Protein 9JIN (pdb70)

B-factor: mean 49.06, std 15.95, range [10.11, 128.15]

Radius of gyration: 28.32 Å; Cα contacts (8 Å, |Δi|>4): 2173; chains: 6; bounding box: 81×56×61 Å

Foldseek 3Di:
DPDDPLEAEFFWKKKKKAAFKAKDCFDVVVPTHIKIKHFFMKIAGVVVGDIDTLLADQQQSGAYPRHHFDWDADPNWIKTKFFFDAEKWKAFPPDPQTFDFCVNVHPDHWIKMKTYPRHRTMMIIHGGHDQSVHRTRTMMMIMTTTHDGDD/DPDDPLEAEFFWKKKKKAAFWAKDCFDVVVPTHIKIKHFFMKIAGVVVGDIDTLLRDQQQSRAYPRHHFDWDADPNWIKTKFFFDAEKWKAFPPDPQTFDFCVNPHPDHWIKMKTYPRHRTMMIIHGGHDQSVHRTGTMMMIMGGTHDGDD/DWAKEKDAAEEDDQFDKDKIKIFTDDDQLQFWKKWKWWADPPDGIHTAWIARQNPTDIDGDPVCDVFWDKGADNVRSMIMIMGGRHHQSRWTWMKMFTFDQHTNPVPPVCPVPDGDTPDIYPTYTYGD/DEWPAAEEEDDFFAKDKTKFFDPWFQFFQKFKWWAAPPDDTHGAARTQFHGDPPHDPQWTWHDTTTMIMIMGRGRHVVRQTWMKMWGDRDDDIDIYNIYGYHD/DWAWEKDAAEEDDQFAKDKIKIFTDDDQLQFWKKWKWWADPPDGIHTFWIARQNPTDIDGDPVCDPFWDKGADNVRSMIMIMGGRHHQSRWTWMKMFIFDQHTNPVPPVCPVPDGDTPDIYPTYTYGD/DEKPAAEDEDDFFAKDKTKFFDPWWQFFQKFKWWAAPPDDTHTAARTQFHGDPPRDPQWTWHDTTGMIMIMGRGRHVVRQTWMKMWGDRDDDIDIHNIYGYHD

Organism: Hepatitis E virus (NCBI:txid1678143)

Sequence (764 aa):
PARPITNWRSGDVVWVTLPSAEYAQSQSAMGSHPAYWSEEATIINVATGQRAAVSSSIKWDQVTLNGKALHKETHSGLVYYQLPLMGKINFWQQGTTKAGYTYNYNTTDSDSLWVWWDGGSKAYLYISTYTTMLGAGPVNITGLGAVGPNPVPARPITNWRSGDVVWVTLPSSAEYAQSQSSAMGSHPAYWSEEATIINVATGQRAAVSSSIKWDQVTLNGKALHKETHSGLVYYQLPLMGKINFWQQGTTKAGYTYNYNTTDSDSLWVWWDGGSKAYLYISTYTTMLGAGPVNITGLGAVGPNPVQVQLVQSGAEVKKPGASVKVACKASGYNFIHYYLHWVRQAPGQGLEWMGIINPSVGRTTYAQKFQGRVTMTRDTSTSTVYMELSSLRSEDTAVYYCARDVGGMTYCGDECFPPRGWFDPWGQGTLVTVMPQVPVSLSASVGDRVTITCQASQDIGNYLTWSQQKPGKAPKLLIYDASNLQTGVPSRFSGSGSGTYFTLTISSLQPEDIATYYCQQYDNVPITFGGGTEVEIQVQLVQSGAEVKKPGASVKVACKASGYNFIHYYLHWVRQAPGQGLEWMGIINPSVGRTTYAQKFQGRVTMTRDTSTSTVYMELSSLRSEDTAVYYCARDVGGMTYCGDECFPPRGWFDPWGQGTLVTVMPQVPVSLSASVGDRVTITCQASQDIGNYLTWSQQKPGKAPKLLIYDASNLQTGVPSRFSGSGSGTYFTLTISSLQPEDIATYYCQQYDNVPITFGGGTEVEI

Structure (mmCIF, N/CA/C/O backbone):
data_9JIN
#
_entry.id   9JIN
#
_cell.length_a   1.00
_cell.length_b   1.00
_cell.length_c   1.00
_cell.angle_alpha   90.00
_cell.angle_beta   90.00
_cell.angle_gamma   90.00
#
_symmetry.space_group_name_H-M   'P 1'
#
loop_
_entity.id
_entity.type
_entity.pdbx_description
1 polymer 'Pro-secreted protein ORF2'
2 polymer 'H4 Fab heavy chain'
3 polymer 'H4 Fab light chain'
#
loop_
_atom_site.group_PDB
_atom_site.id
_atom_site.type_symbol
_atom_site.label_atom_id
_atom_site.label_alt_id
_atom_site.label_comp_id
_atom_site.label_asym_id
_atom_site.label_entity_id
_atom_site.label_seq_id
_atom_site.pdbx_PDB_ins_code
_atom_site.Cartn_x
_atom_site.Cartn_y
_atom_site.Cartn_z
_atom_site.occupancy
_atom_site.B_iso_or_equiv
_atom_site.auth_seq_id
_atom_site.auth_comp_id
_atom_site.auth_asym_id
_atom_site.auth_atom_id
_atom_site.pdbx_PDB_model_num
ATOM 1 N N . PRO A 1 1 ? 124.634 122.911 122.886 1.00 63.64 447 PRO A N 1
ATOM 2 C CA . PRO A 1 1 ? 123.721 122.178 122.006 1.00 63.75 447 PRO A CA 1
ATOM 3 C C . PRO A 1 1 ? 122.299 122.718 122.064 1.00 63.33 447 PRO A C 1
ATOM 4 O O . PRO A 1 1 ? 121.566 122.423 123.004 1.00 63.95 447 PRO A O 1
ATOM 8 N N . ALA A 1 2 ? 121.918 123.501 121.058 1.00 68.73 448 ALA A N 1
ATOM 9 C CA . ALA A 1 2 ? 120.596 124.111 121.033 1.00 70.15 448 ALA A CA 1
ATOM 10 C C . ALA A 1 2 ? 119.729 123.475 119.956 1.00 69.92 448 ALA A C 1
ATOM 11 O O . ALA A 1 2 ? 118.636 122.975 120.242 1.00 68.85 448 ALA A O 1
ATOM 13 N N . ARG A 1 3 ? 120.207 123.489 118.723 1.00 44.89 449 ARG A N 1
ATOM 14 C CA . ARG A 1 3 ? 119.488 122.825 117.646 1.00 40.80 449 ARG A CA 1
ATOM 15 C C . ARG A 1 3 ? 120.329 121.681 117.104 1.00 43.25 449 ARG A C 1
ATOM 16 O O . ARG A 1 3 ? 121.527 121.867 116.860 1.00 44.72 449 ARG A O 1
ATOM 24 N N . PRO A 1 4 ? 119.753 120.496 116.920 1.00 40.43 450 PRO A N 1
ATOM 25 C CA . PRO A 1 4 ? 120.531 119.371 116.402 1.00 38.55 450 PRO A CA 1
ATOM 26 C C . PRO A 1 4 ? 121.016 119.631 114.984 1.00 39.89 450 PRO A C 1
ATOM 27 O O . PRO A 1 4 ? 120.448 120.430 114.238 1.00 40.23 450 PRO A O 1
ATOM 31 N N . ILE A 1 5 ? 122.105 118.947 114.624 1.00 47.25 451 ILE A N 1
ATOM 32 C CA . ILE A 1 5 ? 122.615 119.017 113.258 1.00 46.58 451 ILE A CA 1
ATOM 33 C C . ILE A 1 5 ? 121.570 118.509 112.274 1.00 47.21 451 ILE A C 1
ATOM 34 O O . ILE A 1 5 ? 121.544 118.924 111.110 1.00 49.62 451 ILE A O 1
ATOM 39 N N . THR A 1 6 ? 120.687 117.616 112.724 1.00 44.44 452 THR A N 1
ATOM 40 C CA . THR A 1 6 ? 119.596 117.139 111.884 1.00 43.37 452 THR A CA 1
ATOM 41 C C . THR A 1 6 ? 118.587 118.243 111.586 1.00 40.79 452 THR A C 1
ATOM 42 O O . THR A 1 6 ? 118.046 118.305 110.478 1.00 39.14 452 THR A O 1
ATOM 46 N N . ASN A 1 7 ? 118.326 119.120 112.549 1.00 42.16 453 ASN A N 1
ATOM 47 C CA . ASN A 1 7 ? 117.443 120.257 112.331 1.00 42.09 453 ASN A CA 1
ATOM 48 C C . ASN A 1 7 ? 118.180 121.320 111.528 1.00 44.73 453 ASN A C 1
ATOM 49 O O . ASN A 1 7 ? 119.306 121.694 111.873 1.00 48.41 453 ASN A O 1
ATOM 54 N N . TRP A 1 8 ? 117.553 121.807 110.461 1.00 36.50 454 TRP A N 1
ATOM 55 C CA . TRP A 1 8 ? 118.124 122.854 109.632 1.00 33.45 454 TRP A CA 1
ATOM 56 C C . TRP A 1 8 ? 117.149 124.012 109.510 1.00 33.08 454 TRP A C 1
ATOM 57 O O . TRP A 1 8 ? 115.931 123.820 109.496 1.00 35.94 454 TRP A O 1
ATOM 68 N N . ARG A 1 9 ? 117.696 125.222 109.424 1.00 29.32 455 ARG A N 1
ATOM 69 C CA . ARG A 1 9 ? 116.891 126.413 109.222 1.00 30.84 455 ARG A CA 1
ATOM 70 C C . ARG A 1 9 ? 117.562 127.300 108.187 1.00 30.86 455 ARG A C 1
ATOM 71 O O . ARG A 1 9 ? 118.767 127.213 107.953 1.00 34.05 455 ARG A O 1
ATOM 79 N N . SER A 1 10 ? 116.752 128.149 107.558 1.00 30.02 456 SER A N 1
ATOM 80 C CA . SER A 1 10 ? 117.255 129.069 106.547 1.00 24.73 456 SER A CA 1
ATOM 81 C C . SER A 1 10 ? 118.274 130.019 107.156 1.00 25.53 456 SER A C 1
ATOM 82 O O . SER A 1 10 ? 118.034 130.617 108.207 1.00 32.71 456 SER A O 1
ATOM 85 N N . GLY A 1 11 ? 119.410 130.167 106.484 1.00 27.66 457 GLY A N 1
ATOM 86 C CA . GLY A 1 11 ? 120.498 130.979 106.976 1.00 30.27 457 GLY A CA 1
ATOM 87 C C . GLY A 1 11 ? 121.627 130.206 107.619 1.00 30.23 457 GLY A C 1
ATOM 88 O O . GLY A 1 11 ? 122.657 130.806 107.945 1.00 35.35 457 GLY A O 1
ATOM 89 N N . ASP A 1 12 ? 121.466 128.902 107.819 1.00 31.61 458 ASP A N 1
ATOM 90 C CA . ASP A 1 12 ? 122.546 128.092 108.356 1.00 33.54 458 ASP A CA 1
ATOM 91 C C . ASP A 1 12 ? 123.684 127.991 107.352 1.00 38.85 458 ASP A C 1
ATOM 92 O O . ASP A 1 12 ? 123.469 127.933 106.141 1.00 37.12 458 ASP A O 1
ATOM 97 N N . VAL A 1 13 ? 124.908 127.959 107.870 1.00 42.06 459 VAL A N 1
ATOM 98 C CA . VAL A 1 13 ? 126.116 127.847 107.061 1.00 37.42 459 VAL A CA 1
ATOM 99 C C . VAL A 1 13 ? 126.694 126.457 107.274 1.00 37.92 459 VAL A C 1
ATOM 100 O O . VAL A 1 13 ? 126.861 126.018 108.418 1.00 40.54 459 VAL A O 1
ATOM 104 N N . VAL A 1 14 ? 126.991 125.763 106.180 1.00 36.62 460 VAL A N 1
ATOM 105 C CA . VAL A 1 14 ? 127.400 124.365 106.217 1.00 35.95 460 VAL A CA 1
ATOM 106 C C . VAL A 1 14 ? 128.769 124.228 105.565 1.00 38.06 460 VAL A C 1
ATOM 107 O O . VAL A 1 14 ? 129.011 124.784 104.488 1.00 38.70 460 VAL A O 1
ATOM 111 N N . TRP A 1 15 ? 129.666 123.504 106.232 1.00 37.13 461 TRP A N 1
ATOM 112 C CA . TRP A 1 15 ? 131.018 123.240 105.754 1.00 34.70 461 TRP A CA 1
ATOM 113 C C . TRP A 1 15 ? 131.128 121.748 105.464 1.00 39.02 461 TRP A C 1
ATOM 114 O O . TRP A 1 15 ? 131.223 120.938 106.392 1.00 43.33 461 TRP A O 1
ATOM 125 N N . VAL A 1 16 ? 131.117 121.381 104.184 1.00 43.97 462 VAL A N 1
ATOM 126 C CA . VAL A 1 16 ? 131.131 119.979 103.783 1.00 44.65 462 VAL A CA 1
ATOM 127 C C . VAL A 1 16 ? 132.532 119.604 103.325 1.00 45.52 462 VAL A C 1
ATOM 128 O O . VAL A 1 16 ? 133.293 120.437 102.820 1.00 46.85 462 VAL A O 1
ATOM 132 N N . THR A 1 17 ? 132.882 118.338 103.535 1.00 62.14 463 THR A N 1
ATOM 133 C CA . THR A 1 17 ? 134.128 117.766 103.047 1.00 65.12 463 THR A CA 1
ATOM 134 C C . THR A 1 17 ? 133.814 116.475 102.312 1.00 66.59 463 THR A C 1
ATOM 135 O O . THR A 1 17 ? 132.963 115.699 102.750 1.00 67.99 463 THR A O 1
ATOM 139 N N . LEU A 1 18 ? 134.379 116.293 101.127 1.00 61.13 464 LEU A N 1
ATOM 140 C CA . LEU A 1 18 ? 134.097 115.081 100.311 1.00 60.36 464 LEU A CA 1
ATOM 141 C C . LEU A 1 18 ? 135.447 114.387 100.110 1.00 62.48 464 LEU A C 1
ATOM 142 O O . LEU A 1 18 ? 136.046 114.553 99.027 1.00 62.08 464 LEU A O 1
ATOM 147 N N . PRO A 1 19 ? 135.944 113.577 101.071 1.00 76.43 465 PRO A N 1
ATOM 148 C CA . PRO A 1 19 ? 137.241 112.972 100.894 1.00 75.66 465 PRO A CA 1
ATOM 149 C C . PRO A 1 19 ? 137.244 111.950 99.769 1.00 76.61 465 PRO A C 1
ATOM 150 O O . PRO A 1 19 ? 136.147 111.400 99.495 1.00 77.05 465 PRO A O 1
ATOM 154 N N . SER A 1 20 ? 138.404 111.597 99.134 1.00 30.00 466 SER A N 1
ATOM 155 C CA . SER A 1 20 ? 138.586 110.669 97.973 1.00 30.00 466 SER A CA 1
ATOM 156 C C . SER A 1 20 ? 137.339 110.713 97.097 1.00 30.00 466 SER A C 1
ATOM 157 O O . SER A 1 20 ? 136.660 109.711 96.925 1.00 30.00 466 SER A O 1
ATOM 160 N N . ALA A 1 21 ? 137.050 111.885 96.553 1.00 66.28 467 ALA A N 1
ATOM 161 C CA . ALA A 1 21 ? 135.821 112.071 95.768 1.00 64.56 467 ALA A CA 1
ATOM 162 C C . ALA A 1 21 ? 135.982 111.491 94.382 1.00 63.04 467 ALA A C 1
ATOM 163 O O . ALA A 1 21 ? 137.049 111.500 93.804 1.00 65.93 467 ALA A O 1
ATOM 165 N N . GLU A 1 22 ? 134.909 110.976 93.871 1.00 54.79 468 GLU A N 1
ATOM 166 C CA . GLU A 1 22 ? 134.889 110.486 92.503 1.00 54.94 468 GLU A CA 1
ATOM 167 C C . GLU A 1 22 ? 134.040 111.414 91.645 1.00 54.76 468 GLU A C 1
ATOM 168 O O . GLU A 1 22 ? 133.349 112.302 92.146 1.00 56.95 468 GLU A O 1
ATOM 174 N N . TYR A 1 23 ? 134.084 111.194 90.336 1.00 47.83 469 TYR A N 1
ATOM 175 C CA . TYR A 1 23 ? 133.331 112.003 89.388 1.00 45.95 469 TYR A CA 1
ATOM 176 C C . TYR A 1 23 ? 132.262 111.143 88.730 1.00 46.02 469 TYR A C 1
ATOM 177 O O . TYR A 1 23 ? 132.566 110.087 88.167 1.00 46.10 469 TYR A O 1
ATOM 186 N N . ALA A 1 24 ? 131.015 111.600 88.807 1.00 43.47 470 ALA A N 1
ATOM 187 C CA . ALA A 1 24 ? 129.882 110.959 88.158 1.00 40.14 470 ALA A CA 1
ATOM 188 C C . ALA A 1 24 ? 129.483 111.780 86.942 1.00 43.26 470 ALA A C 1
ATOM 189 O O . ALA A 1 24 ? 129.222 112.981 87.060 1.00 43.94 470 ALA A O 1
ATOM 191 N N . GLN A 1 25 ? 129.441 111.132 85.777 1.00 69.64 471 GLN A N 1
ATOM 192 C CA . GLN A 1 25 ? 129.177 111.852 84.536 1.00 69.95 471 GLN A CA 1
ATOM 193 C C . GLN A 1 25 ? 127.771 112.434 84.515 1.00 67.05 471 GLN A C 1
ATOM 194 O O . GLN A 1 25 ? 127.564 113.554 84.039 1.00 69.63 471 GLN A O 1
ATOM 200 N N . SER A 1 26 ? 126.793 111.688 85.014 1.00 45.98 472 SER A N 1
ATOM 201 C CA . SER A 1 26 ? 125.410 112.137 85.029 1.00 47.17 472 SER A CA 1
ATOM 202 C C . SER A 1 26 ? 124.813 111.822 86.386 1.00 49.23 472 SER A C 1
ATOM 203 O O . SER A 1 26 ? 124.962 110.703 86.883 1.00 52.93 472 SER A O 1
ATOM 206 N N . GLN A 1 27 ? 124.148 112.803 86.988 1.00 60.90 473 GLN A N 1
ATOM 207 C CA . GLN A 1 27 ? 123.474 112.614 88.266 1.00 62.62 473 GLN A CA 1
ATOM 208 C C . GLN A 1 27 ? 121.982 112.826 88.065 1.00 59.89 473 GLN A C 1
ATOM 209 O O . GLN A 1 27 ? 121.558 113.886 87.595 1.00 61.58 473 GLN A O 1
ATOM 215 N N . SER A 1 28 ? 121.162 111.904 88.383 1.00 56.58 474 SER A N 1
ATOM 216 C CA . SER A 1 28 ? 119.741 111.991 88.176 1.00 57.19 474 SER A CA 1
ATOM 217 C C . SER A 1 28 ? 119.135 112.985 89.118 1.00 57.85 474 SER A C 1
ATOM 218 O O . SER A 1 28 ? 118.145 113.526 88.770 1.00 58.99 474 SER A O 1
ATOM 221 N N . ALA A 1 29 ? 119.553 113.041 90.337 1.00 57.13 475 ALA A N 1
ATOM 222 C CA . ALA A 1 29 ? 118.899 113.938 91.283 1.00 56.30 475 ALA A CA 1
ATOM 223 C C . ALA A 1 29 ? 118.945 115.394 90.841 1.00 56.77 475 ALA A C 1
ATOM 224 O O . ALA A 1 29 ? 118.094 116.183 91.261 1.00 56.90 475 ALA A O 1
ATOM 226 N N . MET A 1 30 ? 119.909 115.768 89.999 1.00 62.75 476 MET A N 1
ATOM 227 C CA . MET A 1 30 ? 120.027 117.131 89.499 1.00 62.53 476 MET A CA 1
ATOM 228 C C . MET A 1 30 ? 119.651 117.244 88.027 1.00 62.53 476 MET A C 1
ATOM 229 O O . MET A 1 30 ? 120.071 118.190 87.357 1.00 63.39 476 MET A O 1
ATOM 234 N N . GLY A 1 31 ? 118.859 116.308 87.514 1.00 59.23 477 GLY A N 1
ATOM 235 C CA . GLY A 1 31 ? 118.457 116.345 86.122 1.00 58.15 477 GLY A CA 1
ATOM 236 C C . GLY A 1 31 ? 119.560 116.021 85.136 1.00 55.49 477 GLY A C 1
ATOM 237 O O . GLY A 1 31 ? 119.724 116.714 84.128 1.00 56.27 477 GLY A O 1
ATOM 238 N N . SER A 1 32 ? 120.327 114.971 85.425 1.00 52.01 478 SER A N 1
ATOM 239 C CA . SER A 1 32 ? 121.328 114.430 84.507 1.00 52.77 478 SER A CA 1
ATOM 240 C C . SER A 1 32 ? 122.413 115.457 84.180 1.00 51.16 478 SER A C 1
ATOM 241 O O . SER A 1 32 ? 122.601 115.865 83.034 1.00 53.97 478 SER A O 1
ATOM 244 N N . HIS A 1 33 ? 123.132 115.870 85.218 1.00 48.94 479 HIS A N 1
ATOM 245 C CA . HIS A 1 33 ? 124.308 116.707 85.062 1.00 48.97 479 HIS A CA 1
ATOM 246 C C . HIS A 1 33 ? 125.418 116.206 85.973 1.00 51.11 479 HIS A C 1
ATOM 247 O O . HIS A 1 33 ? 125.142 115.581 87.001 1.00 52.44 479 HIS A O 1
ATOM 254 N N . PRO A 1 34 ? 126.681 116.451 85.615 1.00 46.32 480 PRO A N 1
ATOM 255 C CA . PRO A 1 34 ? 127.790 115.843 86.362 1.00 44.80 480 PRO A CA 1
ATOM 256 C C . PRO A 1 34 ? 127.840 116.304 87.810 1.00 46.09 480 PRO A C 1
ATOM 257 O O . PRO A 1 34 ? 127.410 117.406 88.155 1.00 47.12 480 PRO A O 1
ATOM 261 N N . ALA A 1 35 ? 128.370 115.430 88.662 1.00 39.10 481 ALA A N 1
ATOM 262 C CA . ALA A 1 35 ? 128.476 115.711 90.083 1.00 34.98 481 ALA A CA 1
ATOM 263 C C . ALA A 1 35 ? 129.725 115.043 90.633 1.00 37.01 481 ALA A C 1
ATOM 264 O O . ALA A 1 35 ? 130.292 114.137 90.021 1.00 39.09 481 ALA A O 1
ATOM 266 N N . TYR A 1 36 ? 130.153 115.519 91.797 1.00 40.46 482 TYR A N 1
ATOM 267 C CA . TYR A 1 36 ? 131.214 114.897 92.574 1.00 38.88 482 TYR A CA 1
ATOM 268 C C . TYR A 1 36 ? 130.604 114.261 93.813 1.00 40.01 482 TYR A C 1
ATOM 269 O O . TYR A 1 36 ? 129.668 114.809 94.402 1.00 40.54 482 TYR A O 1
ATOM 278 N N . TRP A 1 37 ? 131.129 113.107 94.210 1.00 40.14 483 TRP A N 1
ATOM 279 C CA . TRP A 1 37 ? 130.562 112.376 95.331 1.00 37.66 483 TRP A CA 1
ATOM 280 C C . TRP A 1 37 ? 131.653 111.697 96.138 1.00 43.03 483 TRP A C 1
ATOM 281 O O . TRP A 1 37 ? 132.654 111.236 95.585 1.00 46.13 483 TRP A O 1
ATOM 292 N N . SER A 1 38 ? 131.444 111.635 97.450 1.00 61.50 484 SER A N 1
ATOM 293 C CA . SER A 1 38 ? 132.305 110.902 98.365 1.00 63.50 484 SER A CA 1
ATOM 294 C C . SER A 1 38 ? 131.438 110.097 99.318 1.00 64.84 484 SER A C 1
ATOM 295 O O . SER A 1 38 ? 130.376 110.559 99.742 1.00 64.88 484 SER A O 1
ATOM 298 N N . GLU A 1 39 ? 131.896 108.896 99.657 1.00 82.60 485 GLU A N 1
ATOM 299 C CA . GLU A 1 39 ? 131.154 108.013 100.545 1.00 83.59 485 GLU A CA 1
ATOM 300 C C . GLU A 1 39 ? 131.507 108.207 102.013 1.00 83.56 485 GLU A C 1
ATOM 301 O O . GLU A 1 39 ? 130.954 107.507 102.866 1.00 84.05 485 GLU A O 1
ATOM 307 N N . GLU A 1 40 ? 132.406 109.133 102.329 1.00 81.74 486 GLU A N 1
ATOM 308 C CA . GLU A 1 40 ? 132.827 109.398 103.696 1.00 81.70 486 GLU A CA 1
ATOM 309 C C . GLU A 1 40 ? 132.748 110.885 103.998 1.00 81.55 486 GLU A C 1
ATOM 310 O O . GLU A 1 40 ? 133.597 111.444 104.696 1.00 82.91 486 GLU A O 1
ATOM 316 N N . ALA A 1 41 ? 131.723 111.547 103.474 1.00 58.58 487 ALA A N 1
ATOM 317 C CA . ALA A 1 41 ? 131.603 112.988 103.619 1.00 57.14 487 ALA A CA 1
ATOM 318 C C . ALA A 1 41 ? 131.204 113.366 105.042 1.00 55.66 487 ALA A C 1
ATOM 319 O O . ALA A 1 41 ? 130.664 112.560 105.804 1.00 55.77 487 ALA A O 1
ATOM 321 N N . THR A 1 42 ? 131.480 114.619 105.396 1.00 51.53 488 THR A N 1
ATOM 322 C CA . THR A 1 42 ? 131.167 115.163 106.710 1.00 51.56 488 THR A CA 1
ATOM 323 C C . THR A 1 42 ? 130.488 116.515 106.549 1.00 50.01 488 THR A C 1
ATOM 324 O O . THR A 1 42 ? 130.914 117.338 105.734 1.00 48.10 488 THR A O 1
ATOM 328 N N . ILE A 1 43 ? 129.433 116.739 107.328 1.00 36.57 489 ILE A N 1
ATOM 329 C CA . ILE A 1 43 ? 128.682 117.990 107.322 1.00 35.97 489 ILE A CA 1
ATOM 330 C C . ILE A 1 43 ? 128.979 118.724 108.620 1.00 31.85 489 ILE A C 1
ATOM 331 O O . ILE A 1 43 ? 128.796 118.171 109.709 1.00 35.53 489 ILE A O 1
ATOM 336 N N . ILE A 1 44 ? 129.430 119.970 108.507 1.00 39.05 490 ILE A N 1
ATOM 337 C CA . ILE A 1 44 ? 129.822 120.781 109.652 1.00 43.78 490 ILE A CA 1
ATOM 338 C C . ILE A 1 44 ? 128.968 122.039 109.664 1.00 41.60 490 ILE A C 1
ATOM 339 O O . ILE A 1 44 ? 128.845 122.719 108.640 1.00 43.58 490 ILE A O 1
ATOM 344 N N . ASN A 1 45 ? 128.376 122.341 110.814 1.00 40.58 491 ASN A N 1
ATOM 345 C CA . ASN A 1 45 ? 127.666 123.599 111.011 1.00 44.13 491 ASN A CA 1
ATOM 346 C C . ASN A 1 45 ? 128.672 124.606 111.555 1.00 42.97 491 ASN A C 1
ATOM 347 O O . ASN A 1 45 ? 129.112 124.493 112.701 1.00 44.83 491 ASN A O 1
ATOM 352 N N . VAL A 1 46 ? 129.046 125.582 110.725 1.00 31.77 492 VAL A N 1
ATOM 353 C CA . VAL A 1 46 ? 130.153 126.472 111.068 1.00 31.48 492 VAL A CA 1
ATOM 354 C C . VAL A 1 46 ? 129.816 127.319 112.287 1.00 32.26 492 VAL A C 1
ATOM 355 O O . VAL A 1 46 ? 130.643 127.491 113.191 1.00 32.56 492 VAL A O 1
ATOM 359 N N . ALA A 1 47 ? 128.603 127.866 112.331 1.00 36.16 493 ALA A N 1
ATOM 360 C CA . ALA A 1 47 ? 128.258 128.804 113.392 1.00 34.34 493 ALA A CA 1
ATOM 361 C C . ALA A 1 47 ? 128.120 128.107 114.740 1.00 38.66 493 ALA A C 1
ATOM 362 O O . ALA A 1 47 ? 128.576 128.631 115.762 1.00 42.09 493 ALA A O 1
ATOM 364 N N . THR A 1 48 ? 127.497 126.927 114.768 1.00 48.05 494 THR A N 1
ATOM 365 C CA . THR A 1 48 ? 127.312 126.201 116.019 1.00 44.58 494 THR A CA 1
ATOM 366 C C . THR A 1 48 ? 128.408 125.185 116.295 1.00 40.52 494 THR A C 1
ATOM 367 O O . THR A 1 48 ? 128.543 124.740 117.438 1.00 42.76 494 THR A O 1
ATOM 371 N N . GLY A 1 49 ? 129.186 124.802 115.286 1.00 36.67 495 GLY A N 1
ATOM 372 C CA . GLY A 1 49 ? 130.304 123.907 115.482 1.00 39.62 495 GLY A CA 1
ATOM 373 C C . GLY A 1 49 ? 129.975 122.433 115.445 1.00 42.67 495 GLY A C 1
ATOM 374 O O . GLY A 1 49 ? 130.899 121.612 115.470 1.00 47.37 495 GLY A O 1
ATOM 375 N N . GLN A 1 50 ? 128.702 122.064 115.382 1.00 51.31 496 GLN A N 1
ATOM 376 C CA . GLN A 1 50 ? 128.337 120.657 115.365 1.00 53.21 496 GLN A CA 1
ATOM 377 C C . GLN A 1 50 ? 128.731 120.016 114.041 1.00 50.33 496 GLN A C 1
ATOM 378 O O . GLN A 1 50 ? 128.781 120.670 112.998 1.00 54.52 496 GLN A O 1
ATOM 384 N N . ARG A 1 51 ? 129.016 118.720 114.089 1.00 42.09 497 ARG A N 1
ATOM 385 C CA . ARG A 1 51 ? 129.392 117.998 112.887 1.00 43.44 497 ARG A CA 1
ATOM 386 C C . ARG A 1 51 ? 128.799 116.604 112.934 1.00 45.08 497 ARG A C 1
ATOM 387 O O . ARG A 1 51 ? 128.432 116.098 113.996 1.00 47.97 497 ARG A O 1
ATOM 395 N N . ALA A 1 52 ? 128.709 115.987 111.761 1.00 40.03 498 ALA A N 1
ATOM 396 C CA . ALA A 1 52 ? 128.233 114.617 111.661 1.00 41.11 498 ALA A CA 1
ATOM 397 C C . ALA A 1 52 ? 128.734 114.018 110.359 1.00 37.62 498 ALA A C 1
ATOM 398 O O . ALA A 1 52 ? 128.796 114.705 109.338 1.00 37.91 498 ALA A O 1
ATOM 400 N N . ALA A 1 53 ? 129.098 112.740 110.408 1.00 43.82 499 ALA A N 1
ATOM 401 C CA . ALA A 1 53 ? 129.412 112.008 109.192 1.00 43.82 499 ALA A CA 1
ATOM 402 C C . ALA A 1 53 ? 128.131 111.755 108.413 1.00 45.55 499 ALA A C 1
ATOM 403 O O . ALA A 1 53 ? 127.130 111.313 108.982 1.00 46.92 499 ALA A O 1
ATOM 405 N N . VAL A 1 54 ? 128.169 112.024 107.106 1.00 48.80 500 VAL A N 1
ATOM 406 C CA . VAL A 1 54 ? 126.962 111.947 106.288 1.00 45.85 500 VAL A CA 1
ATOM 407 C C . VAL A 1 54 ? 126.370 110.546 106.342 1.00 47.65 500 VAL A C 1
ATOM 408 O O . VAL A 1 54 ? 125.145 110.373 106.372 1.00 51.48 500 VAL A O 1
ATOM 412 N N . SER A 1 55 ? 127.225 109.525 106.379 1.00 53.12 501 SER A N 1
ATOM 413 C CA . SER A 1 55 ? 126.758 108.147 106.458 1.00 55.29 501 SER A CA 1
ATOM 414 C C . SER A 1 55 ? 126.117 107.806 107.797 1.00 56.15 501 SER A C 1
ATOM 415 O O . SER A 1 55 ? 125.499 106.743 107.911 1.00 59.23 501 SER A O 1
ATOM 418 N N A SER A 1 56 ? 126.244 108.671 108.803 0.60 48.81 502 SER A N 1
ATOM 419 N N B SER A 1 56 ? 126.245 108.668 108.805 0.40 48.87 502 SER A N 1
ATOM 420 C CA A SER A 1 56 ? 125.717 108.413 110.136 0.60 47.15 502 SER A CA 1
ATOM 421 C CA B SER A 1 56 ? 125.710 108.402 110.133 0.40 47.15 502 SER A CA 1
ATOM 422 C C A SER A 1 56 ? 124.379 109.091 110.399 0.60 45.55 502 SER A C 1
ATOM 423 C C B SER A 1 56 ? 124.382 109.096 110.401 0.40 45.47 502 SER A C 1
ATOM 424 O O A SER A 1 56 ? 123.889 109.035 111.529 0.60 46.10 502 SER A O 1
ATOM 425 O O B SER A 1 56 ? 123.901 109.056 111.535 0.40 46.05 502 SER A O 1
ATOM 430 N N . ILE A 1 57 ? 123.779 109.727 109.400 1.00 41.83 503 ILE A N 1
ATOM 431 C CA . ILE A 1 57 ? 122.517 110.435 109.567 1.00 40.61 503 ILE A CA 1
ATOM 432 C C . ILE A 1 57 ? 121.394 109.596 108.984 1.00 38.39 503 ILE A C 1
ATOM 433 O O . ILE A 1 57 ? 121.501 109.093 107.860 1.00 45.15 503 ILE A O 1
ATOM 438 N N . LYS A 1 58 ? 120.325 109.432 109.755 1.00 41.14 504 LYS A N 1
ATOM 439 C CA . LYS A 1 58 ? 119.074 108.891 109.238 1.00 42.64 504 LYS A CA 1
ATOM 440 C C . LYS A 1 58 ? 118.371 110.024 108.507 1.00 38.72 504 LYS A C 1
ATOM 441 O O . LYS A 1 58 ? 117.761 110.896 109.126 1.00 41.12 504 LYS A O 1
ATOM 447 N N . TRP A 1 59 ? 118.462 110.017 107.179 1.00 29.09 505 TRP A N 1
ATOM 448 C CA . TRP A 1 59 ? 118.069 111.175 106.389 1.00 28.64 505 TRP A CA 1
ATOM 449 C C . TRP A 1 59 ? 116.564 111.344 106.273 1.00 30.44 505 TRP A C 1
ATOM 450 O O . TRP A 1 59 ? 116.103 112.443 105.953 1.00 34.94 505 TRP A O 1
ATOM 461 N N . ASP A 1 60 ? 115.788 110.295 106.528 1.00 39.21 506 ASP A N 1
ATOM 462 C CA . ASP A 1 60 ? 114.345 110.464 106.583 1.00 39.06 506 ASP A CA 1
ATOM 463 C C . ASP A 1 60 ? 113.903 111.243 107.812 1.00 40.51 506 ASP A C 1
ATOM 464 O O . ASP A 1 60 ? 112.751 111.688 107.863 1.00 43.24 506 ASP A O 1
ATOM 469 N N . GLN A 1 61 ? 114.787 111.421 108.793 1.00 39.83 507 GLN A N 1
ATOM 470 C CA . GLN A 1 61 ? 114.488 112.158 110.010 1.00 38.60 507 GLN A CA 1
ATOM 471 C C . GLN A 1 61 ? 114.958 113.604 109.962 1.00 39.78 507 GLN A C 1
ATOM 472 O O . GLN A 1 61 ? 114.787 114.329 110.945 1.00 41.93 507 GLN A O 1
ATOM 478 N N . VAL A 1 62 ? 115.537 114.038 108.857 1.00 37.36 508 VAL A N 1
ATOM 479 C CA . VAL A 1 62 ? 116.093 115.379 108.739 1.00 35.26 508 VAL A CA 1
ATOM 480 C C . VAL A 1 62 ? 114.990 116.341 108.334 1.00 31.83 508 VAL A C 1
ATOM 481 O O . VAL A 1 62 ? 114.171 116.041 107.461 1.00 36.40 508 VAL A O 1
ATOM 485 N N . THR A 1 63 ? 114.968 117.504 108.973 1.00 36.84 509 THR A N 1
ATOM 486 C CA . THR A 1 63 ? 113.964 118.521 108.721 1.00 39.55 509 THR A CA 1
ATOM 487 C C . THR A 1 63 ? 114.635 119.840 108.366 1.00 41.92 509 THR A C 1
ATOM 488 O O . THR A 1 63 ? 115.753 120.124 108.801 1.00 43.92 509 THR A O 1
ATOM 492 N N . LEU A 1 64 ? 113.938 120.640 107.563 1.00 38.90 510 LEU A N 1
ATOM 493 C CA . LEU A 1 64 ? 114.390 121.974 107.191 1.00 36.84 510 LEU A CA 1
ATOM 494 C C . LEU A 1 64 ? 113.228 122.938 107.365 1.00 36.78 510 LEU A C 1
ATOM 495 O O . LEU A 1 64 ? 112.184 122.773 106.727 1.00 39.77 510 LEU A O 1
ATOM 500 N N . ASN A 1 65 ? 113.418 123.945 108.216 1.00 39.05 511 ASN A N 1
ATOM 501 C CA . ASN A 1 65 ? 112.368 124.905 108.554 1.00 41.23 511 ASN A CA 1
ATOM 502 C C . ASN A 1 65 ? 111.119 124.202 109.082 1.00 43.31 511 ASN A C 1
ATOM 503 O O . ASN A 1 65 ? 109.989 124.583 108.774 1.00 42.37 511 ASN A O 1
ATOM 508 N N . GLY A 1 66 ? 111.329 123.166 109.889 1.00 54.17 512 GLY A N 1
ATOM 509 C CA . GLY A 1 66 ? 110.252 122.455 110.536 1.00 53.36 512 GLY A CA 1
ATOM 510 C C . GLY A 1 66 ? 109.588 121.380 109.709 1.00 51.65 512 GLY A C 1
ATOM 511 O O . GLY A 1 66 ? 108.687 120.703 110.220 1.00 55.48 512 GLY A O 1
ATOM 512 N N . LYS A 1 67 ? 109.999 121.187 108.461 1.00 43.40 513 LYS A N 1
ATOM 513 C CA . LYS A 1 67 ? 109.371 120.216 107.581 1.00 43.50 513 LYS A CA 1
ATOM 514 C C . LYS A 1 67 ? 110.424 119.272 107.029 1.00 43.50 513 LYS A C 1
ATOM 515 O O . LYS A 1 67 ? 111.602 119.621 106.935 1.00 45.27 513 LYS A O 1
ATOM 521 N N . ALA A 1 68 ? 109.983 118.074 106.659 1.00 45.19 514 ALA A N 1
ATOM 522 C CA . ALA A 1 68 ? 110.890 117.070 106.124 1.00 45.35 514 ALA A CA 1
ATOM 523 C C . ALA A 1 68 ? 111.459 117.516 104.783 1.00 47.24 514 ALA A C 1
ATOM 524 O O . ALA A 1 68 ? 110.865 118.323 104.066 1.00 51.28 514 ALA A O 1
ATOM 526 N N . LEU A 1 69 ? 112.629 116.979 104.452 1.00 49.27 515 LEU A N 1
ATOM 527 C CA . LEU A 1 69 ? 113.315 117.361 103.231 1.00 49.85 515 LEU A CA 1
ATOM 528 C C . LEU A 1 69 ? 112.542 116.893 102.004 1.00 52.90 515 LEU A C 1
ATOM 529 O O . LEU A 1 69 ? 111.675 116.019 102.074 1.00 54.02 515 LEU A O 1
ATOM 534 N N . HIS A 1 70 ? 112.869 117.497 100.867 1.00 80.60 516 HIS A N 1
ATOM 535 C CA . HIS A 1 70 ? 112.329 117.060 99.589 1.00 80.90 516 HIS A CA 1
ATOM 536 C C . HIS A 1 70 ? 113.156 115.897 99.061 1.00 80.40 516 HIS A C 1
ATOM 537 O O . HIS A 1 70 ? 114.364 116.033 98.848 1.00 79.80 516 HIS A O 1
ATOM 544 N N . LYS A 1 71 ? 112.508 114.756 98.847 1.00 78.60 517 LYS A N 1
ATOM 545 C CA . LYS A 1 71 ? 113.189 113.548 98.408 1.00 78.69 517 LYS A CA 1
ATOM 546 C C . LYS A 1 71 ? 112.629 113.078 97.073 1.00 79.97 517 LYS A C 1
ATOM 547 O O . LYS A 1 71 ? 111.434 113.216 96.796 1.00 80.26 517 LYS A O 1
ATOM 553 N N . GLU A 1 72 ? 113.514 112.527 96.245 1.00 93.41 518 GLU A N 1
ATOM 554 C CA . GLU A 1 72 ? 113.159 112.011 94.933 1.00 93.66 518 GLU A CA 1
ATOM 555 C C . GLU A 1 72 ? 113.739 110.615 94.764 1.00 92.58 518 GLU A C 1
ATOM 556 O O . GLU A 1 72 ? 114.832 110.319 95.250 1.00 93.16 518 GLU A O 1
ATOM 562 N N . THR A 1 73 ? 112.997 109.760 94.068 1.00 84.32 519 THR A N 1
ATOM 563 C CA . THR A 1 73 ? 113.422 108.394 93.791 1.00 84.00 519 THR A CA 1
ATOM 564 C C . THR A 1 73 ? 113.729 108.267 92.306 1.00 86.18 519 THR A C 1
ATOM 565 O O . THR A 1 73 ? 112.854 108.500 91.465 1.00 86.15 519 THR A O 1
ATOM 569 N N . HIS A 1 74 ? 114.968 107.894 91.989 1.00 84.14 520 HIS A N 1
ATOM 570 C CA . HIS A 1 74 ? 115.420 107.734 90.611 1.00 81.90 520 HIS A CA 1
ATOM 571 C C . HIS A 1 74 ? 115.995 106.334 90.455 1.00 81.95 520 HIS A C 1
ATOM 572 O O . HIS A 1 74 ? 117.070 106.041 90.987 1.00 82.55 520 HIS A O 1
ATOM 579 N N . SER A 1 75 ? 115.279 105.478 89.725 1.00 90.47 521 SER A N 1
ATOM 580 C CA . SER A 1 75 ? 115.711 104.106 89.460 1.00 91.50 521 SER A CA 1
ATOM 581 C C . SER A 1 75 ? 115.971 103.340 90.755 1.00 92.39 521 SER A C 1
ATOM 582 O O . SER A 1 75 ? 116.946 102.596 90.873 1.00 93.23 521 SER A O 1
ATOM 585 N N . GLY A 1 76 ? 115.094 103.528 91.738 1.00 84.30 522 GLY A N 1
ATOM 586 C CA . GLY A 1 76 ? 115.185 102.803 92.986 1.00 84.45 522 GLY A CA 1
ATOM 587 C C . GLY A 1 76 ? 116.158 103.366 93.998 1.00 83.48 522 GLY A C 1
ATOM 588 O O . GLY A 1 76 ? 116.348 102.752 95.055 1.00 83.20 522 GLY A O 1
ATOM 589 N N . LEU A 1 77 ? 116.781 104.504 93.714 1.00 76.85 523 LEU A N 1
ATOM 590 C CA . LEU A 1 77 ? 117.699 105.157 94.637 1.00 76.14 523 LEU A CA 1
ATOM 591 C C . LEU A 1 77 ? 117.037 106.411 95.186 1.00 75.97 523 LEU A C 1
ATOM 592 O O . LEU A 1 77 ? 116.493 107.214 94.422 1.00 77.07 523 LEU A O 1
ATOM 597 N N . VAL A 1 78 ? 117.083 106.574 96.503 1.00 67.91 524 VAL A N 1
ATOM 598 C CA . VAL A 1 78 ? 116.439 107.698 97.171 1.00 68.94 524 VAL A CA 1
ATOM 599 C C . VAL A 1 78 ? 117.462 108.807 97.365 1.00 66.71 524 VAL A C 1
ATOM 600 O O . VAL A 1 78 ? 118.562 108.568 97.874 1.00 65.61 524 VAL A O 1
ATOM 604 N N . TYR A 1 79 ? 117.100 110.020 96.957 1.00 61.10 525 TYR A N 1
ATOM 605 C CA . TYR A 1 79 ? 117.972 111.181 97.062 1.00 59.36 525 TYR A CA 1
ATOM 606 C C . TYR A 1 79 ? 117.283 112.264 97.876 1.00 59.83 525 TYR A C 1
ATOM 607 O O . TYR A 1 79 ? 116.139 112.627 97.588 1.00 61.87 525 TYR A O 1
ATOM 616 N N . TYR A 1 80 ? 117.984 112.777 98.883 1.00 53.63 526 TYR A N 1
ATOM 617 C CA . TYR A 1 80 ? 117.482 113.836 99.746 1.00 50.79 526 TYR A CA 1
ATOM 618 C C . TYR A 1 80 ? 118.150 115.153 99.379 1.00 50.35 526 TYR A C 1
ATOM 619 O O . TYR A 1 80 ? 119.347 115.189 99.088 1.00 55.63 526 TYR A O 1
ATOM 628 N N . GLN A 1 81 ? 117.379 116.233 99.398 1.00 38.75 527 GLN A N 1
ATOM 629 C CA . GLN A 1 81 ? 117.850 117.532 98.942 1.00 38.53 527 GLN A CA 1
ATOM 630 C C . GLN A 1 81 ? 117.942 118.513 100.099 1.00 37.89 527 GLN A C 1
ATOM 631 O O . GLN A 1 81 ? 117.030 118.602 100.924 1.00 45.76 527 GLN A O 1
ATOM 637 N N . LEU A 1 82 ? 119.047 119.254 100.150 1.00 29.64 528 LEU A N 1
ATOM 638 C CA . LEU A 1 82 ? 119.237 120.344 101.106 1.00 30.92 528 LEU A CA 1
ATOM 639 C C . LEU A 1 82 ? 119.430 121.623 100.306 1.00 31.02 528 LEU A C 1
ATOM 640 O O . LEU A 1 82 ? 120.556 121.951 99.903 1.00 34.96 528 LEU A O 1
ATOM 645 N N . PRO A 1 83 ? 118.364 122.371 100.047 1.00 26.52 529 PRO A N 1
ATOM 646 C CA . PRO A 1 83 ? 118.495 123.577 99.228 1.00 30.12 529 PRO A CA 1
ATOM 647 C C . PRO A 1 83 ? 119.361 124.629 99.900 1.00 31.67 529 PRO A C 1
ATOM 648 O O . PRO A 1 83 ? 119.458 124.705 101.127 1.00 31.78 529 PRO A O 1
ATOM 652 N N . LEU A 1 84 ? 120.010 125.437 99.066 1.00 29.34 530 LEU A N 1
ATOM 653 C CA . LEU A 1 84 ? 120.880 126.508 99.518 1.00 22.01 530 LEU A CA 1
ATOM 654 C C . LEU A 1 84 ? 120.486 127.802 98.828 1.00 26.68 530 LEU A C 1
ATOM 655 O O . LEU A 1 84 ? 120.043 127.796 97.678 1.00 35.00 530 LEU A O 1
ATOM 660 N N . MET A 1 85 ? 120.651 128.915 99.537 1.00 34.39 531 MET A N 1
ATOM 661 C CA . MET A 1 85 ? 120.444 130.237 98.956 1.00 33.78 531 MET A CA 1
ATOM 662 C C . MET A 1 85 ? 121.730 130.645 98.250 1.00 33.24 531 MET A C 1
ATOM 663 O O . MET A 1 85 ? 122.711 131.022 98.896 1.00 36.20 531 MET A O 1
ATOM 668 N N . GLY A 1 86 ? 121.728 130.561 96.930 1.00 37.27 532 GLY A N 1
ATOM 669 C CA . GLY A 1 86 ? 122.932 130.746 96.151 1.00 39.01 532 GLY A CA 1
ATOM 670 C C . GLY A 1 86 ? 123.523 129.428 95.693 1.00 43.40 532 GLY A C 1
ATOM 671 O O . GLY A 1 86 ? 122.956 128.347 95.871 1.00 43.28 532 GLY A O 1
ATOM 672 N N . LYS A 1 87 ? 124.701 129.536 95.088 1.00 59.09 533 LYS A N 1
ATOM 673 C CA . LYS A 1 87 ? 125.426 128.392 94.556 1.00 57.68 533 LYS A CA 1
ATOM 674 C C . LYS A 1 87 ? 126.324 127.775 95.621 1.00 56.10 533 LYS A C 1
ATOM 675 O O . LYS A 1 87 ? 126.732 128.436 96.578 1.00 56.58 533 LYS A O 1
ATOM 681 N N . ILE A 1 88 ? 126.626 126.494 95.451 1.00 48.21 534 ILE A N 1
ATOM 682 C CA . ILE A 1 88 ? 127.555 125.811 96.343 1.00 47.07 534 ILE A CA 1
ATOM 683 C C . ILE A 1 88 ? 128.976 126.123 95.896 1.00 47.97 534 ILE A C 1
ATOM 684 O O . ILE A 1 88 ? 129.323 125.958 94.721 1.00 51.07 534 ILE A O 1
ATOM 689 N N . ASN A 1 89 ? 129.798 126.590 96.829 1.00 43.47 535 ASN A N 1
ATOM 690 C CA . ASN A 1 89 ? 131.193 126.904 96.558 1.00 43.65 535 ASN A CA 1
ATOM 691 C C . ASN A 1 89 ? 132.065 125.772 97.076 1.00 42.07 535 ASN A C 1
ATOM 692 O O . ASN A 1 89 ? 132.017 125.443 98.263 1.00 43.50 535 ASN A O 1
ATOM 697 N N . PHE A 1 90 ? 132.861 125.185 96.190 1.00 46.42 536 PHE A N 1
ATOM 698 C CA . PHE A 1 90 ? 133.722 124.076 96.559 1.00 47.03 536 PHE A CA 1
ATOM 699 C C . PHE A 1 90 ? 135.079 124.254 95.901 1.00 47.13 536 PHE A C 1
ATOM 700 O O . PHE A 1 90 ? 135.219 124.950 94.894 1.00 49.18 536 PHE A O 1
ATOM 708 N N . TRP A 1 91 ? 136.083 123.616 96.494 1.00 40.30 537 TRP A N 1
ATOM 709 C CA . TRP A 1 91 ? 137.444 123.689 95.992 1.00 40.29 537 TRP A CA 1
ATOM 710 C C . TRP A 1 91 ? 138.191 122.440 96.427 1.00 37.59 537 TRP A C 1
ATOM 711 O O . TRP A 1 91 ? 137.785 121.742 97.356 1.00 36.70 537 TRP A O 1
ATOM 722 N N . GLN A 1 92 ? 139.289 122.160 95.734 1.00 54.55 538 GLN A N 1
ATOM 723 C CA . GLN A 1 92 ? 140.142 121.044 96.112 1.00 54.94 538 GLN A CA 1
ATOM 724 C C . GLN A 1 92 ? 140.768 121.301 97.475 1.00 57.29 538 GLN A C 1
ATOM 725 O O . GLN A 1 92 ? 141.176 122.422 97.789 1.00 58.29 538 GLN A O 1
ATOM 731 N N . GLN A 1 93 ? 140.841 120.252 98.289 1.00 64.35 539 GLN A N 1
ATOM 732 C CA . GLN A 1 93 ? 141.354 120.388 99.644 1.00 65.12 539 GLN A CA 1
ATOM 733 C C . GLN A 1 93 ? 142.844 120.701 99.627 1.00 65.68 539 GLN A C 1
ATOM 734 O O . GLN A 1 93 ? 143.621 120.050 98.923 1.00 64.79 539 GLN A O 1
ATOM 740 N N . GLY A 1 94 ? 143.239 121.707 100.403 1.00 69.52 540 GLY A N 1
ATOM 741 C CA . GLY A 1 94 ? 144.630 122.071 100.547 1.00 69.08 540 GLY A CA 1
ATOM 742 C C . GLY A 1 94 ? 145.194 122.917 99.431 1.00 70.48 540 GLY A C 1
ATOM 743 O O . GLY A 1 94 ? 146.360 123.321 99.513 1.00 70.67 540 GLY A O 1
ATOM 744 N N . THR A 1 95 ? 144.411 123.199 98.393 1.00 84.12 541 THR A N 1
ATOM 745 C CA . THR A 1 95 ? 144.854 123.988 97.253 1.00 84.02 541 THR A CA 1
ATOM 746 C C . THR A 1 95 ? 143.846 125.096 96.988 1.00 83.07 541 THR A C 1
ATOM 747 O O . THR A 1 95 ? 142.755 125.128 97.563 1.00 83.50 541 THR A O 1
ATOM 751 N N . THR A 1 96 ? 144.224 126.012 96.102 1.00 84.19 542 THR A N 1
ATOM 752 C CA . THR A 1 96 ? 143.332 127.066 95.644 1.00 86.21 542 THR A CA 1
ATOM 753 C C . THR A 1 96 ? 142.618 126.691 94.352 1.00 86.35 542 THR A C 1
ATOM 754 O O . THR A 1 96 ? 141.975 127.547 93.737 1.00 85.32 542 THR A O 1
ATOM 758 N N . LYS A 1 97 ? 142.719 125.433 93.933 1.00 79.45 543 LYS A N 1
ATOM 759 C CA . LYS A 1 97 ? 142.076 124.952 92.715 1.00 76.36 543 LYS A CA 1
ATOM 760 C C . LYS A 1 97 ? 140.583 124.844 92.983 1.00 74.70 543 LYS A C 1
ATOM 761 O O . LYS A 1 97 ? 140.106 123.848 93.526 1.00 76.12 543 LYS A O 1
ATOM 767 N N . ALA A 1 98 ? 139.840 125.873 92.601 1.00 56.32 544 ALA A N 1
ATOM 768 C CA . ALA A 1 98 ? 138.411 125.927 92.855 1.00 55.43 544 ALA A CA 1
ATOM 769 C C . ALA A 1 98 ? 137.633 125.316 91.700 1.00 54.31 544 ALA A C 1
ATOM 770 O O . ALA A 1 98 ? 138.111 125.251 90.567 1.00 56.94 544 ALA A O 1
ATOM 772 N N . GLY A 1 99 ? 136.417 124.863 92.005 1.00 51.83 545 GLY A N 1
ATOM 773 C CA . GLY A 1 99 ? 135.525 124.318 91.009 1.00 52.35 545 GLY A CA 1
ATOM 774 C C . GLY A 1 99 ? 134.320 125.213 90.768 1.00 50.80 545 GLY A C 1
ATOM 775 O O . GLY A 1 99 ? 134.134 126.248 91.399 1.00 53.13 545 GLY A O 1
ATOM 776 N N . TYR A 1 100 ? 133.492 124.785 89.819 1.00 50.39 546 TYR A N 1
ATOM 777 C CA . TYR A 1 100 ? 132.276 125.506 89.474 1.00 50.50 546 TYR A CA 1
ATOM 778 C C . TYR A 1 100 ? 131.160 124.508 89.213 1.00 46.29 546 TYR A C 1
ATOM 779 O O . TYR A 1 100 ? 131.401 123.344 88.891 1.00 47.20 546 TYR A O 1
ATOM 788 N N . THR A 1 101 ? 129.928 124.982 89.362 1.00 38.25 547 THR A N 1
ATOM 789 C CA . THR A 1 101 ? 128.760 124.129 89.254 1.00 38.35 547 THR A CA 1
ATOM 790 C C . THR A 1 101 ? 128.254 124.098 87.816 1.00 44.55 547 THR A C 1
ATOM 791 O O . THR A 1 101 ? 128.801 124.744 86.920 1.00 47.32 547 THR A O 1
ATOM 795 N N . TYR A 1 102 ? 127.190 123.325 87.593 1.00 49.39 548 TYR A N 1
ATOM 796 C CA . TYR A 1 102 ? 126.639 123.196 86.250 1.00 46.46 548 TYR A CA 1
ATOM 797 C C . TYR A 1 102 ? 125.931 124.472 85.817 1.00 42.68 548 TYR A C 1
ATOM 798 O O . TYR A 1 102 ? 125.984 124.848 84.642 1.00 46.24 548 TYR A O 1
ATOM 807 N N . ASN A 1 103 ? 125.256 125.143 86.742 1.00 47.27 549 ASN A N 1
ATOM 808 C CA . ASN A 1 103 ? 124.570 126.401 86.443 1.00 52.06 549 ASN A CA 1
ATOM 809 C C . ASN A 1 103 ? 125.453 127.608 86.750 1.00 51.23 549 ASN A C 1
ATOM 810 O O . ASN A 1 103 ? 125.072 128.513 87.487 1.00 53.46 549 ASN A O 1
ATOM 815 N N . TYR A 1 104 ? 126.653 127.620 86.172 1.00 52.61 550 TYR A N 1
ATOM 816 C CA . TYR A 1 104 ? 127.599 128.701 86.414 1.00 53.83 550 TYR A CA 1
ATOM 817 C C . TYR A 1 104 ? 127.129 130.036 85.850 1.00 55.88 550 TYR A C 1
ATOM 818 O O . TYR A 1 104 ? 127.505 131.081 86.384 1.00 57.83 550 TYR A O 1
ATOM 827 N N . ASN A 1 105 ? 126.330 130.027 84.787 1.00 59.21 551 ASN A N 1
ATOM 828 C CA . ASN A 1 105 ? 125.784 131.230 84.163 1.00 57.47 551 ASN A CA 1
ATOM 829 C C . ASN A 1 105 ? 124.289 131.322 84.380 1.00 59.06 551 ASN A C 1
ATOM 830 O O . ASN A 1 105 ? 123.535 131.746 83.503 1.00 62.72 551 ASN A O 1
ATOM 835 N N . THR A 1 106 ? 123.829 130.933 85.561 1.00 61.22 552 THR A N 1
ATOM 836 C CA . THR A 1 106 ? 122.393 130.922 85.784 1.00 61.95 552 THR A CA 1
ATOM 837 C C . THR A 1 106 ? 122.049 131.504 87.146 1.00 61.36 552 THR A C 1
ATOM 838 O O . THR A 1 106 ? 122.834 131.401 88.093 1.00 65.38 552 THR A O 1
ATOM 842 N N . THR A 1 107 ? 120.877 132.123 87.246 1.00 50.79 553 THR A N 1
ATOM 843 C CA . THR A 1 107 ? 120.360 132.636 88.503 1.00 50.40 553 THR A CA 1
ATOM 844 C C . THR A 1 107 ? 119.987 131.536 89.487 1.00 53.11 553 THR A C 1
ATOM 845 O O . THR A 1 107 ? 120.036 131.770 90.700 1.00 55.69 553 THR A O 1
ATOM 849 N N . ASP A 1 108 ? 119.679 130.334 89.000 1.00 74.09 554 ASP A N 1
ATOM 850 C CA . ASP A 1 108 ? 119.236 129.257 89.874 1.00 75.13 554 ASP A CA 1
ATOM 851 C C . ASP A 1 108 ? 120.258 128.965 90.963 1.00 75.94 554 ASP A C 1
ATOM 852 O O . ASP A 1 108 ? 121.463 128.898 90.712 1.00 76.92 554 ASP A O 1
ATOM 857 N N . SER A 1 109 ? 119.759 128.800 92.184 1.00 70.58 555 SER A N 1
ATOM 858 C CA . SER A 1 109 ? 120.590 128.464 93.326 1.00 68.52 555 SER A CA 1
ATOM 859 C C . SER A 1 109 ? 120.838 126.962 93.374 1.00 67.65 555 SER A C 1
ATOM 860 O O . SER A 1 109 ? 120.067 126.165 92.835 1.00 69.72 555 SER A O 1
ATOM 863 N N . ASP A 1 110 ? 121.925 126.580 94.029 1.00 46.45 556 ASP A N 1
ATOM 864 C CA . ASP A 1 110 ? 122.308 125.182 94.105 1.00 44.81 556 ASP A CA 1
ATOM 865 C C . ASP A 1 110 ? 121.713 124.523 95.344 1.00 45.50 556 ASP A C 1
ATOM 866 O O . ASP A 1 110 ? 121.179 125.180 96.238 1.00 49.29 556 ASP A O 1
ATOM 871 N N . SER A 1 111 ? 121.806 123.196 95.384 1.00 30.44 557 SER A N 1
ATOM 872 C CA . SER A 1 111 ? 121.263 122.424 96.491 1.00 24.32 557 SER A CA 1
ATOM 873 C C . SER A 1 111 ? 122.083 121.159 96.666 1.00 24.60 557 SER A C 1
ATOM 874 O O . SER A 1 111 ? 122.389 120.479 95.685 1.00 30.83 557 SER A O 1
ATOM 877 N N . LEU A 1 112 ? 122.428 120.852 97.910 1.00 23.23 558 LEU A N 1
ATOM 878 C CA . LEU A 1 112 ? 123.134 119.619 98.213 1.00 26.42 558 LEU A CA 1
ATOM 879 C C . LEU A 1 112 ? 122.206 118.421 98.050 1.00 29.72 558 LEU A C 1
ATOM 880 O O . LEU A 1 112 ? 120.997 118.511 98.266 1.00 35.50 558 LEU A O 1
ATOM 885 N N . TRP A 1 113 ? 122.784 117.288 97.661 1.00 27.75 559 TRP A N 1
ATOM 886 C CA . TRP A 1 113 ? 122.032 116.057 97.474 1.00 26.83 559 TRP A CA 1
ATOM 887 C C . TRP A 1 113 ? 122.734 114.912 98.184 1.00 28.35 559 TRP A C 1
ATOM 888 O O . TRP A 1 113 ? 123.957 114.785 98.111 1.00 34.25 559 TRP A O 1
ATOM 899 N N . VAL A 1 114 ? 121.955 114.075 98.863 1.00 33.32 560 VAL A N 1
ATOM 900 C CA . VAL A 1 114 ? 122.477 112.951 99.631 1.00 35.48 560 VAL A CA 1
ATOM 901 C C . VAL A 1 114 ? 121.766 111.681 99.189 1.00 36.67 560 VAL A C 1
ATOM 902 O O . VAL A 1 114 ? 120.535 111.656 99.101 1.00 43.73 560 VAL A O 1
ATOM 906 N N . TRP A 1 115 ? 122.536 110.636 98.910 1.00 32.70 561 TRP A N 1
ATOM 907 C CA . TRP A 1 115 ? 121.993 109.297 98.742 1.00 33.69 561 TRP A CA 1
ATOM 908 C C . TRP A 1 115 ? 122.177 108.518 100.034 1.00 37.85 561 TRP A C 1
ATOM 909 O O . TRP A 1 115 ? 123.232 108.590 100.665 1.00 42.88 561 TRP A O 1
ATOM 920 N N . TRP A 1 116 ? 121.146 107.779 100.424 1.00 45.29 562 TRP A N 1
ATOM 921 C CA . TRP A 1 116 ? 121.160 107.013 101.660 1.00 45.81 562 TRP A CA 1
ATOM 922 C C . TRP A 1 116 ? 120.431 105.701 101.428 1.00 50.04 562 TRP A C 1
ATOM 923 O O . TRP A 1 116 ? 119.358 105.680 100.820 1.00 53.31 562 TRP A O 1
ATOM 934 N N . ASP A 1 117 ? 121.015 104.608 101.909 1.00 59.80 563 ASP A N 1
ATOM 935 C CA . ASP A 1 117 ? 120.472 103.278 101.671 1.00 61.11 563 ASP A CA 1
ATOM 936 C C . ASP A 1 117 ? 119.540 102.804 102.777 1.00 62.27 563 ASP A C 1
ATOM 937 O O . ASP A 1 117 ? 119.093 101.653 102.737 1.00 64.69 563 ASP A O 1
ATOM 942 N N . GLY A 1 118 ? 119.236 103.654 103.754 1.00 52.86 564 GLY A N 1
ATOM 943 C CA . GLY A 1 118 ? 118.455 103.253 104.899 1.00 47.93 564 GLY A CA 1
ATOM 944 C C . GLY A 1 118 ? 119.261 102.665 106.032 1.00 49.51 564 GLY A C 1
ATOM 945 O O . GLY A 1 118 ? 118.691 102.374 107.091 1.00 52.86 564 GLY A O 1
ATOM 946 N N . GLY A 1 119 ? 120.565 102.483 105.849 1.00 52.07 565 GLY A N 1
ATOM 947 C CA . GLY A 1 119 ? 121.409 101.922 106.883 1.00 54.62 565 GLY A CA 1
ATOM 948 C C . GLY A 1 119 ? 122.496 102.870 107.342 1.00 55.40 565 GLY A C 1
ATOM 949 O O . GLY A 1 119 ? 122.207 103.918 107.926 1.00 53.34 565 GLY A O 1
ATOM 950 N N . SER A 1 120 ? 123.757 102.513 107.083 1.00 94.88 566 SER A N 1
ATOM 951 C CA . SER A 1 120 ? 124.895 103.316 107.517 1.00 96.19 566 SER A CA 1
ATOM 952 C C . SER A 1 120 ? 125.811 103.696 106.357 1.00 96.40 566 SER A C 1
ATOM 953 O O . SER A 1 120 ? 126.979 104.028 106.583 1.00 96.18 566 SER A O 1
ATOM 956 N N . LYS A 1 121 ? 125.313 103.652 105.124 1.00 88.81 567 LYS A N 1
ATOM 957 C CA . LYS A 1 121 ? 126.075 104.048 103.947 1.00 87.66 567 LYS A CA 1
ATOM 958 C C . LYS A 1 121 ? 125.372 105.214 103.272 1.00 85.78 567 LYS A C 1
ATOM 959 O O . LYS A 1 121 ? 124.171 105.142 102.997 1.00 85.53 567 LYS A O 1
ATOM 965 N N . ALA A 1 122 ? 126.118 106.283 103.004 1.00 64.29 568 ALA A N 1
ATOM 966 C CA . ALA A 1 122 ? 125.533 107.460 102.385 1.00 61.09 568 ALA A CA 1
ATOM 967 C C . ALA A 1 122 ? 126.594 108.215 101.603 1.00 62.31 568 ALA A C 1
ATOM 968 O O . ALA A 1 122 ? 127.770 108.230 101.975 1.00 65.12 568 ALA A O 1
ATOM 970 N N . TYR A 1 123 ? 126.160 108.841 100.514 1.00 52.68 569 TYR A N 1
ATOM 971 C CA . TYR A 1 123 ? 126.998 109.682 99.676 1.00 49.13 569 TYR A CA 1
ATOM 972 C C . TYR A 1 123 ? 126.529 111.127 99.779 1.00 48.33 569 TYR A C 1
ATOM 973 O O . TYR A 1 123 ? 125.423 111.411 100.243 1.00 52.07 569 TYR A O 1
ATOM 982 N N . LEU A 1 124 ? 127.384 112.042 99.340 1.00 37.25 570 LEU A N 1
ATOM 983 C CA . LEU A 1 124 ? 127.039 113.452 99.233 1.00 36.79 570 LEU A CA 1
ATOM 984 C C . LEU A 1 124 ? 127.420 113.940 97.845 1.00 43.57 570 LEU A C 1
ATOM 985 O O . LEU A 1 124 ? 128.551 113.727 97.399 1.00 46.93 570 LEU A O 1
ATOM 990 N N . TYR A 1 125 ? 126.481 114.595 97.166 1.00 40.73 571 TYR A N 1
ATOM 991 C CA . TYR A 1 125 ? 126.658 115.021 95.785 1.00 37.75 571 TYR A CA 1
ATOM 992 C C . TYR A 1 125 ? 126.603 116.538 95.684 1.00 40.96 571 TYR A C 1
ATOM 993 O O . TYR A 1 125 ? 125.787 117.185 96.346 1.00 42.36 571 TYR A O 1
ATOM 1002 N N . ILE A 1 126 ? 127.480 117.101 94.856 1.00 54.58 572 ILE A N 1
ATOM 1003 C CA . ILE A 1 126 ? 127.514 118.533 94.585 1.00 56.49 572 ILE A CA 1
ATOM 1004 C C . ILE A 1 126 ? 127.516 118.741 93.078 1.00 58.06 572 ILE A C 1
ATOM 1005 O O . ILE A 1 126 ? 128.159 117.988 92.339 1.00 57.31 572 ILE A O 1
ATOM 1010 N N . SER A 1 127 ? 126.794 119.761 92.624 1.00 59.03 573 SER A N 1
ATOM 1011 C CA . SER A 1 127 ? 126.704 120.039 91.198 1.00 56.05 573 SER A CA 1
ATOM 1012 C C . SER A 1 127 ? 128.046 120.503 90.648 1.00 55.65 573 SER A C 1
ATOM 1013 O O . SER A 1 127 ? 128.732 121.331 91.251 1.00 58.21 573 SER A O 1
ATOM 1016 N N . THR A 1 128 ? 128.417 119.963 89.490 1.00 43.91 574 THR A N 1
ATOM 1017 C CA . THR A 1 128 ? 129.640 120.349 88.805 1.00 41.99 574 THR A CA 1
ATOM 1018 C C . THR A 1 128 ? 129.396 120.302 87.306 1.00 43.60 574 THR A C 1
ATOM 1019 O O . THR A 1 128 ? 128.391 119.768 86.832 1.00 43.09 574 THR A O 1
ATOM 1023 N N . TYR A 1 129 ? 130.329 120.882 86.557 1.00 53.68 575 TYR A N 1
ATOM 1024 C CA . TYR A 1 129 ? 130.252 120.924 85.104 1.00 51.74 575 TYR A CA 1
ATOM 1025 C C . TYR A 1 129 ? 131.135 119.886 84.428 1.00 51.84 575 TYR A C 1
ATOM 1026 O O . TYR A 1 129 ? 130.711 119.266 83.449 1.00 52.77 575 TYR A O 1
ATOM 1035 N N . THR A 1 130 ? 132.345 119.672 84.929 1.00 47.43 576 THR A N 1
ATOM 1036 C CA . THR A 1 130 ? 133.296 118.781 84.282 1.00 45.98 576 THR A CA 1
ATOM 1037 C C . THR A 1 130 ? 134.343 118.362 85.309 1.00 44.65 576 THR A C 1
ATOM 1038 O O . THR A 1 130 ? 134.192 118.603 86.510 1.00 41.89 576 THR A O 1
ATOM 1042 N N . THR A 1 131 ? 135.408 117.721 84.828 1.00 52.78 577 THR A N 1
ATOM 1043 C CA . THR A 1 131 ? 136.522 117.313 85.673 1.00 52.78 577 THR A CA 1
ATOM 1044 C C . THR A 1 131 ? 137.487 118.470 85.881 1.00 54.14 577 THR A C 1
ATOM 1045 O O . THR A 1 131 ? 138.688 118.3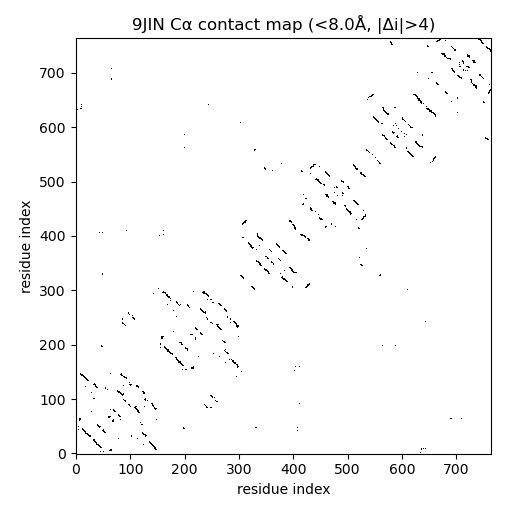33 85.628 1.00 56.17 577 THR A O 1
ATOM 1049 N N . MET A 1 132 ? 136.977 119.614 86.338 1.00 63.52 578 MET A N 1
ATOM 1050 C CA . MET A 1 132 ? 137.825 120.781 86.539 1.00 63.75 578 MET A CA 1
ATOM 1051 C C . MET A 1 132 ? 138.837 120.578 87.657 1.00 66.49 578 MET A C 1
ATOM 1052 O O . MET A 1 132 ? 139.834 121.304 87.712 1.00 67.96 578 MET A O 1
ATOM 1057 N N . LEU A 1 133 ? 138.606 119.612 88.545 1.00 61.01 579 LEU A N 1
ATOM 1058 C CA . LEU A 1 133 ? 139.538 119.281 89.613 1.00 56.69 579 LEU A CA 1
ATOM 1059 C C . LEU A 1 133 ? 140.113 117.882 89.465 1.00 56.59 579 LEU A C 1
ATOM 1060 O O . LEU A 1 133 ? 140.857 117.432 90.341 1.00 60.33 579 LEU A O 1
ATOM 1065 N N . GLY A 1 134 ? 139.789 117.186 88.387 1.00 42.41 580 GLY A N 1
ATOM 1066 C CA . GLY A 1 134 ? 140.293 115.853 88.138 1.00 41.42 580 GLY A CA 1
ATOM 1067 C C . GLY A 1 134 ? 139.183 114.818 88.133 1.00 41.45 580 GLY A C 1
ATOM 1068 O O . GLY A 1 134 ? 138.029 115.087 88.463 1.00 45.36 580 GLY A O 1
ATOM 1069 N N . ALA A 1 135 ? 139.566 113.606 87.740 1.00 50.64 581 ALA A N 1
ATOM 1070 C CA . ALA A 1 135 ? 138.635 112.490 87.651 1.00 50.99 581 ALA A CA 1
ATOM 1071 C C . ALA A 1 135 ? 138.439 111.763 88.973 1.00 51.88 581 ALA A C 1
ATOM 1072 O O . ALA A 1 135 ? 137.509 110.958 89.085 1.00 52.91 581 ALA A O 1
ATOM 1074 N N . GLY A 1 136 ? 139.278 112.025 89.969 1.00 57.15 582 GLY A N 1
ATOM 1075 C CA . GLY A 1 136 ? 139.180 111.354 91.240 1.00 56.62 582 GLY A CA 1
ATOM 1076 C C . GLY A 1 136 ? 140.170 110.215 91.363 1.00 56.75 582 GLY A C 1
ATOM 1077 O O . GLY A 1 136 ? 140.673 109.689 90.367 1.00 58.33 582 GLY A O 1
ATOM 1078 N N . PRO A 1 137 ? 140.477 109.813 92.601 1.00 48.74 583 PRO A N 1
ATOM 1079 C CA . PRO A 1 137 ? 139.994 110.380 93.865 1.00 48.79 583 PRO A CA 1
ATOM 1080 C C . PRO A 1 137 ? 140.701 111.682 94.214 1.00 48.23 583 PRO A C 1
ATOM 1081 O O . PRO A 1 137 ? 141.890 111.838 93.970 1.00 48.78 583 PRO A O 1
ATOM 1085 N N . VAL A 1 138 ? 139.978 112.639 94.786 1.00 57.69 584 VAL A N 1
ATOM 1086 C CA . VAL A 1 138 ? 140.548 113.926 95.164 1.00 57.38 584 VAL A CA 1
ATOM 1087 C C . VAL A 1 138 ? 139.736 114.481 96.325 1.00 62.17 584 VAL A C 1
ATOM 1088 O O . VAL A 1 138 ? 138.506 114.375 96.347 1.00 61.63 584 VAL A O 1
ATOM 1092 N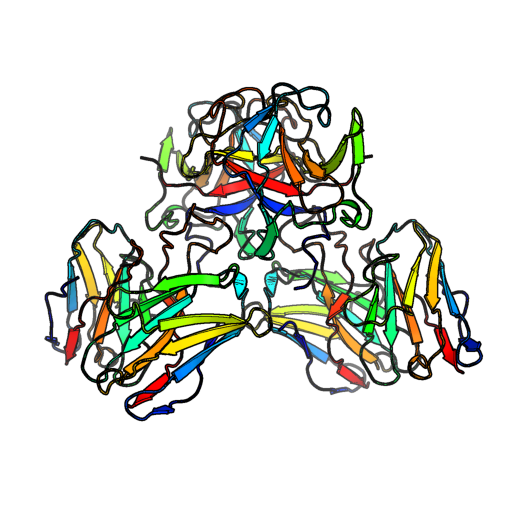 N . ASN A 1 139 ? 140.429 115.062 97.299 1.00 68.93 585 ASN A N 1
ATOM 1093 C CA . ASN A 1 139 ? 139.768 115.657 98.450 1.00 67.12 585 ASN A CA 1
ATOM 1094 C C . ASN A 1 139 ? 139.295 117.061 98.102 1.00 65.61 585 ASN A C 1
ATOM 1095 O O . ASN A 1 139 ? 140.069 117.873 97.587 1.00 65.02 585 ASN A O 1
ATOM 1100 N N . ILE A 1 140 ? 138.020 117.344 98.376 1.00 58.19 586 ILE A N 1
ATOM 1101 C CA . ILE A 1 140 ? 137.436 118.650 98.102 1.00 58.25 586 ILE A CA 1
ATOM 1102 C C . ILE A 1 140 ? 136.653 119.121 99.320 1.00 56.14 586 ILE A C 1
ATOM 1103 O O . ILE A 1 140 ? 136.218 118.329 100.156 1.00 55.72 586 ILE A O 1
ATOM 1108 N N . THR A 1 141 ? 136.476 120.440 99.403 1.00 49.40 587 THR A N 1
ATOM 1109 C CA . THR A 1 141 ? 135.787 121.090 100.511 1.00 47.35 587 THR A CA 1
ATOM 1110 C C . THR A 1 141 ? 134.769 122.076 99.964 1.00 47.16 587 THR A C 1
ATOM 1111 O O . THR A 1 141 ? 135.106 122.906 99.116 1.00 46.79 587 THR A O 1
ATOM 1115 N N . GLY A 1 142 ? 133.539 122.001 100.462 1.00 40.13 588 GLY A N 1
ATOM 1116 C CA . GLY A 1 142 ? 132.463 122.851 99.993 1.00 37.32 588 GLY A CA 1
ATOM 1117 C C . GLY A 1 142 ? 131.903 123.724 101.099 1.00 38.97 588 GLY A C 1
ATOM 1118 O O . GLY A 1 142 ? 131.925 123.356 102.273 1.00 40.06 588 GLY A O 1
ATOM 1119 N N . LEU A 1 143 ? 131.398 124.893 100.710 1.00 38.85 589 LEU A N 1
ATOM 1120 C CA . LEU A 1 143 ? 130.824 125.851 101.642 1.00 34.72 589 LEU A CA 1
ATOM 1121 C C . LEU A 1 143 ? 129.536 126.412 101.057 1.00 34.55 589 LEU A C 1
ATOM 1122 O O . LEU A 1 143 ? 129.478 126.740 99.870 1.00 36.10 589 LEU A O 1
ATOM 1127 N N . GLY A 1 144 ? 128.507 126.525 101.891 1.00 31.88 590 GLY A N 1
ATOM 1128 C CA . GLY A 1 144 ? 127.227 127.028 101.427 1.00 30.38 590 GLY A CA 1
ATOM 1129 C C . GLY A 1 144 ? 126.348 127.441 102.584 1.00 29.43 590 GLY A C 1
ATOM 1130 O O . GLY A 1 144 ? 126.655 127.191 103.751 1.00 32.07 590 GLY A O 1
ATOM 1131 N N . ALA A 1 145 ? 125.237 128.085 102.240 1.00 24.94 591 ALA A N 1
ATOM 1132 C CA . ALA A 1 145 ? 124.276 128.585 103.212 1.00 26.79 591 ALA A CA 1
ATOM 1133 C C . ALA A 1 145 ? 122.910 127.991 102.917 1.00 24.45 591 ALA A C 1
ATOM 1134 O O . ALA A 1 145 ? 122.443 128.046 101.778 1.00 27.95 591 ALA A O 1
ATOM 1136 N N . VAL A 1 146 ? 122.264 127.448 103.950 1.00 26.25 592 VAL A N 1
ATOM 1137 C CA . VAL A 1 146 ? 121.015 126.719 103.765 1.00 24.78 592 VAL A CA 1
ATOM 1138 C C . VAL A 1 146 ? 119.897 127.681 103.392 1.00 21.42 592 VAL A C 1
ATOM 1139 O O . VAL A 1 146 ? 119.765 128.765 103.972 1.00 18.10 592 VAL A O 1
ATOM 1143 N N . GLY A 1 147 ? 119.084 127.284 102.416 1.00 26.51 593 GLY A N 1
ATOM 1144 C CA . GLY A 1 147 ? 118.021 128.118 101.913 1.00 25.86 593 GLY A CA 1
ATOM 1145 C C . GLY A 1 147 ? 116.643 127.533 102.140 1.00 26.98 593 GLY A C 1
ATOM 1146 O O . GLY A 1 147 ? 116.488 126.451 102.711 1.00 29.32 593 GLY A O 1
ATOM 1147 N N . PRO A 1 148 ? 115.613 128.245 101.692 1.00 38.61 594 PRO A N 1
ATOM 1148 C CA . PRO A 1 148 ? 114.237 127.814 101.961 1.00 40.09 594 PRO A CA 1
ATOM 1149 C C . PRO A 1 148 ? 113.872 126.542 101.213 1.00 44.87 594 PRO A C 1
ATOM 1150 O O . PRO A 1 148 ? 114.501 126.153 100.227 1.00 47.97 594 PRO A O 1
ATOM 1154 N N . ASN A 1 149 ? 112.821 125.896 101.707 1.00 66.62 595 ASN A N 1
ATOM 1155 C CA . ASN A 1 149 ? 112.366 124.639 101.143 1.00 69.31 595 ASN A CA 1
ATOM 1156 C C . ASN A 1 149 ? 111.854 124.842 99.717 1.00 73.20 595 ASN A C 1
ATOM 1157 O O . ASN A 1 149 ? 111.369 125.923 99.370 1.00 72.54 595 ASN A O 1
ATOM 1162 N N . PRO A 1 150 ? 111.956 123.818 98.870 1.00 103.41 596 PRO A N 1
ATOM 1163 C CA . PRO A 1 150 ? 111.422 123.938 97.510 1.00 104.26 596 PRO A CA 1
ATOM 1164 C C . PRO A 1 150 ? 109.907 124.061 97.517 1.00 105.36 596 PRO A C 1
ATOM 1165 O O . PRO A 1 150 ? 109.217 123.521 98.384 1.00 104.36 596 PRO A O 1
ATOM 1169 N N . VAL A 1 151 ? 109.393 124.786 96.528 1.00 126.96 597 VAL A N 1
ATOM 1170 C CA . VAL A 1 151 ? 107.958 125.008 96.411 1.00 127.86 597 VAL A CA 1
ATOM 1171 C C . VAL A 1 151 ? 107.349 124.023 95.420 1.00 127.72 597 VAL A C 1
ATOM 1172 O O . VAL A 1 151 ? 106.527 123.185 95.790 1.00 127.60 597 VAL A O 1
ATOM 1176 N N . PRO B 1 1 ? 135.416 137.235 122.866 1.00 54.18 447 PRO B N 1
ATOM 1177 C CA . PRO B 1 1 ? 136.323 137.889 121.920 1.00 55.66 447 PRO B CA 1
ATOM 1178 C C . PRO B 1 1 ? 137.746 137.359 122.017 1.00 55.50 447 PRO B C 1
ATOM 1179 O O . PRO B 1 1 ? 138.453 137.659 122.975 1.00 55.59 447 PRO B O 1
ATOM 1183 N N . ALA B 1 2 ? 138.157 136.577 121.022 1.00 66.15 448 ALA B N 1
ATOM 1184 C CA . ALA B 1 2 ? 139.484 135.979 121.025 1.00 67.57 448 ALA B CA 1
ATOM 1185 C C . ALA B 1 2 ? 140.362 136.609 119.954 1.00 67.62 448 ALA B C 1
ATOM 1186 O O . ALA B 1 2 ? 141.440 137.135 120.250 1.00 66.35 448 ALA B O 1
ATOM 1188 N N . ARG B 1 3 ? 139.909 136.561 118.715 1.00 48.59 449 ARG B N 1
ATOM 1189 C CA . ARG B 1 3 ? 140.616 137.217 117.627 1.00 44.75 449 ARG B CA 1
ATOM 1190 C C . ARG B 1 3 ? 139.766 138.355 117.088 1.00 47.46 449 ARG B C 1
ATOM 1191 O O . ARG B 1 3 ? 138.572 138.157 116.834 1.00 47.78 449 ARG B O 1
ATOM 1199 N N . PRO B 1 4 ? 140.327 139.549 116.920 1.00 42.88 450 PRO B N 1
ATOM 1200 C CA . PRO B 1 4 ? 139.538 140.667 116.401 1.00 39.69 450 PRO B CA 1
ATOM 1201 C C . PRO B 1 4 ? 139.058 140.398 114.984 1.00 40.71 450 PRO B C 1
ATOM 1202 O O . PRO B 1 4 ? 139.642 139.613 114.236 1.00 41.25 450 PRO B O 1
ATOM 1206 N N . ILE B 1 5 ? 137.955 141.060 114.626 1.00 48.78 451 ILE B N 1
ATOM 1207 C CA . ILE B 1 5 ? 137.442 140.976 113.262 1.00 48.20 451 ILE B CA 1
ATOM 1208 C C . ILE B 1 5 ? 138.479 141.489 112.273 1.00 48.67 451 ILE B C 1
ATOM 1209 O O . ILE B 1 5 ? 138.501 141.076 111.108 1.00 50.29 451 ILE B O 1
ATOM 1214 N N . THR B 1 6 ? 139.360 142.385 112.721 1.00 47.83 452 THR B N 1
ATOM 1215 C CA . THR B 1 6 ? 140.441 142.877 111.876 1.00 46.99 452 THR B CA 1
ATOM 1216 C C . THR B 1 6 ? 141.472 141.790 111.588 1.00 42.83 452 THR B C 1
ATOM 1217 O O . THR B 1 6 ? 142.037 141.748 110.491 1.00 41.67 452 THR B O 1
ATOM 1221 N N . ASN B 1 7 ? 141.722 140.901 112.544 1.00 41.53 453 ASN B N 1
ATOM 1222 C CA . ASN B 1 7 ? 142.651 139.798 112.337 1.00 41.56 453 ASN B CA 1
ATOM 1223 C C . ASN B 1 7 ? 141.948 138.682 111.578 1.00 44.62 453 ASN B C 1
ATOM 1224 O O . ASN B 1 7 ? 140.900 138.194 112.014 1.00 48.13 453 ASN B O 1
ATOM 1229 N N . TRP B 1 8 ? 142.521 138.271 110.450 1.00 38.49 454 TRP B N 1
ATOM 1230 C CA . TRP B 1 8 ? 141.942 137.229 109.620 1.00 35.81 454 TRP B CA 1
ATOM 1231 C C . TRP B 1 8 ? 142.896 136.052 109.506 1.00 35.67 454 TRP B C 1
ATOM 1232 O O . TRP B 1 8 ? 144.118 136.216 109.537 1.00 37.97 454 TRP B O 1
ATOM 1243 N N . ARG B 1 9 ? 142.321 134.861 109.369 1.00 33.35 455 ARG B N 1
ATOM 1244 C CA . ARG B 1 9 ? 143.095 133.641 109.227 1.00 33.21 455 ARG B CA 1
ATOM 1245 C C . ARG B 1 9 ? 142.453 132.758 108.169 1.00 34.10 455 ARG B C 1
ATOM 1246 O O . ARG B 1 9 ? 141.264 132.874 107.873 1.00 36.99 455 ARG B O 1
ATOM 1254 N N . SER B 1 10 ? 143.268 131.877 107.591 1.00 31.15 456 SER B N 1
ATOM 1255 C CA . SER B 1 10 ? 142.787 130.958 106.567 1.00 24.04 456 SER B CA 1
ATOM 1256 C C . SER B 1 10 ? 141.745 130.016 107.147 1.00 24.37 456 SER B C 1
ATOM 1257 O O . SER B 1 10 ? 141.961 129.398 108.192 1.00 32.65 456 SER B O 1
ATOM 1260 N N . GLY B 1 11 ? 140.618 129.894 106.458 1.00 30.21 457 GLY B N 1
ATOM 1261 C CA . GLY B 1 11 ? 139.515 129.086 106.922 1.00 33.27 457 GLY B CA 1
ATOM 1262 C C . GLY B 1 11 ? 138.390 129.859 107.572 1.00 33.28 457 GLY B C 1
ATOM 1263 O O . GLY B 1 11 ? 137.356 129.261 107.890 1.00 38.96 457 GLY B O 1
ATOM 1264 N N . ASP B 1 12 ? 138.559 131.159 107.787 1.00 32.36 458 ASP B N 1
ATOM 1265 C CA . ASP B 1 12 ? 137.485 131.972 108.333 1.00 34.50 458 ASP B CA 1
ATOM 1266 C C . ASP B 1 12 ? 136.343 132.084 107.334 1.00 39.35 458 ASP B C 1
ATOM 1267 O O . ASP B 1 12 ? 136.554 132.184 106.125 1.00 37.35 458 ASP B O 1
ATOM 1272 N N . VAL B 1 13 ? 135.120 132.078 107.854 1.00 44.43 459 VAL B N 1
ATOM 1273 C CA . VAL B 1 13 ? 133.910 132.196 107.050 1.00 39.68 459 VAL B CA 1
ATOM 1274 C C . VAL B 1 13 ? 133.346 133.592 107.256 1.00 39.81 459 VAL B C 1
ATOM 1275 O O . VAL B 1 13 ? 133.181 134.039 108.397 1.00 42.85 459 VAL B O 1
ATOM 1279 N N . VAL B 1 14 ? 133.057 134.284 106.157 1.00 38.57 460 VAL B N 1
ATOM 1280 C CA . VAL B 1 14 ? 132.641 135.680 106.193 1.00 38.30 460 VAL B CA 1
ATOM 1281 C C . VAL B 1 14 ? 131.286 135.812 105.509 1.00 40.67 460 VAL B C 1
ATOM 1282 O O . VAL B 1 14 ? 131.080 135.279 104.413 1.00 41.44 460 VAL B O 1
ATOM 1286 N N . TRP B 1 15 ? 130.365 136.511 106.168 1.00 37.87 461 TRP B N 1
ATOM 1287 C CA . TRP B 1 15 ? 129.015 136.765 105.677 1.00 34.26 461 TRP B CA 1
ATOM 1288 C C . TRP B 1 15 ? 128.891 138.259 105.405 1.00 40.04 461 TRP B C 1
ATOM 1289 O O . TRP B 1 15 ? 128.738 139.051 106.340 1.00 43.86 461 TRP B O 1
ATOM 1300 N N . VAL B 1 16 ? 128.956 138.649 104.134 1.00 44.44 462 VAL B N 1
ATOM 1301 C CA . VAL B 1 16 ? 128.933 140.058 103.759 1.00 44.52 462 VAL B CA 1
ATOM 1302 C C . VAL B 1 16 ? 127.524 140.436 103.330 1.00 45.46 462 VAL B C 1
ATOM 1303 O O . VAL B 1 16 ? 126.739 139.598 102.874 1.00 46.91 462 VAL B O 1
ATOM 1307 N N . THR B 1 17 ? 127.199 141.714 103.503 1.00 62.94 463 THR B N 1
ATOM 1308 C CA . THR B 1 17 ? 125.931 142.276 103.065 1.00 66.10 463 THR B CA 1
ATOM 1309 C C . THR B 1 17 ? 126.206 143.587 102.347 1.00 67.14 463 THR B C 1
ATOM 1310 O O . THR B 1 17 ? 126.997 144.404 102.823 1.00 68.12 463 THR B O 1
ATOM 1314 N N . LEU B 1 18 ? 125.560 143.785 101.198 1.00 61.29 464 LEU B N 1
ATOM 1315 C CA . LEU B 1 18 ? 125.755 144.975 100.369 1.00 60.02 464 LEU B CA 1
ATOM 1316 C C . LEU B 1 18 ? 124.402 145.612 100.085 1.00 61.74 464 LEU B C 1
ATOM 1317 O O . LEU B 1 18 ? 123.845 145.452 98.991 1.00 62.52 464 LEU B O 1
ATOM 1322 N N . PRO B 1 19 ? 123.838 146.332 101.053 1.00 72.84 465 PRO B N 1
ATOM 1323 C CA . PRO B 1 19 ? 122.551 146.995 100.817 1.00 72.17 465 PRO B CA 1
ATOM 1324 C C . PRO B 1 19 ? 122.673 148.080 99.758 1.00 73.09 465 PRO B C 1
ATOM 1325 O O . PRO B 1 19 ? 123.693 148.766 99.664 1.00 73.69 465 PRO B O 1
ATOM 1329 N N A SER B 1 20 ? 121.609 148.232 98.966 0.03 63.27 466 SER B N 1
ATOM 1330 N N B SER B 1 20 ? 121.609 148.235 98.967 0.97 63.15 466 SER B N 1
ATOM 1331 C CA A SER B 1 20 ? 121.533 149.260 97.928 0.03 62.29 466 SER B CA 1
ATOM 1332 C CA B SER B 1 20 ? 121.535 149.262 97.926 0.97 61.85 466 SER B CA 1
ATOM 1333 C C A SER B 1 20 ? 122.735 149.191 96.990 0.03 62.51 466 SER B C 1
ATOM 1334 C C B SER B 1 20 ? 122.737 149.191 96.988 0.97 62.78 466 SER B C 1
ATOM 1335 O O A SER B 1 20 ? 123.337 150.208 96.638 0.03 62.05 466 SER B O 1
ATOM 1336 O O B SER B 1 20 ? 123.340 150.207 96.637 0.97 61.89 466 SER B O 1
ATOM 1341 N N . ALA B 1 21 ? 123.089 147.975 96.582 1.00 61.63 467 ALA B N 1
ATOM 1342 C CA . ALA B 1 21 ? 124.269 147.773 95.752 1.00 59.29 467 ALA B CA 1
ATOM 1343 C C . ALA B 1 21 ? 124.077 148.359 94.359 1.00 58.09 467 ALA B C 1
ATOM 1344 O O . ALA B 1 21 ? 123.014 148.226 93.749 1.00 60.67 467 ALA B O 1
ATOM 1346 N N . GLU B 1 22 ? 125.120 149.007 93.858 1.00 52.86 468 GLU B N 1
ATOM 1347 C CA . GLU B 1 22 ? 125.161 149.515 92.497 1.00 53.62 468 GLU B CA 1
ATOM 1348 C C . GLU B 1 22 ? 126.015 148.596 91.635 1.00 53.53 468 GLU B C 1
ATOM 1349 O O . GLU B 1 22 ? 126.689 147.692 92.129 1.00 55.48 468 GLU B O 1
ATOM 1355 N N . TYR B 1 23 ? 125.992 148.844 90.331 1.00 49.11 469 TYR B N 1
ATOM 1356 C CA . TYR B 1 23 ? 126.746 148.047 89.374 1.00 47.38 469 TYR B CA 1
ATOM 1357 C C . TYR B 1 23 ? 127.815 148.911 88.722 1.00 47.07 469 TYR B C 1
ATOM 1358 O O . TYR B 1 23 ? 127.510 149.966 88.159 1.00 47.60 469 TYR B O 1
ATOM 1367 N N . ALA B 1 24 ? 129.062 148.458 88.802 1.00 45.01 470 ALA B N 1
ATOM 1368 C CA . ALA B 1 24 ? 130.193 149.101 88.149 1.00 42.37 470 ALA B CA 1
ATOM 1369 C C . ALA B 1 24 ? 130.592 148.275 86.938 1.00 44.45 470 ALA B C 1
ATOM 1370 O O . ALA B 1 24 ? 130.865 147.078 87.063 1.00 46.89 470 ALA B O 1
ATOM 1372 N N . GLN B 1 25 ? 130.622 148.915 85.768 1.00 68.06 471 GLN B N 1
ATOM 1373 C CA . GLN B 1 25 ? 130.876 148.185 84.530 1.00 69.03 471 GLN B CA 1
ATOM 1374 C C . GLN B 1 25 ? 132.281 147.603 84.503 1.00 65.94 471 GLN B C 1
ATOM 1375 O O . GLN B 1 25 ? 132.484 146.480 84.031 1.00 68.83 471 GLN B O 1
ATOM 1381 N N . SER B 1 26 ? 133.263 148.350 84.990 1.00 48.32 472 SER B N 1
ATOM 1382 C CA . SER B 1 26 ? 134.642 147.893 85.008 1.00 49.98 472 SER B CA 1
ATOM 1383 C C . SER B 1 26 ? 135.247 148.228 86.357 1.00 52.70 472 SER B C 1
ATOM 1384 O O . SER B 1 26 ? 135.130 149.364 86.823 1.00 54.92 472 SER B O 1
ATOM 1387 N N . GLN B 1 27 ? 135.883 147.245 86.987 1.00 64.51 473 GLN B N 1
ATOM 1388 C CA . GLN B 1 27 ? 136.558 147.451 88.262 1.00 66.21 473 GLN B CA 1
ATOM 1389 C C . GLN B 1 27 ? 138.048 147.220 88.066 1.00 64.08 473 GLN B C 1
ATOM 1390 O O . GLN B 1 27 ? 138.459 146.152 87.603 1.00 65.33 473 GLN B O 1
ATOM 1396 N N A SER B 1 28 ? 138.855 148.216 88.430 0.06 65.28 474 SER B N 1
ATOM 1397 N N B SER B 1 28 ? 138.850 148.223 88.425 0.94 65.04 474 SER B N 1
ATOM 1398 C CA A SER B 1 28 ? 140.288 148.132 88.179 0.06 66.21 474 SER B CA 1
ATOM 1399 C CA B SER B 1 28 ? 140.288 148.150 88.198 0.94 66.07 474 SER B CA 1
ATOM 1400 C C A SER B 1 28 ? 140.984 147.178 89.140 0.06 66.82 474 SER B C 1
ATOM 1401 C C B SER B 1 28 ? 140.950 147.137 89.120 0.94 66.79 474 SER B C 1
ATOM 1402 O O A SER B 1 28 ? 142.018 146.601 88.790 0.06 67.78 474 SER B O 1
ATOM 1403 O O B SER B 1 28 ? 141.924 146.483 88.732 0.94 68.16 474 SER B O 1
ATOM 1408 N N . ALA B 1 29 ? 140.446 147.000 90.348 1.00 63.61 475 ALA B N 1
ATOM 1409 C CA . ALA B 1 29 ? 141.077 146.107 91.313 1.00 62.52 475 ALA B CA 1
ATOM 1410 C C . ALA B 1 29 ? 141.043 144.650 90.873 1.00 63.12 475 ALA B C 1
ATOM 1411 O O . ALA B 1 29 ? 141.887 143.864 91.314 1.00 63.56 475 ALA B O 1
ATOM 1413 N N . MET B 1 30 ? 140.099 144.272 90.011 1.00 71.00 476 MET B N 1
ATOM 1414 C CA . MET B 1 30 ? 139.994 142.908 89.512 1.00 71.34 476 MET B CA 1
ATOM 1415 C C . MET B 1 30 ? 140.376 142.797 88.040 1.00 71.05 476 MET B C 1
ATOM 1416 O O . MET B 1 30 ? 139.956 141.853 87.367 1.00 71.31 476 MET B O 1
ATOM 1421 N N . GLY B 1 31 ? 141.172 143.731 87.531 1.00 69.79 477 GLY B N 1
ATOM 1422 C CA . GLY B 1 31 ? 141.580 143.692 86.141 1.00 69.57 477 GLY B CA 1
ATOM 1423 C C . GLY B 1 31 ? 140.480 144.018 85.150 1.00 66.78 477 GLY B C 1
ATOM 1424 O O . GLY B 1 31 ? 140.319 143.325 84.143 1.00 67.31 477 GLY B O 1
ATOM 1425 N N . SER B 1 32 ? 139.716 145.072 85.435 1.00 59.91 478 SER B N 1
ATOM 1426 C CA . SER B 1 32 ? 138.721 145.618 84.513 1.00 60.26 478 SER B CA 1
ATOM 1427 C C . SER B 1 32 ? 137.627 144.598 84.189 1.00 59.05 478 SER B C 1
ATOM 1428 O O . SER B 1 32 ? 137.434 144.192 83.042 1.00 61.31 478 SER B O 1
ATOM 1431 N N . HIS B 1 33 ? 136.907 144.190 85.227 1.00 56.69 479 HIS B N 1
ATOM 1432 C CA . HIS B 1 33 ? 135.730 143.354 85.072 1.00 56.57 479 HIS B CA 1
ATOM 1433 C C . HIS B 1 33 ? 134.624 143.848 85.993 1.00 58.05 479 HIS B C 1
ATOM 1434 O O . HIS B 1 33 ? 134.904 144.454 87.031 1.00 58.52 479 HIS B O 1
ATOM 1441 N N . PRO B 1 34 ? 133.359 143.616 85.632 1.00 51.08 480 PRO B N 1
ATOM 1442 C CA . PRO B 1 34 ? 132.254 144.231 86.378 1.00 50.12 480 PRO B CA 1
ATOM 1443 C C . PRO B 1 34 ? 132.194 143.764 87.824 1.00 52.00 480 PRO B C 1
ATOM 1444 O O . PRO B 1 34 ? 132.603 142.652 88.164 1.00 52.39 480 PRO B O 1
ATOM 1448 N N . ALA B 1 35 ? 131.675 144.641 88.680 1.00 44.89 481 ALA B N 1
ATOM 1449 C CA . ALA B 1 35 ? 131.563 144.353 90.100 1.00 39.91 481 ALA B CA 1
ATOM 1450 C C . ALA B 1 35 ? 130.318 145.024 90.654 1.00 41.04 481 ALA B C 1
ATOM 1451 O O . ALA B 1 35 ? 129.783 145.969 90.071 1.00 43.30 481 ALA B O 1
ATOM 1453 N N . TYR B 1 36 ? 129.859 144.511 91.790 1.00 40.30 482 TYR B N 1
ATOM 1454 C CA . TYR B 1 36 ? 128.800 145.125 92.575 1.00 39.13 482 TYR B CA 1
ATOM 1455 C C . TYR B 1 36 ? 129.413 145.747 93.820 1.00 39.53 482 TYR B C 1
ATOM 1456 O O . TYR B 1 36 ? 130.310 145.164 94.435 1.00 39.41 482 TYR B O 1
ATOM 1465 N N . TRP B 1 37 ? 128.934 146.930 94.191 1.00 38.47 483 TRP B N 1
ATOM 1466 C CA . TRP B 1 37 ? 129.499 147.643 95.325 1.00 35.24 483 TRP B CA 1
ATOM 1467 C C . TRP B 1 37 ? 128.407 148.312 96.139 1.00 40.90 483 TRP B C 1
ATOM 1468 O O . TRP B 1 37 ? 127.391 148.750 95.595 1.00 43.83 483 TRP B O 1
ATOM 1479 N N . SER B 1 38 ? 128.632 148.386 97.448 1.00 60.56 484 SER B N 1
ATOM 1480 C CA . SER B 1 38 ? 127.778 149.122 98.367 1.00 62.32 484 SER B CA 1
ATOM 1481 C C . SER B 1 38 ? 128.654 149.927 99.312 1.00 63.99 484 SER B C 1
ATOM 1482 O O . SER B 1 38 ? 129.709 149.455 99.743 1.00 64.12 484 SER B O 1
ATOM 1485 N N . GLU B 1 39 ? 128.212 151.138 99.636 1.00 78.33 485 GLU B N 1
ATOM 1486 C CA . GLU B 1 39 ? 128.960 152.013 100.526 1.00 79.18 485 GLU B CA 1
ATOM 1487 C C . GLU B 1 39 ? 128.586 151.832 101.990 1.00 78.98 485 GLU B C 1
ATOM 1488 O O . GLU B 1 39 ? 129.133 152.534 102.846 1.00 79.36 485 GLU B O 1
ATOM 1494 N N . GLU B 1 40 ? 127.678 150.914 102.298 1.00 79.01 486 GLU B N 1
ATOM 1495 C CA . GLU B 1 40 ? 127.251 150.644 103.662 1.00 78.93 486 GLU B CA 1
ATOM 1496 C C . GLU B 1 40 ? 127.335 149.156 103.959 1.00 79.17 486 GLU B C 1
ATOM 1497 O O . GLU B 1 40 ? 126.499 148.595 104.672 1.00 80.51 486 GLU B O 1
ATOM 1503 N N . ALA B 1 41 ? 128.350 148.494 103.414 1.00 61.01 487 ALA B N 1
ATOM 1504 C CA . ALA B 1 41 ? 128.481 147.055 103.566 1.00 59.86 487 ALA B CA 1
ATOM 1505 C C . ALA B 1 41 ? 128.908 146.692 104.985 1.00 58.16 487 ALA B C 1
ATOM 1506 O O . ALA B 1 41 ? 129.507 147.490 105.708 1.00 57.96 487 ALA B O 1
ATOM 1508 N N . THR B 1 42 ? 128.586 145.462 105.380 1.00 55.17 488 THR B N 1
ATOM 1509 C CA . THR B 1 42 ? 128.909 144.951 106.704 1.00 55.88 488 THR B CA 1
ATOM 1510 C C . THR B 1 42 ? 129.508 143.558 106.572 1.00 54.76 488 THR B C 1
ATOM 1511 O O . THR B 1 42 ? 129.040 142.747 105.768 1.00 52.62 488 THR B O 1
ATOM 1515 N N . ILE B 1 43 ? 130.547 143.288 107.361 1.00 39.25 489 ILE B N 1
ATOM 1516 C CA . ILE B 1 43 ? 131.271 142.020 107.339 1.00 38.12 489 ILE B CA 1
ATOM 1517 C C . ILE B 1 43 ? 130.948 141.261 108.618 1.00 34.28 489 ILE B C 1
ATOM 1518 O O . ILE B 1 43 ? 131.108 141.798 109.720 1.00 36.48 489 ILE B O 1
ATOM 1523 N N . ILE B 1 44 ? 130.513 140.010 108.479 1.00 43.35 490 ILE B N 1
ATOM 1524 C CA . ILE B 1 44 ? 130.126 139.173 109.611 1.00 45.90 490 ILE B CA 1
ATOM 1525 C C . ILE B 1 44 ? 131.081 137.990 109.648 1.00 43.41 490 ILE B C 1
ATOM 1526 O O . ILE B 1 44 ? 131.346 137.371 108.612 1.00 46.39 490 ILE B O 1
ATOM 1531 N N . ASN B 1 45 ? 131.608 137.684 110.829 1.00 43.46 491 ASN B N 1
ATOM 1532 C CA . ASN B 1 45 ? 132.328 136.435 111.047 1.00 46.96 491 ASN B CA 1
ATOM 1533 C C . ASN B 1 45 ? 131.320 135.418 111.573 1.00 45.89 491 ASN B C 1
ATOM 1534 O O . ASN B 1 45 ? 130.868 135.521 112.715 1.00 47.42 491 ASN B O 1
ATOM 1539 N N . VAL B 1 46 ? 130.956 134.446 110.733 1.00 33.72 492 VAL B N 1
ATOM 1540 C CA . VAL B 1 46 ? 129.862 133.539 111.075 1.00 33.32 492 VAL B CA 1
ATOM 1541 C C . VAL B 1 46 ? 130.220 132.689 112.288 1.00 33.57 492 VAL B C 1
ATOM 1542 O O . VAL B 1 46 ? 129.395 132.484 113.186 1.00 33.77 492 VAL B O 1
ATOM 1546 N N . ALA B 1 47 ? 131.448 132.179 112.330 1.00 36.21 493 ALA B N 1
ATOM 1547 C CA . ALA B 1 47 ? 131.825 131.254 113.392 1.00 34.27 493 ALA B CA 1
ATOM 1548 C C . ALA B 1 47 ? 131.919 131.952 114.743 1.00 39.24 493 ALA B C 1
ATOM 1549 O O . ALA B 1 47 ? 131.437 131.423 115.751 1.00 42.03 493 ALA B O 1
ATOM 1551 N N . THR B 1 48 ? 132.532 133.136 114.790 1.00 49.01 494 THR B N 1
ATOM 1552 C CA . THR B 1 48 ? 132.690 133.856 116.048 1.00 44.39 494 THR B CA 1
ATOM 1553 C C . THR B 1 48 ? 131.568 134.844 116.321 1.00 40.16 494 THR B C 1
ATOM 1554 O O . THR B 1 48 ? 131.404 135.267 117.469 1.00 43.46 494 THR B O 1
ATOM 1558 N N . GLY B 1 49 ? 130.800 135.224 115.305 1.00 38.13 495 GLY B N 1
ATOM 1559 C CA . GLY B 1 49 ? 129.677 136.115 115.490 1.00 41.33 495 GLY B CA 1
ATOM 1560 C C . GLY B 1 49 ? 130.007 137.588 115.471 1.00 44.51 495 GLY B C 1
ATOM 1561 O O . GLY B 1 49 ? 129.084 138.410 115.497 1.00 48.16 495 GLY B O 1
ATOM 1562 N N . GLN B 1 50 ? 131.282 137.956 115.426 1.00 56.86 496 GLN B N 1
ATOM 1563 C CA . GLN B 1 50 ? 131.655 139.361 115.426 1.00 58.57 496 GLN B CA 1
ATOM 1564 C C . GLN B 1 50 ? 131.280 140.015 114.103 1.00 55.63 496 GLN B C 1
ATOM 1565 O O . GLN B 1 50 ? 131.175 139.357 113.067 1.00 59.15 496 GLN B O 1
ATOM 1571 N N . ARG B 1 51 ? 131.070 141.326 114.147 1.00 42.77 497 ARG B N 1
ATOM 1572 C CA . ARG B 1 51 ? 130.699 142.057 112.948 1.00 42.50 497 ARG B CA 1
ATOM 1573 C C . ARG B 1 51 ? 131.306 143.445 112.989 1.00 44.46 497 ARG B C 1
ATOM 1574 O O . ARG B 1 51 ? 131.634 143.971 114.055 1.00 48.02 497 ARG B O 1
ATOM 1582 N N . ALA B 1 52 ? 131.443 144.039 111.807 1.00 41.22 498 ALA B N 1
ATOM 1583 C CA . ALA B 1 52 ? 131.941 145.400 111.691 1.00 42.54 498 ALA B CA 1
ATOM 1584 C C . ALA B 1 52 ? 131.467 145.987 110.374 1.00 39.84 498 ALA B C 1
ATOM 1585 O O . ALA B 1 52 ? 131.392 145.282 109.366 1.00 39.76 498 ALA B O 1
ATOM 1587 N N . ALA B 1 53 ? 131.136 147.275 110.396 1.00 44.87 499 ALA B N 1
ATOM 1588 C CA . ALA B 1 53 ? 130.847 147.996 109.166 1.00 44.82 499 ALA B CA 1
ATOM 1589 C C . ALA B 1 53 ? 132.129 148.176 108.365 1.00 45.46 499 ALA B C 1
ATOM 1590 O O . ALA B 1 53 ? 133.190 148.455 108.929 1.00 46.70 499 ALA B O 1
ATOM 1592 N N . VAL B 1 54 ? 132.031 148.010 107.046 1.00 46.84 500 VAL B N 1
ATOM 1593 C CA . VAL B 1 54 ? 133.206 148.158 106.194 1.00 44.70 500 VAL B CA 1
ATOM 1594 C C . VAL B 1 54 ? 133.740 149.582 106.272 1.00 47.09 500 VAL B C 1
ATOM 1595 O O . VAL B 1 54 ? 134.956 149.804 106.313 1.00 50.39 500 VAL B O 1
ATOM 1599 N N . SER B 1 55 ? 132.841 150.568 106.312 1.00 50.77 501 SER B N 1
ATOM 1600 C CA . SER B 1 55 ? 133.250 151.963 106.419 1.00 50.46 501 SER B CA 1
ATOM 1601 C C . SER B 1 55 ? 133.829 152.312 107.783 1.00 51.52 501 SER B C 1
ATOM 1602 O O . SER B 1 55 ? 134.430 153.382 107.923 1.00 53.92 501 SER B O 1
ATOM 1605 N N A SER B 1 56 ? 133.665 151.447 108.782 0.53 47.26 502 SER B N 1
ATOM 1606 N N B SER B 1 56 ? 133.664 151.450 108.784 0.47 47.31 502 SER B N 1
ATOM 1607 C CA A SER B 1 56 ? 134.174 151.685 110.125 0.53 46.15 502 SER B CA 1
ATOM 1608 C CA B SER B 1 56 ? 134.181 151.697 110.123 0.47 46.15 502 SER B CA 1
ATOM 1609 C C A SER B 1 56 ? 135.514 151.012 110.385 0.53 44.72 502 SER B C 1
ATOM 1610 C C B SER B 1 56 ? 135.517 151.017 110.385 0.47 44.64 502 SER B C 1
ATOM 1611 O O A SER B 1 56 ? 136.007 151.066 111.514 0.53 45.01 502 SER B O 1
ATOM 1612 O O B SER B 1 56 ? 136.010 151.070 111.513 0.47 44.96 502 SER B O 1
ATOM 1617 N N . ILE B 1 57 ? 136.112 150.385 109.380 1.00 44.11 503 ILE B N 1
ATOM 1618 C CA . ILE B 1 57 ? 137.358 149.649 109.541 1.00 42.84 503 ILE B CA 1
ATOM 1619 C C . ILE B 1 57 ? 138.490 150.462 108.941 1.00 41.38 503 ILE B C 1
ATOM 1620 O O . ILE B 1 57 ? 138.389 150.939 107.805 1.00 47.38 503 ILE B O 1
ATOM 1625 N N . LYS B 1 58 ? 139.560 150.635 109.706 1.00 46.34 504 LYS B N 1
ATOM 1626 C CA . LYS B 1 58 ? 140.792 151.213 109.183 1.00 47.87 504 LYS B CA 1
ATOM 1627 C C . LYS B 1 58 ? 141.558 150.089 108.504 1.00 44.36 504 LYS B C 1
ATOM 1628 O O . LYS B 1 58 ? 142.172 149.249 109.163 1.00 46.51 504 LYS B O 1
ATOM 1634 N N . TRP B 1 59 ? 141.517 150.072 107.172 1.00 33.21 505 TRP B N 1
ATOM 1635 C CA . TRP B 1 59 ? 141.917 148.898 106.409 1.00 32.20 505 TRP B CA 1
ATOM 1636 C C . TRP B 1 59 ? 143.423 148.730 106.299 1.00 32.51 505 TRP B C 1
ATOM 1637 O O . TRP B 1 59 ? 143.883 147.644 105.937 1.00 37.52 505 TRP B O 1
ATOM 1648 N N . ASP B 1 60 ? 144.201 149.764 106.602 1.00 41.26 506 ASP B N 1
ATOM 1649 C CA . ASP B 1 60 ? 145.646 149.604 106.601 1.00 42.98 506 ASP B CA 1
ATOM 1650 C C . ASP B 1 60 ? 146.145 148.801 107.793 1.00 43.91 506 ASP B C 1
ATOM 1651 O O . ASP B 1 60 ? 147.304 148.373 107.785 1.00 45.78 506 ASP B O 1
ATOM 1656 N N . GLN B 1 61 ? 145.309 148.586 108.808 1.00 44.90 507 GLN B N 1
ATOM 1657 C CA . GLN B 1 61 ? 145.676 147.793 109.972 1.00 44.85 507 GLN B CA 1
ATOM 1658 C C . GLN B 1 61 ? 145.146 146.369 109.920 1.00 46.02 507 GLN B C 1
ATOM 1659 O O . GLN B 1 61 ? 145.338 145.617 110.879 1.00 47.15 507 GLN B O 1
ATOM 1665 N N . VAL B 1 62 ? 144.493 145.983 108.843 1.00 43.14 508 VAL B N 1
ATOM 1666 C CA . VAL B 1 62 ? 143.923 144.649 108.711 1.00 40.02 508 VAL B CA 1
ATOM 1667 C C . VAL B 1 62 ? 145.011 143.681 108.280 1.00 36.70 508 VAL B C 1
ATOM 1668 O O . VAL B 1 62 ? 145.803 143.972 107.379 1.00 40.56 508 VAL B O 1
ATOM 1672 N N . THR B 1 63 ? 145.055 142.526 108.932 1.00 38.16 509 THR B N 1
ATOM 1673 C CA . THR B 1 63 ? 146.061 141.513 108.665 1.00 39.84 509 THR B CA 1
ATOM 1674 C C . THR B 1 63 ? 145.396 140.186 108.334 1.00 42.27 509 THR B C 1
ATOM 1675 O O . THR B 1 63 ? 144.288 139.895 108.793 1.00 43.54 509 THR B O 1
ATOM 1679 N N . LEU B 1 64 ? 146.085 139.385 107.525 1.00 39.27 510 LEU B N 1
ATOM 1680 C CA . LEU B 1 64 ? 145.634 138.049 107.164 1.00 37.67 510 LEU B CA 1
ATOM 1681 C C . LEU B 1 64 ? 146.785 137.079 107.372 1.00 38.44 510 LEU B C 1
ATOM 1682 O O . LEU B 1 64 ? 147.846 137.237 106.761 1.00 42.15 510 LEU B O 1
ATOM 1687 N N . ASN B 1 65 ? 146.569 136.077 108.222 1.00 40.28 511 ASN B N 1
ATOM 1688 C CA . ASN B 1 65 ? 147.597 135.098 108.571 1.00 43.10 511 ASN B CA 1
ATOM 1689 C C . ASN B 1 65 ? 148.857 135.776 109.103 1.00 45.83 511 ASN B C 1
ATOM 1690 O O . ASN B 1 65 ? 149.981 135.374 108.796 1.00 45.81 511 ASN B O 1
ATOM 1695 N N . GLY B 1 66 ? 148.666 136.814 109.911 1.00 56.11 512 GLY B N 1
ATOM 1696 C CA . GLY B 1 66 ? 149.762 137.501 110.553 1.00 55.34 512 GLY B CA 1
ATOM 1697 C C . GLY B 1 66 ? 150.427 138.581 109.733 1.00 54.02 512 GLY B C 1
ATOM 1698 O O . GLY B 1 66 ? 151.331 139.251 110.245 1.00 57.10 512 GLY B O 1
ATOM 1699 N N . LYS B 1 67 ? 150.011 138.785 108.488 1.00 47.84 513 LYS B N 1
ATOM 1700 C CA . LYS B 1 67 ? 150.645 139.754 107.610 1.00 48.30 513 LYS B CA 1
ATOM 1701 C C . LYS B 1 67 ? 149.597 140.693 107.040 1.00 48.10 513 LYS B C 1
ATOM 1702 O O . LYS B 1 67 ? 148.422 140.341 106.929 1.00 49.22 513 LYS B O 1
ATOM 1708 N N . ALA B 1 68 ? 150.042 141.889 106.668 1.00 49.17 514 ALA B N 1
ATOM 1709 C CA . ALA B 1 68 ? 149.144 142.900 106.134 1.00 48.97 514 ALA B CA 1
ATOM 1710 C C . ALA B 1 68 ? 148.572 142.466 104.790 1.00 50.56 514 ALA B C 1
ATOM 1711 O O . ALA B 1 68 ? 149.159 141.656 104.069 1.00 53.38 514 ALA B O 1
ATOM 1713 N N . LEU B 1 69 ? 147.409 143.018 104.460 1.00 54.04 515 LEU B N 1
ATOM 1714 C CA . LEU B 1 69 ? 146.721 142.662 103.233 1.00 54.91 515 LEU B CA 1
ATOM 1715 C C . LEU B 1 69 ? 147.501 143.142 102.015 1.00 57.37 515 LEU B C 1
ATOM 1716 O O . LEU B 1 69 ? 148.359 144.023 102.097 1.00 57.99 515 LEU B O 1
ATOM 1721 N N . HIS B 1 70 ? 147.190 142.541 100.871 1.00 82.07 516 HIS B N 1
ATOM 1722 C CA . HIS B 1 70 ? 147.737 142.994 99.601 1.00 82.58 516 HIS B CA 1
ATOM 1723 C C . HIS B 1 70 ? 146.902 144.152 99.076 1.00 81.95 516 HIS B C 1
ATOM 1724 O O . HIS B 1 70 ? 145.684 144.027 98.923 1.00 81.82 516 HIS B O 1
ATOM 1731 N N . LYS B 1 71 ? 147.554 145.277 98.799 1.00 76.90 517 LYS B N 1
ATOM 1732 C CA . LYS B 1 71 ? 146.869 146.474 98.342 1.00 76.52 517 LYS B CA 1
ATOM 1733 C C . LYS B 1 71 ? 147.420 146.923 96.996 1.00 77.81 517 LYS B C 1
ATOM 1734 O O . LYS B 1 71 ? 148.613 146.780 96.712 1.00 78.22 517 LYS B O 1
ATOM 1740 N N . GLU B 1 72 ? 146.529 147.459 96.166 1.00 86.53 518 GLU B N 1
ATOM 1741 C CA . GLU B 1 72 ? 146.873 147.963 94.846 1.00 86.85 518 GLU B CA 1
ATOM 1742 C C . GLU B 1 72 ? 146.301 149.362 94.677 1.00 86.83 518 GLU B C 1
ATOM 1743 O O . GLU B 1 72 ? 145.195 149.655 95.135 1.00 87.64 518 GLU B O 1
ATOM 1749 N N . THR B 1 73 ? 147.064 150.224 94.013 1.00 89.40 519 THR B N 1
ATOM 1750 C CA . THR B 1 73 ? 146.653 151.596 93.746 1.00 89.35 519 THR B CA 1
ATOM 1751 C C . THR B 1 73 ? 146.325 151.731 92.266 1.00 91.72 519 THR B C 1
ATOM 1752 O O . THR B 1 73 ? 147.185 151.488 91.412 1.00 91.77 519 THR B O 1
ATOM 1756 N N . HIS B 1 74 ? 145.087 152.119 91.969 1.00 92.80 520 HIS B N 1
ATOM 1757 C CA . HIS B 1 74 ? 144.614 152.279 90.597 1.00 91.11 520 HIS B CA 1
ATOM 1758 C C . HIS B 1 74 ? 144.054 153.685 90.442 1.00 91.06 520 HIS B C 1
ATOM 1759 O O . HIS B 1 74 ? 142.985 153.992 90.982 1.00 91.58 520 HIS B O 1
ATOM 1766 N N . SER B 1 75 ? 144.773 154.532 89.704 1.00 99.17 521 SER B N 1
ATOM 1767 C CA . SER B 1 75 ? 144.341 155.900 89.414 1.00 100.18 521 SER B CA 1
ATOM 1768 C C . SER B 1 75 ? 144.069 156.689 90.693 1.00 100.79 521 SER B C 1
ATOM 1769 O O . SER B 1 75 ? 143.099 157.443 90.784 1.00 101.65 521 SER B O 1
ATOM 1772 N N . GLY B 1 76 ? 144.933 156.515 91.690 1.00 89.28 522 GLY B N 1
ATOM 1773 C CA . GLY B 1 76 ? 144.824 157.258 92.927 1.00 89.51 522 GLY B CA 1
ATOM 1774 C C . GLY B 1 76 ? 143.853 156.700 93.942 1.00 88.52 522 GLY B C 1
ATOM 1775 O O . GLY B 1 76 ? 143.646 157.332 94.986 1.00 87.99 522 GLY B O 1
ATOM 1776 N N . LEU B 1 77 ? 143.248 155.547 93.678 1.00 77.94 523 LEU B N 1
ATOM 1777 C CA . LEU B 1 77 ? 142.349 154.891 94.617 1.00 76.70 523 LEU B CA 1
ATOM 1778 C C . LEU B 1 77 ? 143.028 153.643 95.160 1.00 76.39 523 LEU B C 1
ATOM 1779 O O . LEU B 1 77 ? 143.583 152.851 94.391 1.00 77.59 523 LEU B O 1
ATOM 1784 N N . VAL B 1 78 ? 142.986 153.472 96.476 1.00 62.35 524 VAL B N 1
ATOM 1785 C CA . VAL B 1 78 ? 143.636 152.346 97.134 1.00 62.24 524 VAL B CA 1
ATOM 1786 C C . VAL B 1 78 ? 142.615 151.238 97.334 1.00 59.48 524 VAL B C 1
ATOM 1787 O O . VAL B 1 78 ? 141.527 151.472 97.871 1.00 58.70 524 VAL B O 1
ATOM 1791 N N . TYR B 1 79 ? 142.964 150.029 96.901 1.00 54.99 525 TYR B N 1
ATOM 1792 C CA . TYR B 1 79 ? 142.090 148.871 97.010 1.00 53.87 525 TYR B CA 1
ATOM 1793 C C . TYR B 1 79 ? 142.777 147.791 97.829 1.00 53.87 525 TYR B C 1
ATOM 1794 O O . TYR B 1 79 ? 143.918 147.421 97.539 1.00 57.04 525 TYR B O 1
ATOM 1803 N N . TYR B 1 80 ? 142.077 147.291 98.843 1.00 48.47 526 TYR B N 1
ATOM 1804 C CA . TYR B 1 80 ? 142.582 146.246 99.721 1.00 46.99 526 TYR B CA 1
ATOM 1805 C C . TYR B 1 80 ? 141.946 144.915 99.349 1.00 46.76 526 TYR B C 1
ATOM 1806 O O . TYR B 1 80 ? 140.758 144.855 99.026 1.00 52.85 526 TYR B O 1
ATOM 1815 N N . GLN B 1 81 ? 142.737 143.851 99.402 1.00 41.28 527 GLN B N 1
ATOM 1816 C CA . GLN B 1 81 ? 142.316 142.543 98.923 1.00 41.39 527 GLN B CA 1
ATOM 1817 C C . GLN B 1 81 ? 142.202 141.554 100.073 1.00 41.14 527 GLN B C 1
ATOM 1818 O O . GLN B 1 81 ? 143.099 141.461 100.915 1.00 48.54 527 GLN B O 1
ATOM 1824 N N . LEU B 1 82 ? 141.097 140.810 100.098 1.00 30.70 528 LEU B N 1
ATOM 1825 C CA . LEU B 1 82 ? 140.880 139.731 101.060 1.00 33.22 528 LEU B CA 1
ATOM 1826 C C . LEU B 1 82 ? 140.670 138.446 100.272 1.00 33.68 528 LEU B C 1
ATOM 1827 O O . LEU B 1 82 ? 139.539 138.128 99.875 1.00 38.03 528 LEU B O 1
ATOM 1832 N N . PRO B 1 83 ? 141.727 137.683 100.017 1.00 30.52 529 PRO B N 1
ATOM 1833 C CA . PRO B 1 83 ? 141.583 136.481 99.195 1.00 32.46 529 PRO B CA 1
ATOM 1834 C C . PRO B 1 83 ? 140.718 135.431 99.870 1.00 34.25 529 PRO B C 1
ATOM 1835 O O . PRO B 1 83 ? 140.610 135.368 101.096 1.00 32.79 529 PRO B O 1
ATOM 1839 N N . LEU B 1 84 ? 140.085 134.606 99.039 1.00 31.92 530 LEU B N 1
ATOM 1840 C CA . LEU B 1 84 ? 139.212 133.539 99.494 1.00 25.38 530 LEU B CA 1
ATOM 1841 C C . LEU B 1 84 ? 139.611 132.238 98.820 1.00 28.71 530 LEU B C 1
ATOM 1842 O O . LEU B 1 84 ? 140.098 132.234 97.688 1.00 37.25 530 LEU B O 1
ATOM 1847 N N . MET B 1 85 ? 139.401 131.129 99.524 1.00 34.23 531 MET B N 1
ATOM 1848 C CA . MET B 1 85 ? 139.614 129.801 98.957 1.00 34.43 531 MET B CA 1
ATOM 1849 C C . MET B 1 85 ? 138.327 129.373 98.265 1.00 34.83 531 MET B C 1
ATOM 1850 O O . MET B 1 85 ? 137.373 128.943 98.919 1.00 36.70 531 MET B O 1
ATOM 1855 N N . GLY B 1 86 ? 138.298 129.496 96.948 1.00 40.68 532 GLY B N 1
ATOM 1856 C CA . GLY B 1 86 ? 137.084 129.292 96.188 1.00 42.41 532 GLY B CA 1
ATOM 1857 C C . GLY B 1 86 ? 136.495 130.598 95.697 1.00 46.50 532 GLY B C 1
ATOM 1858 O O . GLY B 1 86 ? 137.087 131.676 95.808 1.00 45.70 532 GLY B O 1
ATOM 1859 N N . LYS B 1 87 ? 135.292 130.488 95.144 1.00 60.74 533 LYS B N 1
ATOM 1860 C CA . LYS B 1 87 ? 134.578 131.629 94.592 1.00 59.17 533 LYS B CA 1
ATOM 1861 C C . LYS B 1 87 ? 133.685 132.272 95.647 1.00 57.43 533 LYS B C 1
ATOM 1862 O O . LYS B 1 87 ? 133.261 131.628 96.608 1.00 57.25 533 LYS B O 1
ATOM 1868 N N . ILE B 1 88 ? 133.407 133.557 95.462 1.00 47.28 534 ILE B N 1
ATOM 1869 C CA . ILE B 1 88 ? 132.500 134.266 96.356 1.00 45.35 534 ILE B CA 1
ATOM 1870 C C . ILE B 1 88 ? 131.071 133.967 95.930 1.00 45.16 534 ILE B C 1
ATOM 1871 O O . ILE B 1 88 ? 130.707 134.140 94.761 1.00 48.02 534 ILE B O 1
ATOM 1876 N N . ASN B 1 89 ? 130.261 133.502 96.872 1.00 39.78 535 ASN B N 1
ATOM 1877 C CA . ASN B 1 89 ? 128.870 133.170 96.606 1.00 39.63 535 ASN B CA 1
ATOM 1878 C C . ASN B 1 89 ? 127.986 134.297 97.114 1.00 37.35 535 ASN B C 1
ATOM 1879 O O . ASN B 1 89 ? 128.019 134.627 98.302 1.00 38.94 535 ASN B O 1
ATOM 1884 N N . PHE B 1 90 ? 127.194 134.877 96.219 1.00 39.76 536 PHE B N 1
ATOM 1885 C CA . PHE B 1 90 ? 126.333 135.988 96.580 1.00 41.34 536 PHE B CA 1
ATOM 1886 C C . PHE B 1 90 ? 124.978 135.809 95.919 1.00 41.35 536 PHE B C 1
ATOM 1887 O O . PHE B 1 90 ? 124.843 135.130 94.899 1.00 43.77 536 PHE B O 1
ATOM 1895 N N . TRP B 1 91 ? 123.969 136.429 96.523 1.00 36.51 537 TRP B N 1
ATOM 1896 C CA . TRP B 1 91 ? 122.608 136.354 96.025 1.00 37.72 537 TRP B CA 1
ATOM 1897 C C . TRP B 1 91 ? 121.864 137.608 96.450 1.00 35.68 537 TRP B C 1
ATOM 1898 O O . TRP B 1 91 ? 122.264 138.303 97.384 1.00 34.59 537 TRP B O 1
ATOM 1909 N N . GLN B 1 92 ? 120.777 137.896 95.742 1.00 51.60 538 GLN B N 1
ATOM 1910 C CA . GLN B 1 92 ? 119.918 139.008 96.119 1.00 51.57 538 GLN B CA 1
ATOM 1911 C C . GLN B 1 92 ? 119.288 138.742 97.479 1.00 54.31 538 GLN B C 1
ATOM 1912 O O . GLN B 1 92 ? 118.889 137.616 97.788 1.00 56.42 538 GLN B O 1
ATOM 1918 N N . GLN B 1 93 ? 119.204 139.786 98.296 1.00 62.08 539 GLN B N 1
ATOM 1919 C CA . GLN B 1 93 ? 118.697 139.641 99.653 1.00 63.12 539 GLN B CA 1
ATOM 1920 C C . GLN B 1 93 ? 117.210 139.308 99.640 1.00 63.77 539 GLN B C 1
ATOM 1921 O O . GLN B 1 93 ? 116.420 139.959 98.950 1.00 63.00 539 GLN B O 1
ATOM 1927 N N . GLY B 1 94 ? 116.833 138.286 100.403 1.00 68.92 540 GLY B N 1
ATOM 1928 C CA . GLY B 1 94 ? 115.447 137.904 100.548 1.00 68.60 540 GLY B CA 1
ATOM 1929 C C . GLY B 1 94 ? 114.890 137.064 99.424 1.00 70.68 540 GLY B C 1
ATOM 1930 O O . GLY B 1 94 ? 113.727 136.650 99.502 1.00 71.46 540 GLY B O 1
ATOM 1931 N N . THR B 1 95 ? 115.675 136.797 98.384 1.00 78.49 541 THR B N 1
ATOM 1932 C CA . THR B 1 95 ? 115.239 136.020 97.235 1.00 77.32 541 THR B CA 1
ATOM 1933 C C . THR B 1 95 ? 116.251 134.920 96.958 1.00 76.32 541 THR B C 1
ATOM 1934 O O . THR B 1 95 ? 117.375 134.933 97.466 1.00 77.14 541 THR B O 1
ATOM 1938 N N . THR B 1 96 ? 115.841 133.959 96.137 1.00 77.23 542 THR B N 1
ATOM 1939 C CA . THR B 1 96 ? 116.727 132.905 95.666 1.00 79.22 542 THR B CA 1
ATOM 1940 C C . THR B 1 96 ? 117.422 133.282 94.364 1.00 79.38 542 THR B C 1
ATOM 1941 O O . THR B 1 96 ? 118.061 132.429 93.742 1.00 78.49 542 THR B O 1
ATOM 1945 N N . LYS B 1 97 ? 117.306 134.538 93.944 1.00 69.26 543 LYS B N 1
ATOM 1946 C CA . LYS B 1 97 ? 117.943 135.029 92.727 1.00 65.27 543 LYS B CA 1
ATOM 1947 C C . LYS B 1 97 ? 119.434 135.158 92.996 1.00 63.68 543 LYS B C 1
ATOM 1948 O O . LYS B 1 97 ? 119.890 136.141 93.580 1.00 65.21 543 LYS B O 1
ATOM 1954 N N . ALA B 1 98 ? 120.199 134.163 92.570 1.00 47.60 544 ALA B N 1
ATOM 1955 C CA . ALA B 1 98 ? 121.627 134.124 92.832 1.00 46.72 544 ALA B CA 1
ATOM 1956 C C . ALA B 1 98 ? 122.407 134.748 91.685 1.00 44.67 544 ALA B C 1
ATOM 1957 O O . ALA B 1 98 ? 121.929 134.829 90.553 1.00 48.71 544 ALA B O 1
ATOM 1959 N N . GLY B 1 99 ? 123.624 135.193 91.995 1.00 40.86 545 GLY B N 1
ATOM 1960 C CA . GLY B 1 99 ? 124.522 135.738 91.004 1.00 42.26 545 GLY B CA 1
ATOM 1961 C C . GLY B 1 99 ? 125.727 134.842 90.768 1.00 39.94 545 GLY B C 1
ATOM 1962 O O . GLY B 1 99 ? 125.913 133.811 91.405 1.00 43.36 545 GLY B O 1
ATOM 1963 N N . TYR B 1 100 ? 126.557 135.264 89.818 1.00 42.79 546 TYR B N 1
ATOM 1964 C CA . TYR B 1 100 ? 127.768 134.534 89.477 1.00 43.33 546 TYR B CA 1
ATOM 1965 C C . TYR B 1 100 ? 128.886 135.523 89.190 1.00 39.16 546 TYR B C 1
ATOM 1966 O O . TYR B 1 100 ? 128.648 136.689 88.873 1.00 40.46 546 TYR B O 1
ATOM 1975 N N . THR B 1 101 ? 130.117 135.039 89.313 1.00 36.56 547 THR B N 1
ATOM 1976 C CA . THR B 1 101 ? 131.290 135.887 89.215 1.00 38.24 547 THR B CA 1
ATOM 1977 C C . THR B 1 101 ? 131.818 135.911 87.784 1.00 45.38 547 THR B C 1
ATOM 1978 O O . THR B 1 101 ? 131.303 135.238 86.889 1.00 47.69 547 THR B O 1
ATOM 1982 N N . TYR B 1 102 ? 132.865 136.711 87.567 1.00 53.49 548 TYR B N 1
ATOM 1983 C CA . TYR B 1 102 ? 133.444 136.832 86.234 1.00 50.92 548 TYR B CA 1
ATOM 1984 C C . TYR B 1 102 ? 134.137 135.546 85.810 1.00 48.92 548 TYR B C 1
ATOM 1985 O O . TYR B 1 102 ? 134.086 135.167 84.636 1.00 52.21 548 TYR B O 1
ATOM 1994 N N . ASN B 1 103 ? 134.807 134.873 86.738 1.00 54.51 549 ASN B N 1
ATOM 1995 C CA . ASN B 1 103 ? 135.475 133.607 86.440 1.00 58.32 549 ASN B CA 1
ATOM 1996 C C . ASN B 1 103 ? 134.579 132.415 86.759 1.00 56.36 549 ASN B C 1
ATOM 1997 O O . ASN B 1 103 ? 134.934 131.526 87.528 1.00 58.39 549 ASN B O 1
ATOM 2002 N N . TYR B 1 104 ? 133.395 132.400 86.150 1.00 51.97 550 TYR B N 1
ATOM 2003 C CA . TYR B 1 104 ? 132.434 131.331 86.381 1.00 53.73 550 TYR B CA 1
ATOM 2004 C C . TYR B 1 104 ? 132.892 129.990 85.821 1.00 56.32 550 TYR B C 1
ATOM 2005 O O . TYR B 1 104 ? 132.491 128.949 86.346 1.00 57.28 550 TYR B O 1
ATOM 2014 N N . ASN B 1 105 ? 133.713 129.988 84.774 1.00 65.28 551 ASN B N 1
ATOM 2015 C CA . ASN B 1 105 ? 134.257 128.777 84.164 1.00 63.82 551 ASN B CA 1
ATOM 2016 C C . ASN B 1 105 ? 135.755 128.697 84.368 1.00 65.54 551 ASN B C 1
ATOM 2017 O O . ASN B 1 105 ? 136.506 128.293 83.478 1.00 69.42 551 ASN B O 1
ATOM 2022 N N . THR B 1 106 ? 136.221 129.072 85.552 1.00 65.69 552 THR B N 1
ATOM 2023 C CA . THR B 1 106 ? 137.660 129.101 85.762 1.00 66.82 552 THR B CA 1
ATOM 2024 C C . THR B 1 106 ? 138.023 128.545 87.132 1.00 66.10 552 THR B C 1
ATOM 2025 O O . THR B 1 106 ? 137.238 128.641 88.080 1.00 69.63 552 THR B O 1
ATOM 2029 N N . THR B 1 107 ? 139.210 127.956 87.237 1.00 56.95 553 THR B N 1
ATOM 2030 C CA . THR B 1 107 ? 139.742 127.467 88.497 1.00 56.66 553 THR B CA 1
ATOM 2031 C C . THR B 1 107 ? 140.070 128.582 89.482 1.00 59.66 553 THR B C 1
ATOM 2032 O O . THR B 1 107 ? 139.999 128.353 90.695 1.00 61.87 553 THR B O 1
ATOM 2036 N N . ASP B 1 108 ? 140.364 129.787 88.994 1.00 76.16 554 ASP B N 1
ATOM 2037 C CA . ASP B 1 108 ? 140.798 130.869 89.868 1.00 76.35 554 ASP B CA 1
ATOM 2038 C C . ASP B 1 108 ? 139.784 131.137 90.971 1.00 76.56 554 ASP B C 1
ATOM 2039 O O . ASP B 1 108 ? 138.578 131.225 90.727 1.00 77.27 554 ASP B O 1
ATOM 2044 N N . SER B 1 109 ? 140.290 131.257 92.194 1.00 68.89 555 SER B N 1
ATOM 2045 C CA . SER B 1 109 ? 139.465 131.572 93.347 1.00 67.84 555 SER B CA 1
ATOM 2046 C C . SER B 1 109 ? 139.204 133.070 93.416 1.00 66.85 555 SER B C 1
ATOM 2047 O O . SER B 1 109 ? 140.025 133.887 92.992 1.00 67.06 555 SER B O 1
ATOM 2050 N N . ASP B 1 110 ? 138.050 133.426 93.961 1.00 53.25 556 ASP B N 1
ATOM 2051 C CA . ASP B 1 110 ? 137.646 134.819 94.026 1.00 51.40 556 ASP B CA 1
ATOM 2052 C C . ASP B 1 110 ? 138.242 135.498 95.254 1.00 52.57 556 ASP B C 1
ATOM 2053 O O . ASP B 1 110 ? 138.854 134.866 96.116 1.00 55.55 556 ASP B O 1
ATOM 2058 N N . SER B 1 111 ? 138.057 136.814 95.322 1.00 35.82 557 SER B N 1
ATOM 2059 C CA . SER B 1 111 ? 138.652 137.614 96.382 1.00 27.83 557 SER B CA 1
ATOM 2060 C C . SER B 1 111 ? 137.841 138.881 96.588 1.00 29.06 557 SER B C 1
ATOM 2061 O O . SER B 1 111 ? 137.499 139.563 95.620 1.00 34.12 557 SER B O 1
ATOM 2064 N N . LEU B 1 112 ? 137.547 139.190 97.846 1.00 24.18 558 LEU B N 1
ATOM 2065 C CA . LEU B 1 112 ? 136.862 140.428 98.180 1.00 24.55 558 LEU B CA 1
ATOM 2066 C C . LEU B 1 112 ? 137.805 141.617 98.037 1.00 28.02 558 LEU B C 1
ATOM 2067 O O . LEU B 1 112 ? 139.009 141.515 98.275 1.00 34.69 558 LEU B O 1
ATOM 2072 N N . TRP B 1 113 ? 137.245 142.756 97.641 1.00 27.61 559 TRP B N 1
ATOM 2073 C CA . TRP B 1 113 ? 138.009 143.982 97.462 1.00 25.71 559 TRP B CA 1
ATOM 2074 C C . TRP B 1 113 ? 137.313 145.131 98.171 1.00 27.52 559 TRP B C 1
ATOM 2075 O O . TRP B 1 113 ? 136.088 145.251 98.117 1.00 32.62 559 TRP B O 1
ATOM 2086 N N . VAL B 1 114 ? 138.098 145.982 98.827 1.00 32.02 560 VAL B N 1
ATOM 2087 C CA . VAL B 1 114 ? 137.578 147.105 99.598 1.00 32.55 560 VAL B CA 1
ATOM 2088 C C . VAL B 1 114 ? 138.299 148.373 99.165 1.00 33.03 560 VAL B C 1
ATOM 2089 O O . VAL B 1 114 ? 139.530 148.389 99.073 1.00 40.93 560 VAL B O 1
ATOM 2093 N N . TRP B 1 115 ? 137.537 149.426 98.890 1.00 30.88 561 TRP B N 1
ATOM 2094 C CA . TRP B 1 115 ? 138.087 150.763 98.736 1.00 32.71 561 TRP B CA 1
ATOM 2095 C C . TRP B 1 115 ? 137.893 151.538 100.029 1.00 37.72 561 TRP B C 1
ATOM 2096 O O . TRP B 1 115 ? 136.840 151.449 100.662 1.00 43.27 561 TRP B O 1
ATOM 2107 N N . TRP B 1 116 ? 138.913 152.294 100.418 1.00 42.07 562 TRP B N 1
ATOM 2108 C CA . TRP B 1 116 ? 138.893 153.051 101.660 1.00 41.19 562 TRP B CA 1
ATOM 2109 C C . TRP B 1 116 ? 139.606 154.374 101.440 1.00 44.77 562 TRP B C 1
ATOM 2110 O O . TRP B 1 116 ? 140.682 154.412 100.838 1.00 48.72 562 TRP B O 1
ATOM 2121 N N . ASP B 1 117 ? 139.005 155.456 101.925 1.00 51.64 563 ASP B N 1
ATOM 2122 C CA . ASP B 1 117 ? 139.533 156.796 101.706 1.00 52.15 563 ASP B CA 1
ATOM 2123 C C . ASP B 1 117 ? 140.433 157.279 102.834 1.00 52.29 563 ASP B C 1
ATOM 2124 O O . ASP B 1 117 ? 140.863 158.436 102.809 1.00 56.25 563 ASP B O 1
ATOM 2129 N N . GLY B 1 118 ? 140.726 156.432 103.815 1.00 39.21 564 GLY B N 1
ATOM 2130 C CA . GLY B 1 118 ? 141.487 156.835 104.972 1.00 32.63 564 GLY B CA 1
ATOM 2131 C C . GLY B 1 118 ? 140.657 157.389 106.105 1.00 34.80 564 GLY B C 1
ATOM 2132 O O . GLY B 1 118 ? 141.201 157.632 107.188 1.00 39.30 564 GLY B O 1
ATOM 2133 N N . GLY B 1 119 ? 139.361 157.589 105.896 1.00 36.54 565 GLY B N 1
ATOM 2134 C CA . GLY B 1 119 ? 138.501 158.142 106.919 1.00 39.05 565 GLY B CA 1
ATOM 2135 C C . GLY B 1 119 ? 137.383 157.210 107.330 1.00 38.96 565 GLY B C 1
ATOM 2136 O O . GLY B 1 119 ? 137.635 156.142 107.892 1.00 38.33 565 GLY B O 1
ATOM 2137 N N . SER B 1 120 ? 136.138 157.603 107.050 1.00 70.39 566 SER B N 1
ATOM 2138 C CA . SER B 1 120 ? 134.973 156.826 107.460 1.00 72.33 566 SER B CA 1
ATOM 2139 C C . SER B 1 120 ? 134.094 156.431 106.278 1.00 73.13 566 SER B C 1
ATOM 2140 O O . SER B 1 120 ? 132.915 156.122 106.470 1.00 73.15 566 SER B O 1
ATOM 2143 N N . LYS B 1 121 ? 134.636 156.437 105.063 1.00 70.73 567 LYS B N 1
ATOM 2144 C CA . LYS B 1 121 ? 133.912 156.015 103.872 1.00 68.85 567 LYS B CA 1
ATOM 2145 C C . LYS B 1 121 ? 134.638 154.839 103.240 1.00 67.96 567 LYS B C 1
ATOM 2146 O O . LYS B 1 121 ? 135.846 154.911 102.998 1.00 68.06 567 LYS B O 1
ATOM 2152 N N . ALA B 1 122 ? 133.905 153.761 102.973 1.00 56.77 568 ALA B N 1
ATOM 2153 C CA . ALA B 1 122 ? 134.504 152.584 102.369 1.00 53.77 568 ALA B CA 1
ATOM 2154 C C . ALA B 1 122 ? 133.453 151.814 101.588 1.00 56.10 568 ALA B C 1
ATOM 2155 O O . ALA B 1 122 ? 132.278 151.780 101.962 1.00 59.15 568 ALA B O 1
ATOM 2157 N N . TYR B 1 123 ? 133.894 151.195 100.498 1.00 47.84 569 TYR B N 1
ATOM 2158 C CA . TYR B 1 123 ? 133.063 150.353 99.654 1.00 43.26 569 TYR B CA 1
ATOM 2159 C C . TYR B 1 123 ? 133.534 148.910 99.761 1.00 43.16 569 TYR B C 1
ATOM 2160 O O . TYR B 1 123 ? 134.642 148.629 100.222 1.00 48.28 569 TYR B O 1
ATOM 2169 N N . LEU B 1 124 ? 132.678 147.991 99.331 1.00 34.24 570 LEU B N 1
ATOM 2170 C CA . LEU B 1 124 ? 133.024 146.581 99.229 1.00 34.31 570 LEU B CA 1
ATOM 2171 C C . LEU B 1 124 ? 132.627 146.083 97.848 1.00 42.71 570 LEU B C 1
ATOM 2172 O O . LEU B 1 124 ? 131.493 146.298 97.411 1.00 46.64 570 LEU B O 1
ATOM 2177 N N . TYR B 1 125 ? 133.557 145.419 97.166 1.00 36.83 571 TYR B N 1
ATOM 2178 C CA . TYR B 1 125 ? 133.370 144.996 95.785 1.00 31.91 571 TYR B CA 1
ATOM 2179 C C . TYR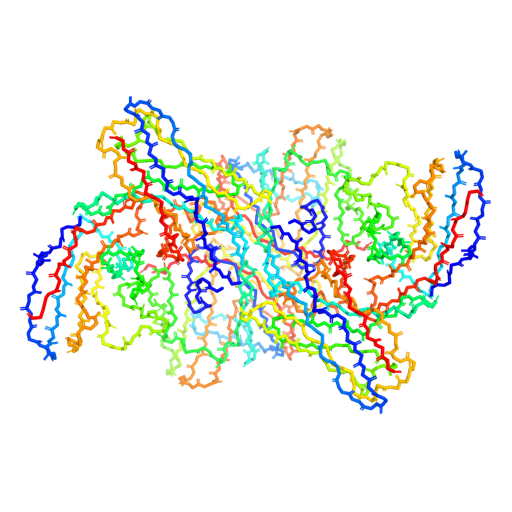 B 1 125 ? 133.405 143.478 95.678 1.00 36.14 571 TYR B C 1
ATOM 2180 O O . TYR B 1 125 ? 134.210 142.816 96.339 1.00 38.46 571 TYR B O 1
ATOM 2189 N N . ILE B 1 126 ? 132.525 142.932 94.840 1.00 46.16 572 ILE B N 1
ATOM 2190 C CA . ILE B 1 126 ? 132.455 141.501 94.574 1.00 46.18 572 ILE B CA 1
ATOM 2191 C C . ILE B 1 126 ? 132.467 141.287 93.069 1.00 49.78 572 ILE B C 1
ATOM 2192 O O . ILE B 1 126 ? 131.850 142.051 92.319 1.00 49.69 572 ILE B O 1
ATOM 2197 N N . SER B 1 127 ? 133.171 140.249 92.626 1.00 58.65 573 SER B N 1
ATOM 2198 C CA . SER B 1 127 ? 133.279 139.975 91.201 1.00 55.68 573 SER B CA 1
ATOM 2199 C C . SER B 1 127 ? 131.944 139.511 90.635 1.00 54.80 573 SER B C 1
ATOM 2200 O O . SER B 1 127 ? 131.276 138.645 91.203 1.00 57.19 573 SER B O 1
ATOM 2203 N N . THR B 1 128 ? 131.559 140.094 89.503 1.00 45.50 574 THR B N 1
ATOM 2204 C CA . THR B 1 128 ? 130.335 139.724 88.812 1.00 44.22 574 THR B CA 1
ATOM 2205 C C . THR B 1 128 ? 130.588 139.757 87.314 1.00 46.56 574 THR B C 1
ATOM 2206 O O . THR B 1 128 ? 131.580 140.315 86.839 1.00 45.76 574 THR B O 1
ATOM 2210 N N . TYR B 1 129 ? 129.681 139.134 86.566 1.00 53.28 575 TYR B N 1
ATOM 2211 C CA . TYR B 1 129 ? 129.764 139.090 85.113 1.00 50.03 575 TYR B CA 1
ATOM 2212 C C . TYR B 1 129 ? 128.877 140.120 84.433 1.00 49.18 575 TYR B C 1
ATOM 2213 O O . TYR B 1 129 ? 129.299 140.742 83.455 1.00 50.61 575 TYR B O 1
ATOM 2222 N N . THR B 1 130 ? 127.663 140.324 84.929 1.00 44.15 576 THR B N 1
ATOM 2223 C CA . THR B 1 130 ? 126.711 141.217 84.285 1.00 43.35 576 THR B CA 1
ATOM 2224 C C . THR B 1 130 ? 125.689 141.663 85.325 1.00 42.60 576 THR B C 1
ATOM 2225 O O . THR B 1 130 ? 125.872 141.457 86.529 1.00 39.22 576 THR B O 1
ATOM 2229 N N . THR B 1 131 ? 124.609 142.283 84.853 1.00 51.31 577 THR B N 1
ATOM 2230 C CA . THR B 1 131 ? 123.513 142.704 85.714 1.00 50.43 577 THR B CA 1
ATOM 2231 C C . THR B 1 131 ? 122.537 141.558 85.927 1.00 52.56 577 THR B C 1
ATOM 2232 O O . THR B 1 131 ? 121.335 141.709 85.691 1.00 55.73 577 THR B O 1
ATOM 2236 N N . MET B 1 132 ? 123.042 140.406 86.370 1.00 59.76 578 MET B N 1
ATOM 2237 C CA . MET B 1 132 ? 122.188 139.243 86.573 1.00 59.23 578 MET B CA 1
ATOM 2238 C C . MET B 1 132 ? 121.183 139.451 87.695 1.00 61.85 578 MET B C 1
ATOM 2239 O O . MET B 1 132 ? 120.167 138.750 87.737 1.00 63.35 578 MET B O 1
ATOM 2244 N N . LEU B 1 133 ? 121.441 140.392 88.602 1.00 54.81 579 LEU B N 1
ATOM 2245 C CA . LEU B 1 133 ? 120.516 140.734 89.672 1.00 49.67 579 LEU B CA 1
ATOM 2246 C C . LEU B 1 133 ? 119.949 142.136 89.516 1.00 49.70 579 LEU B C 1
ATOM 2247 O O . LEU B 1 133 ? 119.220 142.601 90.397 1.00 54.00 579 LEU B O 1
ATOM 2252 N N . GLY B 1 134 ? 120.266 142.817 88.427 1.00 37.60 580 GLY B N 1
ATOM 2253 C CA . GLY B 1 134 ? 119.775 144.154 88.171 1.00 37.87 580 GLY B CA 1
ATOM 2254 C C . GLY B 1 134 ? 120.898 145.175 88.145 1.00 37.57 580 GLY B C 1
ATOM 2255 O O . GLY B 1 134 ? 122.051 144.896 88.473 1.00 41.67 580 GLY B O 1
ATOM 2256 N N . ALA B 1 135 ? 120.530 146.386 87.736 1.00 48.41 581 ALA B N 1
ATOM 2257 C CA . ALA B 1 135 ? 121.475 147.488 87.638 1.00 49.42 581 ALA B CA 1
ATOM 2258 C C . ALA B 1 135 ? 121.669 148.231 88.951 1.00 50.97 581 ALA B C 1
ATOM 2259 O O . ALA B 1 135 ? 122.599 149.037 89.055 1.00 51.16 581 ALA B O 1
ATOM 2261 N N . GLY B 1 136 ? 120.827 147.980 89.948 1.00 59.15 582 GLY B N 1
ATOM 2262 C CA . GLY B 1 136 ? 120.922 148.662 91.214 1.00 57.73 582 GLY B CA 1
ATOM 2263 C C . GLY B 1 136 ? 119.917 149.787 91.331 1.00 58.28 582 GLY B C 1
ATOM 2264 O O . GLY B 1 136 ? 119.411 150.305 90.331 1.00 59.98 582 GLY B O 1
ATOM 2265 N N . PRO B 1 137 ? 119.601 150.189 92.566 1.00 52.20 583 PRO B N 1
ATOM 2266 C CA . PRO B 1 137 ? 120.078 149.628 93.834 1.00 52.43 583 PRO B CA 1
ATOM 2267 C C . PRO B 1 137 ? 119.371 148.328 94.184 1.00 51.28 583 PRO B C 1
ATOM 2268 O O . PRO B 1 137 ? 118.183 148.174 93.930 1.00 52.68 583 PRO B O 1
ATOM 2272 N N . VAL B 1 138 ? 120.084 147.371 94.768 1.00 55.77 584 VAL B N 1
ATOM 2273 C CA . VAL B 1 138 ? 119.502 146.088 95.145 1.00 56.02 584 VAL B CA 1
ATOM 2274 C C . VAL B 1 138 ? 120.299 145.529 96.314 1.00 60.38 584 VAL B C 1
ATOM 2275 O O . VAL B 1 138 ? 121.530 145.610 96.339 1.00 60.40 584 VAL B O 1
ATOM 2279 N N . ASN B 1 139 ? 119.591 144.973 97.292 1.00 66.27 585 ASN B N 1
ATOM 2280 C CA . ASN B 1 139 ? 120.239 144.375 98.450 1.00 64.07 585 ASN B CA 1
ATOM 2281 C C . ASN B 1 139 ? 120.732 142.980 98.096 1.00 63.26 585 ASN B C 1
ATOM 2282 O O . ASN B 1 139 ? 119.973 142.164 97.566 1.00 63.48 585 ASN B O 1
ATOM 2287 N N . ILE B 1 140 ? 122.007 142.707 98.382 1.00 55.53 586 ILE B N 1
ATOM 2288 C CA . ILE B 1 140 ? 122.600 141.404 98.114 1.00 55.33 586 ILE B CA 1
ATOM 2289 C C . ILE B 1 140 ? 123.349 140.922 99.349 1.00 53.49 586 ILE B C 1
ATOM 2290 O O . ILE B 1 140 ? 123.749 141.707 100.211 1.00 53.56 586 ILE B O 1
ATOM 2295 N N . THR B 1 141 ? 123.536 139.604 99.420 1.00 47.27 587 THR B N 1
ATOM 2296 C CA . THR B 1 141 ? 124.217 138.947 100.528 1.00 44.19 587 THR B CA 1
ATOM 2297 C C . THR B 1 141 ? 125.245 137.972 99.980 1.00 44.72 587 THR B C 1
ATOM 2298 O O . THR B 1 141 ? 124.919 137.145 99.125 1.00 45.05 587 THR B O 1
ATOM 2302 N N . GLY B 1 142 ? 126.473 138.052 100.486 1.00 42.02 588 GLY B N 1
ATOM 2303 C CA . GLY B 1 142 ? 127.558 137.215 100.014 1.00 39.93 588 GLY B CA 1
ATOM 2304 C C . GLY B 1 142 ? 128.128 136.348 101.119 1.00 40.80 588 GLY B C 1
ATOM 2305 O O . GLY B 1 142 ? 128.125 136.725 102.291 1.00 41.81 588 GLY B O 1
ATOM 2306 N N . LEU B 1 143 ? 128.621 135.173 100.733 1.00 38.93 589 LEU B N 1
ATOM 2307 C CA . LEU B 1 143 ? 129.200 134.218 101.666 1.00 34.40 589 LEU B CA 1
ATOM 2308 C C . LEU B 1 143 ? 130.477 133.642 101.072 1.00 33.36 589 LEU B C 1
ATOM 2309 O O . LEU B 1 143 ? 130.521 133.307 99.886 1.00 36.25 589 LEU B O 1
ATOM 2314 N N . GLY B 1 144 ? 131.513 133.526 101.898 1.00 26.86 590 GLY B N 1
ATOM 2315 C CA . GLY B 1 144 ? 132.782 133.009 101.423 1.00 25.14 590 GLY B CA 1
ATOM 2316 C C . GLY B 1 144 ? 133.680 132.623 102.575 1.00 26.33 590 GLY B C 1
ATOM 2317 O O . GLY B 1 144 ? 133.400 132.913 103.739 1.00 30.72 590 GLY B O 1
ATOM 2318 N N . ALA B 1 145 ? 134.776 131.954 102.228 1.00 26.13 591 ALA B N 1
ATOM 2319 C CA . ALA B 1 145 ? 135.750 131.469 103.195 1.00 26.37 591 ALA B CA 1
ATOM 2320 C C . ALA B 1 145 ? 137.105 132.082 102.889 1.00 24.25 591 ALA B C 1
ATOM 2321 O O . ALA B 1 145 ? 137.555 132.048 101.743 1.00 28.93 591 ALA B O 1
ATOM 2323 N N . VAL B 1 146 ? 137.758 132.621 103.918 1.00 25.77 592 VAL B N 1
ATOM 2324 C CA . VAL B 1 146 ? 139.010 133.341 103.722 1.00 25.80 592 VAL B CA 1
ATOM 2325 C C . VAL B 1 146 ? 140.122 132.365 103.365 1.00 20.46 592 VAL B C 1
ATOM 2326 O O . VAL B 1 146 ? 140.248 131.290 103.962 1.00 16.24 592 VAL B O 1
ATOM 2330 N N . GLY B 1 147 ? 140.934 132.738 102.379 1.00 25.24 593 GLY B N 1
ATOM 2331 C CA . GLY B 1 147 ? 141.993 131.890 101.893 1.00 25.32 593 GLY B CA 1
ATOM 2332 C C . GLY B 1 147 ? 143.374 132.466 102.124 1.00 25.58 593 GLY B C 1
ATOM 2333 O O . GLY B 1 147 ? 143.534 133.555 102.679 1.00 29.54 593 GLY B O 1
ATOM 2334 N N . PRO B 1 148 ? 144.401 131.738 101.694 1.00 36.43 594 PRO B N 1
ATOM 2335 C CA . PRO B 1 148 ? 145.779 132.162 101.964 1.00 37.80 594 PRO B CA 1
ATOM 2336 C C . PRO B 1 148 ? 146.150 133.431 101.213 1.00 42.53 594 PRO B C 1
ATOM 2337 O O . PRO B 1 148 ? 145.517 133.827 100.233 1.00 45.81 594 PRO B O 1
ATOM 2341 N N . ASN B 1 149 ? 147.212 134.065 101.699 1.00 65.88 595 ASN B N 1
ATOM 2342 C CA . ASN B 1 149 ? 147.668 135.326 101.141 1.00 68.59 595 ASN B CA 1
ATOM 2343 C C . ASN B 1 149 ? 148.174 135.134 99.712 1.00 72.65 595 ASN B C 1
ATOM 2344 O O . ASN B 1 149 ? 148.657 134.056 99.355 1.00 71.62 595 ASN B O 1
ATOM 2349 N N . PRO B 1 150 ? 148.070 136.164 98.874 1.00 109.09 596 PRO B N 1
ATOM 2350 C CA . PRO B 1 150 ? 148.601 136.056 97.511 1.00 110.08 596 PRO B CA 1
ATOM 2351 C C . PRO B 1 150 ? 150.117 135.939 97.515 1.00 111.09 596 PRO B C 1
ATOM 2352 O O . PRO B 1 150 ? 150.806 136.476 98.385 1.00 110.22 596 PRO B O 1
ATOM 2356 N N . VAL B 1 151 ? 150.632 135.224 96.520 1.00 127.21 597 VAL B N 1
ATOM 2357 C CA . VAL B 1 151 ? 152.069 135.011 96.399 1.00 127.98 597 VAL B CA 1
ATOM 2358 C C . VAL B 1 151 ? 152.668 135.998 95.404 1.00 127.86 597 VAL B C 1
ATOM 2359 O O . VAL B 1 151 ? 153.508 136.823 95.763 1.00 127.74 597 VAL B O 1
ATOM 2363 N N . GLN C 2 1 ? 132.167 135.601 129.928 1.00 43.67 1 GLN C N 1
ATOM 2364 C CA . GLN C 2 1 ? 133.557 135.995 130.101 1.00 42.13 1 GLN C CA 1
ATOM 2365 C C . GLN C 2 1 ? 134.453 134.789 129.890 1.00 40.93 1 GLN C C 1
ATOM 2366 O O . GLN C 2 1 ? 134.243 133.739 130.492 1.00 42.60 1 GLN C O 1
ATOM 2372 N N . VAL C 2 2 ? 135.452 134.942 129.030 1.00 31.74 2 VAL C N 1
ATOM 2373 C CA . VAL C 2 2 ? 136.324 133.833 128.661 1.00 32.90 2 VAL C CA 1
ATOM 2374 C C . VAL C 2 2 ? 137.294 133.562 129.802 1.00 31.74 2 VAL C C 1
ATOM 2375 O O . VAL C 2 2 ? 138.040 134.453 130.221 1.00 29.83 2 VAL C O 1
ATOM 2379 N N . GLN C 2 3 ? 137.288 132.330 130.305 1.00 44.38 3 GLN C N 1
ATOM 2380 C CA . GLN C 2 3 ? 138.165 131.942 131.399 1.00 46.34 3 GLN C CA 1
ATOM 2381 C C . GLN C 2 3 ? 138.294 130.424 131.426 1.00 45.61 3 GLN C C 1
ATOM 2382 O O . GLN C 2 3 ? 137.339 129.706 131.122 1.00 37.92 3 GLN C O 1
ATOM 2388 N N . LEU C 2 4 ? 139.481 129.950 131.794 1.00 49.91 4 LEU C N 1
ATOM 2389 C CA . LEU C 2 4 ? 139.752 128.534 131.995 1.00 50.93 4 LEU C CA 1
ATOM 2390 C C . LEU C 2 4 ? 140.210 128.323 133.429 1.00 50.79 4 LEU C C 1
ATOM 2391 O O . LEU C 2 4 ? 141.163 128.967 133.878 1.00 51.10 4 LEU C O 1
ATOM 2396 N N . VAL C 2 5 ? 139.537 127.425 134.144 1.00 42.60 5 VAL C N 1
ATOM 2397 C CA . VAL C 2 5 ? 139.855 127.125 135.533 1.00 40.91 5 VAL C CA 1
ATOM 2398 C C . VAL C 2 5 ? 140.346 125.688 135.623 1.00 38.68 5 VAL C C 1
ATOM 2399 O O . VAL C 2 5 ? 139.756 124.780 135.028 1.00 40.33 5 VAL C O 1
ATOM 2403 N N . GLN C 2 6 ? 141.436 125.488 136.353 1.00 22.91 6 GLN C N 1
ATOM 2404 C CA . GLN C 2 6 ? 142.061 124.184 136.489 1.00 21.41 6 GLN C CA 1
ATOM 2405 C C . GLN C 2 6 ? 141.815 123.611 137.877 1.00 24.67 6 GLN C C 1
ATOM 2406 O O . GLN C 2 6 ? 141.435 124.321 138.811 1.00 25.80 6 GLN C O 1
ATOM 2412 N N . SER C 2 7 ? 142.033 122.305 137.997 1.00 22.38 7 SER C N 1
ATOM 2413 C CA . SER C 2 7 ? 141.852 121.619 139.263 1.00 19.66 7 SER C CA 1
ATOM 2414 C C . SER C 2 7 ? 142.987 121.966 140.226 1.00 19.22 7 SER C C 1
ATOM 2415 O O . SER C 2 7 ? 143.995 122.570 139.856 1.00 23.87 7 SER C O 1
ATOM 2418 N N . GLY C 2 8 ? 142.810 121.572 141.482 1.00 26.75 8 GLY C N 1
ATOM 2419 C CA . GLY C 2 8 ? 143.752 121.930 142.521 1.00 29.58 8 GLY C CA 1
ATOM 2420 C C . GLY C 2 8 ? 145.044 121.142 142.454 1.00 29.02 8 GLY C C 1
ATOM 2421 O O . GLY C 2 8 ? 145.160 120.112 141.792 1.00 35.89 8 GLY C O 1
ATOM 2422 N N . ALA C 2 9 ? 146.039 121.650 143.176 1.00 21.85 9 ALA C N 1
ATOM 2423 C CA . ALA C 2 9 ? 147.363 121.051 143.186 1.00 16.44 9 ALA C CA 1
ATOM 2424 C C . ALA C 2 9 ? 147.333 119.682 143.851 1.00 25.15 9 ALA C C 1
ATOM 2425 O O . ALA C 2 9 ? 146.519 119.407 144.734 1.00 33.12 9 ALA C O 1
ATOM 2427 N N . GLU C 2 10 ? 148.241 118.814 143.412 1.00 44.93 10 GLU C N 1
ATOM 2428 C CA . GLU C 2 10 ? 148.284 117.439 143.887 1.00 46.77 10 GLU C CA 1
ATOM 2429 C C . GLU C 2 10 ? 149.718 117.046 144.205 1.00 45.69 10 GLU C C 1
ATOM 2430 O O . GLU C 2 10 ? 150.674 117.668 143.740 1.00 46.62 10 GLU C O 1
ATOM 2436 N N . VAL C 2 11 ? 149.852 116.005 145.019 1.00 34.35 11 VAL C N 1
ATOM 2437 C CA . VAL C 2 11 ? 151.133 115.381 145.312 1.00 33.05 11 VAL C CA 1
ATOM 2438 C C . VAL C 2 11 ? 150.986 113.887 145.069 1.00 37.50 11 VAL C C 1
ATOM 2439 O O . VAL C 2 11 ? 150.022 113.267 145.531 1.00 37.31 11 VAL C O 1
ATOM 2443 N N . LYS C 2 12 ? 151.932 113.311 144.335 1.00 41.88 12 LYS C N 1
ATOM 2444 C CA . LYS C 2 12 ? 151.882 111.905 143.972 1.00 36.49 12 LYS C CA 1
ATOM 2445 C C . LYS C 2 12 ? 153.218 111.245 144.278 1.00 37.82 12 LYS C C 1
ATOM 2446 O O . LYS C 2 12 ? 154.253 111.906 144.372 1.00 39.49 12 LYS C O 1
ATOM 2452 N N . LYS C 2 13 ? 153.179 109.928 144.451 1.00 34.55 13 LYS C N 1
ATOM 2453 C CA . LYS C 2 13 ? 154.366 109.119 144.667 1.00 30.54 13 LYS C CA 1
ATOM 2454 C C . LYS C 2 13 ? 154.962 108.686 143.336 1.00 31.92 13 LYS C C 1
ATOM 2455 O O . LYS C 2 13 ? 154.271 108.670 142.314 1.00 39.59 13 LYS C O 1
ATOM 2461 N N . PRO C 2 14 ? 156.260 108.344 143.303 1.00 19.27 14 PRO C N 1
ATOM 2462 C CA . PRO C 2 14 ? 156.877 107.929 142.037 1.00 21.32 14 PRO C CA 1
ATOM 2463 C C . PRO C 2 14 ? 156.196 106.717 141.420 1.00 30.14 14 PRO C C 1
ATOM 2464 O O . PRO C 2 14 ? 156.312 105.593 141.919 1.00 27.53 14 PRO C O 1
ATOM 2468 N N . GLY C 2 15 ? 155.489 106.951 140.321 1.00 29.07 15 GLY C N 1
ATOM 2469 C CA . GLY C 2 15 ? 154.693 105.936 139.668 1.00 19.22 15 GLY C CA 1
ATOM 2470 C C . GLY C 2 15 ? 153.246 106.101 140.069 1.00 21.76 15 GLY C C 1
ATOM 2471 O O . GLY C 2 15 ? 152.834 105.612 141.122 1.00 27.83 15 GLY C O 1
ATOM 2472 N N . ALA C 2 16 ? 152.463 106.767 139.228 1.00 31.95 16 ALA C N 1
ATOM 2473 C CA . ALA C 2 16 ? 151.066 107.074 139.509 1.00 36.62 16 ALA C CA 1
ATOM 2474 C C . ALA C 2 16 ? 150.520 107.850 138.319 1.00 34.31 16 ALA C C 1
ATOM 2475 O O . ALA C 2 16 ? 151.275 108.389 137.507 1.00 37.01 16 ALA C O 1
ATOM 2477 N N . SER C 2 17 ? 149.199 107.911 138.234 1.00 34.70 17 SER C N 1
ATOM 2478 C CA . SER C 2 17 ? 148.517 108.668 137.199 1.00 34.68 17 SER C CA 1
ATOM 2479 C C . SER C 2 17 ? 147.921 109.923 137.814 1.00 41.38 17 SER C C 1
ATOM 2480 O O . SER C 2 17 ? 147.179 109.843 138.798 1.00 43.70 17 SER C O 1
ATOM 2483 N N . VAL C 2 18 ? 148.251 111.076 137.239 1.00 43.90 18 VAL C N 1
ATOM 2484 C CA . VAL C 2 18 ? 147.685 112.355 137.651 1.00 42.94 18 VAL C CA 1
ATOM 2485 C C . VAL C 2 18 ? 146.778 112.847 136.530 1.00 42.41 18 VAL C C 1
ATOM 2486 O O . VAL C 2 18 ? 147.202 112.953 135.374 1.00 44.02 18 VAL C O 1
ATOM 2490 N N . LYS C 2 19 ? 145.520 113.115 136.871 1.00 31.83 19 LYS C N 1
ATOM 2491 C CA . LYS C 2 19 ? 144.540 113.620 135.922 1.00 27.02 19 LYS C CA 1
ATOM 2492 C C . LYS C 2 19 ? 144.210 115.060 136.282 1.00 34.73 19 LYS C C 1
ATOM 2493 O O . LYS C 2 19 ? 143.704 115.328 137.377 1.00 37.87 19 LYS C O 1
ATOM 2499 N N . VAL C 2 20 ? 144.493 115.988 135.354 1.00 37.29 20 VAL C N 1
ATOM 2500 C CA . VAL C 2 20 ? 144.277 117.414 135.563 1.00 25.57 20 VAL C CA 1
ATOM 2501 C C . VAL C 2 20 ? 143.236 117.894 134.567 1.00 27.20 20 VAL C C 1
ATOM 2502 O O . VAL C 2 20 ? 143.369 117.662 133.361 1.00 34.53 20 VAL C O 1
ATOM 2506 N N . ALA C 2 21 ? 142.210 118.565 135.068 1.00 22.23 21 ALA C N 1
ATOM 2507 C CA . ALA C 2 21 ? 141.115 119.055 134.252 1.00 25.37 21 ALA C CA 1
ATOM 2508 C C . ALA C 2 21 ? 141.220 120.565 134.070 1.00 30.83 21 ALA C C 1
ATOM 2509 O O . ALA C 2 21 ? 141.851 121.268 134.862 1.00 29.39 21 ALA C O 1
ATOM 2511 N N . CYS C 2 22 ? 140.589 121.057 133.005 1.00 39.24 22 CYS C N 1
ATOM 2512 C CA . CYS C 2 22 ? 140.569 122.485 132.691 1.00 39.61 22 CYS C CA 1
ATOM 2513 C C . CYS C 2 22 ? 139.176 122.824 132.172 1.00 41.97 22 CYS C C 1
ATOM 2514 O O . CYS C 2 22 ? 138.880 122.612 130.993 1.00 46.27 22 CYS C O 1
ATOM 2517 N N . LYS C 2 23 ? 138.327 123.340 133.053 1.00 35.26 23 LYS C N 1
ATOM 2518 C CA . LYS C 2 23 ? 136.979 123.716 132.662 1.00 33.80 23 LYS C CA 1
ATOM 2519 C C . LYS C 2 23 ? 137.008 124.956 131.781 1.00 39.44 23 LYS C C 1
ATOM 2520 O O . LYS C 2 23 ? 137.875 125.822 131.917 1.00 40.41 23 LYS C O 1
ATOM 2526 N N . ALA C 2 24 ? 136.046 125.034 130.866 1.00 39.64 24 ALA C N 1
ATOM 2527 C CA . ALA C 2 24 ? 135.939 126.138 129.926 1.00 37.66 24 ALA C CA 1
ATOM 2528 C C . ALA C 2 24 ? 134.572 126.791 130.047 1.00 36.22 24 ALA C C 1
ATOM 2529 O O . ALA C 2 24 ? 133.555 126.105 130.177 1.00 35.34 24 ALA C O 1
ATOM 2531 N N . SER C 2 25 ? 134.553 128.119 130.000 1.00 39.47 25 SER C N 1
ATOM 2532 C CA . SER C 2 25 ? 133.305 128.859 130.080 1.00 39.11 25 SER C CA 1
ATOM 2533 C C . SER C 2 25 ? 133.452 130.180 129.340 1.00 38.53 25 SER C C 1
ATOM 2534 O O . SER C 2 25 ? 134.544 130.747 129.260 1.00 35.92 25 SER C O 1
ATOM 2537 N N . GLY C 2 26 ? 132.334 130.660 128.797 1.00 42.34 26 GLY C N 1
ATOM 2538 C CA . GLY C 2 26 ? 132.276 131.950 128.148 1.00 40.46 26 GLY C CA 1
ATOM 2539 C C . GLY C 2 26 ? 132.323 131.935 126.637 1.00 41.81 26 GLY C C 1
ATOM 2540 O O . GLY C 2 26 ? 132.280 133.010 126.029 1.00 42.17 26 GLY C O 1
ATOM 2541 N N . TYR C 2 27 ? 132.402 130.766 126.011 1.00 42.96 27 TYR C N 1
ATOM 2542 C CA . TYR C 2 27 ? 132.533 130.680 124.561 1.00 37.85 27 TYR C CA 1
ATOM 2543 C C . TYR C 2 27 ? 132.142 129.276 124.119 1.00 38.63 27 TYR C C 1
ATOM 2544 O O . TYR C 2 27 ? 131.582 128.496 124.894 1.00 45.10 27 TYR C O 1
ATOM 2553 N N . ASN C 2 28 ? 132.438 128.958 122.861 1.00 43.85 28 ASN C N 1
ATOM 2554 C CA . ASN C 2 28 ? 132.165 127.642 122.292 1.00 46.11 28 ASN C CA 1
ATOM 2555 C C . ASN C 2 28 ? 133.344 126.725 122.586 1.00 45.30 28 ASN C C 1
ATOM 2556 O O . ASN C 2 28 ? 134.442 126.927 122.060 1.00 43.46 28 ASN C O 1
ATOM 2561 N N . PHE C 2 29 ? 133.113 125.709 123.418 1.00 44.36 29 PHE C N 1
ATOM 2562 C CA . PHE C 2 29 ? 134.189 124.794 123.781 1.00 43.88 29 PHE C CA 1
ATOM 2563 C C . PHE C 2 29 ? 134.711 124.039 122.565 1.00 47.66 29 PHE C C 1
ATOM 2564 O O . PHE C 2 29 ? 135.927 123.900 122.386 1.00 46.70 29 PHE C O 1
ATOM 2572 N N . ILE C 2 30 ? 133.805 123.556 121.708 1.00 58.00 30 ILE C N 1
ATOM 2573 C CA . ILE C 2 30 ? 134.198 122.719 120.576 1.00 55.75 30 ILE C CA 1
ATOM 2574 C C . ILE C 2 30 ? 134.829 123.499 119.438 1.00 53.94 30 ILE C C 1
ATOM 2575 O O . ILE C 2 30 ? 135.283 122.888 118.464 1.00 53.92 30 ILE C O 1
ATOM 2580 N N . HIS C 2 31 ? 134.873 124.827 119.528 1.00 38.59 31 HIS C N 1
ATOM 2581 C CA . HIS C 2 31 ? 135.400 125.644 118.444 1.00 28.27 31 HIS C CA 1
ATOM 2582 C C . HIS C 2 31 ? 136.902 125.847 118.513 1.00 24.72 31 HIS C C 1
ATOM 2583 O O . HIS C 2 31 ? 137.531 126.051 117.476 1.00 32.23 31 HIS C O 1
ATOM 2590 N N . TYR C 2 32 ? 137.503 125.790 119.694 1.00 25.27 32 TYR C N 1
ATOM 2591 C CA . TYR C 2 32 ? 138.891 126.189 119.871 1.00 27.03 32 TYR C CA 1
ATOM 2592 C C . TYR C 2 32 ? 139.738 125.010 120.318 1.00 21.19 32 TYR C C 1
ATOM 2593 O O . TYR C 2 32 ? 139.309 124.209 121.146 1.00 23.47 32 TYR C O 1
ATOM 2602 N N . TYR C 2 33 ? 140.950 124.923 119.776 1.00 40.81 33 TYR C N 1
ATOM 2603 C CA . TYR C 2 33 ? 141.926 123.950 120.239 1.00 41.83 33 TYR C CA 1
ATOM 2604 C C . TYR C 2 33 ? 142.451 124.335 121.618 1.00 42.26 33 TYR C C 1
ATOM 2605 O O . TYR C 2 33 ? 142.362 125.487 122.047 1.00 48.72 33 TYR C O 1
ATOM 2614 N N . LEU C 2 34 ? 143.015 123.352 122.313 1.00 24.76 34 LEU C N 1
ATOM 2615 C CA . LEU C 2 34 ? 143.592 123.578 123.628 1.00 19.75 34 LEU C CA 1
ATOM 2616 C C . LEU C 2 34 ? 144.944 122.892 123.707 1.00 19.18 34 LEU C C 1
ATOM 2617 O O . LEU C 2 34 ? 145.198 121.912 123.008 1.00 29.89 34 LEU C O 1
ATOM 2622 N N . HIS C 2 35 ? 145.813 123.421 124.562 1.00 19.81 35 HIS C N 1
ATOM 2623 C CA . HIS C 2 35 ? 147.163 122.904 124.727 1.00 23.51 35 HIS C CA 1
ATOM 2624 C C . HIS C 2 35 ? 147.433 122.631 126.197 1.00 24.31 35 HIS C C 1
ATOM 2625 O O . HIS C 2 35 ? 146.654 123.000 127.077 1.00 27.98 35 HIS C O 1
ATOM 2632 N N . TRP C 2 36 ? 148.562 121.976 126.452 1.00 31.53 36 TRP C N 1
ATOM 2633 C CA . TRP C 2 36 ? 149.046 121.747 127.805 1.00 29.74 36 TRP C CA 1
ATOM 2634 C C . TRP C 2 36 ? 150.529 122.073 127.846 1.00 31.33 36 TRP C C 1
ATOM 2635 O O . TRP C 2 36 ? 151.297 121.579 127.015 1.00 29.79 36 TRP C O 1
ATOM 2646 N N . VAL C 2 37 ? 150.923 122.918 128.797 1.00 32.04 37 VAL C N 1
ATOM 2647 C CA . VAL C 2 37 ? 152.300 123.378 128.939 1.00 30.81 37 VAL C CA 1
ATOM 2648 C C . VAL C 2 37 ? 152.749 123.127 130.369 1.00 30.19 37 VAL C C 1
ATOM 2649 O O . VAL C 2 37 ? 152.053 123.503 131.317 1.00 32.68 37 VAL C O 1
ATOM 2653 N N . ARG C 2 38 ? 153.908 122.498 130.523 1.00 29.27 38 ARG C N 1
ATOM 2654 C CA . ARG C 2 38 ? 154.475 122.205 131.830 1.00 27.44 38 ARG C CA 1
ATOM 2655 C C . ARG C 2 38 ? 155.471 123.293 132.217 1.00 27.33 38 ARG C C 1
ATOM 2656 O O . ARG C 2 38 ? 156.036 123.983 131.367 1.00 31.21 38 ARG C O 1
ATOM 2664 N N . GLN C 2 39 ? 155.679 123.449 133.524 1.00 24.55 39 GLN C N 1
ATOM 2665 C CA . GLN C 2 39 ? 156.548 124.504 134.053 1.00 23.76 39 GLN C CA 1
ATOM 2666 C C . GLN C 2 39 ? 157.257 123.952 135.286 1.00 22.43 39 GLN C C 1
ATOM 2667 O O . GLN C 2 39 ? 156.714 123.983 136.391 1.00 28.03 39 GLN C O 1
ATOM 2673 N N . ALA C 2 40 ? 158.471 123.451 135.091 1.00 30.90 40 ALA C N 1
ATOM 2674 C CA . ALA C 2 40 ? 159.292 123.060 136.224 1.00 34.41 40 ALA C CA 1
ATOM 2675 C C . ALA C 2 40 ? 159.632 124.299 137.052 1.00 41.78 40 ALA C C 1
ATOM 2676 O O . ALA C 2 40 ? 159.708 125.408 136.515 1.00 45.21 40 ALA C O 1
ATOM 2678 N N . PRO C 2 41 ? 159.828 124.143 138.366 1.00 53.34 41 PRO C N 1
ATOM 2679 C CA . PRO C 2 41 ? 160.004 125.327 139.222 1.00 51.42 41 PRO C CA 1
ATOM 2680 C C . PRO C 2 41 ? 161.181 126.199 138.832 1.00 54.55 41 PRO C C 1
ATOM 2681 O O . PRO C 2 41 ? 161.096 127.426 138.959 1.00 53.85 41 PRO C O 1
ATOM 2685 N N . GLY C 2 42 ? 162.273 125.609 138.357 1.00 76.98 42 GLY C N 1
ATOM 2686 C CA . GLY C 2 42 ? 163.433 126.386 137.967 1.00 78.46 42 GLY C CA 1
ATOM 2687 C C . GLY C 2 42 ? 163.566 126.582 136.471 1.00 78.58 42 GLY C C 1
ATOM 2688 O O . GLY C 2 42 ? 163.964 127.657 136.014 1.00 79.20 42 GLY C O 1
ATOM 2689 N N . GLN C 2 43 ? 163.229 125.555 135.698 1.00 80.45 43 GLN C N 1
ATOM 2690 C CA . GLN C 2 43 ? 163.409 125.588 134.254 1.00 81.95 43 GLN C CA 1
ATOM 2691 C C . GLN C 2 43 ? 162.273 126.377 133.600 1.00 81.17 43 GLN C C 1
ATOM 2692 O O . GLN C 2 43 ? 161.482 127.048 134.267 1.00 80.83 43 GLN C O 1
ATOM 2698 N N . GLY C 2 44 ? 162.187 126.306 132.270 1.00 36.06 44 GLY C N 1
ATOM 2699 C CA . GLY C 2 44 ? 161.238 127.087 131.509 1.00 31.59 44 GLY C CA 1
ATOM 2700 C C . GLY C 2 44 ? 160.000 126.302 131.113 1.00 35.06 44 GLY C C 1
ATOM 2701 O O . GLY C 2 44 ? 159.681 125.251 131.670 1.00 37.76 44 GLY C O 1
ATOM 2702 N N . LEU C 2 45 ? 159.294 126.841 130.120 1.00 32.51 45 LEU C N 1
ATOM 2703 C CA . LEU C 2 45 ? 158.036 126.264 129.663 1.00 25.04 45 LEU C CA 1
ATOM 2704 C C . LEU C 2 45 ? 158.278 125.142 128.662 1.00 27.03 45 LEU C C 1
ATOM 2705 O O . LEU C 2 45 ? 159.094 125.273 127.747 1.00 32.29 45 LEU C O 1
ATOM 2710 N N . GLU C 2 46 ? 157.552 124.038 128.835 1.00 37.57 46 GLU C N 1
ATOM 2711 C CA . GLU C 2 46 ? 157.662 122.868 127.967 1.00 33.47 46 GLU C CA 1
ATOM 2712 C C . GLU C 2 46 ? 156.277 122.504 127.451 1.00 35.69 46 GLU C C 1
ATOM 2713 O O . GLU C 2 46 ? 155.428 122.040 128.218 1.00 39.99 46 GLU C O 1
ATOM 2719 N N . TRP C 2 47 ? 156.055 122.712 126.157 1.00 34.68 47 TRP C N 1
ATOM 2720 C CA . TRP C 2 47 ? 154.794 122.341 125.532 1.00 33.58 47 TRP C CA 1
ATOM 2721 C C . TRP C 2 47 ? 154.664 120.825 125.472 1.00 39.58 47 TRP C C 1
ATOM 2722 O O . TRP C 2 47 ? 155.619 120.119 125.138 1.00 42.69 47 TRP C O 1
ATOM 2733 N N . MET C 2 48 ? 153.473 120.322 125.799 1.00 38.79 48 MET C N 1
ATOM 2734 C CA . MET C 2 48 ? 153.245 118.886 125.898 1.00 36.16 48 MET C CA 1
ATOM 2735 C C . MET C 2 48 ? 152.352 118.309 124.810 1.00 32.60 48 MET C C 1
ATOM 2736 O O . MET C 2 48 ? 152.589 117.179 124.384 1.00 34.19 48 MET C O 1
ATOM 2741 N N . GLY C 2 49 ? 151.337 119.032 124.355 1.00 31.34 49 GLY C N 1
ATOM 2742 C CA . GLY C 2 49 ? 150.488 118.500 123.306 1.00 30.39 49 GLY C CA 1
ATOM 2743 C C . GLY C 2 49 ? 149.326 119.422 123.018 1.00 28.65 49 GLY C C 1
ATOM 2744 O O . GLY C 2 49 ? 149.158 120.469 123.648 1.00 33.17 49 GLY C O 1
ATOM 2745 N N . ILE C 2 50 ? 148.516 119.005 122.045 1.00 25.35 50 ILE C N 1
ATOM 2746 C CA . ILE C 2 50 ? 147.351 119.752 121.594 1.00 20.48 50 ILE C CA 1
ATOM 2747 C C . ILE C 2 50 ? 146.178 118.789 121.496 1.00 17.77 50 ILE C C 1
ATOM 2748 O O . ILE C 2 50 ? 146.349 117.575 121.387 1.00 24.89 50 ILE C O 1
ATOM 2753 N N . ILE C 2 51 ? 144.973 119.343 121.554 1.00 21.03 51 ILE C N 1
ATOM 2754 C CA . ILE C 2 51 ? 143.749 118.551 121.537 1.00 24.63 51 ILE C CA 1
ATOM 2755 C C . ILE C 2 51 ? 142.700 119.279 120.706 1.00 28.88 51 ILE C C 1
ATOM 2756 O O . ILE C 2 51 ? 142.624 120.512 120.721 1.00 30.96 51 ILE C O 1
ATOM 2761 N N . ASN C 2 52 ? 141.901 118.512 119.962 1.00 32.38 52 ASN C N 1
ATOM 2762 C CA . ASN C 2 52 ? 140.740 119.042 119.268 1.00 31.81 52 ASN C CA 1
ATOM 2763 C C . ASN C 2 52 ? 139.498 118.713 120.081 1.00 34.20 52 ASN C C 1
ATOM 2764 O O . ASN C 2 52 ? 139.126 117.537 120.171 1.00 35.15 52 ASN C O 1
ATOM 2769 N N . PRO C 2 53 ? 138.828 119.697 120.687 1.00 44.11 53 PRO C N 1
ATOM 2770 C CA . PRO C 2 53 ? 137.649 119.394 121.511 1.00 46.78 53 PRO C CA 1
ATOM 2771 C C . PRO C 2 53 ? 136.402 119.037 120.722 1.00 49.42 53 PRO C C 1
ATOM 2772 O O . PRO C 2 53 ? 135.338 118.879 121.331 1.00 50.12 53 PRO C O 1
ATOM 2776 N N . SER C 2 54 ? 136.478 118.913 119.400 1.00 51.74 54 SER C N 1
ATOM 2777 C CA . SER C 2 54 ? 135.332 118.497 118.601 1.00 51.20 54 SER C CA 1
ATOM 2778 C C . SER C 2 54 ? 135.411 117.032 118.185 1.00 53.37 54 SER C C 1
ATOM 2779 O O . SER C 2 54 ? 134.406 116.319 118.241 1.00 53.99 54 SER C O 1
ATOM 2782 N N . VAL C 2 55 ? 136.587 116.565 117.773 1.00 48.08 55 VAL C N 1
ATOM 2783 C CA . VAL C 2 55 ? 136.760 115.177 117.369 1.00 44.78 55 VAL C CA 1
ATOM 2784 C C . VAL C 2 55 ? 137.642 114.387 118.326 1.00 43.49 55 VAL C C 1
ATOM 2785 O O . VAL C 2 55 ? 137.615 113.148 118.283 1.00 46.95 55 VAL C O 1
ATOM 2789 N N . GLY C 2 56 ? 138.415 115.045 119.181 1.00 34.60 56 GLY C N 1
ATOM 2790 C CA . GLY C 2 56 ? 139.242 114.352 120.139 1.00 31.60 56 GLY C CA 1
ATOM 2791 C C . GLY C 2 56 ? 140.637 114.013 119.674 1.00 31.69 56 GLY C C 1
ATOM 2792 O O . GLY C 2 56 ? 141.362 113.331 120.406 1.00 38.94 56 GLY C O 1
ATOM 2793 N N . ARG C 2 57 ? 141.037 114.456 118.489 1.00 43.05 57 ARG C N 1
ATOM 2794 C CA . ARG C 2 57 ? 142.372 114.162 117.995 1.00 44.52 57 ARG C CA 1
ATOM 2795 C C . ARG C 2 57 ? 143.426 114.827 118.873 1.00 46.15 57 ARG C C 1
ATOM 2796 O O . ARG C 2 57 ? 143.214 115.907 119.428 1.00 50.47 57 ARG C O 1
ATOM 2804 N N . THR C 2 58 ? 144.572 114.165 119.001 1.00 30.83 58 THR C N 1
ATOM 2805 C CA . THR C 2 58 ? 145.656 114.639 119.846 1.00 25.69 58 THR C CA 1
ATOM 2806 C C . THR C 2 58 ? 146.956 114.661 119.057 1.00 24.29 58 THR C C 1
ATOM 2807 O O . THR C 2 58 ? 147.088 114.014 118.017 1.00 35.20 58 THR C O 1
ATOM 2811 N N . THR C 2 59 ? 147.922 115.424 119.566 1.00 23.02 59 THR C N 1
ATOM 2812 C CA . THR C 2 59 ? 149.265 115.448 118.990 1.00 24.28 59 THR C CA 1
ATOM 2813 C C . THR C 2 59 ? 150.245 115.707 120.131 1.00 29.51 59 THR C C 1
ATOM 2814 O O . THR C 2 59 ? 150.390 116.847 120.578 1.00 36.30 59 THR C O 1
ATOM 2818 N N . TYR C 2 60 ? 150.916 114.656 120.581 1.00 25.85 60 TYR C N 1
ATOM 2819 C CA . TYR C 2 60 ? 151.771 114.714 121.755 1.00 22.92 60 TYR C CA 1
ATOM 2820 C C . TYR C 2 60 ? 153.220 114.972 121.364 1.00 20.98 60 TYR C C 1
ATOM 2821 O O . TYR C 2 60 ? 153.602 114.908 120.195 1.00 25.62 60 TYR C O 1
ATOM 2830 N N . ALA C 2 61 ? 154.030 115.262 122.374 1.00 30.49 61 ALA C N 1
ATOM 2831 C CA . ALA C 2 61 ? 155.441 115.551 122.190 1.00 34.09 61 ALA C CA 1
ATOM 2832 C C . ALA C 2 61 ? 156.264 114.271 122.261 1.00 39.33 61 ALA C C 1
ATOM 2833 O O . ALA C 2 61 ? 155.837 113.256 122.811 1.00 40.85 61 ALA C O 1
ATOM 2835 N N . GLN C 2 62 ? 157.466 114.336 121.686 1.00 79.33 62 GLN C N 1
ATOM 2836 C CA . GLN C 2 62 ? 158.330 113.161 121.630 1.00 80.35 62 GLN C CA 1
ATOM 2837 C C . GLN C 2 62 ? 158.763 112.720 123.021 1.00 80.10 62 GLN C C 1
ATOM 2838 O O . GLN C 2 62 ? 158.819 111.518 123.305 1.00 81.48 62 GLN C O 1
ATOM 2844 N N . LYS C 2 63 ? 159.088 113.673 123.896 1.00 68.56 63 LYS C N 1
ATOM 2845 C CA . LYS C 2 63 ? 159.456 113.327 125.264 1.00 68.74 63 LYS C CA 1
ATOM 2846 C C . LYS C 2 63 ? 158.296 112.654 125.987 1.00 68.96 63 LYS C C 1
ATOM 2847 O O . LYS C 2 63 ? 158.474 111.632 126.659 1.00 69.88 63 LYS C O 1
ATOM 2853 N N . PHE C 2 64 ? 157.099 113.216 125.855 1.00 51.53 64 PHE C N 1
ATOM 2854 C CA . PHE C 2 64 ? 155.891 112.694 126.495 1.00 46.96 64 PHE C CA 1
ATOM 2855 C C . PHE C 2 64 ? 155.118 111.781 125.553 1.00 47.65 64 PHE C C 1
ATOM 2856 O O . PHE C 2 64 ? 153.923 111.958 125.336 1.00 48.36 64 PHE C O 1
ATOM 2864 N N . GLN C 2 65 ? 155.795 110.783 124.986 1.00 64.50 65 GLN C N 1
ATOM 2865 C CA . GLN C 2 65 ? 155.165 109.971 123.951 1.00 65.42 65 GLN C CA 1
ATOM 2866 C C . GLN C 2 65 ? 154.346 108.835 124.550 1.00 63.89 65 GLN C C 1
ATOM 2867 O O . GLN C 2 65 ? 153.136 108.739 124.319 1.00 64.88 65 GLN C O 1
ATOM 2873 N N . GLY C 2 66 ? 154.985 107.966 125.321 1.00 56.17 66 GLY C N 1
ATOM 2874 C CA . GLY C 2 66 ? 154.295 106.833 125.895 1.00 57.30 66 GLY C CA 1
ATOM 2875 C C . GLY C 2 66 ? 153.656 107.070 127.245 1.00 60.38 66 GLY C C 1
ATOM 2876 O O . GLY C 2 66 ? 153.186 106.110 127.864 1.00 59.98 66 GLY C O 1
ATOM 2877 N N . ARG C 2 67 ? 153.614 108.316 127.725 1.00 51.76 67 ARG C N 1
ATOM 2878 C CA . ARG C 2 67 ? 153.188 108.602 129.086 1.00 45.85 67 ARG C CA 1
ATOM 2879 C C . ARG C 2 67 ? 152.020 109.570 129.197 1.00 44.18 67 ARG C C 1
ATOM 2880 O O . ARG C 2 67 ? 151.469 109.711 130.292 1.00 49.07 67 ARG C O 1
ATOM 2888 N N . VAL C 2 68 ? 151.622 110.232 128.115 1.00 37.25 68 VAL C N 1
ATOM 2889 C CA . VAL C 2 68 ? 150.623 111.293 128.165 1.00 36.10 68 VAL C CA 1
ATOM 2890 C C . VAL C 2 68 ? 149.431 110.900 127.306 1.00 34.58 68 VAL C C 1
ATOM 2891 O O . VAL C 2 68 ? 149.597 110.494 126.151 1.00 34.18 68 VAL C O 1
ATOM 2895 N N . THR C 2 69 ? 148.234 111.006 127.879 1.00 35.55 69 THR C N 1
ATOM 2896 C CA . THR C 2 69 ? 146.984 110.884 127.143 1.00 32.23 69 THR C CA 1
ATOM 2897 C C . THR C 2 69 ? 146.127 112.097 127.464 1.00 35.28 69 THR C C 1
ATOM 2898 O O . THR C 2 69 ? 146.051 112.513 128.624 1.00 40.63 69 THR C O 1
ATOM 2902 N N . MET C 2 70 ? 145.486 112.662 126.445 1.00 25.75 70 MET C N 1
ATOM 2903 C CA . MET C 2 70 ? 144.595 113.800 126.611 1.00 24.98 70 MET C CA 1
ATOM 2904 C C . MET C 2 70 ? 143.187 113.434 126.172 1.00 19.32 70 MET C C 1
ATOM 2905 O O . MET C 2 70 ? 142.998 112.764 125.154 1.00 23.44 70 MET C O 1
ATOM 2910 N N . THR C 2 71 ? 142.204 113.879 126.947 1.00 22.03 71 THR C N 1
ATOM 2911 C CA . THR C 2 71 ? 140.805 113.592 126.698 1.00 23.54 71 THR C CA 1
ATOM 2912 C C . THR C 2 71 ? 139.990 114.863 126.883 1.00 26.20 71 THR C C 1
ATOM 2913 O O . THR C 2 71 ? 140.465 115.861 127.428 1.00 29.60 71 THR C O 1
ATOM 2917 N N . ARG C 2 72 ? 138.742 114.809 126.430 1.00 31.09 72 ARG C N 1
ATOM 2918 C CA . ARG C 2 72 ? 137.836 115.944 126.478 1.00 30.07 72 ARG C CA 1
ATOM 2919 C C . ARG C 2 72 ? 136.479 115.462 126.959 1.00 33.13 72 ARG C C 1
ATOM 2920 O O . ARG C 2 72 ? 136.170 114.270 126.908 1.00 39.48 72 ARG C O 1
ATOM 2928 N N . ASP C 2 73 ? 135.671 116.399 127.443 1.00 36.55 73 ASP C N 1
ATOM 2929 C CA . ASP C 2 73 ? 134.274 116.117 127.751 1.00 38.53 73 ASP C CA 1
ATOM 2930 C C . ASP C 2 73 ? 133.468 117.293 127.222 1.00 42.52 73 ASP C C 1
ATOM 2931 O O . ASP C 2 73 ? 133.539 118.396 127.771 1.00 43.48 73 ASP C O 1
ATOM 2936 N N . THR C 2 74 ? 132.719 117.058 126.144 1.00 56.21 74 THR C N 1
ATOM 2937 C CA . THR C 2 74 ? 131.927 118.121 125.535 1.00 55.74 74 THR C CA 1
ATOM 2938 C C . THR C 2 74 ? 130.819 118.597 126.465 1.00 56.79 74 THR C C 1
ATOM 2939 O O . THR C 2 74 ? 130.519 119.794 126.518 1.00 59.29 74 THR C O 1
ATOM 2943 N N . SER C 2 75 ? 130.201 117.672 127.203 1.00 48.53 75 SER C N 1
ATOM 2944 C CA . SER C 2 75 ? 129.046 118.016 128.027 1.00 47.30 75 SER C CA 1
ATOM 2945 C C . SER C 2 75 ? 129.397 119.052 129.085 1.00 47.85 75 SER C C 1
ATOM 2946 O O . SER C 2 75 ? 128.635 119.998 129.312 1.00 47.66 75 SER C O 1
ATOM 2949 N N . THR C 2 76 ? 130.540 118.888 129.748 1.00 60.78 76 THR C N 1
ATOM 2950 C CA . THR C 2 76 ? 130.964 119.788 130.812 1.00 59.74 76 THR C CA 1
ATOM 2951 C C . THR C 2 76 ? 132.061 120.752 130.386 1.00 57.88 76 THR C C 1
ATOM 2952 O O . THR C 2 76 ? 132.572 121.490 131.234 1.00 57.87 76 THR C O 1
ATOM 2956 N N . SER C 2 77 ? 132.436 120.758 129.105 1.00 43.96 77 SER C N 1
ATOM 2957 C CA . SER C 2 77 ? 133.409 121.707 128.564 1.00 40.14 77 SER C CA 1
ATOM 2958 C C . SER C 2 77 ? 134.738 121.631 129.312 1.00 42.20 77 SER C C 1
ATOM 2959 O O . SER C 2 77 ? 135.280 122.638 129.768 1.00 43.58 77 SER C O 1
ATOM 2962 N N . THR C 2 78 ? 135.267 120.419 129.437 1.00 36.94 78 THR C N 1
ATOM 2963 C CA . THR C 2 78 ? 136.500 120.187 130.169 1.00 33.55 78 THR C CA 1
ATOM 2964 C C . THR C 2 78 ? 137.446 119.333 129.337 1.00 34.64 78 THR C C 1
ATOM 2965 O O . THR C 2 78 ? 137.019 118.454 128.587 1.00 39.36 78 THR C O 1
ATOM 2969 N N . VAL C 2 79 ? 138.738 119.608 129.477 1.00 33.63 79 VAL C N 1
ATOM 2970 C CA . VAL C 2 79 ? 139.793 118.852 128.817 1.00 33.73 79 VAL C CA 1
ATOM 2971 C C . VAL C 2 79 ? 140.703 118.279 129.896 1.00 37.33 79 VAL C C 1
ATOM 2972 O O . VAL C 2 79 ? 140.969 118.936 130.908 1.00 37.57 79 VAL C O 1
ATOM 2976 N N . TYR C 2 80 ? 141.155 117.044 129.696 1.00 34.31 80 TYR C N 1
ATOM 2977 C CA . TYR C 2 80 ? 141.871 116.301 130.720 1.00 32.14 80 TYR C CA 1
ATOM 2978 C C . TYR C 2 80 ? 143.268 115.930 130.241 1.00 38.09 80 TYR C C 1
ATOM 2979 O O . TYR C 2 80 ? 143.499 115.721 129.047 1.00 39.85 80 TYR C O 1
ATOM 2988 N N . MET C 2 81 ? 144.200 115.853 131.189 1.00 50.06 81 MET C N 1
ATOM 2989 C CA . MET C 2 81 ? 145.573 115.436 130.933 1.00 51.70 81 MET C CA 1
ATOM 2990 C C . MET C 2 81 ? 145.964 114.364 131.939 1.00 56.02 81 MET C C 1
ATOM 2991 O O . MET C 2 81 ? 145.645 114.478 133.124 1.00 57.12 81 MET C O 1
ATOM 2996 N N . GLU C 2 82 ? 146.670 113.333 131.473 1.00 61.85 82 GLU C N 1
ATOM 2997 C CA . GLU C 2 82 ? 147.106 112.242 132.335 1.00 57.82 82 GLU C CA 1
ATOM 2998 C C . GLU C 2 82 ? 148.579 111.941 132.098 1.00 61.12 82 GLU C C 1
ATOM 2999 O O . GLU C 2 82 ? 149.014 111.828 130.949 1.00 61.86 82 GLU C O 1
ATOM 3005 N N . LEU C 2 83 ? 149.339 111.811 133.187 1.00 50.01 83 LEU C N 1
ATOM 3006 C CA . LEU C 2 83 ? 150.755 111.459 133.156 1.00 46.45 83 LEU C CA 1
ATOM 3007 C C . LEU C 2 83 ? 150.957 110.156 133.917 1.00 47.44 83 LEU C C 1
ATOM 3008 O O . LEU C 2 83 ? 150.543 110.044 135.074 1.00 50.05 83 LEU C O 1
ATOM 3013 N N . SER C 2 84 ? 151.607 109.181 133.280 1.00 52.01 84 SER C N 1
ATOM 3014 C CA . SER C 2 84 ? 151.543 107.792 133.728 1.00 52.26 84 SER C CA 1
ATOM 3015 C C . SER C 2 84 ? 152.762 107.346 134.531 1.00 54.63 84 SER C C 1
ATOM 3016 O O . SER C 2 84 ? 152.619 106.892 135.669 1.00 56.91 84 SER C O 1
ATOM 3019 N N . SER C 2 85 ? 153.961 107.432 133.952 1.00 55.77 85 SER C N 1
ATOM 3020 C CA . SER C 2 85 ? 155.142 106.923 134.646 1.00 52.95 85 SER C CA 1
ATOM 3021 C C . SER C 2 85 ? 155.444 107.747 135.890 1.00 54.39 85 SER C C 1
ATOM 3022 O O . SER C 2 85 ? 155.714 107.194 136.960 1.00 56.81 85 SER C O 1
ATOM 3025 N N . LEU C 2 86 ? 155.418 109.074 135.760 1.00 50.55 86 LEU C N 1
ATOM 3026 C CA . LEU C 2 86 ? 155.438 110.001 136.892 1.00 46.25 86 LEU C CA 1
ATOM 3027 C C . LEU C 2 86 ? 156.674 109.811 137.773 1.00 46.63 86 LEU C C 1
ATOM 3028 O O . LEU C 2 86 ? 156.589 109.412 138.934 1.00 46.35 86 LEU C O 1
ATOM 3033 N N . ARG C 2 87 ? 157.834 110.101 137.195 1.00 65.51 87 ARG C N 1
ATOM 3034 C CA . ARG C 2 87 ? 159.065 110.138 137.966 1.00 65.45 87 ARG C CA 1
ATOM 3035 C C . ARG C 2 87 ? 159.181 111.477 138.692 1.00 65.99 87 ARG C C 1
ATOM 3036 O O . ARG C 2 87 ? 158.353 112.378 138.530 1.00 66.01 87 ARG C O 1
ATOM 3044 N N . SER C 2 88 ? 160.227 111.611 139.510 1.00 60.57 88 SER C N 1
ATOM 3045 C CA . SER C 2 88 ? 160.381 112.806 140.333 1.00 59.04 88 SER C CA 1
ATOM 3046 C C . SER C 2 88 ? 160.563 114.059 139.489 1.00 59.91 88 SER C C 1
ATOM 3047 O O . SER C 2 88 ? 160.177 115.153 139.913 1.00 60.36 88 SER C O 1
ATOM 3050 N N . GLU C 2 89 ? 161.142 113.924 138.297 1.00 61.73 89 GLU C N 1
ATOM 3051 C CA . GLU C 2 89 ? 161.334 115.072 137.425 1.00 59.18 89 GLU C CA 1
ATOM 3052 C C . GLU C 2 89 ? 160.025 115.637 136.900 1.00 58.90 89 GLU C C 1
ATOM 3053 O O . GLU C 2 89 ? 160.033 116.729 136.325 1.00 61.91 89 GLU C O 1
ATOM 3059 N N . ASP C 2 90 ? 158.913 114.932 137.072 1.00 50.28 90 ASP C N 1
ATOM 3060 C CA . ASP C 2 90 ? 157.609 115.442 136.655 1.00 46.50 90 ASP C CA 1
ATOM 3061 C C . ASP C 2 90 ? 156.975 116.292 137.747 1.00 45.26 90 ASP C C 1
ATOM 3062 O O . ASP C 2 90 ? 155.815 116.120 138.108 1.00 46.93 90 ASP C O 1
ATOM 3067 N N . THR C 2 91 ? 157.743 117.235 138.268 1.00 38.81 91 THR C N 1
ATOM 3068 C CA . THR C 2 91 ? 157.272 118.183 139.270 1.00 36.11 91 THR C CA 1
ATOM 3069 C C . THR C 2 91 ? 157.211 119.538 138.579 1.00 37.70 91 THR C C 1
ATOM 3070 O O . THR C 2 91 ? 158.239 120.185 138.366 1.00 36.96 91 THR C O 1
ATOM 3074 N N . ALA C 2 92 ? 156.004 119.957 138.221 1.00 30.78 92 ALA C N 1
ATOM 3075 C CA . ALA C 2 92 ? 155.842 121.136 137.392 1.00 24.08 92 ALA C CA 1
ATOM 3076 C C . ALA C 2 92 ? 154.433 121.676 137.559 1.00 26.79 92 ALA C C 1
ATOM 3077 O O . ALA C 2 92 ? 153.543 121.000 138.078 1.00 23.34 92 ALA C O 1
ATOM 3079 N N . VAL C 2 93 ? 154.248 122.911 137.110 1.00 37.21 93 VAL C N 1
ATOM 3080 C CA . VAL C 2 93 ? 152.929 123.525 137.031 1.00 35.16 93 VAL C CA 1
ATOM 3081 C C . VAL C 2 93 ? 152.391 123.283 135.628 1.00 31.32 93 VAL C C 1
ATOM 3082 O O . VAL C 2 93 ? 153.032 123.647 134.637 1.00 36.37 93 VAL C O 1
ATOM 3086 N N . TYR C 2 94 ? 151.222 122.668 135.543 1.00 22.88 94 TYR C N 1
ATOM 3087 C CA . TYR C 2 94 ? 150.639 122.273 134.271 1.00 23.44 94 TYR C CA 1
ATOM 3088 C C . TYR C 2 94 ? 149.563 123.271 133.881 1.00 21.09 94 TYR C C 1
ATOM 3089 O O . TYR C 2 94 ? 148.697 123.605 134.693 1.00 30.47 94 TYR C O 1
ATOM 3098 N N . TYR C 2 95 ? 149.623 123.746 132.644 1.00 18.10 95 TYR C N 1
ATOM 3099 C CA . TYR C 2 95 ? 148.796 124.849 132.188 1.00 24.76 95 TYR C CA 1
ATOM 3100 C C . TYR C 2 95 ? 147.911 124.407 131.036 1.00 25.08 95 TYR C C 1
ATOM 3101 O O . TYR C 2 95 ? 148.345 123.652 130.166 1.00 33.33 95 TYR C O 1
ATOM 3110 N N . CYS C 2 96 ? 146.675 124.887 131.032 1.00 48.31 96 CYS C N 1
ATOM 3111 C CA . CYS C 2 96 ? 145.781 124.773 129.887 1.00 49.94 96 CYS C CA 1
ATOM 3112 C C . CYS C 2 96 ? 145.625 126.159 129.271 1.00 57.09 96 CYS C C 1
ATOM 3113 O O . CYS C 2 96 ? 145.401 127.140 129.989 1.00 56.32 96 CYS C O 1
ATOM 3116 N N . ALA C 2 97 ? 145.784 126.247 127.950 1.00 57.54 97 ALA C N 1
ATOM 3117 C CA . ALA C 2 97 ? 145.697 127.510 127.230 1.00 51.84 97 ALA C CA 1
ATOM 3118 C C . ALA C 2 97 ? 144.884 127.324 125.959 1.00 52.41 97 ALA C C 1
ATOM 3119 O O . ALA C 2 97 ? 145.091 126.361 125.217 1.00 56.04 97 ALA C O 1
ATOM 3121 N N . ARG C 2 98 ? 143.964 128.252 125.706 1.00 44.56 98 ARG C N 1
ATOM 3122 C CA . ARG C 2 98 ? 143.096 128.178 124.538 1.00 43.82 98 ARG C CA 1
ATOM 3123 C C . ARG C 2 98 ? 143.837 128.680 123.308 1.00 48.10 98 ARG C C 1
ATOM 3124 O O . ARG C 2 98 ? 144.429 129.763 123.329 1.00 48.68 98 ARG C O 1
ATOM 3132 N N . ASP C 2 99 ? 143.800 127.890 122.239 1.00 72.14 99 ASP C N 1
ATOM 3133 C CA . ASP C 2 99 ? 144.420 128.255 120.975 1.00 72.39 99 ASP C CA 1
ATOM 3134 C C . ASP C 2 99 ? 143.398 128.932 120.074 1.00 71.99 99 ASP C C 1
ATOM 3135 O O . ASP C 2 99 ? 142.212 128.597 120.087 1.00 70.13 99 ASP C O 1
ATOM 3140 N N . VAL C 2 100 ? 143.876 129.891 119.285 1.00 72.11 100 VAL C N 1
ATOM 3141 C CA . VAL C 2 100 ? 143.007 130.689 118.428 1.00 72.46 100 VAL C CA 1
ATOM 3142 C C . VAL C 2 100 ? 143.433 130.532 116.972 1.00 71.97 100 VAL C C 1
ATOM 3143 O O . VAL C 2 100 ? 144.364 129.779 116.662 1.00 70.17 100 VAL C O 1
ATOM 3147 N N . GLY C 2 101 ? 142.749 131.237 116.074 1.00 66.82 101 GLY C N 1
ATOM 3148 C CA . GLY C 2 101 ? 143.057 131.209 114.657 1.00 66.44 101 GLY C CA 1
ATOM 3149 C C . GLY C 2 101 ? 142.343 130.127 113.875 1.00 67.98 101 GLY C C 1
ATOM 3150 O O . GLY C 2 101 ? 141.389 130.415 113.146 1.00 67.70 101 GLY C O 1
ATOM 3151 N N . GLY C 2 102 ? 142.782 128.878 114.018 1.00 55.88 102 GLY C N 1
ATOM 3152 C CA . GLY C 2 102 ? 142.118 127.761 113.371 1.00 50.74 102 GLY C CA 1
ATOM 3153 C C . GLY C 2 102 ? 141.107 127.158 114.322 1.00 52.75 102 GLY C C 1
ATOM 3154 O O . GLY C 2 102 ? 141.444 126.811 115.456 1.00 54.39 102 GLY C O 1
ATOM 3155 N N . MET C 2 103 ? 139.866 127.029 113.857 1.00 44.79 103 MET C N 1
ATOM 3156 C CA . MET C 2 103 ? 138.798 126.732 114.800 1.00 43.47 103 MET C CA 1
ATOM 3157 C C . MET C 2 103 ? 138.049 125.433 114.518 1.00 44.34 103 MET C C 1
ATOM 3158 O O . MET C 2 103 ? 136.815 125.404 114.554 1.00 46.24 103 MET C O 1
ATOM 3163 N N . THR C 2 104 ? 138.785 124.361 114.227 1.00 41.32 104 THR C N 1
ATOM 3164 C CA . THR C 2 104 ? 138.310 122.980 114.321 1.00 39.39 104 THR C CA 1
ATOM 3165 C C . THR C 2 104 ? 137.215 122.612 113.326 1.00 47.53 104 THR C C 1
ATOM 3166 O O . THR C 2 104 ? 136.818 121.445 113.258 1.00 48.81 104 THR C O 1
ATOM 3170 N N . TYR C 2 105 ? 136.715 123.572 112.548 1.00 48.55 105 TYR C N 1
ATOM 3171 C CA . TYR C 2 105 ? 135.745 123.244 111.513 1.00 41.07 105 TYR C CA 1
ATOM 3172 C C . TYR C 2 105 ? 136.348 123.259 110.119 1.00 44.19 105 TYR C C 1
ATOM 3173 O O . TYR C 2 105 ? 135.763 122.673 109.203 1.00 45.78 105 TYR C O 1
ATOM 3182 N N . CYS C 2 106 ? 137.494 123.918 109.939 1.00 62.65 106 CYS C N 1
ATOM 3183 C CA . CYS C 2 106 ? 138.230 123.789 108.689 1.00 62.42 106 CYS C CA 1
ATOM 3184 C C . CYS C 2 106 ? 138.763 122.376 108.527 1.00 62.70 106 CYS C C 1
ATOM 3185 O O . CYS C 2 106 ? 138.745 121.818 107.424 1.00 65.04 106 CYS C O 1
ATOM 3188 N N . GLY C 2 107 ? 139.243 121.787 109.612 1.00 44.94 107 GLY C N 1
ATOM 3189 C CA . GLY C 2 107 ? 139.846 120.469 109.552 1.00 46.61 107 GLY C CA 1
ATOM 3190 C C . GLY C 2 107 ? 141.338 120.572 109.333 1.00 47.80 107 GLY C C 1
ATOM 3191 O O . GLY C 2 107 ? 142.024 121.298 110.045 1.00 48.58 107 GLY C O 1
ATOM 3192 N N . ASP C 2 108 ? 141.840 119.838 108.340 1.00 76.79 108 ASP C N 1
ATOM 3193 C CA . ASP C 2 108 ? 143.261 119.887 108.030 1.00 77.19 108 ASP C CA 1
ATOM 3194 C C . ASP C 2 108 ? 143.639 121.136 107.250 1.00 77.47 108 ASP C C 1
ATOM 3195 O O . ASP C 2 108 ? 144.830 121.435 107.130 1.00 79.78 108 ASP C O 1
ATOM 3200 N N . GLU C 2 109 ? 142.660 121.870 106.719 1.00 78.71 109 GLU C N 1
ATOM 3201 C CA . GLU C 2 109 ? 142.977 123.065 105.948 1.00 80.27 109 GLU C CA 1
ATOM 3202 C C . GLU C 2 109 ? 143.538 124.182 106.810 1.00 80.15 109 GLU C C 1
ATOM 3203 O O . GLU C 2 109 ? 144.149 125.111 106.273 1.00 83.51 109 GLU C O 1
ATOM 3209 N N . CYS C 2 110 ? 143.341 124.127 108.121 1.00 75.28 110 CYS C N 1
ATOM 3210 C CA . CYS C 2 110 ? 143.978 125.075 109.024 1.00 76.78 110 CYS C CA 1
ATOM 3211 C C . CYS C 2 110 ? 144.498 124.346 110.260 1.00 76.28 110 CYS C C 1
ATOM 3212 O O . CYS C 2 110 ? 144.369 124.816 111.391 1.00 76.35 110 CYS C O 1
ATOM 3215 N N . PHE C 2 111 ? 145.126 123.188 110.053 1.00 58.95 111 PHE C N 1
ATOM 3216 C CA . PHE C 2 111 ? 145.742 122.541 111.202 1.00 57.99 111 PHE C CA 1
ATOM 3217 C C . PHE C 2 111 ? 147.260 122.442 111.072 1.00 57.64 111 PHE C C 1
ATOM 3218 O O . PHE C 2 111 ? 147.829 121.359 111.241 1.00 60.20 111 PHE C O 1
ATOM 3226 N N . PRO C 2 112 ? 147.951 123.517 110.721 1.00 66.13 112 PRO C N 1
ATOM 3227 C CA . PRO C 2 112 ? 149.144 123.880 111.473 1.00 63.90 112 PRO C CA 1
ATOM 3228 C C . PRO C 2 112 ? 148.770 124.895 112.535 1.00 62.17 112 PRO C C 1
ATOM 3229 O O . PRO C 2 112 ? 149.428 125.938 112.653 1.00 65.99 112 PRO C O 1
ATOM 3233 N N . PRO C 2 113 ? 147.761 124.589 113.374 1.00 42.89 113 PRO C N 1
ATOM 3234 C CA . PRO C 2 113 ? 146.853 125.635 113.876 1.00 41.83 113 PRO C CA 1
ATOM 3235 C C . PRO C 2 113 ? 147.562 126.861 114.418 1.00 45.79 113 PRO C C 1
ATOM 3236 O O . PRO C 2 113 ? 148.259 126.796 115.435 1.00 48.28 113 PRO C O 1
ATOM 3240 N N . ARG C 2 114 ? 147.387 127.987 113.736 1.00 43.36 114 ARG C N 1
ATOM 3241 C CA . ARG C 2 114 ? 148.158 129.187 114.011 1.00 43.53 114 ARG C CA 1
ATOM 3242 C C . ARG C 2 114 ? 147.338 130.147 114.855 1.00 44.94 114 ARG C C 1
ATOM 3243 O O . ARG C 2 114 ? 146.228 130.528 114.474 1.00 47.69 114 ARG C O 1
ATOM 3251 N N . GLY C 2 115 ? 147.891 130.530 115.996 1.00 47.47 115 GLY C N 1
ATOM 3252 C CA . GLY C 2 115 ? 147.227 131.422 116.918 1.00 46.82 115 GLY C CA 1
ATOM 3253 C C . GLY C 2 115 ? 147.963 131.485 118.236 1.00 47.37 115 GLY C C 1
ATOM 3254 O O . GLY C 2 115 ? 148.428 130.461 118.743 1.00 44.37 115 GLY C O 1
ATOM 3255 N N . TRP C 2 116 ? 148.081 132.684 118.797 1.00 50.12 116 TRP C N 1
ATOM 3256 C CA . TRP C 2 116 ? 148.728 132.856 120.087 1.00 49.82 116 TRP C CA 1
ATOM 3257 C C . TRP C 2 116 ? 147.858 132.242 121.182 1.00 48.66 116 TRP C C 1
ATOM 3258 O O . TRP C 2 116 ? 146.734 131.793 120.947 1.00 48.04 116 TRP C O 1
ATOM 3269 N N . PHE C 2 117 ? 148.381 132.222 122.403 1.00 36.53 117 PHE C N 1
ATOM 3270 C CA . PHE C 2 117 ? 147.701 131.558 123.511 1.00 38.32 117 PHE C CA 1
ATOM 3271 C C . PHE C 2 117 ? 146.756 132.544 124.182 1.00 37.18 117 PHE C C 1
ATOM 3272 O O . PHE C 2 117 ? 147.177 133.393 124.970 1.00 39.45 117 PHE C O 1
ATOM 3280 N N . ASP C 2 118 ? 145.472 132.434 123.859 1.00 40.19 118 ASP C N 1
ATOM 3281 C CA . ASP C 2 118 ? 144.441 133.127 124.597 1.00 40.06 118 ASP C CA 1
ATOM 3282 C C . ASP C 2 118 ? 144.217 132.361 125.899 1.00 43.32 118 ASP C C 1
ATOM 3283 O O . ASP C 2 118 ? 144.766 131.272 126.071 1.00 47.72 118 ASP C O 1
ATOM 3288 N N . PRO C 2 119 ? 143.366 132.874 126.823 1.00 36.26 119 PRO C N 1
ATOM 3289 C CA . PRO C 2 119 ? 143.715 132.808 128.251 1.00 36.77 119 PRO C CA 1
ATOM 3290 C C . PRO C 2 119 ? 144.400 131.533 128.707 1.00 36.89 119 PRO C C 1
ATOM 3291 O O . PRO C 2 119 ? 143.890 130.433 128.486 1.00 42.53 119 PRO C O 1
ATOM 3295 N N . TRP C 2 120 ? 145.559 131.677 129.344 1.00 37.63 120 TRP C N 1
ATOM 3296 C CA . TRP C 2 120 ? 146.166 130.553 130.031 1.00 37.34 120 TRP C CA 1
ATOM 3297 C C . TRP C 2 120 ? 145.323 130.182 131.243 1.00 41.30 120 TRP C C 1
ATOM 3298 O O . TRP C 2 120 ? 144.581 130.999 131.792 1.00 38.77 120 TRP C O 1
ATOM 3309 N N . GLY C 2 121 ? 145.441 128.929 131.658 1.00 54.45 121 GLY C N 1
ATOM 3310 C CA . GLY C 2 121 ? 144.815 128.505 132.888 1.00 52.26 121 GLY C CA 1
ATOM 3311 C C . GLY C 2 121 ? 145.539 129.057 134.099 1.00 51.24 121 GLY C C 1
ATOM 3312 O O . GLY C 2 121 ? 146.634 129.614 134.015 1.00 54.81 121 GLY C O 1
ATOM 3313 N N . GLN C 2 122 ? 144.900 128.904 135.258 1.00 32.79 122 GLN C N 1
ATOM 3314 C CA . GLN C 2 122 ? 145.497 129.398 136.492 1.00 31.25 122 GLN C CA 1
ATOM 3315 C C . GLN C 2 122 ? 146.749 128.616 136.864 1.00 26.73 122 GLN C C 1
ATOM 3316 O O . GLN C 2 122 ? 147.638 129.155 137.528 1.00 25.09 122 GLN C O 1
ATOM 3322 N N . GLY C 2 123 ? 146.842 127.371 136.442 1.00 31.27 123 GLY C N 1
ATOM 3323 C CA . GLY C 2 123 ? 147.967 126.522 136.764 1.00 34.71 123 GLY C CA 1
ATOM 3324 C C . GLY C 2 123 ? 147.607 125.487 137.817 1.00 35.62 123 GLY C C 1
ATOM 3325 O O . GLY C 2 123 ? 146.752 125.708 138.685 1.00 37.12 123 GLY C O 1
ATOM 3326 N N . THR C 2 124 ? 148.267 124.334 137.735 1.00 27.96 124 THR C N 1
ATOM 3327 C CA . THR C 2 124 ? 148.093 123.255 138.699 1.00 22.68 124 THR C CA 1
ATOM 3328 C C . THR C 2 124 ? 149.454 122.638 138.968 1.00 26.77 124 THR C C 1
ATOM 3329 O O . THR C 2 124 ? 150.119 122.176 138.037 1.00 36.18 124 THR C O 1
ATOM 3333 N N . LEU C 2 125 ? 149.863 122.621 140.231 1.00 13.90 125 LEU C N 1
ATOM 3334 C CA . LEU C 2 125 ? 151.170 122.111 140.610 1.00 10.88 125 LEU C CA 1
ATOM 3335 C C . LEU C 2 125 ? 151.056 120.658 141.044 1.00 24.53 125 LEU C C 1
ATOM 3336 O O . LEU C 2 125 ? 150.199 120.312 141.861 1.00 29.50 125 LEU C O 1
ATOM 3341 N N . VAL C 2 126 ? 151.918 119.810 140.493 1.00 28.85 126 VAL C N 1
ATOM 3342 C CA . VAL C 2 126 ? 151.974 118.395 140.834 1.00 22.89 126 VAL C CA 1
ATOM 3343 C C . VAL C 2 126 ? 153.384 118.089 141.308 1.00 29.83 126 VAL C C 1
ATOM 3344 O O . VAL C 2 126 ? 154.358 118.454 140.643 1.00 31.93 126 VAL C O 1
ATOM 3348 N N . THR C 2 127 ? 153.493 117.434 142.460 1.00 41.17 127 THR C N 1
ATOM 3349 C CA . THR C 2 127 ? 154.777 117.091 143.052 1.00 42.05 127 THR C CA 1
ATOM 3350 C C . THR C 2 127 ? 154.900 115.579 143.159 1.00 42.47 127 THR C C 1
ATOM 3351 O O . THR C 2 127 ? 154.003 114.915 143.685 1.00 40.91 127 THR C O 1
ATOM 3355 N N . VAL C 2 128 ? 156.006 115.044 142.660 1.00 35.42 128 VAL C N 1
ATOM 3356 C CA . VAL C 2 128 ? 156.246 113.614 142.704 1.00 33.70 128 VAL C CA 1
ATOM 3357 C C . VAL C 2 128 ? 157.292 113.296 143.763 1.00 37.16 128 VAL C C 1
ATOM 3358 O O . VAL C 2 128 ? 158.490 113.441 143.528 1.00 37.89 128 VAL C O 1
ATOM 3362 N N . MET D 3 1 ? 164.650 127.729 119.862 1.00 69.81 4 MET D N 1
ATOM 3363 C CA . MET D 3 1 ? 164.566 129.182 119.712 1.00 65.07 4 MET D CA 1
ATOM 3364 C C . MET D 3 1 ? 165.380 129.840 120.815 1.00 65.00 4 MET D C 1
ATOM 3365 O O . MET D 3 1 ? 164.828 130.269 121.836 1.00 64.89 4 MET D O 1
ATOM 3370 N N . PRO D 3 2 ? 166.698 129.932 120.648 1.00 67.42 5 PRO D N 1
ATOM 3371 C CA . PRO D 3 2 ? 167.524 130.571 121.677 1.00 66.16 5 PRO D CA 1
ATOM 3372 C C . PRO D 3 2 ? 167.166 132.038 121.861 1.00 66.69 5 PRO D C 1
ATOM 3373 O O . PRO D 3 2 ? 166.835 132.742 120.906 1.00 68.50 5 PRO D O 1
ATOM 3377 N N . GLN D 3 3 ? 167.238 132.494 123.108 1.00 50.63 6 GLN D N 1
ATOM 3378 C CA . GLN D 3 3 ? 167.071 133.900 123.461 1.00 49.27 6 GLN D CA 1
ATOM 3379 C C . GLN D 3 3 ? 168.454 134.434 123.809 1.00 52.36 6 GLN D C 1
ATOM 3380 O O . GLN D 3 3 ? 169.033 134.042 124.827 1.00 52.34 6 GLN D O 1
ATOM 3386 N N . VAL D 3 4 ? 168.986 135.315 122.958 1.00 85.22 7 VAL D N 1
ATOM 3387 C CA . VAL D 3 4 ? 170.374 135.759 123.121 1.00 87.16 7 VAL D CA 1
ATOM 3388 C C . VAL D 3 4 ? 170.616 136.417 124.476 1.00 86.55 7 VAL D C 1
ATOM 3389 O O . VAL D 3 4 ? 171.592 136.048 125.149 1.00 86.75 7 VAL D O 1
ATOM 3393 N N . PRO D 3 5 ? 169.792 137.373 124.942 1.00 74.23 8 PRO D N 1
ATOM 3394 C CA . PRO D 3 5 ? 169.998 137.882 126.304 1.00 75.08 8 PRO D CA 1
ATOM 3395 C C . PRO D 3 5 ? 169.338 136.983 127.338 1.00 75.04 8 PRO D C 1
ATOM 3396 O O . PRO D 3 5 ? 168.119 136.787 127.309 1.00 73.54 8 PRO D O 1
ATOM 3400 N N . VAL D 3 6 ? 170.133 136.426 128.250 1.00 63.42 9 VAL D N 1
ATOM 3401 C CA . VAL D 3 6 ? 169.623 135.498 129.253 1.00 59.19 9 VAL D CA 1
ATOM 3402 C C . VAL D 3 6 ? 169.192 136.275 130.488 1.00 58.93 9 VAL D C 1
ATOM 3403 O O . VAL D 3 6 ? 168.156 135.980 131.093 1.00 60.05 9 VAL D O 1
ATOM 3407 N N . SER D 3 7 ? 169.977 137.279 130.868 1.00 71.79 10 SER D N 1
ATOM 3408 C CA . SER D 3 7 ? 169.638 138.118 132.013 1.00 73.29 10 SER D CA 1
ATOM 3409 C C . SER D 3 7 ? 170.264 139.485 131.804 1.00 74.13 10 SER D C 1
ATOM 3410 O O . SER D 3 7 ? 171.485 139.588 131.651 1.00 76.19 10 SER D O 1
ATOM 3413 N N . LEU D 3 8 ? 169.438 140.527 131.793 1.00 65.49 11 LEU D N 1
ATOM 3414 C CA . LEU D 3 8 ? 169.899 141.889 131.575 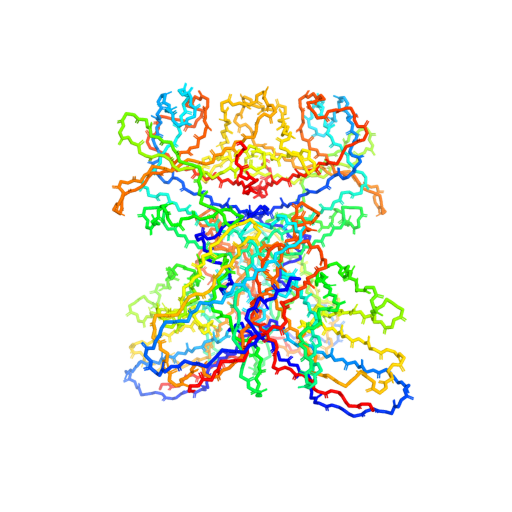1.00 64.66 11 LEU D CA 1
ATOM 3415 C C . LEU D 3 8 ? 169.301 142.795 132.636 1.00 66.02 11 LEU D C 1
ATOM 3416 O O . LEU D 3 8 ? 168.090 142.769 132.867 1.00 67.76 11 LEU D O 1
ATOM 3421 N N . SER D 3 9 ? 170.149 143.599 133.271 1.00 63.78 12 SER D N 1
ATOM 3422 C CA . SER D 3 9 ? 169.722 144.572 134.266 1.00 61.90 12 SER D CA 1
ATOM 3423 C C . SER D 3 9 ? 170.012 145.967 133.742 1.00 61.95 12 SER D C 1
ATOM 3424 O O . SER D 3 9 ? 171.130 146.247 133.300 1.00 64.44 12 SER D O 1
ATOM 3427 N N . ALA D 3 10 ? 169.010 146.839 133.792 1.00 53.38 13 ALA D N 1
ATOM 3428 C CA . ALA D 3 10 ? 169.157 148.195 133.294 1.00 54.85 13 ALA D CA 1
ATOM 3429 C C . ALA D 3 10 ? 168.453 149.156 134.237 1.00 56.82 13 ALA D C 1
ATOM 3430 O O . ALA D 3 10 ? 167.540 148.779 134.975 1.00 56.76 13 ALA D O 1
ATOM 3432 N N . SER D 3 11 ? 168.894 150.411 134.198 1.00 55.85 14 SER D N 1
ATOM 3433 C CA . SER D 3 11 ? 168.367 151.427 135.096 1.00 53.82 14 SER D CA 1
ATOM 3434 C C . SER D 3 11 ? 166.903 151.707 134.794 1.00 56.58 14 SER D C 1
ATOM 3435 O O . SER D 3 11 ? 166.429 151.518 133.672 1.00 59.77 14 SER D O 1
ATOM 3438 N N . VAL D 3 12 ? 166.180 152.161 135.820 1.00 60.63 15 VAL D N 1
ATOM 3439 C CA . VAL D 3 12 ? 164.767 152.476 135.657 1.00 61.75 15 VAL D CA 1
ATOM 3440 C C . VAL D 3 12 ? 164.613 153.620 134.666 1.00 65.11 15 VAL D C 1
ATOM 3441 O O . VAL D 3 12 ? 165.217 154.689 134.822 1.00 65.87 15 VAL D O 1
ATOM 3445 N N . GLY D 3 13 ? 163.798 153.399 133.636 1.00 68.69 16 GLY D N 1
ATOM 3446 C CA . GLY D 3 13 ? 163.603 154.369 132.584 1.00 68.56 16 GLY D CA 1
ATOM 3447 C C . GLY D 3 13 ? 164.443 154.155 131.344 1.00 70.63 16 GLY D C 1
ATOM 3448 O O . GLY D 3 13 ? 164.370 154.974 130.421 1.00 71.59 16 GLY D O 1
ATOM 3449 N N . ASP D 3 14 ? 165.237 153.088 131.290 1.00 65.52 17 ASP D N 1
ATOM 3450 C CA . ASP D 3 14 ? 166.051 152.796 130.121 1.00 64.49 17 ASP D CA 1
ATOM 3451 C C . ASP D 3 14 ? 165.237 152.032 129.081 1.00 62.89 17 ASP D C 1
ATOM 3452 O O . ASP D 3 14 ? 164.070 151.692 129.285 1.00 64.74 17 ASP D O 1
ATOM 3457 N N . ARG D 3 15 ? 165.867 151.756 127.946 1.00 63.10 18 ARG D N 1
ATOM 3458 C CA . ARG D 3 15 ? 165.256 150.986 126.876 1.00 61.85 18 ARG D CA 1
ATOM 3459 C C . ARG D 3 15 ? 165.805 149.568 126.882 1.00 64.98 18 ARG D C 1
ATOM 3460 O O . ARG D 3 15 ? 167.016 149.360 126.986 1.00 68.60 18 ARG D O 1
ATOM 3468 N N . VAL D 3 16 ? 164.905 148.596 126.769 1.00 48.85 19 VAL D N 1
ATOM 3469 C CA . VAL D 3 16 ? 165.252 147.184 126.834 1.00 43.67 19 VAL D CA 1
ATOM 3470 C C . VAL D 3 16 ? 164.924 146.538 125.498 1.00 43.17 19 VAL D C 1
ATOM 3471 O O . VAL D 3 16 ? 163.819 146.701 124.973 1.00 46.49 19 VAL D O 1
ATOM 3475 N N . THR D 3 17 ? 165.887 145.807 124.950 1.00 52.05 20 THR D N 1
ATOM 3476 C CA . THR D 3 17 ? 165.712 145.089 123.696 1.00 51.43 20 THR D CA 1
ATOM 3477 C C . THR D 3 17 ? 166.059 143.628 123.929 1.00 53.35 20 THR D C 1
ATOM 3478 O O . THR D 3 17 ? 167.151 143.318 124.415 1.00 59.39 20 THR D O 1
ATOM 3482 N N . ILE D 3 18 ? 165.133 142.738 123.588 1.00 44.07 21 ILE D N 1
ATOM 3483 C CA . ILE D 3 18 ? 165.291 141.305 123.794 1.00 44.32 21 ILE D CA 1
ATOM 3484 C C . ILE D 3 18 ? 165.055 140.623 122.457 1.00 45.60 21 ILE D C 1
ATOM 3485 O O . ILE D 3 18 ? 164.026 140.856 121.815 1.00 49.91 21 ILE D O 1
ATOM 3490 N N . THR D 3 19 ? 165.996 139.785 122.037 1.00 47.06 22 THR D N 1
ATOM 3491 C CA . THR D 3 19 ? 165.958 139.187 120.711 1.00 47.18 22 THR D CA 1
ATOM 3492 C C . THR D 3 19 ? 165.722 137.685 120.789 1.00 46.98 22 THR D C 1
ATOM 3493 O O . THR D 3 19 ? 166.177 137.017 121.721 1.00 49.07 22 THR D O 1
ATOM 3497 N N . CYS D 3 20 ? 164.995 137.169 119.803 1.00 49.60 23 CYS D N 1
ATOM 3498 C CA . CYS D 3 20 ? 164.714 135.749 119.657 1.00 48.26 23 CYS D CA 1
ATOM 3499 C C . CYS D 3 20 ? 165.140 135.303 118.267 1.00 47.54 23 CYS D C 1
ATOM 3500 O O . CYS D 3 20 ? 164.924 136.017 117.285 1.00 49.08 23 CYS D O 1
ATOM 3503 N N . GLN D 3 21 ? 165.749 134.126 118.185 1.00 62.54 24 GLN D N 1
ATOM 3504 C CA . GLN D 3 21 ? 166.158 133.546 116.916 1.00 65.08 24 GLN D CA 1
ATOM 3505 C C . GLN D 3 21 ? 165.471 132.204 116.720 1.00 64.48 24 GLN D C 1
ATOM 3506 O O . GLN D 3 21 ? 165.400 131.393 117.645 1.00 66.19 24 GLN D O 1
ATOM 3512 N N . ALA D 3 22 ? 164.980 131.974 115.511 1.00 51.41 25 ALA D N 1
ATOM 3513 C CA . ALA D 3 22 ? 164.284 130.748 115.164 1.00 52.13 25 ALA D CA 1
ATOM 3514 C C . ALA D 3 22 ? 165.185 129.847 114.331 1.00 54.63 25 ALA D C 1
ATOM 3515 O O . ALA D 3 22 ? 166.142 130.294 113.696 1.00 56.06 25 ALA D O 1
ATOM 3517 N N . SER D 3 23 ? 164.865 128.556 114.344 1.00 68.36 26 SER D N 1
ATOM 3518 C CA . SER D 3 23 ? 165.580 127.583 113.534 1.00 69.50 26 SER D CA 1
ATOM 3519 C C . SER D 3 23 ? 165.102 127.551 112.091 1.00 69.45 26 SER D C 1
ATOM 3520 O O . SER D 3 23 ? 165.803 127.004 111.233 1.00 70.81 26 SER D O 1
ATOM 3523 N N . GLN D 3 24 ? 163.937 128.125 111.806 1.00 65.14 27 GLN D N 1
ATOM 3524 C CA . GLN D 3 24 ? 163.388 128.150 110.460 1.00 64.29 27 GLN D CA 1
ATOM 3525 C C . GLN D 3 24 ? 162.489 129.370 110.335 1.00 63.07 27 GLN D C 1
ATOM 3526 O O . GLN D 3 24 ? 162.244 130.088 111.306 1.00 63.83 27 GLN D O 1
ATOM 3532 N N . ASP D 3 25 ? 162.004 129.603 109.122 1.00 82.68 28 ASP D N 1
ATOM 3533 C CA . ASP D 3 25 ? 161.125 130.738 108.887 1.00 82.97 28 ASP D CA 1
ATOM 3534 C C . ASP D 3 25 ? 159.783 130.513 109.569 1.00 83.70 28 ASP D C 1
ATOM 3535 O O . ASP D 3 25 ? 159.164 129.456 109.418 1.00 85.00 28 ASP D O 1
ATOM 3540 N N . ILE D 3 26 ? 159.336 131.518 110.324 1.00 59.67 29 ILE D N 1
ATOM 3541 C CA . ILE D 3 26 ? 158.090 131.455 111.070 1.00 54.44 29 ILE D CA 1
ATOM 3542 C C . ILE D 3 26 ? 157.082 132.481 110.572 1.00 53.94 29 ILE D C 1
ATOM 3543 O O . ILE D 3 26 ? 155.869 132.265 110.664 1.00 50.60 29 ILE D O 1
ATOM 3548 N N . GLY D 3 27 ? 157.561 133.592 110.024 1.00 64.18 30 GLY D N 1
ATOM 3549 C CA . GLY D 3 27 ? 156.693 134.670 109.603 1.00 61.97 30 GLY D CA 1
ATOM 3550 C C . GLY D 3 27 ? 156.428 135.628 110.741 1.00 60.49 30 GLY D C 1
ATOM 3551 O O . GLY D 3 27 ? 157.362 136.162 111.342 1.00 60.48 30 GLY D O 1
ATOM 3552 N N . ASN D 3 28 ? 155.152 135.853 111.046 1.00 52.64 31 ASN D N 1
ATOM 3553 C CA . ASN D 3 28 ? 154.750 136.627 112.214 1.00 49.95 31 ASN D CA 1
ATOM 3554 C C . ASN D 3 28 ? 154.063 135.751 113.252 1.00 48.71 31 ASN D C 1
ATOM 3555 O O . ASN D 3 28 ? 153.327 136.259 114.100 1.00 47.58 31 ASN D O 1
ATOM 3560 N N . TYR D 3 29 ? 154.286 134.442 113.199 1.00 51.56 32 TYR D N 1
ATOM 3561 C CA . TYR D 3 29 ? 153.667 133.515 114.141 1.00 47.54 32 TYR D CA 1
ATOM 3562 C C . TYR D 3 29 ? 154.503 133.364 115.406 1.00 50.72 32 TYR D C 1
ATOM 3563 O O . TYR D 3 29 ? 154.839 132.261 115.829 1.00 50.93 32 TYR D O 1
ATOM 3572 N N . LEU D 3 30 ? 154.845 134.495 116.018 1.00 48.22 33 LEU D N 1
ATOM 3573 C CA . LEU D 3 30 ? 155.584 134.519 117.270 1.00 47.26 33 LEU D CA 1
ATOM 3574 C C . LEU D 3 30 ? 154.925 135.517 118.206 1.00 50.30 33 LEU D C 1
ATOM 3575 O O . LEU D 3 30 ? 154.379 136.531 117.769 1.00 50.75 33 LEU D O 1
ATOM 3580 N N . THR D 3 31 ? 154.982 135.220 119.501 1.00 58.93 34 THR D N 1
ATOM 3581 C CA . THR D 3 31 ? 154.374 136.072 120.509 1.00 57.75 34 THR D CA 1
ATOM 3582 C C . THR D 3 31 ? 155.345 136.266 121.663 1.00 58.13 34 THR D C 1
ATOM 3583 O O . THR D 3 31 ? 156.229 135.443 121.907 1.00 58.33 34 THR D O 1
ATOM 3587 N N . TRP D 3 32 ? 155.170 137.379 122.369 1.00 45.87 35 TRP D N 1
ATOM 3588 C CA . TRP D 3 32 ? 155.962 137.711 123.545 1.00 42.64 35 TRP D CA 1
ATOM 3589 C C . TRP D 3 32 ? 155.057 137.711 124.769 1.00 43.27 35 TRP D C 1
ATOM 3590 O O . TRP D 3 32 ? 153.989 138.330 124.757 1.00 43.43 35 TRP D O 1
ATOM 3601 N N . SER D 3 33 ? 155.484 137.013 125.818 1.00 47.68 36 SER D N 1
ATOM 3602 C CA . SER D 3 33 ? 154.709 136.884 127.041 1.00 46.68 36 SER D CA 1
ATOM 3603 C C . SER D 3 33 ? 155.577 137.240 128.237 1.00 46.20 36 SER D C 1
ATOM 3604 O O . SER D 3 33 ? 156.798 137.073 128.214 1.00 47.17 36 SER D O 1
ATOM 3607 N N . GLN D 3 34 ? 154.931 137.731 129.291 1.00 34.84 37 GLN D N 1
ATOM 3608 C CA . GLN D 3 34 ? 155.608 138.138 130.515 1.00 32.65 37 GLN D CA 1
ATOM 3609 C C . GLN D 3 34 ? 155.103 137.287 131.669 1.00 33.95 37 GLN D C 1
ATOM 3610 O O . GLN D 3 34 ? 153.893 137.102 131.823 1.00 38.26 37 GLN D O 1
ATOM 3616 N N . GLN D 3 35 ? 156.025 136.763 132.473 1.00 21.72 38 GLN D N 1
ATOM 3617 C CA . GLN D 3 35 ? 155.682 135.871 133.572 1.00 19.91 38 GLN D CA 1
ATOM 3618 C C . GLN D 3 35 ? 156.284 136.393 134.866 1.00 27.03 38 GLN D C 1
ATOM 3619 O O . GLN D 3 35 ? 157.495 136.620 134.944 1.00 28.64 38 GLN D O 1
ATOM 3625 N N . LYS D 3 36 ? 155.439 136.573 135.874 1.00 39.60 39 LYS D N 1
ATOM 3626 C CA . LYS D 3 36 ? 155.882 136.871 137.222 1.00 39.94 39 LYS D CA 1
ATOM 3627 C C . LYS D 3 36 ? 156.211 135.573 137.954 1.00 42.89 39 LYS D C 1
ATOM 3628 O O . LYS D 3 36 ? 155.833 134.490 137.500 1.00 45.00 39 LYS D O 1
ATOM 3634 N N . PRO D 3 37 ? 156.957 135.649 139.080 1.00 54.84 40 PRO D N 1
ATOM 3635 C CA . PRO D 3 37 ? 157.363 134.425 139.788 1.00 55.20 40 PRO D CA 1
ATOM 3636 C C . PRO D 3 37 ? 156.241 133.423 140.006 1.00 55.96 40 PRO D C 1
ATOM 3637 O O . PRO D 3 37 ? 156.327 132.290 139.524 1.00 57.62 40 PRO D O 1
ATOM 3641 N N . GLY D 3 38 ? 155.192 133.808 140.724 1.00 66.20 41 GLY D N 1
ATOM 3642 C CA . GLY D 3 38 ? 154.029 132.949 140.809 1.00 68.09 41 GLY D CA 1
ATOM 3643 C C . GLY D 3 38 ? 152.836 133.508 140.065 1.00 68.59 41 GLY D C 1
ATOM 3644 O O . GLY D 3 38 ? 152.127 134.368 140.595 1.00 69.68 41 GLY D O 1
ATOM 3645 N N . LYS D 3 39 ? 152.586 133.001 138.860 1.00 78.24 42 LYS D N 1
ATOM 3646 C CA . LYS D 3 39 ? 151.499 133.442 137.990 1.00 78.91 42 LYS D CA 1
ATOM 3647 C C . LYS D 3 39 ? 151.552 132.605 136.719 1.00 77.61 42 LYS D C 1
ATOM 3648 O O . LYS D 3 39 ? 152.536 131.909 136.449 1.00 76.43 42 LYS D O 1
ATOM 3654 N N . ALA D 3 40 ? 150.478 132.679 135.942 1.00 68.37 43 ALA D N 1
ATOM 3655 C CA . ALA D 3 40 ? 150.528 132.223 134.566 1.00 65.41 43 ALA D CA 1
ATOM 3656 C C . ALA D 3 40 ? 151.109 133.328 133.688 1.00 66.52 43 ALA D C 1
ATOM 3657 O O . ALA D 3 40 ? 150.938 134.514 133.984 1.00 68.77 43 ALA D O 1
ATOM 3659 N N . PRO D 3 41 ? 151.810 132.972 132.613 1.00 47.62 44 PRO D N 1
ATOM 3660 C CA . PRO D 3 41 ? 152.420 134.004 131.766 1.00 44.44 44 PRO D CA 1
ATOM 3661 C C . PRO D 3 41 ? 151.363 134.891 131.129 1.00 46.18 44 PRO D C 1
ATOM 3662 O O . PRO D 3 41 ? 150.350 134.410 130.618 1.00 49.18 44 PRO D O 1
ATOM 3666 N N . LYS D 3 42 ? 151.606 136.197 131.157 1.00 36.40 45 LYS D N 1
ATOM 3667 C CA . LYS D 3 42 ? 150.673 137.164 130.599 1.00 35.04 45 LYS D CA 1
ATOM 3668 C C . LYS D 3 42 ? 151.133 137.573 129.209 1.00 39.47 45 LYS D C 1
ATOM 3669 O O . LYS D 3 42 ? 152.333 137.646 128.936 1.00 41.21 45 LYS D O 1
ATOM 3675 N N . LEU D 3 43 ? 150.167 137.833 128.334 1.00 36.92 46 LEU D N 1
ATOM 3676 C CA . LEU D 3 43 ? 150.426 138.033 126.917 1.00 30.17 46 LEU D CA 1
ATOM 3677 C C . LEU D 3 43 ? 150.655 139.510 126.628 1.00 30.35 46 LEU D C 1
ATOM 3678 O O . LEU D 3 43 ? 149.847 140.357 127.016 1.00 31.80 46 LEU D O 1
ATOM 3683 N N . LEU D 3 44 ? 151.761 139.811 125.946 1.00 39.73 47 LEU D N 1
ATOM 3684 C CA . LEU D 3 44 ? 152.124 141.186 125.612 1.00 38.72 47 LEU D CA 1
ATOM 3685 C C . LEU D 3 44 ? 151.632 141.577 124.221 1.00 38.26 47 LEU D C 1
ATOM 3686 O O . LEU D 3 44 ? 150.933 142.582 124.065 1.00 38.16 47 LEU D O 1
ATOM 3691 N N . ILE D 3 45 ? 151.995 140.799 123.202 1.00 63.90 48 ILE D N 1
ATOM 3692 C CA . ILE D 3 45 ? 151.629 141.091 121.821 1.00 65.99 48 ILE D CA 1
ATOM 3693 C C . ILE D 3 45 ? 151.187 139.810 121.122 1.00 66.95 48 ILE D C 1
ATOM 3694 O O . ILE D 3 45 ? 151.723 138.727 121.378 1.00 65.96 48 ILE D O 1
ATOM 3699 N N . TYR D 3 46 ? 150.195 139.941 120.231 1.00 51.74 49 TYR D N 1
ATOM 3700 C CA . TYR D 3 46 ? 149.664 138.792 119.501 1.00 48.44 49 TYR D CA 1
ATOM 3701 C C . TYR D 3 46 ? 150.734 138.169 118.623 1.00 51.26 49 TYR D C 1
ATOM 3702 O O . TYR D 3 46 ? 151.138 137.021 118.826 1.00 54.33 49 TYR D O 1
ATOM 3711 N N . ASP D 3 47 ? 151.190 138.933 117.644 0.75 56.68 50 ASP D N 1
ATOM 3712 C CA . ASP D 3 47 ? 152.095 138.477 116.602 0.75 59.99 50 ASP D CA 1
ATOM 3713 C C . ASP D 3 47 ? 153.404 139.249 116.735 0.75 61.18 50 ASP D C 1
ATOM 3714 O O . ASP D 3 47 ? 153.665 139.884 117.761 0.75 63.23 50 ASP D O 1
ATOM 3719 N N . ALA D 3 48 ? 154.248 139.144 115.709 1.00 65.02 51 ALA D N 1
ATOM 3720 C CA . ALA D 3 48 ? 155.536 139.828 115.676 1.00 68.47 51 ALA D CA 1
ATOM 3721 C C . ALA D 3 48 ? 155.455 141.251 116.221 1.00 69.28 51 ALA D C 1
ATOM 3722 O O . ALA D 3 48 ? 156.353 141.691 116.946 1.00 68.67 51 ALA D O 1
ATOM 3724 N N . SER D 3 49 ? 154.389 141.980 115.884 1.00 47.80 52 SER D N 1
ATOM 3725 C CA . SER D 3 49 ? 154.146 143.295 116.477 1.00 41.50 52 SER D CA 1
ATOM 3726 C C . SER D 3 49 ? 152.641 143.542 116.456 1.00 45.08 52 SER D C 1
ATOM 3727 O O . SER D 3 49 ? 152.106 143.999 115.443 1.00 50.42 52 SER D O 1
ATOM 3730 N N . ASN D 3 50 ? 151.967 143.249 117.571 1.00 48.14 53 ASN D N 1
ATOM 3731 C CA . ASN D 3 50 ? 150.536 143.531 117.676 1.00 47.77 53 ASN D CA 1
ATOM 3732 C C . ASN D 3 50 ? 150.177 143.605 119.159 1.00 47.36 53 ASN D C 1
ATOM 3733 O O . ASN D 3 50 ? 149.951 142.571 119.789 1.00 51.10 53 ASN D O 1
ATOM 3738 N N . LEU D 3 51 ? 150.073 144.823 119.683 1.00 44.80 54 LEU D N 1
ATOM 3739 C CA . LEU D 3 51 ? 149.919 145.016 121.120 1.00 44.60 54 LEU D CA 1
ATOM 3740 C C . LEU D 3 51 ? 148.581 144.484 121.623 1.00 45.23 54 LEU D C 1
ATOM 3741 O O . LEU D 3 51 ? 147.530 144.717 121.021 1.00 47.10 54 LEU D O 1
ATOM 3746 N N . GLN D 3 52 ? 148.630 143.767 122.743 1.00 46.87 55 GLN D N 1
ATOM 3747 C CA . GLN D 3 52 ? 147.429 143.354 123.451 1.00 45.46 55 GLN D CA 1
ATOM 3748 C C . GLN D 3 52 ? 146.691 144.561 124.020 1.00 44.61 55 GLN D C 1
ATOM 3749 O O . GLN D 3 52 ? 147.288 145.570 124.401 1.00 43.95 55 GLN D O 1
ATOM 3755 N N . THR D 3 53 ? 145.370 144.441 124.083 1.00 42.55 56 THR D N 1
ATOM 3756 C CA . THR D 3 53 ? 144.539 145.485 124.663 1.00 43.00 56 THR D CA 1
ATOM 3757 C C . THR D 3 53 ? 144.687 145.477 126.179 1.00 45.00 56 THR D C 1
ATOM 3758 O O . THR D 3 53 ? 144.458 144.452 126.828 1.00 48.83 56 THR D O 1
ATOM 3762 N N . GLY D 3 54 ? 145.074 146.624 126.744 1.00 56.24 57 GLY D N 1
ATOM 3763 C CA . GLY D 3 54 ? 145.274 146.781 128.167 1.00 56.54 57 GLY D CA 1
ATOM 3764 C C . GLY D 3 54 ? 146.730 146.889 128.576 1.00 56.68 57 GLY D C 1
ATOM 3765 O O . GLY D 3 54 ? 147.020 147.395 129.667 1.00 58.07 57 GLY D O 1
ATOM 3766 N N . VAL D 3 55 ? 147.643 146.410 127.742 1.00 50.32 58 VAL D N 1
ATOM 3767 C CA . VAL D 3 55 ? 149.075 146.513 128.044 1.00 46.27 58 VAL D CA 1
ATOM 3768 C C . VAL D 3 55 ? 149.561 147.920 127.703 1.00 48.30 58 VAL D C 1
ATOM 3769 O O . VAL D 3 55 ? 149.294 148.407 126.591 1.00 51.50 58 VAL D O 1
ATOM 3773 N N . PRO D 3 56 ? 150.221 148.621 128.625 1.00 55.42 59 PRO D N 1
ATOM 3774 C CA . PRO D 3 56 ? 150.820 149.908 128.306 1.00 55.00 59 PRO D CA 1
ATOM 3775 C C . PRO D 3 56 ? 151.598 149.900 127.000 1.00 57.84 59 PRO D C 1
ATOM 3776 O O . PRO D 3 56 ? 152.125 148.877 126.556 1.00 57.68 59 PRO D O 1
ATOM 3780 N N . SER D 3 57 ? 151.685 151.087 126.393 1.00 57.11 60 SER D N 1
ATOM 3781 C CA . SER D 3 57 ? 152.322 151.242 125.092 1.00 56.08 60 SER D CA 1
ATOM 3782 C C . SER D 3 57 ? 153.843 151.216 125.156 1.00 57.14 60 SER D C 1
ATOM 3783 O O . SER D 3 57 ? 154.489 151.454 124.129 1.00 57.49 60 SER D O 1
ATOM 3786 N N . ARG D 3 58 ? 154.437 150.948 126.320 1.00 56.04 61 ARG D N 1
ATOM 3787 C CA . ARG D 3 58 ? 155.883 150.770 126.378 1.00 54.62 61 ARG D CA 1
ATOM 3788 C C . ARG D 3 58 ? 156.314 149.548 125.582 1.00 55.37 61 ARG D C 1
ATOM 3789 O O . ARG D 3 58 ? 157.320 149.587 124.867 1.00 58.18 61 ARG D O 1
ATOM 3797 N N . PHE D 3 59 ? 155.564 148.455 125.694 1.00 58.52 62 PHE D N 1
ATOM 3798 C CA . PHE D 3 59 ? 155.920 147.208 125.030 1.00 59.28 62 PHE D CA 1
ATOM 3799 C C . PHE D 3 59 ? 155.569 147.274 123.549 1.00 58.95 62 PHE D C 1
ATOM 3800 O O . PHE D 3 59 ? 154.428 147.572 123.182 1.00 57.84 62 PHE D O 1
ATOM 3808 N N . SER D 3 60 ? 156.552 146.982 122.701 1.00 49.52 63 SER D N 1
ATOM 3809 C CA . SER D 3 60 ? 156.360 146.999 121.260 1.00 49.26 63 SER D CA 1
ATOM 3810 C C . SER D 3 60 ? 157.231 145.925 120.630 1.00 49.03 63 SER D C 1
ATOM 3811 O O . SER D 3 60 ? 158.417 145.817 120.947 1.00 50.13 63 SER D O 1
ATOM 3814 N N . GLY D 3 61 ? 156.635 145.134 119.737 1.00 46.83 64 GLY D N 1
ATOM 3815 C CA . GLY D 3 61 ? 157.340 144.068 119.063 1.00 47.01 64 GLY D CA 1
ATOM 3816 C C . GLY D 3 61 ? 157.851 144.483 117.693 1.00 47.82 64 GLY D C 1
ATOM 3817 O O . GLY D 3 61 ? 157.510 145.536 117.164 1.00 51.16 64 GLY D O 1
ATOM 3818 N N . SER D 3 62 ? 158.683 143.619 117.122 1.00 45.13 65 SER D N 1
ATOM 3819 C CA . SER D 3 62 ? 159.276 143.855 115.810 1.00 45.05 65 SER D CA 1
ATOM 3820 C C . SER D 3 62 ? 159.895 142.549 115.327 1.00 46.65 65 SER D C 1
ATOM 3821 O O . SER D 3 62 ? 159.902 141.541 116.039 1.00 49.31 65 SER D O 1
ATOM 3824 N N . GLY D 3 63 ? 160.416 142.578 114.107 1.00 55.90 66 GLY D N 1
ATOM 3825 C CA . GLY D 3 63 ? 161.034 141.418 113.503 1.00 56.37 66 GLY D CA 1
ATOM 3826 C C . GLY D 3 63 ? 160.057 140.594 112.684 1.00 53.88 66 GLY D C 1
ATOM 3827 O O . GLY D 3 63 ? 158.841 140.668 112.846 1.00 56.34 66 GLY D O 1
ATOM 3828 N N . SER D 3 64 ? 160.614 139.793 111.780 1.00 46.74 67 SER D N 1
ATOM 3829 C CA . SER D 3 64 ? 159.800 138.930 110.937 1.00 47.92 67 SER D CA 1
ATOM 3830 C C . SER D 3 64 ? 160.667 137.818 110.369 1.00 50.01 67 SER D C 1
ATOM 3831 O O . SER D 3 64 ? 161.871 137.992 110.167 1.00 52.22 67 SER D O 1
ATOM 3834 N N . GLY D 3 65 ? 160.037 136.677 110.117 1.00 47.87 68 GLY D N 1
ATOM 3835 C CA . GLY D 3 65 ? 160.699 135.550 109.494 1.00 45.04 68 GLY D CA 1
ATOM 3836 C C . GLY D 3 65 ? 161.487 134.684 110.451 1.00 47.83 68 GLY D C 1
ATOM 3837 O O . GLY D 3 65 ? 161.030 133.607 110.838 1.00 52.17 68 GLY D O 1
ATOM 3838 N N . THR D 3 66 ? 162.667 135.137 110.835 1.00 49.30 69 THR D N 1
ATOM 3839 C CA . THR D 3 66 ? 163.515 134.383 111.752 1.00 46.29 69 THR D CA 1
ATOM 3840 C C . THR D 3 66 ? 164.002 135.211 112.930 1.00 48.49 69 THR D C 1
ATOM 3841 O O . THR D 3 66 ? 164.076 134.695 114.047 1.00 50.25 69 THR D O 1
ATOM 3845 N N . TYR D 3 67 ? 164.318 136.484 112.716 1.00 65.29 70 TYR D N 1
ATOM 3846 C CA . TYR D 3 67 ? 164.854 137.347 113.759 1.00 65.11 70 TYR D CA 1
ATOM 3847 C C . TYR D 3 67 ? 163.734 138.211 114.318 1.00 66.73 70 TYR D C 1
ATOM 3848 O O . TYR D 3 67 ? 163.167 139.038 113.599 1.00 67.71 70 TYR D O 1
ATOM 3857 N N . PHE D 3 68 ? 163.427 138.022 115.599 1.00 54.53 71 PHE D N 1
ATOM 3858 C CA . PHE D 3 68 ? 162.383 138.765 116.285 1.00 50.76 71 PHE D CA 1
ATOM 3859 C C . PHE D 3 68 ? 162.986 139.507 117.466 1.00 49.73 71 PHE D C 1
ATOM 3860 O O . PHE D 3 68 ? 163.988 139.076 118.041 1.00 51.38 71 PHE D O 1
ATOM 3868 N N . THR D 3 69 ? 162.374 140.631 117.825 1.00 51.81 72 THR D N 1
ATOM 3869 C CA . THR D 3 69 ? 162.866 141.436 118.929 1.00 50.38 72 THR D CA 1
ATOM 3870 C C . THR D 3 69 ? 161.702 142.038 119.701 1.00 50.91 72 THR D C 1
ATOM 3871 O O . THR D 3 69 ? 160.613 142.248 119.162 1.00 53.43 72 THR D O 1
ATOM 3875 N N . LEU D 3 70 ? 161.951 142.305 120.981 1.00 41.47 73 LEU D N 1
ATOM 3876 C CA . LEU D 3 70 ? 160.986 142.923 121.881 1.00 37.47 73 LEU D CA 1
ATOM 3877 C C . LEU D 3 70 ? 161.608 144.197 122.425 1.00 42.44 73 LEU D C 1
ATOM 3878 O O . LEU D 3 70 ? 162.743 144.172 122.910 1.00 48.21 73 LEU D O 1
ATOM 3883 N N . THR D 3 71 ? 160.878 145.306 122.348 1.00 43.91 74 THR D N 1
ATOM 3884 C CA . THR D 3 71 ? 161.386 146.597 122.788 1.00 42.96 74 THR D CA 1
ATOM 3885 C C . THR D 3 71 ? 160.524 147.150 123.911 1.00 41.97 74 THR D C 1
ATOM 3886 O O . THR D 3 71 ? 159.303 146.975 123.916 1.00 40.98 74 THR D O 1
ATOM 3890 N N . ILE D 3 72 ? 161.174 147.808 124.865 1.00 56.25 75 ILE D N 1
ATOM 3891 C CA . ILE D 3 72 ? 160.511 148.468 125.982 1.00 57.01 75 ILE D CA 1
ATOM 3892 C C . ILE D 3 72 ? 161.078 149.875 126.095 1.00 57.17 75 ILE D C 1
ATOM 3893 O O . ILE D 3 72 ? 162.291 150.045 126.258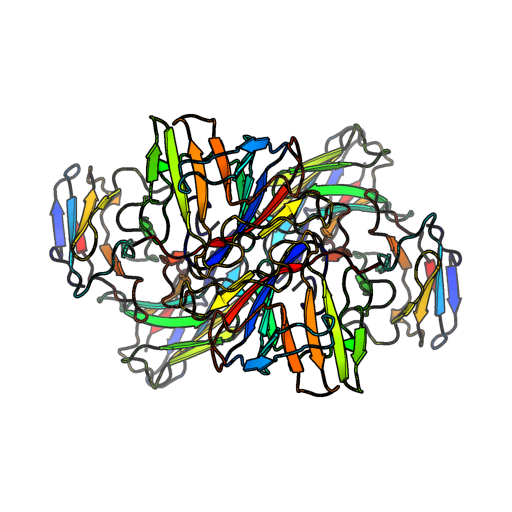 1.00 60.12 75 ILE D O 1
ATOM 3898 N N . SER D 3 73 ? 160.207 150.882 126.003 1.00 49.06 76 SER D N 1
ATOM 3899 C CA . SER D 3 73 ? 160.680 152.263 125.978 1.00 45.82 76 SER D CA 1
ATOM 3900 C C . SER D 3 73 ? 161.132 152.730 127.354 1.00 50.20 76 SER D C 1
ATOM 3901 O O . SER D 3 73 ? 162.172 153.386 127.480 1.00 52.69 76 SER D O 1
ATOM 3904 N N . SER D 3 74 ? 160.370 152.411 128.396 1.00 68.63 77 SER D N 1
ATOM 3905 C CA . SER D 3 74 ? 160.689 152.823 129.755 1.00 68.94 77 SER D CA 1
ATOM 3906 C C . SER D 3 74 ? 160.655 151.611 130.674 1.00 69.90 77 SER D C 1
ATOM 3907 O O . SER D 3 74 ? 159.872 150.681 130.469 1.00 69.41 77 SER D O 1
ATOM 3910 N N . LEU D 3 75 ? 161.474 151.653 131.723 1.00 56.93 78 LEU D N 1
ATOM 3911 C CA . LEU D 3 75 ? 161.755 150.466 132.522 1.00 53.39 78 LEU D CA 1
ATOM 3912 C C . LEU D 3 75 ? 161.177 150.587 133.925 1.00 56.63 78 LEU D C 1
ATOM 3913 O O . LEU D 3 75 ? 161.879 150.360 134.916 1.00 60.60 78 LEU D O 1
ATOM 3918 N N . GLN D 3 76 ? 159.908 150.989 134.017 1.00 58.66 79 GLN D N 1
ATOM 3919 C CA . GLN D 3 76 ? 159.182 151.093 135.276 1.00 59.88 79 GLN D CA 1
ATOM 3920 C C . GLN D 3 76 ? 159.352 149.830 136.116 1.00 62.58 79 GLN D C 1
ATOM 3921 O O . GLN D 3 76 ? 159.571 148.744 135.566 1.00 61.80 79 GLN D O 1
ATOM 3927 N N . PRO D 3 77 ? 159.258 149.931 137.445 1.00 67.16 80 PRO D N 1
ATOM 3928 C CA . PRO D 3 77 ? 159.555 148.766 138.295 1.00 66.52 80 PRO D CA 1
ATOM 3929 C C . PRO D 3 77 ? 158.631 147.584 138.075 1.00 67.28 80 PRO D C 1
ATOM 3930 O O . PRO D 3 77 ? 158.990 146.464 138.458 1.00 67.54 80 PRO D O 1
ATOM 3934 N N . GLU D 3 78 ? 157.456 147.786 137.480 1.00 71.22 81 GLU D N 1
ATOM 3935 C CA . GLU D 3 78 ? 156.565 146.673 137.174 1.00 70.15 81 GLU D CA 1
ATOM 3936 C C . GLU D 3 78 ? 157.134 145.725 136.128 1.00 72.18 81 GLU D C 1
ATOM 3937 O O . GLU D 3 78 ? 156.477 144.733 135.797 1.00 72.12 81 GLU D O 1
ATOM 3943 N N . ASP D 3 79 ? 158.328 146.000 135.608 1.00 52.22 82 ASP D N 1
ATOM 3944 C CA . ASP D 3 79 ? 158.921 145.225 134.531 1.00 44.93 82 ASP D CA 1
ATOM 3945 C C . ASP D 3 79 ? 159.816 144.101 135.023 1.00 42.39 82 ASP D C 1
ATOM 3946 O O . ASP D 3 79 ? 160.395 143.392 134.197 1.00 46.72 82 ASP D O 1
ATOM 3951 N N . ILE D 3 80 ? 159.950 143.917 136.333 1.00 32.49 83 ILE D N 1
ATOM 3952 C CA . ILE D 3 80 ? 160.798 142.858 136.874 1.00 28.89 83 ILE D CA 1
ATOM 3953 C C . ILE D 3 80 ? 160.047 141.541 136.700 1.00 28.70 83 ILE D C 1
ATOM 3954 O O . ILE D 3 80 ? 159.150 141.219 137.478 1.00 34.25 83 ILE D O 1
ATOM 3959 N N . ALA D 3 81 ? 160.407 140.780 135.673 1.00 18.50 84 ALA D N 1
ATOM 3960 C CA . ALA D 3 81 ? 159.743 139.521 135.363 1.00 14.87 84 ALA D CA 1
ATOM 3961 C C . ALA D 3 81 ? 160.628 138.730 134.409 1.00 12.39 84 ALA D C 1
ATOM 3962 O O . ALA D 3 81 ? 161.805 139.049 134.218 1.00 18.81 84 ALA D O 1
ATOM 3964 N N . THR D 3 82 ? 160.063 137.678 133.824 1.00 21.22 85 THR D N 1
ATOM 3965 C CA . THR D 3 82 ? 160.688 136.930 132.744 1.00 14.69 85 THR D CA 1
ATOM 3966 C C . THR D 3 82 ? 159.829 137.042 131.495 1.00 25.49 85 THR D C 1
ATOM 3967 O O . THR D 3 82 ? 158.598 137.054 131.575 1.00 27.72 85 THR D O 1
ATOM 3971 N N . TYR D 3 83 ? 160.485 137.127 130.342 1.00 28.25 86 TYR D N 1
ATOM 3972 C CA . TYR D 3 83 ? 159.818 137.234 129.056 1.00 20.77 86 TYR D CA 1
ATOM 3973 C C . TYR D 3 83 ? 160.170 136.028 128.203 1.00 25.57 86 TYR D C 1
ATOM 3974 O O . TYR D 3 83 ? 161.292 135.520 128.266 1.00 32.62 86 TYR D O 1
ATOM 3983 N N . TYR D 3 84 ? 159.210 135.572 127.408 1.00 37.97 87 TYR D N 1
ATOM 3984 C CA . TYR D 3 84 ? 159.389 134.391 126.578 1.00 43.04 87 TYR D CA 1
ATOM 3985 C C . TYR D 3 84 ? 158.890 134.663 125.168 1.00 46.43 87 TYR D C 1
ATOM 3986 O O . TYR D 3 84 ? 157.861 135.317 124.979 1.00 46.89 87 TYR D O 1
ATOM 3995 N N . CYS D 3 85 ? 159.625 134.156 124.184 1.00 50.17 88 CYS D N 1
ATOM 3996 C CA . CYS D 3 85 ? 159.178 134.117 122.801 1.00 49.77 88 CYS D CA 1
ATOM 3997 C C . CYS D 3 85 ? 158.807 132.681 122.463 1.00 55.08 88 CYS D C 1
ATOM 3998 O O . CYS D 3 85 ? 159.597 131.759 122.691 1.00 53.72 88 CYS D O 1
ATOM 4001 N N . GLN D 3 86 ? 157.601 132.493 121.939 1.00 47.55 89 GLN D N 1
ATOM 4002 C CA . GLN D 3 86 ? 157.089 131.174 121.602 1.00 40.51 89 GLN D CA 1
ATOM 4003 C C . GLN D 3 86 ? 156.484 131.225 120.210 1.00 46.76 89 GLN D C 1
ATOM 4004 O O . GLN D 3 86 ? 155.727 132.147 119.893 1.00 47.35 89 GLN D O 1
ATOM 4010 N N . GLN D 3 87 ? 156.820 130.241 119.385 1.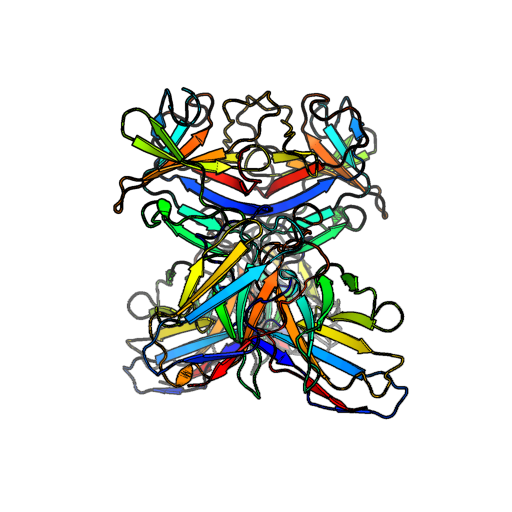00 49.03 90 GLN D N 1
ATOM 4011 C CA . GLN D 3 87 ? 156.299 130.169 118.031 1.00 43.70 90 GLN D CA 1
ATOM 4012 C C . GLN D 3 87 ? 155.025 129.341 117.996 1.00 42.40 90 GLN D C 1
ATOM 4013 O O . GLN D 3 87 ? 154.855 128.394 118.766 1.00 43.94 90 GLN D O 1
ATOM 4019 N N . TYR D 3 88 ? 154.124 129.714 117.094 1.00 40.17 91 TYR D N 1
ATOM 4020 C CA . TYR D 3 88 ? 152.943 128.917 116.790 1.00 39.91 91 TYR D CA 1
ATOM 4021 C C . TYR D 3 88 ? 152.836 128.701 115.287 1.00 43.23 91 TYR D C 1
ATOM 4022 O O . TYR D 3 88 ? 151.785 128.889 114.673 1.00 45.77 91 TYR D O 1
ATOM 4031 N N . ASP D 3 89 ? 153.948 128.298 114.672 1.00 52.72 92 ASP D N 1
ATOM 4032 C CA . ASP D 3 89 ? 153.984 128.010 113.243 1.00 52.26 92 ASP D CA 1
ATOM 4033 C C . ASP D 3 89 ? 153.818 126.520 112.961 1.00 56.16 92 ASP D C 1
ATOM 4034 O O . ASP D 3 89 ? 152.927 126.121 112.206 1.00 56.52 92 ASP D O 1
ATOM 4039 N N . ASN D 3 90 ? 154.674 125.691 113.549 1.00 66.46 93 ASN D N 1
ATOM 4040 C CA . ASN D 3 90 ? 154.652 124.256 113.315 1.00 66.15 93 ASN D CA 1
ATOM 4041 C C . ASN D 3 90 ? 154.012 123.520 114.489 1.00 65.85 93 ASN D C 1
ATOM 4042 O O . ASN D 3 90 ? 153.736 124.094 115.544 1.00 64.30 93 ASN D O 1
ATOM 4047 N N . VAL D 3 91 ? 153.776 122.219 114.281 1.00 67.36 94 VAL D N 1
ATOM 4048 C CA . VAL D 3 91 ? 152.965 121.447 115.227 1.00 64.71 94 VAL D CA 1
ATOM 4049 C C . VAL D 3 91 ? 153.590 121.373 116.614 1.00 64.05 94 VAL D C 1
ATOM 4050 O O . VAL D 3 91 ? 152.861 121.551 117.602 1.00 67.06 94 VAL D O 1
ATOM 4054 N N . PRO D 3 92 ? 154.893 121.084 116.775 1.00 47.89 95 PRO D N 1
ATOM 4055 C CA . PRO D 3 92 ? 155.487 121.203 118.116 1.00 44.60 95 PRO D CA 1
ATOM 4056 C C . PRO D 3 92 ? 155.721 122.653 118.510 1.00 45.40 95 PRO D C 1
ATOM 4057 O O . PRO D 3 92 ? 156.638 123.296 117.994 1.00 46.63 95 PRO D O 1
ATOM 4061 N N . ILE D 3 93 ? 154.897 123.182 119.415 1.00 42.85 96 ILE D N 1
ATOM 4062 C CA . ILE D 3 93 ? 155.115 124.527 119.937 1.00 41.11 96 ILE D CA 1
ATOM 4063 C C . ILE D 3 93 ? 156.365 124.528 120.802 1.00 43.86 96 ILE D C 1
ATOM 4064 O O . ILE D 3 93 ? 156.536 123.670 121.675 1.00 48.95 96 ILE D O 1
ATOM 4069 N N . THR D 3 94 ? 157.251 125.489 120.560 1.00 41.21 97 THR D N 1
ATOM 4070 C CA . THR D 3 94 ? 158.473 125.628 121.333 1.00 42.29 97 THR D CA 1
ATOM 4071 C C . THR D 3 94 ? 158.544 127.028 121.921 1.00 45.28 97 THR D C 1
ATOM 4072 O O . THR D 3 94 ? 157.970 127.975 121.380 1.00 47.27 97 THR D O 1
ATOM 4076 N N . PHE D 3 95 ? 159.245 127.146 123.043 1.00 43.49 98 PHE D N 1
ATOM 4077 C CA . PHE D 3 95 ? 159.419 128.413 123.737 1.00 41.02 98 PHE D CA 1
ATOM 4078 C C . PHE D 3 95 ? 160.870 128.866 123.640 1.00 43.06 98 PHE D C 1
ATOM 4079 O O . PHE D 3 95 ? 161.740 128.150 123.140 1.00 45.55 98 PHE D O 1
ATOM 4087 N N . GLY D 3 96 ? 161.122 130.076 124.127 1.00 53.60 99 GLY D N 1
ATOM 4088 C CA . GLY D 3 96 ? 162.425 130.692 123.973 1.00 55.36 99 GLY D CA 1
ATOM 4089 C C . GLY D 3 96 ? 163.493 130.220 124.939 1.00 57.89 99 GLY D C 1
ATOM 4090 O O . GLY D 3 96 ? 164.525 129.688 124.523 1.00 59.50 99 GLY D O 1
ATOM 4091 N N . GLY D 3 97 ? 163.257 130.405 126.233 1.00 47.57 100 GLY D N 1
ATOM 4092 C CA . GLY D 3 97 ? 164.270 130.129 127.231 1.00 43.52 100 GLY D CA 1
ATOM 4093 C C . GLY D 3 97 ? 164.231 131.134 128.361 1.00 44.68 100 GLY D C 1
ATOM 4094 O O . GLY D 3 97 ? 164.661 130.844 129.480 1.00 46.39 100 GLY D O 1
ATOM 4095 N N . GLY D 3 98 ? 163.720 132.325 128.075 1.00 37.81 101 GLY D N 1
ATOM 4096 C CA . GLY D 3 98 ? 163.453 133.301 129.109 1.00 34.66 101 GLY D CA 1
ATOM 4097 C C . GLY D 3 98 ? 164.573 134.279 129.368 1.00 34.78 101 GLY D C 1
ATOM 4098 O O . GLY D 3 98 ? 165.751 133.939 129.235 1.00 39.86 101 GLY D O 1
ATOM 4099 N N . THR D 3 99 ? 164.212 135.506 129.735 1.00 35.81 102 THR D N 1
ATOM 4100 C CA . THR D 3 99 ? 165.165 136.513 130.177 1.00 39.21 102 THR D CA 1
ATOM 4101 C C . THR D 3 99 ? 164.723 137.047 131.527 1.00 40.60 102 THR D C 1
ATOM 4102 O O . THR D 3 99 ? 163.578 137.482 131.676 1.00 38.48 102 THR D O 1
ATOM 4106 N N . GLU D 3 100 ? 165.632 137.040 132.495 1.00 50.40 103 GLU D N 1
ATOM 4107 C CA . GLU D 3 100 ? 165.387 137.653 133.792 1.00 51.16 103 GLU D CA 1
ATOM 4108 C C . GLU D 3 100 ? 165.888 139.091 133.753 1.00 52.55 103 GLU D C 1
ATOM 4109 O O . GLU D 3 100 ? 167.088 139.328 133.591 1.00 57.85 103 GLU D O 1
ATOM 4115 N N . VAL D 3 101 ? 164.976 140.046 133.907 1.00 38.38 104 VAL D N 1
ATOM 4116 C CA . VAL D 3 101 ? 165.301 141.465 133.838 1.00 35.66 104 VAL D CA 1
ATOM 4117 C C . VAL D 3 101 ? 165.256 142.042 135.244 1.00 38.00 104 VAL D C 1
ATOM 4118 O O . VAL D 3 101 ? 164.280 141.843 135.977 1.00 41.16 104 VAL D O 1
ATOM 4122 N N . GLU D 3 102 ? 166.317 142.743 135.621 1.00 56.74 105 GLU D N 1
ATOM 4123 C CA . GLU D 3 102 ? 166.427 143.391 136.915 1.00 56.17 105 GLU D CA 1
ATOM 4124 C C . GLU D 3 102 ? 166.513 144.898 136.722 1.00 57.84 105 GLU D C 1
ATOM 4125 O O . GLU D 3 102 ? 166.714 145.397 135.613 1.00 61.50 105 GLU D O 1
ATOM 4131 N N . ILE D 3 103 ? 166.350 145.627 137.818 1.00 45.15 106 ILE D N 1
ATOM 4132 C CA . ILE D 3 103 ? 166.526 147.067 137.794 1.00 44.39 106 ILE D CA 1
ATOM 4133 C C . ILE D 3 103 ? 167.810 147.440 138.521 1.00 49.22 106 ILE D C 1
ATOM 4134 O O . ILE D 3 103 ? 168.821 146.745 138.415 1.00 48.94 106 ILE D O 1
ATOM 4139 N N . GLN E 2 1 ? 127.860 124.523 129.861 1.00 47.52 1 GLN H N 1
ATOM 4140 C CA . GLN E 2 1 ? 126.486 124.087 130.060 1.00 46.02 1 GLN H CA 1
ATOM 4141 C C . GLN E 2 1 ? 125.560 125.274 129.884 1.00 46.01 1 GLN H C 1
ATOM 4142 O O . GLN E 2 1 ? 125.729 126.301 130.536 1.00 47.71 1 GLN H O 1
ATOM 4148 N N . VAL E 2 2 ? 124.579 125.130 129.002 1.00 37.79 2 VAL H N 1
ATOM 4149 C CA . VAL E 2 2 ? 123.712 126.243 128.637 1.00 38.79 2 VAL H CA 1
ATOM 4150 C C . VAL E 2 2 ? 122.767 126.532 129.795 1.00 37.12 2 VAL H C 1
ATOM 4151 O O . VAL E 2 2 ? 122.040 125.647 130.253 1.00 35.23 2 VAL H O 1
ATOM 4155 N N . GLN E 2 3 ? 122.774 127.776 130.266 1.00 48.84 3 GLN H N 1
ATOM 4156 C CA . GLN E 2 3 ? 121.965 128.160 131.411 1.00 50.23 3 GLN H CA 1
ATOM 4157 C C . GLN E 2 3 ? 121.771 129.669 131.408 1.00 49.67 3 GLN H C 1
ATOM 4158 O O . GLN E 2 3 ? 122.683 130.419 131.049 1.00 42.78 3 GLN H O 1
ATOM 4164 N N . LEU E 2 4 ? 120.577 130.100 131.805 1.00 55.78 4 LEU H N 1
ATOM 4165 C CA . LEU E 2 4 ? 120.254 131.505 131.998 1.00 56.68 4 LEU H CA 1
ATOM 4166 C C . LEU E 2 4 ? 119.806 131.710 133.436 1.00 56.77 4 LEU H C 1
ATOM 4167 O O . LEU E 2 4 ? 118.845 131.076 133.884 1.00 56.36 4 LEU H O 1
ATOM 4172 N N . VAL E 2 5 ? 120.494 132.593 134.155 1.00 48.99 5 VAL H N 1
ATOM 4173 C CA . VAL E 2 5 ? 120.169 132.902 135.541 1.00 47.34 5 VAL H CA 1
ATOM 4174 C C . VAL E 2 5 ? 119.673 134.338 135.613 1.00 44.36 5 VAL H C 1
ATOM 4175 O O . VAL E 2 5 ? 120.238 135.235 134.979 1.00 45.90 5 VAL H O 1
ATOM 4179 N N . GLN E 2 6 ? 118.603 134.549 136.370 1.00 27.46 6 GLN H N 1
ATOM 4180 C CA . GLN E 2 6 ? 117.982 135.854 136.503 1.00 27.36 6 GLN H CA 1
ATOM 4181 C C . GLN E 2 6 ? 118.231 136.420 137.894 1.00 30.17 6 GLN H C 1
ATOM 4182 O O . GLN E 2 6 ? 118.584 135.700 138.831 1.00 30.74 6 GLN H O 1
ATOM 4188 N N . SER E 2 7 ? 118.045 137.731 138.013 1.00 25.55 7 SER H N 1
ATOM 4189 C CA . SER E 2 7 ? 118.232 138.407 139.283 1.00 20.89 7 SER H CA 1
ATOM 4190 C C . SER E 2 7 ? 117.101 138.053 140.247 1.00 21.93 7 SER H C 1
ATOM 4191 O O . SER E 2 7 ? 116.090 137.453 139.875 1.00 25.63 7 SER H O 1
ATOM 4194 N N . GLY E 2 8 ? 117.284 138.433 141.504 1.00 26.59 8 GLY H N 1
ATOM 4195 C CA . GLY E 2 8 ? 116.339 138.074 142.540 1.00 29.07 8 GLY H CA 1
ATOM 4196 C C . GLY E 2 8 ? 115.034 138.837 142.440 1.00 28.28 8 GLY H C 1
ATOM 4197 O O . GLY E 2 8 ? 114.904 139.840 141.740 1.00 34.42 8 GLY H O 1
ATOM 4198 N N . ALA E 2 9 ? 114.043 138.338 143.174 1.00 21.15 9 ALA H N 1
ATOM 4199 C CA . ALA E 2 9 ? 112.717 138.929 143.171 1.00 15.25 9 ALA H CA 1
ATOM 4200 C C . ALA E 2 9 ? 112.738 140.299 143.835 1.00 24.54 9 ALA H C 1
ATOM 4201 O O . ALA E 2 9 ? 113.619 140.618 144.637 1.00 30.97 9 ALA H O 1
ATOM 4203 N N . GLU E 2 10 ? 111.749 141.118 143.491 1.00 40.86 10 GLU H N 1
ATOM 4204 C CA . GLU E 2 10 ? 111.715 142.500 143.942 1.00 42.78 10 GLU H CA 1
ATOM 4205 C C . GLU E 2 10 ? 110.285 142.920 144.241 1.00 43.57 10 GLU H C 1
ATOM 4206 O O . GLU E 2 10 ? 109.322 142.311 143.772 1.00 44.45 10 GLU H O 1
ATOM 4212 N N . VAL E 2 11 ? 110.163 143.970 145.045 1.00 38.82 11 VAL H N 1
ATOM 4213 C CA . VAL E 2 11 ? 108.888 144.605 145.343 1.00 37.07 11 VAL H CA 1
ATOM 4214 C C . VAL E 2 11 ? 109.044 146.096 145.092 1.00 41.40 11 VAL H C 1
ATOM 4215 O O . VAL E 2 11 ? 110.035 146.704 145.511 1.00 42.95 11 VAL H O 1
ATOM 4219 N N . LYS E 2 12 ? 108.073 146.685 144.400 1.00 43.96 12 LYS H N 1
ATOM 4220 C CA . LYS E 2 12 ? 108.135 148.083 144.011 1.00 39.02 12 LYS H CA 1
ATOM 4221 C C . LYS E 2 12 ? 106.805 148.761 144.301 1.00 41.28 12 LYS H C 1
ATOM 4222 O O . LYS E 2 12 ? 105.759 148.116 144.383 1.00 42.78 12 LYS H O 1
ATOM 4228 N N . LYS E 2 13 ? 106.861 150.079 144.469 1.00 37.69 13 LYS H N 1
ATOM 4229 C CA . LYS E 2 13 ? 105.681 150.901 144.677 1.00 33.87 13 LYS H CA 1
ATOM 4230 C C . LYS E 2 13 ? 105.093 151.334 143.342 1.00 33.86 13 LYS H C 1
ATOM 4231 O O . LYS E 2 13 ? 105.792 151.358 142.326 1.00 40.54 13 LYS H O 1
ATOM 4237 N N . PRO E 2 14 ? 103.795 151.670 143.301 1.00 20.42 14 PRO H N 1
ATOM 4238 C CA . PRO E 2 14 ? 103.181 152.075 142.030 1.00 22.30 14 PRO H CA 1
ATOM 4239 C C . PRO E 2 14 ? 103.857 153.283 141.405 1.00 28.83 14 PRO H C 1
ATOM 4240 O O . PRO E 2 14 ? 103.737 154.411 141.893 1.00 27.43 14 PRO H O 1
ATOM 4244 N N . GLY E 2 15 ? 104.567 153.042 140.307 1.00 26.31 15 GLY H N 1
ATOM 4245 C CA . GLY E 2 15 ? 105.345 154.059 139.637 1.00 14.69 15 GLY H CA 1
ATOM 4246 C C . GLY E 2 15 ? 106.798 153.929 140.028 1.00 16.88 15 GLY H C 1
ATOM 4247 O O . GLY E 2 15 ? 107.205 154.437 141.075 1.00 25.34 15 GLY H O 1
ATOM 4248 N N . ALA E 2 16 ? 107.591 153.273 139.189 1.00 26.70 16 ALA H N 1
ATOM 4249 C CA . ALA E 2 16 ? 109.004 153.025 139.447 1.00 31.72 16 ALA H CA 1
ATOM 4250 C C . ALA E 2 16 ? 109.556 152.240 138.266 1.00 28.45 16 ALA H C 1
ATOM 4251 O O . ALA E 2 16 ? 108.807 151.669 137.471 1.00 32.37 16 ALA H O 1
ATOM 4253 N N . SER E 2 17 ? 110.877 152.206 138.170 1.00 33.69 17 SER H N 1
ATOM 4254 C CA . SER E 2 17 ? 111.568 151.438 137.148 1.00 34.89 17 SER H CA 1
ATOM 4255 C C . SER E 2 17 ? 112.154 150.186 137.779 1.00 40.99 17 SER H C 1
ATOM 4256 O O . SER E 2 17 ? 112.901 150.272 138.759 1.00 43.65 17 SER H O 1
ATOM 4259 N N . VAL E 2 18 ? 111.812 149.028 137.220 1.00 43.50 18 VAL H N 1
ATOM 4260 C CA . VAL E 2 18 ? 112.373 147.751 137.641 1.00 41.66 18 VAL H CA 1
ATOM 4261 C C . VAL E 2 18 ? 113.276 147.251 136.520 1.00 41.34 18 VAL H C 1
ATOM 4262 O O . VAL E 2 18 ? 112.861 147.190 135.358 1.00 43.75 18 VAL H O 1
ATOM 4266 N N . LYS E 2 19 ? 114.517 146.927 136.859 1.00 31.58 19 LYS H N 1
ATOM 4267 C CA . LYS E 2 19 ? 115.481 146.411 135.900 1.00 27.42 19 LYS H CA 1
ATOM 4268 C C . LYS E 2 19 ? 115.809 144.970 136.264 1.00 35.63 19 LYS H C 1
ATOM 4269 O O . LYS E 2 19 ? 116.299 144.701 137.366 1.00 38.08 19 LYS H O 1
ATOM 4275 N N . VAL E 2 20 ? 115.546 144.049 135.338 1.00 36.30 20 VAL H N 1
ATOM 4276 C CA . VAL E 2 20 ? 115.755 142.622 135.549 1.00 25.62 20 VAL H CA 1
ATOM 4277 C C . VAL E 2 20 ? 116.796 142.135 134.554 1.00 27.84 20 VAL H C 1
ATOM 4278 O O . VAL E 2 20 ? 116.670 142.375 133.349 1.00 34.48 20 VAL H O 1
ATOM 4282 N N . ALA E 2 21 ? 117.814 141.449 135.054 1.00 26.57 21 ALA H N 1
ATOM 4283 C CA . ALA E 2 21 ? 118.912 140.963 134.240 1.00 30.27 21 ALA H CA 1
ATOM 4284 C C . ALA E 2 21 ? 118.821 139.452 134.060 1.00 35.47 21 ALA H C 1
ATOM 4285 O O . ALA E 2 21 ? 118.180 138.745 134.841 1.00 33.74 21 ALA H O 1
ATOM 4287 N N . CYS E 2 22 ? 119.478 138.963 133.009 1.00 47.07 22 CYS H N 1
ATOM 4288 C CA . CYS E 2 22 ? 119.498 137.537 132.689 1.00 47.11 22 CYS H CA 1
ATOM 4289 C C . CYS E 2 22 ? 120.893 137.193 132.180 1.00 49.11 22 CYS H C 1
ATOM 4290 O O . CYS E 2 22 ? 121.183 137.360 130.993 1.00 53.03 22 CYS H O 1
ATOM 4293 N N . LYS E 2 23 ? 121.750 136.719 133.077 1.00 41.68 23 LYS H N 1
ATOM 4294 C CA . LYS E 2 23 ? 123.095 136.326 132.693 1.00 39.90 23 LYS H CA 1
ATOM 4295 C C . LYS E 2 23 ? 123.056 135.083 131.816 1.00 44.52 23 LYS H C 1
ATOM 4296 O O . LYS E 2 23 ? 122.205 134.206 131.979 1.00 45.83 23 LYS H O 1
ATOM 4302 N N . ALA E 2 24 ? 123.990 135.015 130.873 1.00 43.07 24 ALA H N 1
ATOM 4303 C CA . ALA E 2 24 ? 124.080 133.911 129.932 1.00 41.73 24 ALA H CA 1
ATOM 4304 C C . ALA E 2 24 ? 125.453 133.264 130.022 1.00 40.50 24 ALA H C 1
ATOM 4305 O O . ALA E 2 24 ? 126.472 133.954 130.099 1.00 39.25 24 ALA H O 1
ATOM 4307 N N . SER E 2 25 ? 125.472 131.934 130.009 1.00 41.79 25 SER H N 1
ATOM 4308 C CA . SER E 2 25 ? 126.719 131.193 130.069 1.00 41.43 25 SER H CA 1
ATOM 4309 C C . SER E 2 25 ? 126.549 129.864 129.348 1.00 40.65 25 SER H C 1
ATOM 4310 O O . SER E 2 25 ? 125.447 129.314 129.277 1.00 38.16 25 SER H O 1
ATOM 4313 N N . GLY E 2 26 ? 127.658 129.359 128.810 1.00 48.91 26 GLY H N 1
ATOM 4314 C CA . GLY E 2 26 ? 127.691 128.064 128.167 1.00 47.67 26 GLY H CA 1
ATOM 4315 C C . GLY E 2 26 ? 127.656 128.073 126.656 1.00 49.10 26 GLY H C 1
ATOM 4316 O O . GLY E 2 26 ? 127.692 126.995 126.053 1.00 49.68 26 GLY H O 1
ATOM 4317 N N . TYR E 2 27 ? 127.592 129.240 126.024 1.00 45.81 27 TYR H N 1
ATOM 4318 C CA . TYR E 2 27 ? 127.460 129.318 124.574 1.00 41.07 27 TYR H CA 1
ATOM 4319 C C . TYR E 2 27 ? 127.875 130.711 124.120 1.00 40.67 27 TYR H C 1
ATOM 4320 O O . TYR E 2 27 ? 128.459 131.485 124.885 1.00 46.01 27 TYR H O 1
ATOM 4329 N N . ASN E 2 28 ? 127.573 131.028 122.864 1.00 40.65 28 ASN H N 1
ATOM 4330 C CA . ASN E 2 28 ? 127.869 132.334 122.285 1.00 43.26 28 ASN H CA 1
ATOM 4331 C C . ASN E 2 28 ? 126.695 133.266 122.556 1.00 43.04 28 ASN H C 1
ATOM 4332 O O . ASN E 2 28 ? 125.601 133.068 122.019 1.00 40.53 28 ASN H O 1
ATOM 4337 N N . PHE E 2 29 ? 126.924 134.286 123.384 1.00 47.42 29 PHE H N 1
ATOM 4338 C CA . PHE E 2 29 ? 125.847 135.201 123.749 1.00 47.54 29 PHE H CA 1
ATOM 4339 C C . PHE E 2 29 ? 125.325 135.961 122.536 1.00 49.77 29 PHE H C 1
ATOM 4340 O O . PHE E 2 29 ? 124.109 136.100 122.358 1.00 48.84 29 PHE H O 1
ATOM 4348 N N . ILE E 2 30 ? 126.230 136.448 121.683 1.00 59.08 30 ILE H N 1
ATOM 4349 C CA . ILE E 2 30 ? 125.838 137.292 120.555 1.00 57.45 30 ILE H CA 1
ATOM 4350 C C . ILE E 2 30 ? 125.201 136.518 119.416 1.00 54.69 30 ILE H C 1
ATOM 4351 O O . ILE E 2 30 ? 124.752 137.134 118.442 1.00 55.09 30 ILE H O 1
ATOM 4356 N N . HIS E 2 31 ? 125.148 135.191 119.504 1.00 36.28 31 HIS H N 1
ATOM 4357 C CA . HIS E 2 31 ? 124.632 134.373 118.415 1.00 25.71 31 HIS H CA 1
ATOM 4358 C C . HIS E 2 31 ? 123.133 134.148 118.490 1.00 22.83 31 HIS H C 1
ATOM 4359 O O . HIS E 2 31 ? 122.504 133.928 117.456 1.00 30.77 31 HIS H O 1
ATOM 4366 N N . TYR E 2 32 ? 122.539 134.197 119.675 1.00 27.14 32 TYR H N 1
ATOM 4367 C CA . TYR E 2 32 ? 121.151 133.801 119.861 1.00 29.61 32 TYR H CA 1
ATOM 4368 C C . TYR E 2 32 ? 120.315 134.982 120.323 1.00 25.32 32 TYR H C 1
ATOM 4369 O O . TYR E 2 32 ? 120.766 135.788 121.136 1.00 27.70 32 TYR H O 1
ATOM 4378 N N . TYR E 2 33 ? 119.091 135.068 119.808 1.00 42.52 33 TYR H N 1
ATOM 4379 C CA . TYR E 2 33 ? 118.133 136.055 120.279 1.00 43.12 33 TYR H CA 1
ATOM 4380 C C . TYR E 2 33 ? 117.599 135.668 121.654 1.00 43.42 33 TYR H C 1
ATOM 4381 O O . TYR E 2 33 ? 117.676 134.513 122.077 1.00 48.73 33 TYR H O 1
ATOM 4390 N N . LEU E 2 34 ? 117.043 136.653 122.354 1.00 26.99 34 LEU H N 1
ATOM 4391 C CA . LEU E 2 34 ? 116.458 136.426 123.667 1.00 22.43 34 LEU H CA 1
ATOM 4392 C C . LEU E 2 34 ? 115.113 137.126 123.746 1.00 20.90 34 LEU H C 1
ATOM 4393 O O . LEU E 2 34 ? 114.859 138.094 123.030 1.00 31.01 34 LEU H O 1
ATOM 4398 N N . HIS E 2 35 ? 114.246 136.618 124.617 1.00 21.19 35 HIS H N 1
ATOM 4399 C CA . HIS E 2 35 ? 112.894 137.135 124.773 1.00 25.31 35 HIS H CA 1
ATOM 4400 C C . HIS E 2 35 ? 112.616 137.421 126.240 1.00 26.39 35 HIS H C 1
ATOM 4401 O O . HIS E 2 35 ? 113.407 137.090 127.126 1.00 28.82 35 HIS H O 1
ATOM 4408 N N . TRP E 2 36 ? 111.466 138.043 126.488 1.00 33.10 36 TRP H N 1
ATOM 4409 C CA . TRP E 2 36 ? 110.983 138.297 127.838 1.00 31.82 36 TRP H CA 1
ATOM 4410 C C . TRP E 2 36 ? 109.496 137.989 127.884 1.00 33.68 36 TRP H C 1
ATOM 4411 O O . TRP E 2 36 ? 108.733 138.483 127.049 1.00 32.03 36 TRP H O 1
ATOM 4422 N N . VAL E 2 37 ? 109.092 137.160 128.844 1.00 32.60 37 VAL H N 1
ATOM 4423 C CA . VAL E 2 37 ? 107.710 136.718 128.985 1.00 29.12 37 VAL H CA 1
ATOM 4424 C C . VAL E 2 37 ? 107.271 136.939 130.424 1.00 27.62 37 VAL H C 1
ATOM 4425 O O . VAL E 2 37 ? 107.945 136.491 131.357 1.00 31.34 37 VAL H O 1
ATOM 4429 N N . ARG E 2 38 ? 106.142 137.616 130.603 1.00 26.53 38 ARG H N 1
ATOM 4430 C CA . ARG E 2 38 ? 105.573 137.845 131.923 1.00 24.76 38 ARG H CA 1
ATOM 4431 C C . ARG E 2 38 ? 104.586 136.739 132.278 1.00 25.38 38 ARG H C 1
ATOM 4432 O O . ARG E 2 38 ? 104.024 136.070 131.410 1.00 30.00 38 ARG H O 1
ATOM 4440 N N . GLN E 2 39 ? 104.381 136.552 133.580 1.00 23.51 39 GLN H N 1
ATOM 4441 C CA . GLN E 2 39 ? 103.504 135.501 134.100 1.00 22.39 39 GLN H CA 1
ATOM 4442 C C . GLN E 2 39 ? 102.771 136.064 135.315 1.00 21.20 39 GLN H C 1
ATOM 4443 O O . GLN E 2 39 ? 103.282 136.019 136.435 1.00 28.49 39 GLN H O 1
ATOM 4449 N N . ALA E 2 40 ? 101.576 136.599 135.087 1.00 26.56 40 ALA H N 1
ATOM 4450 C CA . ALA E 2 40 ? 100.723 136.983 136.196 1.00 30.78 40 ALA H CA 1
ATOM 4451 C C . ALA E 2 40 ? 100.335 135.732 136.985 1.00 40.24 40 ALA H C 1
ATOM 4452 O O . ALA E 2 40 ? 100.220 134.644 136.413 1.00 43.55 40 ALA H O 1
ATOM 4454 N N . PRO E 2 41 ? 100.135 135.851 138.303 1.00 60.88 41 PRO H N 1
ATOM 4455 C CA . PRO E 2 41 ? 99.998 134.638 139.124 1.00 60.47 41 PRO H CA 1
ATOM 4456 C C . PRO E 2 41 ? 98.801 133.780 138.760 1.00 63.21 41 PRO H C 1
ATOM 4457 O O . PRO E 2 41 ? 98.861 132.555 138.918 1.00 62.11 41 PRO H O 1
ATOM 4461 N N . GLY E 2 42 ? 97.718 134.380 138.275 1.00 80.94 42 GLY H N 1
ATOM 4462 C CA . GLY E 2 42 ? 96.553 133.613 137.882 1.00 81.82 42 GLY H CA 1
ATOM 4463 C C . GLY E 2 42 ? 96.439 133.403 136.386 1.00 82.31 42 GLY H C 1
ATOM 4464 O O . GLY E 2 42 ? 96.080 132.312 135.933 1.00 82.86 42 GLY H O 1
ATOM 4465 N N . GLN E 2 43 ? 96.748 134.436 135.609 1.00 84.99 43 GLN H N 1
ATOM 4466 C CA . GLN E 2 43 ? 96.583 134.387 134.163 1.00 86.23 43 GLN H CA 1
ATOM 4467 C C . GLN E 2 43 ? 97.743 133.620 133.525 1.00 84.73 43 GLN H C 1
ATOM 4468 O O . GLN E 2 43 ? 98.572 133.012 134.206 1.00 84.53 43 GLN H O 1
ATOM 4474 N N . GLY E 2 44 ? 97.808 133.644 132.193 1.00 36.85 44 GLY H N 1
ATOM 4475 C CA . GLY E 2 44 ? 98.776 132.872 131.448 1.00 31.95 44 GLY H CA 1
ATOM 4476 C C . GLY E 2 44 ? 100.027 133.660 131.103 1.00 34.07 44 GLY H C 1
ATOM 4477 O O . GLY E 2 44 ? 100.358 134.673 131.722 1.00 36.73 44 GLY H O 1
ATOM 4478 N N . LEU E 2 45 ? 100.731 133.170 130.085 1.00 30.30 45 LEU H N 1
ATOM 4479 C CA . LEU E 2 45 ? 101.998 133.758 129.673 1.00 23.33 45 LEU H CA 1
ATOM 4480 C C . LEU E 2 45 ? 101.777 134.877 128.667 1.00 24.38 45 LEU H C 1
ATOM 4481 O O . LEU E 2 45 ? 100.979 134.746 127.737 1.00 29.70 45 LEU H O 1
ATOM 4486 N N . GLU E 2 46 ? 102.499 135.981 128.854 1.00 34.42 46 GLU H N 1
ATOM 4487 C CA . GLU E 2 46 ? 102.405 137.152 127.985 1.00 31.90 46 GLU H CA 1
ATOM 4488 C C . GLU E 2 46 ? 103.794 137.503 127.473 1.00 34.80 46 GLU H C 1
ATOM 4489 O O . GLU E 2 46 ? 104.631 138.001 128.231 1.00 38.88 46 GLU H O 1
ATOM 4495 N N . TRP E 2 47 ? 104.033 137.245 126.191 1.00 32.86 47 TRP H N 1
ATOM 4496 C CA . TRP E 2 47 ? 105.279 137.642 125.555 1.00 31.57 47 TRP H CA 1
ATOM 4497 C C . TRP E 2 47 ? 105.365 139.159 125.482 1.00 36.52 47 TRP H C 1
ATOM 4498 O O . TRP E 2 47 ? 104.385 139.834 125.157 1.00 39.29 47 TRP H O 1
ATOM 4509 N N . MET E 2 48 ? 106.544 139.699 125.789 1.00 38.95 48 MET H N 1
ATOM 4510 C CA . MET E 2 48 ? 106.725 141.143 125.870 1.00 35.92 48 MET H CA 1
ATOM 4511 C C . MET E 2 48 ? 107.616 141.732 124.789 1.00 32.92 48 MET H C 1
ATOM 4512 O O . MET E 2 48 ? 107.349 142.847 124.342 1.00 35.59 48 MET H O 1
ATOM 4517 N N . GLY E 2 49 ? 108.660 141.036 124.362 1.00 32.16 49 GLY H N 1
ATOM 4518 C CA . GLY E 2 49 ? 109.512 141.578 123.321 1.00 31.86 49 GLY H CA 1
ATOM 4519 C C . GLY E 2 49 ? 110.663 140.648 123.022 1.00 31.78 49 GLY H C 1
ATOM 4520 O O . GLY E 2 49 ? 110.821 139.592 123.640 1.00 35.53 49 GLY H O 1
ATOM 4521 N N . ILE E 2 50 ? 111.476 141.066 122.052 1.00 28.99 50 ILE H N 1
ATOM 4522 C CA . ILE E 2 50 ? 112.633 140.309 121.600 1.00 24.41 50 ILE H CA 1
ATOM 4523 C C . ILE E 2 50 ? 113.818 141.259 121.506 1.00 23.23 50 ILE H C 1
ATOM 4524 O O . ILE E 2 50 ? 113.661 142.474 121.379 1.00 28.23 50 ILE H O 1
ATOM 4529 N N . ILE E 2 51 ? 115.015 140.692 121.586 1.00 27.07 51 ILE H N 1
ATOM 4530 C CA . ILE E 2 51 ? 116.251 141.465 121.560 1.00 29.28 51 ILE H CA 1
ATOM 4531 C C . ILE E 2 51 ? 117.276 140.722 120.712 1.00 31.80 51 ILE H C 1
ATOM 4532 O O . ILE E 2 51 ? 117.336 139.489 120.729 1.00 32.32 51 ILE H O 1
ATOM 4537 N N . ASN E 2 52 ? 118.069 141.477 119.955 1.00 34.56 52 ASN H N 1
ATOM 4538 C CA . ASN E 2 52 ? 119.207 140.922 119.244 1.00 34.88 52 ASN H CA 1
ATOM 4539 C C . ASN E 2 52 ? 120.468 141.259 120.023 1.00 37.76 52 ASN H C 1
ATOM 4540 O O . ASN E 2 52 ? 120.879 142.427 120.037 1.00 38.45 52 ASN H O 1
ATOM 4545 N N . PRO E 2 53 ? 121.113 140.293 120.683 1.00 47.66 53 PRO H N 1
ATOM 4546 C CA . PRO E 2 53 ? 122.291 140.608 121.502 1.00 49.27 53 PRO H CA 1
ATOM 4547 C C . PRO E 2 53 ? 123.549 140.916 120.710 1.00 51.29 53 PRO H C 1
ATOM 4548 O O . PRO E 2 53 ? 124.618 141.041 121.315 1.00 52.35 53 PRO H O 1
ATOM 4552 N N . SER E 2 54 ? 123.472 141.032 119.386 1.00 55.41 54 SER H N 1
ATOM 4553 C CA . SER E 2 54 ? 124.627 141.396 118.577 1.00 54.62 54 SER H CA 1
ATOM 4554 C C . SER E 2 54 ? 124.603 142.861 118.156 1.00 56.78 54 SER H C 1
ATOM 4555 O O . SER E 2 54 ? 125.628 143.544 118.232 1.00 57.99 54 SER H O 1
ATOM 4558 N N . VAL E 2 55 ? 123.450 143.363 117.720 1.00 51.18 55 VAL H N 1
ATOM 4559 C CA . VAL E 2 55 ? 123.323 144.756 117.317 1.00 49.30 55 VAL H CA 1
ATOM 4560 C C . VAL E 2 55 ? 122.460 145.571 118.272 1.00 47.77 55 VAL H C 1
ATOM 4561 O O . VAL E 2 55 ? 122.514 146.809 118.221 1.00 49.49 55 VAL H O 1
ATOM 4565 N N . GLY E 2 56 ? 121.674 144.933 119.130 1.00 37.95 56 GLY H N 1
ATOM 4566 C CA . GLY E 2 56 ? 120.859 145.648 120.085 1.00 35.03 56 GLY H CA 1
ATOM 4567 C C . GLY E 2 56 ? 119.470 146.004 119.618 1.00 35.24 56 GLY H C 1
ATOM 4568 O O . GLY E 2 56 ? 118.769 146.733 120.328 1.00 40.98 56 GLY H O 1
ATOM 4569 N N . ARG E 2 57 ? 119.049 145.526 118.454 1.00 51.59 57 ARG H N 1
ATOM 4570 C CA . ARG E 2 57 ? 117.714 145.828 117.965 1.00 53.37 57 ARG H CA 1
ATOM 4571 C C . ARG E 2 57 ? 116.661 145.182 118.856 1.00 54.94 57 ARG H C 1
ATOM 4572 O O . ARG E 2 57 ? 116.876 144.118 119.440 1.00 59.10 57 ARG H O 1
ATOM 4580 N N . THR E 2 58 ? 115.511 145.841 118.962 1.00 34.97 58 THR H N 1
ATOM 4581 C CA . THR E 2 58 ? 114.418 145.374 119.800 1.00 31.69 58 THR H CA 1
ATOM 4582 C C . THR E 2 58 ? 113.128 145.346 118.996 1.00 30.16 58 THR H C 1
ATOM 4583 O O . THR E 2 58 ? 113.025 145.946 117.924 1.00 38.76 58 THR H O 1
ATOM 4587 N N . THR E 2 59 ? 112.138 144.631 119.527 1.00 24.70 59 THR H N 1
ATOM 4588 C CA . THR E 2 59 ? 110.800 144.613 118.938 1.00 25.77 59 THR H CA 1
ATOM 4589 C C . THR E 2 59 ? 109.815 144.323 120.066 1.00 30.95 59 THR H C 1
ATOM 4590 O O . THR E 2 59 ? 109.691 143.177 120.504 1.00 36.99 59 THR H O 1
ATOM 4594 N N . TYR E 2 60 ? 109.118 145.357 120.518 1.00 29.60 60 TYR H N 1
ATOM 4595 C CA . TYR E 2 60 ? 108.278 145.280 121.702 1.00 26.48 60 TYR H CA 1
ATOM 4596 C C . TYR E 2 60 ? 106.829 144.995 121.329 1.00 25.77 60 TYR H C 1
ATOM 4597 O O . TYR E 2 60 ? 106.439 145.018 120.161 1.00 29.17 60 TYR H O 1
ATOM 4606 N N . ALA E 2 61 ? 106.029 144.727 122.353 1.00 32.95 61 ALA H N 1
ATOM 4607 C CA . ALA E 2 61 ? 104.614 144.449 122.188 1.00 36.17 61 ALA H CA 1
ATOM 4608 C C . ALA E 2 61 ? 103.804 145.737 122.260 1.00 41.69 61 ALA H C 1
ATOM 4609 O O . ALA E 2 61 ? 104.258 146.758 122.778 1.00 42.52 61 ALA H O 1
ATOM 4611 N N . GLN E 2 62 ? 102.586 145.674 121.720 1.00 77.42 62 GLN H N 1
ATOM 4612 C CA . GLN E 2 62 ? 101.722 146.850 121.697 1.00 77.66 62 GLN H CA 1
ATOM 4613 C C . GLN E 2 62 ? 101.311 147.268 123.102 1.00 77.10 62 GLN H C 1
ATOM 4614 O O . GLN E 2 62 ? 101.238 148.465 123.400 1.00 78.96 62 GLN H O 1
ATOM 4620 N N . LYS E 2 63 ? 101.024 146.300 123.974 1.00 64.69 63 LYS H N 1
ATOM 4621 C CA . LYS E 2 63 ? 100.639 146.628 125.342 1.00 65.16 63 LYS H CA 1
ATOM 4622 C C . LYS E 2 63 ? 101.769 147.345 126.070 1.00 66.01 63 LYS H C 1
ATOM 4623 O O . LYS E 2 63 ? 101.558 148.392 126.692 1.00 66.80 63 LYS H O 1
ATOM 4629 N N . PHE E 2 64 ? 102.977 146.793 126.003 1.00 49.83 64 PHE H N 1
ATOM 4630 C CA . PHE E 2 64 ? 104.159 147.398 126.615 1.00 45.29 64 PHE H CA 1
ATOM 4631 C C . PHE E 2 64 ? 104.928 148.254 125.619 1.00 45.49 64 PHE H C 1
ATOM 4632 O O . PHE E 2 64 ? 106.126 148.075 125.421 1.00 46.11 64 PHE H O 1
ATOM 4640 N N . GLN E 2 65 ? 104.245 149.205 124.983 1.00 63.46 65 GLN H N 1
ATOM 4641 C CA . GLN E 2 65 ? 104.894 150.004 123.949 1.00 65.34 65 GLN H CA 1
ATOM 4642 C C . GLN E 2 65 ? 105.693 151.154 124.550 1.00 63.63 65 GLN H C 1
ATOM 4643 O O . GLN E 2 65 ? 106.905 151.260 124.337 1.00 64.35 65 GLN H O 1
ATOM 4649 N N . GLY E 2 66 ? 105.033 152.021 125.304 1.00 57.13 66 GLY H N 1
ATOM 4650 C CA . GLY E 2 66 ? 105.692 153.172 125.879 1.00 57.55 66 GLY H CA 1
ATOM 4651 C C . GLY E 2 66 ? 106.314 152.959 127.241 1.00 60.34 66 GLY H C 1
ATOM 4652 O O . GLY E 2 66 ? 106.747 153.934 127.864 1.00 59.58 66 GLY H O 1
ATOM 4653 N N . ARG E 2 67 ? 106.380 151.717 127.728 1.00 54.12 67 ARG H N 1
ATOM 4654 C CA . ARG E 2 67 ? 106.806 151.449 129.093 1.00 49.14 67 ARG H CA 1
ATOM 4655 C C . ARG E 2 67 ? 107.989 150.501 129.215 1.00 47.57 67 ARG H C 1
ATOM 4656 O O . ARG E 2 67 ? 108.556 150.399 130.307 1.00 51.37 67 ARG H O 1
ATOM 4664 N N . VAL E 2 68 ? 108.385 149.814 128.149 1.00 40.58 68 VAL H N 1
ATOM 4665 C CA . VAL E 2 68 ? 109.396 148.765 128.222 1.00 38.52 68 VAL H CA 1
ATOM 4666 C C . VAL E 2 68 ? 110.563 149.126 127.316 1.00 36.73 68 VAL H C 1
ATOM 4667 O O . VAL E 2 68 ? 110.366 149.472 126.147 1.00 37.57 68 VAL H O 1
ATOM 4671 N N . THR E 2 69 ? 111.773 149.060 127.867 1.00 38.82 69 THR H N 1
ATOM 4672 C CA . THR E 2 69 ? 113.007 149.158 127.103 1.00 36.40 69 THR H CA 1
ATOM 4673 C C . THR E 2 69 ? 113.891 147.980 127.477 1.00 38.96 69 THR H C 1
ATOM 4674 O O . THR E 2 69 ? 114.001 147.638 128.658 1.00 43.49 69 THR H O 1
ATOM 4678 N N . MET E 2 70 ? 114.516 147.360 126.479 1.00 29.59 70 MET H N 1
ATOM 4679 C CA . MET E 2 70 ? 115.433 146.251 126.696 1.00 29.15 70 MET H CA 1
ATOM 4680 C C . MET E 2 70 ? 116.830 146.616 126.220 1.00 22.12 70 MET H C 1
ATOM 4681 O O . MET E 2 70 ? 116.995 147.279 125.194 1.00 24.37 70 MET H O 1
ATOM 4686 N N . THR E 2 71 ? 117.832 146.176 126.976 1.00 23.39 71 THR H N 1
ATOM 4687 C CA . THR E 2 71 ? 119.228 146.457 126.696 1.00 25.48 71 THR H CA 1
ATOM 4688 C C . THR E 2 71 ? 120.039 145.179 126.865 1.00 28.33 71 THR H C 1
ATOM 4689 O O . THR E 2 71 ? 119.551 144.170 127.377 1.00 31.27 71 THR H O 1
ATOM 4693 N N . ARG E 2 72 ? 121.290 145.243 126.436 1.00 35.43 72 ARG H N 1
ATOM 4694 C CA . ARG E 2 72 ? 122.179 144.094 126.472 1.00 36.03 72 ARG H CA 1
ATOM 4695 C C . ARG E 2 72 ? 123.535 144.533 126.997 1.00 39.54 72 ARG H C 1
ATOM 4696 O O . ARG E 2 72 ? 123.863 145.721 127.010 1.00 43.19 72 ARG H O 1
ATOM 4704 N N . ASP E 2 73 ? 124.326 143.550 127.440 1.00 49.61 73 ASP H N 1
ATOM 4705 C CA . ASP E 2 73 ? 125.723 143.777 127.796 1.00 50.27 73 ASP H CA 1
ATOM 4706 C C . ASP E 2 73 ? 126.538 142.631 127.218 1.00 53.27 73 ASP H C 1
ATOM 4707 O O . ASP E 2 73 ? 126.498 141.513 127.740 1.00 53.27 73 ASP H O 1
ATOM 4712 N N . THR E 2 74 ? 127.265 142.907 126.133 1.00 68.12 74 THR H N 1
ATOM 4713 C CA . THR E 2 74 ? 128.073 141.874 125.495 1.00 68.14 74 THR H CA 1
ATOM 4714 C C . THR E 2 74 ? 129.205 141.413 126.403 1.00 69.06 74 THR H C 1
ATOM 4715 O O . THR E 2 74 ? 129.521 140.219 126.454 1.00 70.32 74 THR H O 1
ATOM 4719 N N . SER E 2 75 ? 129.825 142.348 127.126 1.00 59.27 75 SER H N 1
ATOM 4720 C CA . SER E 2 75 ? 130.976 142.014 127.959 1.00 57.35 75 SER H CA 1
ATOM 4721 C C . SER E 2 75 ? 130.607 141.027 129.057 1.00 56.69 75 SER H C 1
ATOM 4722 O O . SER E 2 75 ? 131.353 140.080 129.325 1.00 56.02 75 SER H O 1
ATOM 4725 N N . THR E 2 76 ? 129.465 141.237 129.708 1.00 66.63 76 THR H N 1
ATOM 4726 C CA . THR E 2 76 ? 129.022 140.390 130.807 1.00 65.57 76 THR H CA 1
ATOM 4727 C C . THR E 2 76 ? 127.994 139.352 130.386 1.00 64.71 76 THR H C 1
ATOM 4728 O O . THR E 2 76 ? 127.521 138.596 131.240 1.00 64.19 76 THR H O 1
ATOM 4732 N N . SER E 2 77 ? 127.635 139.302 129.101 1.00 51.71 77 SER H N 1
ATOM 4733 C CA . SER E 2 77 ? 126.685 138.321 128.573 1.00 46.25 77 SER H CA 1
ATOM 4734 C C . SER E 2 77 ? 125.353 138.381 129.316 1.00 46.56 77 SER H C 1
ATOM 4735 O O . SER E 2 77 ? 124.833 137.372 129.792 1.00 48.61 77 SER H O 1
ATOM 4738 N N . THR E 2 78 ? 124.796 139.583 129.413 1.00 39.78 78 THR H N 1
ATOM 4739 C CA . THR E 2 78 ? 123.558 139.806 130.139 1.00 37.75 78 THR H CA 1
ATOM 4740 C C . THR E 2 78 ? 122.610 140.649 129.301 1.00 39.88 78 THR H C 1
ATOM 4741 O O . THR E 2 78 ? 123.034 141.516 128.534 1.00 44.09 78 THR H O 1
ATOM 4745 N N . VAL E 2 79 ? 121.317 140.382 129.455 1.00 38.84 79 VAL H N 1
ATOM 4746 C CA . VAL E 2 79 ? 120.260 141.135 128.794 1.00 37.55 79 VAL H CA 1
ATOM 4747 C C . VAL E 2 79 ? 119.355 141.717 129.872 1.00 41.34 79 VAL H C 1
ATOM 4748 O O . VAL E 2 79 ? 119.087 141.066 130.887 1.00 41.62 79 VAL H O 1
ATOM 4752 N N . TYR E 2 80 ? 118.905 142.953 129.664 1.00 39.30 80 TYR H N 1
ATOM 4753 C CA . TYR E 2 80 ? 118.194 143.706 130.684 1.00 36.46 80 TYR H CA 1
ATOM 4754 C C . TYR E 2 80 ? 116.796 144.083 130.211 1.00 41.78 80 TYR H C 1
ATOM 4755 O O . TYR E 2 80 ? 116.558 144.281 129.017 1.00 43.00 80 TYR H O 1
ATOM 4764 N N . MET E 2 81 ? 115.873 144.178 131.166 1.00 55.80 81 MET H N 1
ATOM 4765 C CA . MET E 2 81 ? 114.497 144.589 130.922 1.00 57.25 81 MET H CA 1
ATOM 4766 C C . MET E 2 81 ? 114.117 145.681 131.911 1.00 61.34 81 MET H C 1
ATOM 4767 O O . MET E 2 81 ? 114.486 145.612 133.085 1.00 61.78 81 MET H O 1
ATOM 4772 N N . GLU E 2 82 ? 113.367 146.679 131.442 1.00 64.86 82 GLU H N 1
ATOM 4773 C CA . GLU E 2 82 ? 112.926 147.783 132.284 1.00 60.30 82 GLU H CA 1
ATOM 4774 C C . GLU E 2 82 ? 111.442 148.044 132.071 1.00 62.93 82 GLU H C 1
ATOM 4775 O O . GLU E 2 82 ? 110.979 148.102 130.928 1.00 64.28 82 GLU H O 1
ATOM 4781 N N . LEU E 2 83 ? 110.702 148.201 133.170 1.00 45.02 83 LEU H N 1
ATOM 4782 C CA . LEU E 2 83 ? 109.290 148.564 133.150 1.00 41.31 83 LEU H CA 1
ATOM 4783 C C . LEU E 2 83 ? 109.111 149.878 133.899 1.00 43.07 83 LEU H C 1
ATOM 4784 O O . LEU E 2 83 ? 109.537 149.997 135.051 1.00 45.51 83 LEU H O 1
ATOM 4789 N N . SER E 2 84 ? 108.469 150.854 133.257 1.00 51.00 84 SER H N 1
ATOM 4790 C CA . SER E 2 84 ? 108.538 152.244 133.701 1.00 51.16 84 SER H CA 1
ATOM 4791 C C . SER E 2 84 ? 107.314 152.696 134.494 1.00 53.52 84 SER H C 1
ATOM 4792 O O . SER E 2 84 ? 107.450 153.150 135.633 1.00 55.20 84 SER H O 1
ATOM 4795 N N . SER E 2 85 ? 106.120 152.613 133.906 1.00 52.73 85 SER H N 1
ATOM 4796 C CA . SER E 2 85 ? 104.937 153.129 134.589 1.00 49.62 85 SER H CA 1
ATOM 4797 C C . SER E 2 85 ? 104.632 152.321 135.841 1.00 50.78 85 SER H C 1
ATOM 4798 O O . SER E 2 85 ? 104.362 152.887 136.905 1.00 53.41 85 SER H O 1
ATOM 4801 N N . LEU E 2 86 ? 104.658 150.993 135.727 1.00 45.73 86 LEU H N 1
ATOM 4802 C CA . LEU E 2 86 ? 104.639 150.083 136.871 1.00 40.85 86 LEU H CA 1
ATOM 4803 C C . LEU E 2 86 ? 103.396 150.273 137.742 1.00 40.71 86 LEU H C 1
ATOM 4804 O O . LEU E 2 86 ? 103.470 150.673 138.903 1.00 40.51 86 LEU H O 1
ATOM 4809 N N . ARG E 2 87 ? 102.242 149.975 137.156 1.00 63.11 87 ARG H N 1
ATOM 4810 C CA . ARG E 2 87 ? 101.004 149.940 137.914 1.00 63.33 87 ARG H CA 1
ATOM 4811 C C . ARG E 2 87 ? 100.895 148.613 138.663 1.00 64.44 87 ARG H C 1
ATOM 4812 O O . ARG E 2 87 ? 101.728 147.716 138.518 1.00 64.40 87 ARG H O 1
ATOM 4820 N N . SER E 2 88 ? 99.848 148.487 139.481 1.00 67.44 88 SER H N 1
ATOM 4821 C CA . SER E 2 88 ? 99.705 147.309 140.330 1.00 67.05 88 SER H CA 1
ATOM 4822 C C . SER E 2 88 ? 99.550 146.035 139.513 1.00 67.68 88 SER H C 1
ATOM 4823 O O . SER E 2 88 ? 99.967 144.959 139.956 1.00 67.69 88 SER H O 1
ATOM 4826 N N . GLU E 2 89 ? 98.961 146.131 138.322 1.00 64.88 89 GLU H N 1
ATOM 4827 C CA . GLU E 2 89 ? 98.762 144.962 137.479 1.00 61.81 89 GLU H CA 1
ATOM 4828 C C . GLU E 2 89 ? 100.067 144.384 136.951 1.00 61.36 89 GLU H C 1
ATOM 4829 O O . GLU E 2 89 ? 100.053 143.278 136.404 1.00 64.77 89 GLU H O 1
ATOM 4835 N N . ASP E 2 90 ? 101.182 145.094 137.091 1.00 50.58 90 ASP H N 1
ATOM 4836 C CA . ASP E 2 90 ? 102.481 144.571 136.674 1.00 45.78 90 ASP H CA 1
ATOM 4837 C C . ASP E 2 90 ? 103.101 143.711 137.766 1.00 44.99 90 ASP H C 1
ATOM 4838 O O . ASP E 2 90 ? 104.261 143.870 138.134 1.00 46.94 90 ASP H O 1
ATOM 4843 N N . THR E 2 91 ? 102.318 142.777 138.283 1.00 38.88 91 THR H N 1
ATOM 4844 C CA . THR E 2 91 ? 102.770 141.815 139.281 1.00 36.59 91 THR H CA 1
ATOM 4845 C C . THR E 2 91 ? 102.833 140.467 138.578 1.00 37.26 91 THR H C 1
ATOM 4846 O O . THR E 2 91 ? 101.807 139.816 138.368 1.00 35.30 91 THR H O 1
ATOM 4850 N N . ALA E 2 92 ? 104.039 140.059 138.204 1.00 30.91 92 ALA H N 1
ATOM 4851 C CA . ALA E 2 92 ? 104.205 138.883 137.370 1.00 25.21 92 ALA H CA 1
ATOM 4852 C C . ALA E 2 92 ? 105.618 138.352 1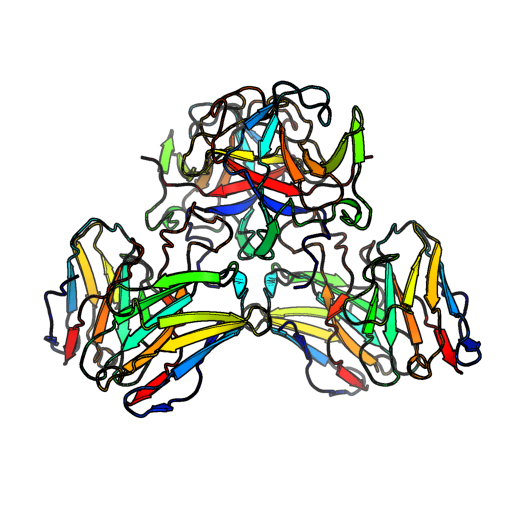37.533 1.00 28.79 92 ALA H C 1
ATOM 4853 O O . ALA E 2 92 ? 106.511 139.043 138.027 1.00 25.72 92 ALA H O 1
ATOM 4855 N N . VAL E 2 93 ? 105.803 137.108 137.108 1.00 35.18 93 VAL H N 1
ATOM 4856 C CA . VAL E 2 93 ? 107.123 136.498 137.031 1.00 32.50 93 VAL H CA 1
ATOM 4857 C C . VAL E 2 93 ? 107.661 136.735 135.628 1.00 28.58 93 VAL H C 1
ATOM 4858 O O . VAL E 2 93 ? 107.028 136.357 134.638 1.00 33.48 93 VAL H O 1
ATOM 4862 N N . TYR E 2 94 ? 108.823 137.365 135.542 1.00 22.52 94 TYR H N 1
ATOM 4863 C CA . TYR E 2 94 ? 109.412 137.741 134.268 1.00 24.87 94 TYR H CA 1
ATOM 4864 C C . TYR E 2 94 ? 110.479 136.728 133.890 1.00 22.55 94 TYR H C 1
ATOM 4865 O O . TYR E 2 94 ? 111.334 136.386 134.710 1.00 31.72 94 TYR H O 1
ATOM 4874 N N . TYR E 2 95 ? 110.417 136.243 132.656 1.00 16.60 95 TYR H N 1
ATOM 4875 C CA . TYR E 2 95 ? 111.253 135.146 132.200 1.00 24.23 95 TYR H CA 1
ATOM 4876 C C . TYR E 2 95 ? 112.118 135.593 131.036 1.00 23.88 95 TYR H C 1
ATOM 4877 O O . TYR E 2 95 ? 111.664 136.338 130.168 1.00 30.69 95 TYR H O 1
ATOM 4886 N N . CYS E 2 96 ? 113.360 135.125 131.015 1.00 50.21 96 CYS H N 1
ATOM 4887 C CA . CYS E 2 96 ? 114.234 135.253 129.856 1.00 52.27 96 CYS H CA 1
ATOM 4888 C C . CYS E 2 96 ? 114.394 133.872 129.230 1.00 58.41 96 CYS H C 1
ATOM 4889 O O . CYS E 2 96 ? 114.678 132.896 129.934 1.00 57.48 96 CYS H O 1
ATOM 4892 N N . ALA E 2 97 ? 114.188 133.784 127.916 1.00 54.54 97 ALA H N 1
ATOM 4893 C CA . ALA E 2 97 ? 114.279 132.525 127.190 1.00 48.01 97 ALA H CA 1
ATOM 4894 C C . ALA E 2 97 ? 115.113 132.716 125.933 1.00 48.97 97 ALA H C 1
ATOM 4895 O O . ALA E 2 97 ? 114.925 133.687 125.198 1.00 53.28 97 ALA H O 1
ATOM 4897 N N . ARG E 2 98 ? 116.031 131.785 125.687 1.00 44.61 98 ARG H N 1
ATOM 4898 C CA . ARG E 2 98 ? 116.911 131.860 124.529 1.00 43.66 98 ARG H CA 1
ATOM 4899 C C . ARG E 2 98 ? 116.187 131.347 123.293 1.00 49.62 98 ARG H C 1
ATOM 4900 O O . ARG E 2 98 ? 115.599 130.262 123.314 1.00 50.23 98 ARG H O 1
ATOM 4908 N N . ASP E 2 99 ? 116.235 132.129 122.219 1.00 70.95 99 ASP H N 1
ATOM 4909 C CA . ASP E 2 99 ? 115.627 131.758 120.953 1.00 71.15 99 ASP H CA 1
ATOM 4910 C C . ASP E 2 99 ? 116.651 131.059 120.072 1.00 71.04 99 ASP H C 1
ATOM 4911 O O . ASP E 2 99 ? 117.842 131.373 120.102 1.00 69.11 99 ASP H O 1
ATOM 4916 N N . VAL E 2 100 ? 116.170 130.105 119.279 1.00 76.98 100 VAL H N 1
ATOM 4917 C CA . VAL E 2 100 ? 117.035 129.302 118.424 1.00 77.35 100 VAL H CA 1
ATOM 4918 C C . VAL E 2 100 ? 116.610 129.472 116.969 1.00 76.77 100 VAL H C 1
ATOM 4919 O O . VAL E 2 100 ? 115.675 130.222 116.666 1.00 75.53 100 VAL H O 1
ATOM 4923 N N . GLY E 2 101 ? 117.298 128.780 116.063 1.00 69.62 101 GLY H N 1
ATOM 4924 C CA . GLY E 2 101 ? 116.979 128.823 114.649 1.00 69.34 101 GLY H CA 1
ATOM 4925 C C . GLY E 2 101 ? 117.677 129.923 113.876 1.00 71.14 101 GLY H C 1
ATOM 4926 O O . GLY E 2 101 ? 118.626 129.652 113.134 1.00 70.70 101 GLY H O 1
ATOM 4927 N N . GLY E 2 102 ? 117.229 131.166 114.040 1.00 57.65 102 GLY H N 1
ATOM 4928 C CA . GLY E 2 102 ? 117.876 132.296 113.400 1.00 52.32 102 GLY H CA 1
ATOM 4929 C C . GLY E 2 102 ? 118.911 132.881 114.335 1.00 53.99 102 GLY H C 1
ATOM 4930 O O . GLY E 2 102 ? 118.603 133.217 115.481 1.00 56.33 102 GLY H O 1
ATOM 4931 N N . MET E 2 103 ? 120.142 133.009 113.844 1.00 47.05 103 MET H N 1
ATOM 4932 C CA . MET E 2 103 ? 121.236 133.275 114.767 1.00 46.32 103 MET H CA 1
ATOM 4933 C C . MET E 2 103 ? 122.007 134.560 114.481 1.00 45.71 103 MET H C 1
ATOM 4934 O O . MET E 2 103 ? 123.241 134.563 114.493 1.00 47.39 103 MET H O 1
ATOM 4939 N N . THR E 2 104 ? 121.286 135.649 114.216 1.00 43.24 104 THR H N 1
ATOM 4940 C CA . THR E 2 104 ? 121.783 137.023 114.313 1.00 41.37 104 THR H CA 1
ATOM 4941 C C . THR E 2 104 ? 122.857 137.390 113.294 1.00 47.15 104 THR H C 1
ATOM 4942 O O . THR E 2 104 ? 123.265 138.554 113.229 1.00 48.34 104 THR H O 1
ATOM 4946 N N . TYR E 2 105 ? 123.326 136.436 112.492 1.00 46.00 105 TYR H N 1
ATOM 4947 C CA . TYR E 2 105 ? 124.282 136.765 111.444 1.00 39.36 105 TYR H CA 1
ATOM 4948 C C . TYR E 2 105 ? 123.663 136.743 110.057 1.00 43.16 105 TYR H C 1
ATOM 4949 O O . TYR E 2 105 ? 124.220 137.352 109.138 1.00 43.69 105 TYR H O 1
ATOM 4958 N N . CYS E 2 106 ? 122.532 136.056 109.886 1.00 62.18 106 CYS H N 1
ATOM 4959 C CA . CYS E 2 106 ? 121.770 136.186 108.651 1.00 61.52 106 CYS H CA 1
ATOM 4960 C C . CYS E 2 106 ? 121.228 137.599 108.502 1.00 61.21 106 CYS H C 1
ATOM 4961 O O . CYS E 2 106 ? 121.243 138.166 107.404 1.00 62.72 106 CYS H O 1
ATOM 4964 N N . GLY E 2 107 ? 120.746 138.175 109.593 1.00 45.70 107 GLY H N 1
ATOM 4965 C CA . GLY E 2 107 ? 120.143 139.495 109.548 1.00 46.70 107 GLY H CA 1
ATOM 4966 C C . GLY E 2 107 ? 118.651 139.397 109.321 1.00 47.87 107 GLY H C 1
ATOM 4967 O O . GLY E 2 107 ? 117.959 138.673 110.028 1.00 48.67 107 GLY H O 1
ATOM 4968 N N . ASP E 2 108 ? 118.157 140.136 108.328 1.00 70.26 108 ASP H N 1
ATOM 4969 C CA . ASP E 2 108 ? 116.741 140.081 107.996 1.00 69.87 108 ASP H CA 1
ATOM 4970 C C . ASP E 2 108 ? 116.376 138.817 107.236 1.00 70.13 108 ASP H C 1
ATOM 4971 O O . ASP E 2 108 ? 115.189 138.492 107.137 1.00 73.00 108 ASP H O 1
ATOM 4976 N N . GLU E 2 109 ? 117.361 138.100 106.695 1.00 71.05 109 GLU H N 1
ATOM 4977 C CA . GLU E 2 109 ? 117.061 136.893 105.938 1.00 73.19 109 GLU H CA 1
ATOM 4978 C C . GLU E 2 109 ? 116.503 135.782 106.810 1.00 73.09 109 GLU H C 1
ATOM 4979 O O . GLU E 2 109 ? 115.885 134.852 106.282 1.00 76.46 109 GLU H O 1
ATOM 4985 N N . CYS E 2 110 ? 116.706 135.844 108.120 1.00 71.08 110 CYS H N 1
ATOM 4986 C CA . CYS E 2 110 ? 116.059 134.910 109.030 1.00 73.40 110 CYS H CA 1
ATOM 4987 C C . CYS E 2 110 ? 115.550 135.652 110.263 1.00 73.59 110 CYS H C 1
ATOM 4988 O O . CYS E 2 110 ? 115.682 135.191 111.397 1.00 73.98 110 CYS H O 1
ATOM 4991 N N . PHE E 2 111 ? 114.927 136.814 110.049 1.00 58.38 111 PHE H N 1
ATOM 4992 C CA . PHE E 2 111 ? 114.329 137.485 111.194 1.00 57.22 111 PHE H CA 1
ATOM 4993 C C . PHE E 2 111 ? 112.811 137.603 111.082 1.00 56.18 111 PHE H C 1
ATOM 4994 O O . PHE E 2 111 ? 112.256 138.693 111.258 1.00 59.23 111 PHE H O 1
ATOM 5002 N N . PRO E 2 112 ? 112.103 136.536 110.742 1.00 63.06 112 PRO H N 1
ATOM 5003 C CA . PRO E 2 112 ? 110.915 136.189 111.508 1.00 60.93 112 PRO H CA 1
ATOM 5004 C C . PRO E 2 112 ? 111.287 135.166 112.564 1.00 59.54 112 PRO H C 1
ATOM 5005 O O . PRO E 2 112 ? 110.615 134.133 112.688 1.00 63.83 112 PRO H O 1
ATOM 5009 N N . PRO E 2 113 ? 112.309 135.457 113.393 1.00 44.77 113 PRO H N 1
ATOM 5010 C CA . PRO E 2 113 ? 113.207 134.398 113.887 1.00 44.19 113 PRO H CA 1
ATOM 5011 C C . PRO E 2 113 ? 112.489 133.176 114.425 1.00 47.24 113 PRO H C 1
ATOM 5012 O O . PRO E 2 113 ? 111.785 133.245 115.438 1.00 49.03 113 PRO H O 1
ATOM 5016 N N . ARG E 2 114 ? 112.661 132.049 113.744 1.00 40.53 114 ARG H N 1
ATOM 5017 C CA . ARG E 2 114 ? 111.882 130.853 114.016 1.00 39.91 114 ARG H CA 1
ATOM 5018 C C . ARG E 2 114 ? 112.702 129.884 114.848 1.00 42.30 114 ARG H C 1
ATOM 5019 O O . ARG E 2 114 ? 113.825 129.532 114.479 1.00 44.92 114 ARG H O 1
ATOM 5027 N N . GLY E 2 115 ? 112.132 129.460 115.966 1.00 45.10 115 GLY H N 1
ATOM 5028 C CA . GLY E 2 115 ? 112.799 128.571 116.889 1.00 44.74 115 GLY H CA 1
ATOM 5029 C C . GLY E 2 115 ? 112.073 128.538 118.213 1.00 45.15 115 GLY H C 1
ATOM 5030 O O . GLY E 2 115 ? 111.623 129.576 118.707 1.00 42.86 115 GLY H O 1
ATOM 5031 N N . TRP E 2 116 ? 111.944 127.349 118.793 1.00 47.99 116 TRP H N 1
ATOM 5032 C CA . TRP E 2 116 ? 111.292 127.200 120.082 1.00 47.49 116 TRP H CA 1
ATOM 5033 C C . TRP E 2 116 ? 112.153 127.832 121.174 1.00 46.48 116 TRP H C 1
ATOM 5034 O O . TRP E 2 116 ? 113.258 128.325 120.930 1.00 46.13 116 TRP H O 1
ATOM 5045 N N . PHE E 2 117 ? 111.644 127.819 122.400 1.00 37.25 117 PHE H N 1
ATOM 5046 C CA . PHE E 2 117 ? 112.322 128.473 123.514 1.00 38.90 117 PHE H CA 1
ATOM 5047 C C . PHE E 2 117 ? 113.250 127.472 124.187 1.00 37.67 117 PHE H C 1
ATOM 5048 O O . PHE E 2 117 ? 112.816 126.636 124.981 1.00 39.99 117 PHE H O 1
ATOM 5056 N N . ASP E 2 118 ? 114.536 127.557 123.860 1.00 44.62 118 ASP H N 1
ATOM 5057 C CA . ASP E 2 118 ? 115.557 126.859 124.607 1.00 46.22 118 ASP H CA 1
ATOM 5058 C C . ASP E 2 118 ? 115.764 127.621 125.915 1.00 48.68 118 ASP H C 1
ATOM 5059 O O . ASP E 2 118 ? 115.213 128.711 126.082 1.00 50.32 118 ASP H O 1
ATOM 5064 N N . PRO E 2 119 ? 116.602 127.104 126.850 1.00 38.89 119 PRO H N 1
ATOM 5065 C CA . PRO E 2 119 ? 116.245 127.186 128.277 1.00 37.73 119 PRO H CA 1
ATOM 5066 C C . PRO E 2 119 ? 115.583 128.477 128.721 1.00 38.00 119 PRO H C 1
ATOM 5067 O O . PRO E 2 119 ? 116.105 129.567 128.479 1.00 42.83 119 PRO H O 1
ATOM 5071 N N . TRP E 2 120 ? 114.426 128.358 129.367 1.00 27.53 120 TRP H N 1
ATOM 5072 C CA . TRP E 2 120 ? 113.836 129.501 130.038 1.00 25.06 120 TRP H CA 1
ATOM 5073 C C . TRP E 2 120 ? 114.688 129.883 131.242 1.00 30.35 120 TRP H C 1
ATOM 5074 O O . TRP E 2 120 ? 115.441 129.072 131.787 1.00 27.81 120 TRP H O 1
ATOM 5085 N N . GLY E 2 121 ? 114.569 131.137 131.652 1.00 54.93 121 GLY H N 1
ATOM 5086 C CA . GLY E 2 121 ? 115.202 131.569 132.877 1.00 53.96 121 GLY H CA 1
ATOM 5087 C C . GLY E 2 121 ? 114.485 131.020 134.095 1.00 53.66 121 GLY H C 1
ATOM 5088 O O . GLY E 2 121 ? 113.387 130.468 134.020 1.00 56.82 121 GLY H O 1
ATOM 5089 N N . GLN E 2 122 ? 115.135 131.171 135.250 1.00 37.52 122 GLN H N 1
ATOM 5090 C CA . GLN E 2 122 ? 114.548 130.669 136.487 1.00 36.34 122 GLN H CA 1
ATOM 5091 C C . GLN E 2 122 ? 113.298 131.447 136.873 1.00 31.42 122 GLN H C 1
ATOM 5092 O O . GLN E 2 122 ? 112.429 130.914 137.568 1.00 31.22 122 GLN H O 1
ATOM 5098 N N . GLY E 2 123 ? 113.184 132.683 136.431 1.00 30.81 123 GLY H N 1
ATOM 5099 C CA . GLY E 2 123 ? 112.053 133.523 136.758 1.00 34.53 123 GLY H CA 1
ATOM 5100 C C . GLY E 2 123 ? 112.403 134.549 137.824 1.00 36.98 123 GLY H C 1
ATOM 5101 O O . GLY E 2 123 ? 113.237 134.314 138.708 1.00 38.54 123 GLY H O 1
ATOM 5102 N N . THR E 2 124 ? 111.756 135.708 137.735 1.00 29.94 124 THR H N 1
ATOM 5103 C CA . THR E 2 124 ? 111.934 136.788 138.698 1.00 23.95 124 THR H CA 1
ATOM 5104 C C . THR E 2 124 ? 110.574 137.402 138.980 1.00 28.06 124 THR H C 1
ATOM 5105 O O . THR E 2 124 ? 109.893 137.848 138.054 1.00 37.45 124 THR H O 1
ATOM 5109 N N . LEU E 2 125 ? 110.185 137.432 140.249 1.00 15.01 125 LEU H N 1
ATOM 5110 C CA . LEU E 2 125 ? 108.880 137.936 140.643 1.00 11.62 125 LEU H CA 1
ATOM 5111 C C . LEU E 2 125 ? 108.990 139.391 141.076 1.00 26.46 125 LEU H C 1
ATOM 5112 O O . LEU E 2 125 ? 109.838 139.737 141.903 1.00 30.90 125 LEU H O 1
ATOM 5117 N N . VAL E 2 126 ? 108.132 140.238 140.515 1.00 32.22 126 VAL H N 1
ATOM 5118 C CA . VAL E 2 126 ? 108.071 141.654 140.849 1.00 25.69 126 VAL H CA 1
ATOM 5119 C C . VAL E 2 126 ? 106.660 141.957 141.324 1.00 31.83 126 VAL H C 1
ATOM 5120 O O . VAL E 2 126 ? 105.687 141.582 140.663 1.00 33.72 126 VAL H O 1
ATOM 5124 N N . THR E 2 127 ? 106.551 142.620 142.471 1.00 41.82 127 THR H N 1
ATOM 5125 C CA . THR E 2 127 ? 105.265 142.952 143.069 1.00 43.15 127 THR H CA 1
ATOM 5126 C C . THR E 2 127 ? 105.119 144.464 143.157 1.00 43.81 127 THR H C 1
ATOM 5127 O O . THR E 2 127 ? 106.012 145.150 143.661 1.00 41.42 127 THR H O 1
ATOM 5131 N N . VAL E 2 128 ? 103.996 144.975 142.667 1.00 41.55 128 VAL H N 1
ATOM 5132 C CA . VAL E 2 128 ? 103.727 146.400 142.701 1.00 40.04 128 VAL H CA 1
ATOM 5133 C C . VAL E 2 128 ? 102.609 146.691 143.692 1.00 43.13 128 VAL H C 1
ATOM 5134 O O . VAL E 2 128 ? 101.430 146.597 143.357 1.00 42.77 128 VAL H O 1
ATOM 5138 N N . MET F 3 1 ? 95.355 132.265 119.913 1.00 74.22 4 MET L N 1
ATOM 5139 C CA . MET F 3 1 ? 95.442 130.813 119.762 1.00 70.11 4 MET L CA 1
ATOM 5140 C C . MET F 3 1 ? 94.605 130.150 120.845 1.00 70.18 4 MET L C 1
ATOM 5141 O O . MET F 3 1 ? 95.139 129.706 121.870 1.00 69.87 4 MET L O 1
ATOM 5146 N N . PRO F 3 2 ? 93.291 130.069 120.657 1.00 71.18 5 PRO L N 1
ATOM 5147 C CA . PRO F 3 2 ? 92.446 129.426 121.667 1.00 70.43 5 PRO L CA 1
ATOM 5148 C C . PRO F 3 2 ? 92.804 127.959 121.848 1.00 70.95 5 PRO L C 1
ATOM 5149 O O . PRO F 3 2 ? 93.135 127.257 120.891 1.00 72.59 5 PRO L O 1
ATOM 5153 N N . GLN F 3 3 ? 92.735 127.500 123.094 1.00 58.28 6 GLN L N 1
ATOM 5154 C CA . GLN F 3 3 ? 92.898 126.093 123.440 1.00 57.32 6 GLN L CA 1
ATOM 5155 C C . GLN F 3 3 ? 91.518 125.566 123.806 1.00 60.36 6 GLN L C 1
ATOM 5156 O O . GLN F 3 3 ? 90.938 125.986 124.813 1.00 60.75 6 GLN L O 1
ATOM 5162 N N . VAL F 3 4 ? 90.986 124.660 122.981 1.00 90.58 7 VAL L N 1
ATOM 5163 C CA . VAL F 3 4 ? 89.607 124.204 123.171 1.00 92.47 7 VAL L CA 1
ATOM 5164 C C . VAL F 3 4 ? 89.393 123.566 124.540 1.00 91.96 7 VAL L C 1
ATOM 5165 O O . VAL F 3 4 ? 88.423 123.935 125.222 1.00 92.01 7 VAL L O 1
ATOM 5169 N N . PRO F 3 5 ? 90.236 122.628 125.010 1.00 74.96 8 PRO L N 1
ATOM 5170 C CA . PRO F 3 5 ? 90.057 122.138 126.382 1.00 75.09 8 PRO L CA 1
ATOM 5171 C C . PRO F 3 5 ? 90.761 123.036 127.387 1.00 75.04 8 PRO L C 1
ATOM 5172 O O . PRO F 3 5 ? 91.968 123.266 127.278 1.00 73.86 8 PRO L O 1
ATOM 5176 N N . VAL F 3 6 ? 90.018 123.557 128.363 1.00 60.68 9 VAL L N 1
ATOM 5177 C CA . VAL F 3 6 ? 90.584 124.474 129.347 1.00 56.33 9 VAL L CA 1
ATOM 5178 C C . VAL F 3 6 ? 90.950 123.710 130.611 1.00 55.65 9 VAL L C 1
ATOM 5179 O O . VAL F 3 6 ? 91.894 124.076 131.318 1.00 57.19 9 VAL L O 1
ATOM 5183 N N . SER F 3 7 ? 90.208 122.647 130.904 1.00 66.16 10 SER L N 1
ATOM 5184 C CA . SER F 3 7 ? 90.479 121.834 132.086 1.00 68.17 10 SER L CA 1
ATOM 5185 C C . SER F 3 7 ? 89.863 120.464 131.873 1.00 68.44 10 SER L C 1
ATOM 5186 O O . SER F 3 7 ? 88.640 120.349 131.753 1.00 70.33 10 SER L O 1
ATOM 5189 N N . LEU F 3 8 ? 90.699 119.432 131.827 1.00 62.01 11 LEU L N 1
ATOM 5190 C CA . LEU F 3 8 ? 90.246 118.069 131.603 1.00 61.65 11 LEU L CA 1
ATOM 5191 C C . LEU F 3 8 ? 90.806 117.173 132.693 1.00 63.58 11 LEU L C 1
ATOM 5192 O O . LEU F 3 8 ? 92.009 117.201 132.966 1.00 64.57 11 LEU L O 1
ATOM 5197 N N . SER F 3 9 ? 89.935 116.380 133.307 1.00 61.96 12 SER L N 1
ATOM 5198 C CA . SER F 3 9 ? 90.324 115.410 134.319 1.00 60.58 12 SER L CA 1
ATOM 5199 C C . SER F 3 9 ? 89.993 114.018 133.811 1.00 60.50 12 SER L C 1
ATOM 5200 O O . SER F 3 9 ? 88.854 113.753 133.415 1.00 63.02 12 SER L O 1
ATOM 5203 N N . ALA F 3 10 ? 90.984 113.132 133.822 1.00 55.68 13 ALA L N 1
ATOM 5204 C CA . ALA F 3 10 ? 90.800 111.778 133.331 1.00 57.72 13 ALA L CA 1
ATOM 5205 C C . ALA F 3 10 ? 91.494 110.805 134.270 1.00 59.55 13 ALA L C 1
ATOM 5206 O O . ALA F 3 10 ? 92.416 111.168 135.004 1.00 60.03 13 ALA L O 1
ATOM 5208 N N . SER F 3 11 ? 91.035 109.557 134.235 1.00 51.54 14 SER L N 1
ATOM 5209 C CA . SER F 3 11 ? 91.564 108.537 135.125 1.00 49.64 14 SER L CA 1
ATOM 5210 C C . SER F 3 11 ? 93.026 108.262 134.812 1.00 53.35 14 SER L C 1
ATOM 5211 O O . SER F 3 11 ? 93.489 108.452 133.686 1.00 56.76 14 SER L O 1
ATOM 5214 N N . VAL F 3 12 ? 93.758 107.811 135.833 1.00 63.08 15 VAL L N 1
ATOM 5215 C CA . VAL F 3 12 ? 95.177 107.529 135.664 1.00 64.24 15 VAL L CA 1
ATOM 5216 C C . VAL F 3 12 ? 95.353 106.381 134.682 1.00 66.99 15 VAL L C 1
ATOM 5217 O O . VAL F 3 12 ? 94.756 105.308 134.837 1.00 67.74 15 VAL L O 1
ATOM 5221 N N . GLY F 3 13 ? 96.177 106.604 133.660 1.00 65.75 16 GLY L N 1
ATOM 5222 C CA . GLY F 3 13 ? 96.378 105.636 132.607 1.00 65.47 16 GLY L CA 1
ATOM 5223 C C . GLY F 3 13 ? 95.543 105.853 131.364 1.00 67.26 16 GLY L C 1
ATOM 5224 O O . GLY F 3 13 ? 95.651 105.058 130.423 1.00 68.39 16 GLY L O 1
ATOM 5225 N N . ASP F 3 14 ? 94.717 106.896 131.326 1.00 63.92 17 ASP L N 1
ATOM 5226 C CA . ASP F 3 14 ? 93.921 107.197 130.148 1.00 63.12 17 ASP L CA 1
ATOM 5227 C C . ASP F 3 14 ? 94.754 107.967 129.126 1.00 61.91 17 ASP L C 1
ATOM 5228 O O . ASP F 3 14 ? 95.915 108.310 129.357 1.00 64.74 17 ASP L O 1
ATOM 5233 N N . ARG F 3 15 ? 94.147 108.245 127.979 1.00 57.24 18 ARG L N 1
ATOM 5234 C CA . ARG F 3 15 ? 94.781 109.018 126.925 1.00 55.48 18 ARG L CA 1
ATOM 5235 C C . ARG F 3 15 ? 94.227 110.432 126.920 1.00 59.41 18 ARG L C 1
ATOM 5236 O O . ARG F 3 15 ? 93.013 110.636 127.003 1.00 63.68 18 ARG L O 1
ATOM 5244 N N . VAL F 3 16 ? 95.124 111.408 126.821 1.00 47.57 19 VAL L N 1
ATOM 5245 C CA . VAL F 3 16 ? 94.768 112.819 126.857 1.00 42.26 19 VAL L CA 1
ATOM 5246 C C . VAL F 3 16 ? 95.099 113.437 125.510 1.00 41.68 19 VAL L C 1
ATOM 5247 O O . VAL F 3 16 ? 96.184 113.215 124.965 1.00 46.55 19 VAL L O 1
ATOM 5251 N N . THR F 3 17 ? 94.161 114.206 124.971 1.00 46.47 20 THR L N 1
ATOM 5252 C CA . THR F 3 17 ? 94.355 114.915 123.716 1.00 44.76 20 THR L CA 1
ATOM 5253 C C . THR F 3 17 ? 94.009 116.378 123.937 1.00 48.02 20 THR L C 1
ATOM 5254 O O . THR F 3 17 ? 92.917 116.693 124.419 1.00 54.99 20 THR L O 1
ATOM 5258 N N . ILE F 3 18 ? 94.936 117.265 123.594 1.00 42.18 21 ILE L N 1
ATOM 5259 C CA . ILE F 3 18 ? 94.783 118.698 123.806 1.00 43.17 21 ILE L CA 1
ATOM 5260 C C . ILE F 3 18 ? 95.013 119.388 122.472 1.00 44.45 21 ILE L C 1
ATOM 5261 O O . ILE F 3 18 ? 96.032 119.149 121.817 1.00 49.11 21 ILE L O 1
ATOM 5266 N N . THR F 3 19 ? 94.076 120.239 122.069 1.00 50.76 22 THR L N 1
ATOM 5267 C CA . THR F 3 19 ? 94.106 120.851 120.750 1.00 51.99 22 THR L CA 1
ATOM 5268 C C . THR F 3 19 ? 94.339 122.354 120.841 1.00 51.92 22 THR L C 1
ATOM 5269 O O . THR F 3 19 ? 93.887 123.011 121.782 1.00 54.16 22 THR L O 1
ATOM 5273 N N . CYS F 3 20 ? 95.058 122.883 119.856 1.00 54.19 23 CYS L N 1
ATOM 5274 C CA . CYS F 3 20 ? 95.315 124.307 119.710 1.00 53.00 23 CYS L CA 1
ATOM 5275 C C . CYS F 3 20 ? 94.872 124.748 118.323 1.00 52.26 23 CYS L C 1
ATOM 5276 O O . CYS F 3 20 ? 95.099 124.042 117.338 1.00 53.67 23 CYS L O 1
ATOM 5279 N N . GLN F 3 21 ? 94.232 125.908 118.248 1.00 68.49 24 GLN L N 1
ATOM 5280 C CA . GLN F 3 21 ? 93.791 126.478 116.983 1.00 71.23 24 GLN L CA 1
ATOM 5281 C C . GLN F 3 21 ? 94.440 127.837 116.778 1.00 71.12 24 GLN L C 1
ATOM 5282 O O . GLN F 3 21 ? 94.547 128.631 117.715 1.00 71.51 24 GLN L O 1
ATOM 5288 N N . ALA F 3 22 ? 94.862 128.101 115.550 1.00 58.18 25 ALA L N 1
ATOM 5289 C CA . ALA F 3 22 ? 95.505 129.351 115.185 1.00 58.13 25 ALA L CA 1
ATOM 5290 C C . ALA F 3 22 ? 94.586 130.181 114.300 1.00 60.79 25 ALA L C 1
ATOM 5291 O O . ALA F 3 22 ? 93.588 129.693 113.764 1.00 62.66 25 ALA L O 1
ATOM 5293 N N . SER F 3 23 ? 94.934 131.457 114.155 1.00 75.99 26 SER L N 1
ATOM 5294 C CA . SER F 3 23 ? 94.193 132.351 113.277 1.00 77.71 26 SER L CA 1
ATOM 5295 C C . SER F 3 23 ? 94.807 132.466 111.890 1.00 77.86 26 SER L C 1
ATOM 5296 O O . SER F 3 23 ? 94.185 133.058 111.002 1.00 79.13 26 SER L O 1
ATOM 5299 N N . GLN F 3 24 ? 96.003 131.921 111.683 1.00 67.08 27 GLN L N 1
ATOM 5300 C CA . GLN F 3 24 ? 96.618 131.881 110.367 1.00 65.90 27 GLN L CA 1
ATOM 5301 C C . GLN F 3 24 ? 97.550 130.683 110.303 1.00 64.76 27 GLN L C 1
ATOM 5302 O O . GLN F 3 24 ? 97.803 130.010 111.304 1.00 65.28 27 GLN L O 1
ATOM 5308 N N . ASP F 3 25 ? 98.054 130.415 109.104 1.00 81.83 28 ASP L N 1
ATOM 5309 C CA . ASP F 3 25 ? 98.921 129.264 108.904 1.00 81.83 28 ASP L CA 1
ATOM 5310 C C . ASP F 3 25 ? 100.282 129.504 109.542 1.00 82.74 28 ASP L C 1
ATOM 5311 O O . ASP F 3 25 ? 100.902 130.552 109.337 1.00 83.71 28 ASP L O 1
ATOM 5316 N N . ILE F 3 26 ? 100.734 128.534 110.324 1.00 61.10 29 ILE L N 1
ATOM 5317 C CA . ILE F 3 26 ? 102.043 128.572 110.956 1.00 56.91 29 ILE L CA 1
ATOM 5318 C C . ILE F 3 26 ? 102.961 127.478 110.429 1.00 57.54 29 ILE L C 1
ATOM 5319 O O . ILE F 3 26 ? 104.163 127.702 110.250 1.00 55.24 29 ILE L O 1
ATOM 5324 N N . GLY F 3 27 ? 102.428 126.284 110.166 1.00 63.46 30 GLY L N 1
ATOM 5325 C CA . GLY F 3 27 ? 103.229 125.175 109.693 1.00 59.45 30 GLY L CA 1
ATOM 5326 C C . GLY F 3 27 ? 103.606 124.236 110.816 1.00 57.75 30 GLY L C 1
ATOM 5327 O O . GLY F 3 27 ? 102.746 123.557 111.381 1.00 58.73 30 GLY L O 1
ATOM 5328 N N . ASN F 3 28 ? 104.895 124.184 111.144 1.00 45.62 31 ASN L N 1
ATOM 5329 C CA . ASN F 3 28 ? 105.386 123.423 112.285 1.00 42.72 31 ASN L CA 1
ATOM 5330 C C . ASN F 3 28 ? 106.107 124.314 113.287 1.00 40.54 31 ASN L C 1
ATOM 5331 O O . ASN F 3 28 ? 106.864 123.818 114.123 1.00 39.68 31 ASN L O 1
ATOM 5336 N N . TYR F 3 29 ? 105.887 125.621 113.218 1.00 44.05 32 TYR L N 1
ATOM 5337 C CA . TYR F 3 29 ? 106.490 126.560 114.158 1.00 39.80 32 TYR L CA 1
ATOM 5338 C C . TYR F 3 29 ? 105.640 126.704 115.415 1.00 44.57 32 TYR L C 1
ATOM 5339 O O . TYR F 3 29 ? 105.272 127.802 115.824 1.00 44.14 32 TYR L O 1
ATOM 5348 N N . LEU F 3 30 ? 105.315 125.570 116.031 1.00 46.02 33 LEU L N 1
ATOM 5349 C CA . LEU F 3 30 ? 104.564 125.534 117.276 1.00 44.63 33 LEU L CA 1
ATOM 5350 C C . LEU F 3 30 ? 105.202 124.513 118.203 1.00 47.80 33 LEU L C 1
ATOM 5351 O O . LEU F 3 30 ? 105.739 123.498 117.756 1.00 47.04 33 LEU L O 1
ATOM 5356 N N . THR F 3 31 ? 105.138 124.790 119.503 1.00 53.81 34 THR L N 1
ATOM 5357 C CA . THR F 3 31 ? 105.723 123.912 120.502 1.00 52.16 34 THR L CA 1
ATOM 5358 C C . THR F 3 31 ? 104.745 123.722 121.651 1.00 52.65 34 THR L C 1
ATOM 5359 O O . THR F 3 31 ? 103.855 124.543 121.883 1.00 52.88 34 THR L O 1
ATOM 5363 N N . TRP F 3 32 ? 104.919 122.614 122.364 1.00 45.65 35 TRP L N 1
ATOM 5364 C CA . TRP F 3 32 ? 104.124 122.284 123.538 1.00 42.55 35 TRP L CA 1
ATOM 5365 C C . TRP F 3 32 ? 105.024 122.292 124.766 1.00 43.37 35 TRP L C 1
ATOM 5366 O O . TRP F 3 32 ? 106.099 121.685 124.756 1.00 43.20 35 TRP L O 1
ATOM 5377 N N . SER F 3 33 ? 104.585 122.981 125.814 1.00 48.25 36 SER L N 1
ATOM 5378 C CA . SER F 3 33 ? 105.352 123.114 127.042 1.00 46.07 36 SER L CA 1
ATOM 5379 C C . SER F 3 33 ? 104.479 122.743 128.231 1.00 45.81 36 SER L C 1
ATOM 5380 O O . SER F 3 33 ? 103.255 122.871 128.191 1.00 47.39 36 SER L O 1
ATOM 5383 N N . GLN F 3 34 ? 105.126 122.278 129.296 1.00 31.93 37 GLN L N 1
ATOM 5384 C CA . GLN F 3 34 ? 104.444 121.880 130.520 1.00 30.34 37 GLN L CA 1
ATOM 5385 C C . GLN F 3 34 ? 104.948 122.737 131.670 1.00 31.65 37 GLN L C 1
ATOM 5386 O O . GLN F 3 34 ? 106.159 122.915 131.829 1.00 36.94 37 GLN L O 1
ATOM 5392 N N . GLN F 3 35 ? 104.025 123.272 132.466 1.00 23.10 38 GLN L N 1
ATOM 5393 C CA . GLN F 3 35 ? 104.368 124.160 133.569 1.00 22.05 38 GLN L CA 1
ATOM 5394 C C . GLN F 3 35 ? 103.772 123.627 134.861 1.00 26.45 38 GLN L C 1
ATOM 5395 O O . GLN F 3 35 ? 102.560 123.407 134.945 1.00 27.34 38 GLN L O 1
ATOM 5401 N N . LYS F 3 36 ? 104.623 123.428 135.860 1.00 37.47 39 LYS L N 1
ATOM 5402 C CA . LYS F 3 36 ? 104.188 123.120 137.209 1.00 36.54 39 LYS L CA 1
ATOM 5403 C C . LYS F 3 36 ? 103.878 124.414 137.957 1.00 40.51 39 LYS L C 1
ATOM 5404 O O . LYS F 3 36 ? 104.270 125.497 137.516 1.00 42.73 39 LYS L O 1
ATOM 5410 N N . PRO F 3 37 ? 103.133 124.333 139.084 1.00 59.90 40 PRO L N 1
ATOM 5411 C CA . PRO F 3 37 ? 102.747 125.554 139.810 1.00 59.92 40 PRO L CA 1
ATOM 5412 C C . PRO F 3 37 ? 103.886 126.534 140.043 1.00 60.80 40 PRO L C 1
ATOM 5413 O O . PRO F 3 37 ? 103.820 127.675 139.575 1.00 62.39 40 PRO L O 1
ATOM 5417 N N . GLY F 3 38 ? 104.928 126.122 140.757 1.00 72.09 41 GLY L N 1
ATOM 5418 C CA . GLY F 3 38 ? 106.101 126.966 140.861 1.00 74.51 41 GLY L CA 1
ATOM 5419 C C . GLY F 3 38 ? 107.290 126.409 140.110 1.00 74.77 41 GLY L C 1
ATOM 5420 O O . GLY F 3 38 ? 107.994 125.537 140.627 1.00 75.89 41 GLY L O 1
ATOM 5421 N N . LYS F 3 39 ? 107.545 126.934 138.912 1.00 80.65 42 LYS L N 1
ATOM 5422 C CA . LYS F 3 39 ? 108.618 126.492 138.027 1.00 81.64 42 LYS L CA 1
ATOM 5423 C C . LYS F 3 39 ? 108.563 127.352 136.771 1.00 80.01 42 LYS L C 1
ATOM 5424 O O . LYS F 3 39 ? 107.612 128.108 136.552 1.00 78.85 42 LYS L O 1
ATOM 5430 N N . ALA F 3 40 ? 109.601 127.230 135.950 1.00 69.40 43 ALA L N 1
ATOM 5431 C CA . ALA F 3 40 ? 109.531 127.721 134.586 1.00 66.33 43 ALA L CA 1
ATOM 5432 C C . ALA F 3 40 ? 108.959 126.630 133.684 1.00 67.66 43 ALA L C 1
ATOM 5433 O O . ALA F 3 40 ? 109.147 125.439 133.950 1.00 69.92 43 ALA L O 1
ATOM 5435 N N . PRO F 3 41 ? 108.247 127.003 132.621 1.00 46.55 44 PRO L N 1
ATOM 5436 C CA . PRO F 3 41 ? 107.638 125.984 131.756 1.00 42.61 44 PRO L CA 1
ATOM 5437 C C . PRO F 3 41 ? 108.696 125.109 131.104 1.00 43.80 44 PRO L C 1
ATOM 5438 O O . PRO F 3 41 ? 109.709 125.599 130.602 1.00 46.60 44 PRO L O 1
ATOM 5442 N N . LYS F 3 42 ? 108.453 123.803 131.111 1.00 35.38 45 LYS L N 1
ATOM 5443 C CA . LYS F 3 42 ? 109.386 122.843 130.541 1.00 34.79 45 LYS L CA 1
ATOM 5444 C C . LYS F 3 42 ? 108.901 122.416 129.165 1.00 39.47 45 LYS L C 1
ATOM 5445 O O . LYS F 3 42 ? 107.699 122.241 128.943 1.00 40.67 45 LYS L O 1
ATOM 5451 N N . LEU F 3 43 ? 109.844 122.260 128.242 1.00 37.98 46 LEU L N 1
ATOM 5452 C CA . LEU F 3 43 ? 109.529 122.027 126.841 1.00 31.74 46 LEU L CA 1
ATOM 5453 C C . LEU F 3 43 ? 109.321 120.540 126.596 1.00 31.19 46 LEU L C 1
ATOM 5454 O O . LEU F 3 43 ? 110.136 119.715 127.016 1.00 30.76 46 LEU L O 1
ATOM 5459 N N . LEU F 3 44 ? 108.220 120.207 125.924 1.00 41.06 47 LEU L N 1
ATOM 5460 C CA . LEU F 3 44 ? 107.886 118.822 125.608 1.00 39.14 47 LEU L CA 1
ATOM 5461 C C . LEU F 3 44 ? 108.398 118.428 124.224 1.00 38.45 47 LEU L C 1
ATOM 5462 O O . LEU F 3 44 ? 109.128 117.444 124.084 1.00 38.14 47 LEU L O 1
ATOM 5467 N N . ILE F 3 45 ? 108.024 119.188 123.196 1.00 59.43 48 ILE L N 1
ATOM 5468 C CA . ILE F 3 45 ? 108.405 118.891 121.820 1.00 61.83 48 ILE L CA 1
ATOM 5469 C C . ILE F 3 45 ? 108.873 120.166 121.128 1.00 62.46 48 ILE L C 1
ATOM 5470 O O . ILE F 3 45 ? 108.371 121.261 121.403 1.00 62.32 48 ILE L O 1
ATOM 5475 N N . TYR F 3 46 ? 109.851 120.019 120.225 1.00 44.77 49 TYR L N 1
ATOM 5476 C CA . TYR F 3 46 ? 110.395 121.164 119.499 1.00 42.52 49 TYR L CA 1
ATOM 5477 C C . TYR F 3 46 ? 109.333 121.797 118.621 1.00 44.99 49 TYR L C 1
ATOM 5478 O O . TYR F 3 46 ? 108.936 122.948 118.826 1.00 48.81 49 TYR L O 1
ATOM 5487 N N . ASP F 3 47 ? 108.875 121.040 117.639 0.75 48.22 50 ASP L N 1
ATOM 5488 C CA . ASP F 3 47 ? 107.984 121.504 116.588 0.75 52.50 50 ASP L CA 1
ATOM 5489 C C . ASP F 3 47 ? 106.670 120.741 116.711 0.75 53.05 50 ASP L C 1
ATOM 5490 O O . ASP F 3 47 ? 106.397 120.113 117.738 0.75 56.66 50 ASP L O 1
ATOM 5495 N N . ALA F 3 48 ? 105.832 120.849 115.681 1.00 51.51 51 ALA L N 1
ATOM 5496 C CA . ALA F 3 48 ? 104.544 120.167 115.645 1.00 55.90 51 ALA L CA 1
ATOM 5497 C C . ALA F 3 48 ? 104.617 118.749 116.208 1.00 55.61 51 ALA L C 1
ATOM 5498 O O . ALA F 3 48 ? 103.716 118.322 116.935 1.00 55.45 51 ALA L O 1
ATOM 5500 N N . SER F 3 49 ? 105.679 118.010 115.882 1.00 32.71 52 SER L N 1
ATOM 5501 C CA . SER F 3 49 ? 105.913 116.701 116.491 1.00 24.90 52 SER L CA 1
ATOM 5502 C C . SER F 3 49 ? 107.417 116.451 116.493 1.00 31.53 52 SER L C 1
ATOM 5503 O O . SER F 3 49 ? 107.963 115.977 115.494 1.00 38.30 52 SER L O 1
ATOM 5506 N N . ASN F 3 50 ? 108.080 116.761 117.609 1.00 36.80 53 ASN L N 1
ATOM 5507 C CA . ASN F 3 50 ? 109.512 116.485 117.724 1.00 37.02 53 ASN L CA 1
ATOM 5508 C C . ASN F 3 50 ? 109.865 116.413 119.209 1.00 36.41 53 ASN L C 1
ATOM 5509 O O . ASN F 3 50 ? 110.112 117.446 119.832 1.00 42.45 53 ASN L O 1
ATOM 5514 N N . LEU F 3 51 ? 109.953 115.197 119.738 1.00 40.50 54 LEU L N 1
ATOM 5515 C CA . LEU F 3 51 ? 110.111 115.008 121.175 1.00 40.47 54 LEU L CA 1
ATOM 5516 C C . LEU F 3 51 ? 111.461 115.520 121.669 1.00 42.99 54 LEU L C 1
ATOM 5517 O O . LEU F 3 51 ? 112.502 115.279 121.053 1.00 44.94 54 LEU L O 1
ATOM 5522 N N . GLN F 3 52 ? 111.431 116.226 122.796 1.00 48.01 55 GLN L N 1
ATOM 5523 C CA . GLN F 3 52 ? 112.640 116.627 123.499 1.00 46.88 55 GLN L CA 1
ATOM 5524 C C . GLN F 3 52 ? 113.373 115.416 124.065 1.00 46.93 55 GLN L C 1
ATOM 5525 O O . GLN F 3 52 ? 112.778 114.390 124.398 1.00 47.12 55 GLN L O 1
ATOM 5531 N N . THR F 3 53 ? 114.689 115.555 124.180 1.00 47.88 56 THR L N 1
ATOM 5532 C CA . THR F 3 53 ? 115.513 114.516 124.777 1.00 48.40 56 THR L CA 1
ATOM 5533 C C . THR F 3 53 ? 115.339 114.529 126.290 1.00 50.84 56 THR L C 1
ATOM 5534 O O . THR F 3 53 ? 115.559 115.556 126.940 1.00 53.97 56 THR L O 1
ATOM 5538 N N . GLY F 3 54 ? 114.943 113.384 126.851 1.00 62.29 57 GLY L N 1
ATOM 5539 C CA . GLY F 3 54 ? 114.677 113.239 128.266 1.00 61.79 57 GLY L CA 1
ATOM 5540 C C . GLY F 3 54 ? 113.203 113.120 128.600 1.00 61.57 57 GLY L C 1
ATOM 5541 O O . GLY F 3 54 ? 112.849 112.438 129.569 1.00 62.72 57 GLY L O 1
ATOM 5542 N N . VAL F 3 55 ? 112.345 113.770 127.826 1.00 52.97 58 VAL L N 1
ATOM 5543 C CA . VAL F 3 55 ? 110.897 113.641 128.012 1.00 50.05 58 VAL L CA 1
ATOM 5544 C C . VAL F 3 55 ? 110.475 112.220 127.656 1.00 51.29 58 VAL L C 1
ATOM 5545 O O . VAL F 3 55 ? 110.838 111.725 126.575 1.00 54.86 58 VAL L O 1
ATOM 5549 N N . PRO F 3 56 ? 109.726 111.526 128.509 1.00 54.38 59 PRO L N 1
ATOM 5550 C CA . PRO F 3 56 ? 109.344 110.147 128.194 1.00 53.58 59 PRO L CA 1
ATOM 5551 C C . PRO F 3 56 ? 108.376 110.092 127.024 1.00 56.25 59 PRO L C 1
ATOM 5552 O O . PRO F 3 56 ? 107.681 111.058 126.703 1.00 56.86 59 PRO L O 1
ATOM 5556 N N . SER F 3 57 ? 108.345 108.924 126.380 1.00 53.63 60 SER L N 1
ATOM 5557 C CA . SER F 3 57 ? 107.658 108.749 125.107 1.00 52.80 60 SER L CA 1
ATOM 5558 C C . SER F 3 57 ? 106.140 108.802 125.212 1.00 53.53 60 SER L C 1
ATOM 5559 O O . SER F 3 57 ? 105.470 108.572 124.201 1.00 54.65 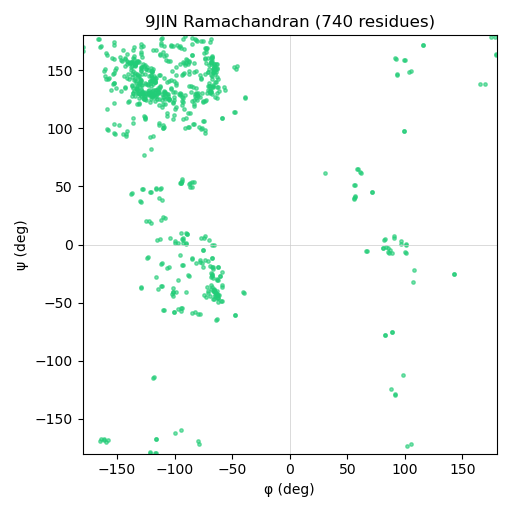60 SER L O 1
ATOM 5562 N N . ARG F 3 58 ? 105.573 109.080 126.387 1.00 51.07 61 ARG L N 1
ATOM 5563 C CA . ARG F 3 58 ? 104.132 109.286 126.464 1.00 50.63 61 ARG L CA 1
ATOM 5564 C C . ARG F 3 58 ? 103.714 110.504 125.655 1.00 52.39 61 ARG L C 1
ATOM 5565 O O . ARG F 3 58 ? 102.704 110.471 124.944 1.00 55.22 61 ARG L O 1
ATOM 5573 N N . PHE F 3 59 ? 104.480 111.587 125.750 1.00 58.76 62 PHE L N 1
ATOM 5574 C CA . PHE F 3 59 ? 104.150 112.827 125.060 1.00 59.03 62 PHE L CA 1
ATOM 5575 C C . PHE F 3 59 ? 104.556 112.744 123.594 1.00 58.73 62 PHE L C 1
ATOM 5576 O O . PHE F 3 59 ? 105.687 112.368 123.272 1.00 58.32 62 PHE L O 1
ATOM 5584 N N . SER F 3 60 ? 103.631 113.101 122.707 1.00 44.24 63 SER L N 1
ATOM 5585 C CA . SER F 3 60 ? 103.902 113.129 121.279 1.00 43.86 63 SER L CA 1
ATOM 5586 C C . SER F 3 60 ? 102.994 114.161 120.631 1.00 42.16 63 SER L C 1
ATOM 5587 O O . SER F 3 60 ? 101.817 114.265 120.981 1.00 43.19 63 SER L O 1
ATOM 5590 N N . GLY F 3 61 ? 103.548 114.924 119.690 1.00 31.56 64 GLY L N 1
ATOM 5591 C CA . GLY F 3 61 ? 102.817 115.979 119.029 1.00 30.42 64 GLY L CA 1
ATOM 5592 C C . GLY F 3 61 ? 102.260 115.547 117.685 1.00 32.81 64 GLY L C 1
ATOM 5593 O O . GLY F 3 61 ? 102.562 114.476 117.169 1.00 37.86 64 GLY L O 1
ATOM 5594 N N . SER F 3 62 ? 101.430 116.417 117.121 1.00 31.83 65 SER L N 1
ATOM 5595 C CA . SER F 3 62 ? 100.804 116.174 115.826 1.00 31.07 65 SER L CA 1
ATOM 5596 C C . SER F 3 62 ? 100.221 117.490 115.331 1.00 33.69 65 SER L C 1
ATOM 5597 O O . SER F 3 62 ? 100.275 118.514 116.018 1.00 38.28 65 SER L O 1
ATOM 5600 N N . GLY F 3 63 ? 99.666 117.454 114.127 1.00 42.09 66 GLY L N 1
ATOM 5601 C CA . GLY F 3 63 ? 99.054 118.618 113.526 1.00 44.14 66 GLY L CA 1
ATOM 5602 C C . GLY F 3 63 ? 100.025 119.415 112.673 1.00 41.76 66 GLY L C 1
ATOM 5603 O O . GLY F 3 63 ? 101.243 119.307 112.794 1.00 45.30 66 GLY L O 1
ATOM 5604 N N . SER F 3 64 ? 99.459 120.230 111.789 1.00 40.88 67 SER L N 1
ATOM 5605 C CA . SER F 3 64 ? 100.262 121.069 110.914 1.00 42.69 67 SER L CA 1
ATOM 5606 C C . SER F 3 64 ? 99.396 122.189 110.362 1.00 45.98 67 SER L C 1
ATOM 5607 O O . SER F 3 64 ? 98.188 122.027 110.182 1.00 48.11 67 SER L O 1
ATOM 5610 N N . GLY F 3 65 ? 100.032 123.324 110.100 1.00 49.08 68 GLY L N 1
ATOM 5611 C CA . GLY F 3 65 ? 99.375 124.450 109.472 1.00 46.55 68 GLY L CA 1
ATOM 5612 C C . GLY F 3 65 ? 98.595 125.326 110.425 1.00 49.47 68 GLY L C 1
ATOM 5613 O O . GLY F 3 65 ? 99.062 126.401 110.808 1.00 54.92 68 GLY L O 1
ATOM 5614 N N . THR F 3 66 ? 97.411 124.887 110.812 1.00 51.67 69 THR L N 1
ATOM 5615 C CA . THR F 3 66 ? 96.575 125.652 111.729 1.00 49.19 69 THR L CA 1
ATOM 5616 C C . THR F 3 66 ? 96.076 124.831 112.907 1.00 51.34 69 THR L C 1
ATOM 5617 O O . THR F 3 66 ? 95.982 125.357 114.017 1.00 53.98 69 THR L O 1
ATOM 5621 N N . TYR F 3 67 ? 95.761 123.558 112.697 1.00 63.02 70 TYR L N 1
ATOM 5622 C CA . TYR F 3 67 ? 95.229 122.696 113.743 1.00 62.98 70 TYR L CA 1
ATOM 5623 C C . TYR F 3 67 ? 96.356 121.843 114.305 1.00 63.85 70 TYR L C 1
ATOM 5624 O O . TYR F 3 67 ? 96.958 121.048 113.578 1.00 64.91 70 TYR L O 1
ATOM 5633 N N . PHE F 3 68 ? 96.631 122.005 115.596 1.00 53.43 71 PHE L N 1
ATOM 5634 C CA . PHE F 3 68 ? 97.676 121.266 116.284 1.00 48.72 71 PHE L CA 1
ATOM 5635 C C . PHE F 3 68 ? 97.074 120.526 117.467 1.00 47.89 71 PHE L C 1
ATOM 5636 O O . PHE F 3 68 ? 96.088 120.970 118.058 1.00 49.98 71 PHE L O 1
ATOM 5644 N N . THR F 3 69 ? 97.669 119.386 117.805 1.00 48.96 72 THR L N 1
ATOM 5645 C CA . THR F 3 69 ? 97.175 118.582 118.908 1.00 48.01 72 THR L CA 1
ATOM 5646 C C . THR F 3 69 ? 98.344 118.000 119.690 1.00 48.49 72 THR L C 1
ATOM 5647 O O . THR F 3 69 ? 99.452 117.846 119.169 1.00 50.53 72 THR L O 1
ATOM 5651 N N . LEU F 3 70 ? 98.082 117.702 120.959 1.00 40.59 73 LEU L N 1
ATOM 5652 C CA . LEU F 3 70 ? 99.045 117.083 121.860 1.00 36.34 73 LEU L CA 1
ATOM 5653 C C . LEU F 3 70 ? 98.389 115.853 122.460 1.00 40.39 73 LEU L C 1
ATOM 5654 O O . LEU F 3 70 ? 97.309 115.955 123.047 1.00 46.51 73 LEU L O 1
ATOM 5659 N N . THR F 3 71 ? 99.030 114.697 122.321 1.00 36.22 74 THR L N 1
ATOM 5660 C CA . THR F 3 71 ? 98.481 113.454 122.840 1.00 36.21 74 THR L CA 1
ATOM 5661 C C . THR F 3 71 ? 99.434 112.831 123.846 1.00 37.06 74 THR L C 1
ATOM 5662 O O . THR F 3 71 ? 100.655 112.949 123.722 1.00 36.21 74 THR L O 1
ATOM 5666 N N . ILE F 3 72 ? 98.858 112.184 124.854 1.00 57.29 75 ILE L N 1
ATOM 5667 C CA . ILE F 3 72 ? 99.601 111.509 125.909 1.00 59.23 75 ILE L CA 1
ATOM 5668 C C . ILE F 3 72 ? 99.021 110.110 126.061 1.00 59.92 75 ILE L C 1
ATOM 5669 O O . ILE F 3 72 ? 97.811 109.957 126.253 1.00 62.88 75 ILE L O 1
ATOM 5674 N N . SER F 3 73 ? 99.880 109.093 125.973 1.00 54.53 76 SER L N 1
ATOM 5675 C CA . SER F 3 73 ? 99.393 107.718 125.966 1.00 51.07 76 SER L CA 1
ATOM 5676 C C . SER F 3 73 ? 98.895 107.288 127.340 1.00 55.00 76 SER L C 1
ATOM 5677 O O . SER F 3 73 ? 97.824 106.682 127.453 1.00 56.81 76 SER L O 1
ATOM 5680 N N . SER F 3 74 ? 99.651 107.588 128.392 1.00 73.02 77 SER L N 1
ATOM 5681 C CA . SER F 3 74 ? 99.284 107.212 129.750 1.00 73.39 77 SER L CA 1
ATOM 5682 C C . SER F 3 74 ? 99.304 108.444 130.641 1.00 73.48 77 SER L C 1
ATOM 5683 O O . SER F 3 74 ? 100.057 109.389 130.399 1.00 73.55 77 SER L O 1
ATOM 5686 N N . LEU F 3 75 ? 98.506 108.405 131.705 1.00 57.32 78 LEU L N 1
ATOM 5687 C CA . LEU F 3 75 ? 98.218 109.600 132.489 1.00 54.02 78 LEU L CA 1
ATOM 5688 C C . LEU F 3 75 ? 98.838 109.505 133.875 1.00 56.67 78 LEU L C 1
ATOM 5689 O O . LEU F 3 75 ? 98.163 109.720 134.886 1.00 60.26 78 LEU L O 1
ATOM 5694 N N . GLN F 3 76 ? 100.116 109.135 133.924 1.00 56.14 79 GLN L N 1
ATOM 5695 C CA . GLN F 3 76 ? 100.894 109.019 135.149 1.00 56.95 79 GLN L CA 1
ATOM 5696 C C . GLN F 3 76 ? 100.706 110.246 136.035 1.00 59.95 79 GLN L C 1
ATOM 5697 O O . GLN F 3 76 ? 100.451 111.345 135.526 1.00 60.14 79 GLN L O 1
ATOM 5703 N N . PRO F 3 77 ? 100.822 110.102 137.358 1.00 60.61 80 PRO L N 1
ATOM 5704 C CA . PRO F 3 77 ? 100.513 111.230 138.251 1.00 60.21 80 PRO L CA 1
ATOM 5705 C C . PRO F 3 77 ? 101.406 112.441 138.057 1.00 61.09 80 PRO L C 1
ATOM 5706 O O . PRO F 3 77 ? 101.025 113.540 138.475 1.00 61.50 80 PRO L O 1
ATOM 5710 N N . GLU F 3 78 ? 102.578 112.284 137.443 1.00 63.36 81 GLU L N 1
ATOM 5711 C CA . GLU F 3 78 ? 103.443 113.422 137.161 1.00 62.33 81 GLU L CA 1
ATOM 5712 C C . GLU F 3 78 ? 102.855 114.375 136.129 1.00 64.34 81 GLU L C 1
ATOM 5713 O O . GLU F 3 78 ? 103.497 115.380 135.808 1.00 64.04 81 GLU L O 1
ATOM 5719 N N . ASP F 3 79 ? 101.664 114.089 135.608 1.00 45.37 82 ASP L N 1
ATOM 5720 C CA . ASP F 3 79 ? 101.057 114.869 134.541 1.00 38.40 82 ASP L CA 1
ATOM 5721 C C . ASP F 3 79 ? 100.142 115.968 135.050 1.00 35.64 82 ASP L C 1
ATOM 5722 O O . ASP F 3 79 ? 99.505 116.644 134.239 1.00 39.85 82 ASP L O 1
ATOM 5727 N N . ILE F 3 80 ? 100.050 116.163 136.363 1.00 26.31 83 ILE L N 1
ATOM 5728 C CA . ILE F 3 80 ? 99.223 117.228 136.921 1.00 22.87 83 ILE L CA 1
ATOM 5729 C C . ILE F 3 80 ? 99.987 118.534 136.728 1.00 20.95 83 ILE L C 1
ATOM 5730 O O . ILE F 3 80 ? 100.900 118.850 137.490 1.00 26.87 83 ILE L O 1
ATOM 5735 N N . ALA F 3 81 ? 99.623 119.292 135.700 1.00 14.79 84 ALA L N 1
ATOM 5736 C CA . ALA F 3 81 ? 100.289 120.546 135.382 1.00 12.48 84 ALA L CA 1
ATOM 5737 C C . ALA F 3 81 ? 99.409 121.326 134.415 1.00 10.11 84 ALA L C 1
ATOM 5738 O O . ALA F 3 81 ? 98.242 120.987 134.199 1.00 17.61 84 ALA L O 1
ATOM 5740 N N . THR F 3 82 ? 99.971 122.385 133.841 1.00 21.58 85 THR L N 1
ATOM 5741 C CA . THR F 3 82 ? 99.357 123.128 132.752 1.00 17.38 85 THR L CA 1
ATOM 5742 C C . THR F 3 82 ? 100.221 122.997 131.508 1.00 26.54 85 THR L C 1
ATOM 5743 O O . THR F 3 82 ? 101.452 122.970 131.595 1.00 30.12 85 THR L O 1
ATOM 5747 N N . TYR F 3 83 ? 99.570 122.911 130.354 1.00 27.83 86 TYR L N 1
ATOM 5748 C CA . TYR F 3 83 ? 100.239 122.774 129.071 1.00 20.44 86 TYR L CA 1
ATOM 5749 C C . TYR F 3 83 ? 99.882 123.963 128.196 1.00 25.95 86 TYR L C 1
ATOM 5750 O O . TYR F 3 83 ? 98.751 124.455 128.236 1.00 32.52 86 TYR L O 1
ATOM 5759 N N . TYR F 3 84 ? 100.846 124.428 127.409 1.00 38.39 87 TYR L N 1
ATOM 5760 C CA . TYR F 3 84 ? 100.663 125.615 126.589 1.00 44.08 87 TYR L CA 1
ATOM 5761 C C . TYR F 3 84 ? 101.126 125.350 125.166 1.00 46.93 87 TYR L C 1
ATOM 5762 O O . TYR F 3 84 ? 102.099 124.625 124.944 1.00 47.52 87 TYR L O 1
ATOM 5771 N N . CYS F 3 85 ? 100.422 125.943 124.209 1.00 54.34 88 CYS L N 1
ATOM 5772 C CA . CYS F 3 85 ? 100.851 125.992 122.820 1.00 54.39 88 CYS L CA 1
ATOM 5773 C C . CYS F 3 85 ? 101.219 127.430 122.484 1.00 58.06 88 CYS L C 1
ATOM 5774 O O . CYS F 3 85 ? 100.451 128.356 122.765 1.00 56.00 88 CYS L O 1
ATOM 5777 N N . GLN F 3 86 ? 102.399 127.613 121.905 1.00 46.68 89 GLN L N 1
ATOM 5778 C CA . GLN F 3 86 ? 102.899 128.929 121.544 1.00 39.72 89 GLN L CA 1
ATOM 5779 C C . GLN F 3 86 ? 103.501 128.859 120.151 1.00 47.97 89 GLN L C 1
ATOM 5780 O O . GLN F 3 86 ? 104.306 127.968 119.866 1.00 47.74 89 GLN L O 1
ATOM 5786 N N . GLN F 3 87 ? 103.109 129.790 119.288 1.00 49.31 90 GLN L N 1
ATOM 5787 C CA . GLN F 3 87 ? 103.650 129.851 117.941 1.00 43.59 90 GLN L CA 1
ATOM 5788 C C . GLN F 3 87 ? 104.923 130.681 117.928 1.00 42.98 90 GLN L C 1
ATOM 5789 O O . GLN F 3 87 ? 105.069 131.641 118.687 1.00 44.88 90 GLN L O 1
ATOM 5795 N N . TYR F 3 88 ? 105.850 130.296 117.058 1.00 37.80 91 TYR L N 1
ATOM 5796 C CA . TYR F 3 88 ? 107.036 131.092 116.772 1.00 36.37 91 TYR L CA 1
ATOM 5797 C C . TYR F 3 88 ? 107.173 131.302 115.270 1.00 40.09 91 TYR L C 1
ATOM 5798 O O . TYR F 3 88 ? 108.239 131.120 114.681 1.00 42.22 91 TYR L O 1
ATOM 5807 N N . ASP F 3 89 ? 106.071 131.693 114.630 1.00 50.33 92 ASP L N 1
ATOM 5808 C CA . ASP F 3 89 ? 106.066 131.988 113.201 1.00 51.07 92 ASP L CA 1
ATOM 5809 C C . ASP F 3 89 ? 106.278 133.473 112.929 1.00 55.23 92 ASP L C 1
ATOM 5810 O O . ASP F 3 89 ? 107.211 133.853 112.216 1.00 57.06 92 ASP L O 1
ATOM 5815 N N . ASN F 3 90 ? 105.416 134.318 113.481 1.00 65.93 93 ASN L N 1
ATOM 5816 C CA . ASN F 3 90 ? 105.483 135.754 113.259 1.00 66.50 93 ASN L CA 1
ATOM 5817 C C . ASN F 3 90 ? 106.128 136.458 114.449 1.00 66.32 93 ASN L C 1
ATOM 5818 O O . ASN F 3 90 ? 106.369 135.866 115.503 1.00 63.82 93 ASN L O 1
ATOM 5823 N N . VAL F 3 91 ? 106.408 137.752 114.257 1.00 70.71 94 VAL L N 1
ATOM 5824 C CA . VAL F 3 91 ? 107.227 138.489 115.223 1.00 68.34 94 VAL L CA 1
ATOM 5825 C C . VAL F 3 91 ? 106.580 138.573 116.600 1.00 67.33 94 VAL L C 1
ATOM 5826 O O . VAL F 3 91 ? 107.287 138.370 117.600 1.00 69.73 94 VAL L O 1
ATOM 5830 N N . PRO F 3 92 ? 105.283 138.897 116.741 1.00 48.44 95 PRO L N 1
ATOM 5831 C CA . PRO F 3 92 ? 104.670 138.808 118.076 1.00 45.89 95 PRO L CA 1
ATOM 5832 C C . PRO F 3 92 ? 104.400 137.370 118.495 1.00 45.59 95 PRO L C 1
ATOM 5833 O O . PRO F 3 92 ? 103.471 136.737 117.987 1.00 46.86 95 PRO L O 1
ATOM 5837 N N . ILE F 3 93 ? 105.207 136.844 119.417 1.00 41.11 96 ILE L N 1
ATOM 5838 C CA . ILE F 3 93 ? 104.969 135.513 119.962 1.00 38.75 96 ILE L CA 1
ATOM 5839 C C . ILE F 3 93 ? 103.720 135.543 120.829 1.00 42.39 96 ILE L C 1
ATOM 5840 O O . ILE F 3 93 ? 103.553 136.431 121.673 1.00 47.91 96 ILE L O 1
ATOM 5845 N N . THR F 3 94 ? 102.829 134.580 120.619 1.00 39.88 97 THR L N 1
ATOM 5846 C CA . THR F 3 94 ? 101.613 134.464 121.406 1.00 40.97 97 THR L CA 1
ATOM 5847 C C . THR F 3 94 ? 101.491 133.052 121.954 1.00 43.88 97 THR L C 1
ATOM 5848 O O . THR F 3 94 ? 102.015 132.098 121.376 1.00 46.19 97 THR L O 1
ATOM 5852 N N . PHE F 3 95 ? 100.799 132.932 123.082 1.00 43.40 98 PHE L N 1
ATOM 5853 C CA . PHE F 3 95 ? 100.610 131.664 123.769 1.00 42.20 98 PHE L CA 1
ATOM 5854 C C . PHE F 3 95 ? 99.150 131.239 123.687 1.00 45.05 98 PHE L C 1
ATOM 5855 O O . PHE F 3 95 ? 98.282 131.989 123.234 1.00 46.75 98 PHE L O 1
ATOM 5863 N N . GLY F 3 96 ? 98.886 130.016 124.136 1.00 61.42 99 GLY L N 1
ATOM 5864 C CA . GLY F 3 96 ? 97.573 129.421 123.978 1.00 62.56 99 GLY L CA 1
ATOM 5865 C C . GLY F 3 96 ? 96.515 129.891 124.956 1.00 64.76 99 GLY L C 1
ATOM 5866 O O . GLY F 3 96 ? 95.485 130.434 124.551 1.00 66.52 99 GLY L O 1
ATOM 5867 N N . GLY F 3 97 ? 96.758 129.692 126.246 1.00 52.84 100 GLY L N 1
ATOM 5868 C CA . GLY F 3 97 ? 95.755 129.965 127.255 1.00 49.74 100 GLY L CA 1
ATOM 5869 C C . GLY F 3 97 ? 95.796 128.951 128.377 1.00 50.95 100 GLY L C 1
ATOM 5870 O O . GLY F 3 97 ? 95.379 129.236 129.502 1.00 53.01 100 GLY L O 1
ATOM 5871 N N . GLY F 3 98 ? 96.295 127.757 128.078 1.00 43.38 101 GLY L N 1
ATOM 5872 C CA . GLY F 3 98 ? 96.578 126.777 129.104 1.00 41.43 101 GLY L CA 1
ATOM 5873 C C . GLY F 3 98 ? 95.460 125.800 129.385 1.00 40.50 101 GLY L C 1
ATOM 5874 O O . GLY F 3 98 ? 94.280 126.151 129.306 1.00 43.45 101 GLY L O 1
ATOM 5875 N N . THR F 3 99 ? 95.829 124.564 129.715 1.00 39.58 102 THR L N 1
ATOM 5876 C CA . THR F 3 99 ? 94.888 123.541 130.148 1.00 42.21 102 THR L CA 1
ATOM 5877 C C . THR F 3 99 ? 95.346 122.992 131.486 1.00 44.06 102 THR L C 1
ATOM 5878 O O . THR F 3 99 ? 96.510 122.611 131.632 1.00 42.69 102 THR L O 1
ATOM 5882 N N . GLU F 3 100 ? 94.432 122.923 132.447 1.00 51.26 103 GLU L N 1
ATOM 5883 C CA . GLU F 3 100 ? 94.709 122.299 133.733 1.00 50.77 103 GLU L CA 1
ATOM 5884 C C . GLU F 3 100 ? 94.276 120.841 133.674 1.00 52.45 103 GLU L C 1
ATOM 5885 O O . GLU F 3 100 ? 93.097 120.549 133.451 1.00 57.18 103 GLU L O 1
ATOM 5891 N N . VAL F 3 101 ? 95.220 119.929 133.880 1.00 37.19 104 VAL L N 1
ATOM 5892 C CA . VAL F 3 101 ? 94.964 118.496 133.805 1.00 34.86 104 VAL L CA 1
ATOM 5893 C C . VAL F 3 101 ? 94.921 117.944 135.220 1.00 36.14 104 VAL L C 1
ATOM 5894 O O . VAL F 3 101 ? 95.859 118.140 136.001 1.00 38.44 104 VAL L O 1
ATOM 5898 N N . GLU F 3 102 ? 93.829 117.265 135.551 1.00 56.18 105 GLU L N 1
ATOM 5899 C CA . GLU F 3 102 ? 93.643 116.631 136.844 1.00 56.04 105 GLU L CA 1
ATOM 5900 C C . GLU F 3 102 ? 93.488 115.128 136.656 1.00 57.97 105 GLU L C 1
ATOM 5901 O O . GLU F 3 102 ? 93.299 114.632 135.544 1.00 62.00 105 GLU L O 1
ATOM 5907 N N . ILE F 3 103 ? 93.579 114.401 137.762 1.00 44.66 106 ILE L N 1
ATOM 5908 C CA . ILE F 3 103 ? 93.349 112.967 137.742 1.00 44.17 106 ILE L CA 1
ATOM 5909 C C . ILE F 3 103 ? 92.068 112.631 138.495 1.00 48.51 106 ILE L C 1
ATOM 5910 O O . ILE F 3 103 ? 91.092 113.380 138.449 1.00 47.79 106 ILE L O 1
#

Solvent-accessible surface area: 29920 Å² total; per-residue (Å²): 140,17,17,52,28,36,9,7,7,15,3,3,0,0,0,1,30,0,43,62,0,66,48,21,124,67,8,50,7,34,50,72,52,13,0,0,60,1,91,118,1,31,3,3,6,0,1,25,4,59,68,20,45,0,28,86,16,126,8,84,113,2,30,0,30,9,107,72,18,78,126,53,93,59,117,64,76,47,15,16,24,8,14,5,12,0,21,9,9,1,2,37,58,66,52,76,113,0,2,28,5,75,50,41,65,44,60,82,34,11,21,2,12,4,37,21,75,55,47,88,128,1,50,0,19,1,11,0,89,51,64,31,16,31,72,30,96,18,70,3,0,0,3,1,0,0,0,65,47,61,202,136,18,16,52,24,34,9,2,7,16,4,7,0,0,0,0,33,0,45,63,0,64,46,22,125,68,8,43,6,34,50,72,52,12,0,0,60,3,92,118,0,37,2,4,7,0,1,26,4,57,72,20,38,0,24,90,10,134,6,84,125,1,31,0,28,6,106,69,18,81,126,53,93,56,119,66,78,47,10,18,24,10,14,5,12,0,22,6,9,0,1,38,49,64,49,78,120,0,3,26,4,78,49,43,63,48,54,83,33,11,20,3,12,6,36,20,75,53,43,90,123,0,46,1,19,0,10,0,89,51,60,27,17,30,71,31,95,18,66,0,1,0,2,1,0,0,0,64,46,62,201,106,39,73,0,66,13,40,53,73,58,116,64,155,104,39,27,66,0,126,0,24,0,60,7,46,26,18,22,14,19,2,19,4,2,3,0,0,19,19,23,119,74,140,24,15,78,19,0,0,5,0,13,0,23,59,20,164,51,46,43,16,145,164,9,101,78,38,4,69,9,67,85,37,60,82,54,15,9,0,52,0,61,1,50,54,0,106,70,142,4,33,0,36,0,8,0,0,3,1,0,2,3,6,4,6,6,22,94,27,15,56,46,13,67,0,1,6,22,33,29,1,106,14,2,80,0,50,28,35,89,12,98,26,108,72,69,63,20,74,79,43,63,163,2,69,1,15,0,77,14,112,95,103,9,8,29,13,1,5,0,12,10,16,63,135,68,137,28,7,84,31,0,0,21,7,2,71,47,65,46,125,76,19,62,101,40,8,53,14,54,28,74,12,51,122,0,26,0,29,1,69,29,0,68,88,132,0,78,8,30,0,16,0,7,5,3,19,56,58,74,11,60,23,12,57,10,0,108,4,67,96,101,40,102,6,64,13,40,51,71,53,115,69,153,104,37,30,66,1,123,0,24,0,64,7,46,26,20,22,13,21,3,18,7,1,3,0,0,25,18,25,118,77,140,26,16,71,16,0,0,2,0,10,0,22,59,21,181,50,46,42,16,147,163,4,99,78,37,4,63,10,67,88,40,61,82,54,14,8,0,45,1,56,0,46,55,0,108,69,138,3,31,1,36,0,9,0,1,3,1,0,1,3,5,4,7,9,24,114,27,14,58,45,9,68,3,1,9,23,41,28,0,114,14,2,80,0,50,27,39,90,13,99,28,105,70,69,61,21,73,78,41,63,160,1,67,0,15,1,78,16,118,100,100,14,6,23,12,0,0,0,4,9,17,63,134,68,135,29,8,83,24,0,0,24,8,6,67,48,68,44,125,70,21,73,99,41,8,52,8,50,33,72,12,50,122,1,25,0,26,1,69,34,0,73,85,129,0,82,7,30,0,14,0,5,6,9,17,56,47,74,12,63,22,13,56,10,0,105,4,65,95

Secondary structure (DSSP, 8-state):
--S-SSEE-TT-EEEEEEEEEEEEEEEGGGTSEEEEEETT-EEEETTT--EEEGGGS-GGG-EETTEEPEEEEETTEEEEEEEBSSPPEEEETTS--B---TTTTSSPPPEEEEEE-SSS-EEEEEE-SS-TT-SS-EEEEEEEEB-PPP-/--S-TTEE-TT-EEEEEEEEEEEEEEEGGGTSEEEEEETT-EEEETTT--EEEGGGS-GGG-EETTEEPEEEEETTEEEEEEEBSSPPEEEETTSS-B---TTTTSSPPPEEEEEE-SSS-EEEEEE-SS-TT-SS-EEEEEEEEB-PPP-/--EEEEPPPEE--SS--EEEEEEEESS-GGGS-EEEEEE-SSS-EEEEEEE-TTT--EEE-STTSSSEEEEEETTTTEEEEEESS--TT--EEEEEEEE-S--SSSGGGG-S----EEEE---EEEE-/--BS-SEEE--TT--EEEEEE-SS--BT-EEEEEE-SSSPPEEEESSTT-BPTTS-TTEEEEEEBTEEEEEES---GGG-SEEEEEE-SSSS--B---EEEE-/--EEEEPPPEE--SS--EEEEEEEESS-GGGS-EEEEEE-SSS-EEEEEEE-TTT--EEE-STTTTTEEEEEETTTTEEEEEESS--TT--EEEEEEEE-S--SSSGGGG-S----EEEE---EEEE-/--BS-SEEE--TT--EEEEEE-SS--BS-EEEEEE-SSSPPEEEESSTT-BPTTS-TTEEEEEEBTEEEEEES---GGG-SEEEEEE-SSSS-EE---EEEE-

InterPro domains:
  IPR004261 Hepatitis E virus structural protein 2, N-terminal domain [PF03014] (110-300)
  IPR029053 Viral coat protein subunit [G3DSA:2.60.120.20] (117-307)
  IPR048794 Structural protein 2, C-terminal domain [PF20752] (446-520)
  IPR048794 Structural protein 2, C-terminal domain [PF20752] (523-583)
  IPR048802 Structural protein 2, second domain [PF20751] (303-441)

Nearest PDB structures (foldseek):
  7bv0-assembly1_A  TM=9.960E-01  e=3.731E-29  Paslahepevirus balayani
  8pmx-assembly1_B  TM=9.642E-01  e=4.418E-25  Hepatitis E virus rat/R63/DEU/2009
  9iy2-assembly2_B  TM=9.209E-01  e=3.925E-18  Hepatitis E virus (strain Pakistan)
  3rkc-assembly1_B  TM=9.204E-01  e=5.172E-18  Paslahepevirus balayani
  8pmz-assembly1_C  TM=9.202E-01  e=6.102E-18  Paslahepevirus balayani